Protein AF-A0A2B4REV1-F1 (afdb_monomer)

Sequence (1107 aa):
MVVLSGRMMSRRLMGKASFAEIKDASGRMQIYINRDEICPEEDKNFYNEVFKKLLDIGDIIGVEGTVFKTKVGEISVSVKKLSLLSKSLRPLPVVKTDADGNIHDAFSDAELRYRQRYVDLIVNDDVKDTFIKRTKITNSIRQFFNERGYLEVETPILQPIPGGAAARPFVTHHNALNIPLYLRIANELYLKRLIVGGFDAVYEFAKDFRNEGMDKTHNPEFTVMELYVAYKDYRWMMGMTEQLLERVAVDSKGGTEVTVGDEKINFKAPYPRVPILEAIKIHTGFDVSEMDEIGLRGVCDKLNIPTDETMGIGKLIDEIFGEKCEHHYIQPTFITDYPKEMSPLTKTHRDNPRLTERFELMVNGKELANAYSELNDPIDQKERFQSQLALAEKGDDEAMFIDADFIRALEYGMPPTSGIGIGIDRLEKAVHSLKGKGRITETNIADTLKQVRRALIAADVNFKIAKQFTETVKEKAIGQKVLTSLQPGQLLIKIVRDELANLMGGSAADVNLDGSPAVILMSGLQGSGKTTFSGKLAKYLQDKKNRSVLLVGCDVYRPAALDQLEVLAQQIGASVYLERNNQDPVSIAKNAVAYAKKNQKNTVIIDTAGRLAVDEVLMKEIANIHKAVTPSETFFVVDAMTGQDAVNTAKAFHDLLNFDGVVLTKLDGDTRGGAAISIKSVVNKPIKFVGTGEKMDALDVFHPDRMADRILGMGDVVSLVEKAQEQYDEQQAKKVQKRIAKNQFGFDDFLQQIQQIKKMGNLKDLMGMIPGAGKMMKGVEIDDDAFKGVEAMIQSMTPKERRNPKIINASRKKRITQGSDGKKTAATIKQEITKEVLSLKKNGQKTPHLAAIIVGDNGASRTYVNAKVKACEAVGFDSTLVELPLEISQKQLLEKITELNTDKKIDGFIVQLPLPKHIDEQEVLMAVAPEKDVDGFHPVNVGKMALELPAFLPATPYGILELLERYDISTAGKEVVVIGRSHIVGRPMSILMSQKHSVGNATVTLLHSRSEHIQHFTKRADIVIVALGKPHFLTADMVKEGVVVVDVGITRVDDPSKKSGFKLLGDVDYETVSKKASHITPVPGGVGPMTIAMLLKNTLRARKTFL

Organism: Stylophora pistillata (NCBI:txid50429)

Nearest PDB structures (foldseek):
  5vl1-assembly6_D  TM=9.013E-01  e=1.834E-41  Mycobacterium ulcerans Agy99
  8wfc-assembly1_A-2  TM=9.550E-01  e=3.647E-32  Porphyromonas gingivalis
  2xxa-assembly2_C  TM=6.828E-01  e=9.532E-34  Escherichia coli K-12
  2xxa-assembly1_A  TM=6.817E-01  e=1.581E-33  Escherichia coli K-12
  7nfx-assembly1_x  TM=7.470E-01  e=8.227E-24  Homo sapiens

Radius of gyration: 41.42 Å; Cα contacts (8 Å, |Δi|>4): 2006; chains: 1; bounding box: 109×94×104 Å

Secondary structure (DSSP, 8-state):
-EEEEEEEEEEEEETTEEEEEEE-SS-EEEEEEEHHHH--SS--HIIIIIIIII--TT-EEEEEEEEEE-TTS-EEEEEEEEEEEE---S-----EE-TTS-EES----HHHHHHTHHHHHHH-HHHHHHHHHHHHHHHHHHHHHHTTTPEE----SEESS--SSSSPPPEEEETTTTEEEEE-S-SHHHHHHHHHTT-SEEEEEEEEE------SS--SEEEEEEEEEET--HHHHHHHHHHHHHHHHHHHHSSSEEEETTEEEE-PSPPPEEEHHHHHHHHH----TT--HHHHHHHHHHHT----TT--HHHHHHHHHHHHTGGG--S-EEEE--BGGG-TTBPBPSS-TTBBSEEEEEETTEEEEEEEEBP--HHHHHHHHHHHHHHHTTT-TTPPP--HHHHHHHHTTPPSEEEEEEEHHHHHHHHSPPP---S--HHHHHHHHHHHHHHHHHTT--HHHHHHHHHHHHHHHHH----TTS-HHHHHHHHHHHHHHHHTTSS--PPP--STTEEEEEE--TTSSHHHHHHHHHHHHHHHH---EEEEEE--SSTTHHHHHHHHHHHHT-EEE--TT---HHHHHHHHHHHHHHTT-SEEEEEEPP-SS--HHHHHHHHHHHHHH--SEEEEEEEGGGTTHHHHHHHHHHHHH--SEEEEE-TTSS--SHHHHHHHHHH-PPEEEEE-SSSTT-EEE--HHHHHHHHTT--SSHHHHHHHHHHS-HHHHHHHHHHHTTT---HHHHHHHHHHHHHS--HHHHHHTSTTHHHHTTT----TTTTHHHHHHHHTS-HHHHH-GGG--HHHHHHHHT---HHHHHHHHHHHHHHHHHHHHHTTPPPPEEEEEEES--HHHHHHHHHHHHHHHHHT-EEEEEEE-TT--HHHHHHHHHHHHH-TT-SEEEE-SSPPTTS-HHHHHHHS-TTTBSS--SHHHHHHHHTT-S-PPPHHHHHHHHHHHHTT---TT-EEEEE---TTTHHHHHHHHHSSSTT---EEEEE-TT-TTHHHHHHH-SEEEE-S--TT-B-GGGS-TT-EEEE---EEEE-TTSTTSEEEE-SB-HHHHTTT-SEE--TTTSHHHHHHHHHHHHHHHHHHHT-

Foldseek 3Di:
DDKDKFFWQDKADDPQKIWTWGADPVGIAIEIEGQCLQPVDPDSCCCPPVVPPVADGGWMKMFDADWDADPVGGIYGHGNHMDGPGGDPDHAQAWDQDPVRDTPSDPPDPVCCVVPVVSCVVHPVVVVVLVVLLVLLVVLLVVLCVVVVAAEDDDDQWALFEDPFLAFWDWDADVVVGGITTGHQDCVLVLLLVLLVPHQKYKYFDWHAGPDDDDPPDDRIFTKIKMKGFPDWLVVVLVVQLVSLQSSLCSSPVGQWADFANDIEGSHDDAAEAELQRLLCVQQVDRLPPDAPVRLVVSCVVVVQDDDPLDHSQNSSVSSCLVGGLQVCAYWHKHFWGACLNCLFFDQDPVDNRTGQKIFIHHNSDTFKIKGFTDLDLVSSQVSQVVLVLSVLLPSSRGGHDDPVSSVSSVSPRGGMMMMMGGSVVSSSRSDYDDDDQDDDLVNLVVVLVVQLVLLVVLLADNVLSVVLSVVLSVVLVPDDPDPPDGSVRVSLVSSLQSQLVLLPVFFDADQCDDQQAEEEEAEADPLCLLLVLLLVCLCCCPPVVFQEEEEELALPDPCSLVSSVVSCVVRVHHYQYDNPDNQSLVSLLVSSVVCNVVRGNYYYYRHDHHPDDDPVRLVSSLSSCVSNVHSFYEYRGELPPRCVLQVRLLVNCVRNVGAEYEYEQPQPPRLCSSSSNNCNRNVHHHFWYANDNDSNRIDGDGSSLSSCVSVVNHDPVVVVVVVVVPDPVVVVVVCSVCSSVVQQFLVNVLVVVVVVVVVDAPVVVQVSDPPSVVVCVPDDDDSCPCVLVNQLSLLAAPVCRRPVPVCDPLNVLLSNPQQQLQVLLVVLLVVLLVVQVVCVVVVHQFFEEEEEEEADDVVLVVLVVVLVVSCVSSVHHYYYHYHYLPDALVVLLVVLVVLQPDPSHLAYDYRDDHRPNHDPLVNLCSHDQLRHLQQLHVVQLVCLLVVHDGRQRLLLVLVLSSCVVSVPALAAFEEEEEDDDSRHQVSNQSQQCDPDRNHNHRYDYHYPPDPPQLVSQQRGLEYEYAHQAAAQAAQSSYAAAHAYEFPHWHWDADCVDPVRTDIGTNHPSSGNSNRYSYYADVPRHSSSSSSSSSSVSSVVSSVVVD

pLDDT: mean 82.6, std 16.1, range [32.31, 98.62]

InterPro domains:
  IPR000672 Tetrahydrofolate dehydrogenase/cyclohydrolase [MF_01576] (817-1107)
  IPR000672 Tetrahydrofolate dehydrogenase/cyclohydrolase [PR00085] (848-870)
  IPR000672 Tetrahydrofolate dehydrogenase/cyclohydrolase [PR00085] (889-916)
  IPR000672 Tetrahydrofolate dehydrogenase/cyclohydrolase [PR00085] (924-945)
  IPR000672 Tetrahydrofolate dehydrogenase/cyclohydrolase [PR00085] (969-989)
  IPR000672 Tetrahydrofolate dehydrogenase/cyclohydrolase [PR00085] (1022-1051)
  IPR000672 Tetrahydrofolate dehydrogenase/cyclohydrolase [PR00085] (1063-1079)
  IPR000672 Tetrahydrofolate dehydrogenase/cyclohydrolase [PR00085] (1080-1098)
  IPR000897 Signal recognition particle, SRP54 subunit, GTPase domain [PF00448] (517-713)
  IPR000897 Signal recognition particle, SRP54 subunit, GTPase domain [PS00300] (686-699)
  IPR000897 Signal recognition particle, SRP54 subunit, GTPase domain [SM00962] (517-713)
  IPR002313 Lysine-tRNA ligase, class II [MF_00252] (1-453)
  IPR002313 Lysine-tRNA ligase, class II [TIGR00499] (2-427)
  IPR003593 AAA+ ATPase domain [SM00382] (516-718)
  IPR004125 Signal recognition particle, SRP54 subunit, M-domain [PF02978] (726-820)
  IPR004364 Aminoacyl-tRNA synthetase, class II (D/K/N) [PF00152] (110-430)
  IPR004365 OB-fold nucleic acid binding domain, AA-tRNA synthetase-type [PF01336] (2-85)
  IPR004780 Signal recognition particle protein [TIGR00959] (425-821)
  IPR006195 Aminoacyl-tRNA synthetase, class II [PS50862] (134-427)
  IPR012340 Nucleic acid-binding, OB-fold [G3DSA:2.40.50.140] (1-93)

Mean predicted aligned error: 21.33 Å

Structure (mmCIF, N/CA/C/O backbone):
data_AF-A0A2B4REV1-F1
#
_entry.id   AF-A0A2B4REV1-F1
#
loop_
_atom_site.group_PDB
_atom_site.id
_atom_site.type_symbol
_atom_site.label_atom_id
_atom_site.label_alt_id
_atom_site.label_comp_id
_atom_site.label_asym_id
_atom_site.label_entity_id
_atom_site.label_seq_id
_atom_site.pdbx_PDB_ins_code
_atom_site.Cartn_x
_atom_site.Cartn_y
_atom_site.Cartn_z
_atom_site.occupancy
_atom_site.B_iso_or_equiv
_atom_site.auth_seq_id
_atom_site.auth_comp_id
_atom_site.auth_asym_id
_atom_site.auth_atom_id
_atom_site.pdbx_PDB_model_num
ATOM 1 N N . MET A 1 1 ? -27.273 1.342 55.144 1.00 83.00 1 MET A N 1
ATOM 2 C CA . MET A 1 1 ? -26.886 2.430 54.221 1.00 83.00 1 MET A CA 1
ATOM 3 C C . MET A 1 1 ? -26.319 1.807 52.964 1.00 83.00 1 MET A C 1
ATOM 5 O O . MET A 1 1 ? -25.798 0.704 53.042 1.00 83.00 1 MET A O 1
ATOM 9 N N . VAL A 1 2 ? -26.472 2.471 51.826 1.00 94.56 2 VAL A N 1
ATOM 10 C CA . VAL A 1 2 ? -25.911 2.060 50.537 1.00 94.56 2 VAL A CA 1
ATOM 11 C C . VAL A 1 2 ? -24.852 3.071 50.115 1.00 94.56 2 VAL A C 1
ATOM 13 O O . VAL A 1 2 ? -24.997 4.261 50.399 1.00 94.56 2 VAL A O 1
ATOM 16 N N . VAL A 1 3 ? -23.810 2.591 49.441 1.00 96.19 3 VAL A N 1
ATOM 17 C CA . VAL A 1 3 ? -22.780 3.416 48.804 1.00 96.19 3 VAL A CA 1
ATOM 18 C C . VAL A 1 3 ? -22.881 3.173 47.307 1.00 96.19 3 VAL A C 1
ATOM 20 O O . VAL A 1 3 ? -22.805 2.029 46.868 1.00 96.19 3 VAL A O 1
ATOM 23 N N . LEU A 1 4 ? -23.082 4.237 46.537 1.00 95.81 4 LEU A N 1
ATOM 24 C CA . LEU A 1 4 ? -23.212 4.193 45.085 1.00 95.81 4 LEU A CA 1
ATOM 25 C C . LEU A 1 4 ? -22.233 5.177 44.454 1.00 95.81 4 LEU A C 1
ATOM 27 O O . LEU A 1 4 ? -21.882 6.196 45.048 1.00 95.81 4 LEU A O 1
ATOM 31 N N . SER A 1 5 ? -21.830 4.907 43.222 1.00 96.88 5 SER A N 1
ATOM 32 C CA . SER A 1 5 ? -21.098 5.862 42.401 1.00 96.88 5 SER A CA 1
ATOM 33 C C . SER A 1 5 ? -21.677 5.874 40.998 1.00 96.88 5 SER A C 1
ATOM 35 O O . SER A 1 5 ? -22.169 4.866 40.500 1.00 96.88 5 SER A O 1
ATOM 37 N N . GLY A 1 6 ? -21.660 7.036 40.361 1.00 96.00 6 GLY A N 1
ATOM 38 C CA . GLY A 1 6 ? -22.215 7.166 39.027 1.00 96.00 6 GLY A CA 1
ATOM 39 C C . GLY A 1 6 ? -22.025 8.554 38.452 1.00 96.00 6 GLY A C 1
ATOM 40 O O . GLY A 1 6 ? -21.640 9.504 39.136 1.00 96.00 6 GLY A O 1
ATOM 41 N N . ARG A 1 7 ? -22.291 8.658 37.157 1.00 95.69 7 ARG A N 1
ATOM 42 C CA . ARG A 1 7 ? -22.258 9.914 36.422 1.00 95.69 7 ARG A CA 1
ATOM 43 C C . ARG A 1 7 ? -23.548 10.686 36.663 1.00 95.69 7 ARG A C 1
ATOM 45 O O . ARG A 1 7 ? -24.620 10.146 36.417 1.00 95.69 7 ARG A O 1
ATOM 52 N N . MET A 1 8 ? -23.461 11.937 37.100 1.00 94.38 8 MET A N 1
ATOM 53 C CA . MET A 1 8 ? -24.623 12.802 37.284 1.00 94.38 8 MET A CA 1
ATOM 54 C C . MET A 1 8 ? -25.227 13.159 35.919 1.00 94.38 8 MET A C 1
ATOM 56 O O . MET A 1 8 ? -24.612 13.878 35.136 1.00 94.38 8 MET A O 1
ATOM 60 N N . MET A 1 9 ? -26.420 12.647 35.624 1.00 91.81 9 MET A N 1
ATOM 61 C CA . MET A 1 9 ? -27.112 12.830 34.340 1.00 91.81 9 MET A CA 1
ATOM 62 C C . MET A 1 9 ? -28.093 14.000 34.362 1.00 91.81 9 MET A C 1
ATOM 64 O O . MET A 1 9 ? -28.335 14.628 33.333 1.00 91.81 9 MET A O 1
ATOM 68 N N . SER A 1 10 ? -28.649 14.310 35.532 1.00 90.94 10 SER A N 1
ATOM 69 C CA . SER A 1 10 ? -29.575 15.422 35.724 1.00 90.94 10 SER A CA 1
ATOM 70 C C . SER A 1 10 ? -29.431 16.008 37.129 1.00 90.94 10 SER A C 1
ATOM 72 O O . SER A 1 10 ? -28.943 15.349 38.051 1.00 90.94 10 SER A O 1
ATOM 74 N N . ARG A 1 11 ? -29.844 17.269 37.289 1.00 91.88 11 ARG A N 1
ATOM 75 C CA . ARG A 1 11 ? -29.863 17.972 38.577 1.00 91.88 11 ARG A CA 1
ATOM 76 C C . ARG A 1 11 ? -31.015 18.972 38.617 1.00 91.88 11 ARG A C 1
ATOM 78 O O . ARG A 1 11 ? -31.089 19.864 37.775 1.00 91.88 11 ARG A O 1
ATOM 85 N N . ARG A 1 12 ? -31.868 18.872 39.636 1.00 92.62 12 ARG A N 1
ATOM 86 C CA . ARG A 1 12 ? -32.981 19.782 39.927 1.00 92.62 12 ARG A CA 1
ATOM 87 C C . ARG A 1 12 ? -32.806 20.401 41.311 1.00 92.62 12 ARG A C 1
ATOM 89 O O . ARG A 1 12 ? -32.889 19.716 42.328 1.00 92.62 12 ARG A O 1
ATOM 96 N N . LEU A 1 13 ? -32.596 21.714 41.339 1.00 91.94 13 LEU A N 1
ATOM 97 C CA . LEU A 1 13 ? -32.374 22.476 42.568 1.00 91.94 13 LEU A CA 1
ATOM 98 C C . LEU A 1 13 ? -33.706 22.959 43.162 1.00 91.94 13 LEU A C 1
ATOM 100 O O . LEU A 1 13 ? -34.504 23.574 42.460 1.00 91.94 13 LEU A O 1
ATOM 104 N N . MET A 1 14 ? -33.941 22.719 44.456 1.00 91.25 14 MET A N 1
ATOM 105 C CA . MET A 1 14 ? -35.182 23.074 45.170 1.00 91.25 14 MET A CA 1
ATOM 106 C C . MET A 1 14 ? -34.879 23.762 46.513 1.00 91.25 14 MET A C 1
ATOM 108 O O . MET A 1 14 ? -35.275 23.320 47.593 1.00 91.25 14 MET A O 1
ATOM 112 N N . GLY A 1 15 ? -34.128 24.865 46.464 1.00 90.31 15 GLY A N 1
ATOM 113 C CA . GLY A 1 15 ? -33.737 25.602 47.668 1.00 90.31 15 GLY A CA 1
ATOM 114 C C . GLY A 1 15 ? -32.787 24.782 48.548 1.00 90.31 15 GLY A C 1
ATOM 115 O O . GLY A 1 15 ? -31.638 24.563 48.158 1.00 90.31 15 GLY A O 1
ATOM 116 N N . LYS A 1 16 ? -33.259 24.352 49.730 1.00 91.19 16 LYS A N 1
ATOM 117 C CA . LYS A 1 16 ? -32.496 23.536 50.702 1.00 91.19 16 LYS A CA 1
ATOM 118 C C . LYS A 1 16 ? -32.460 22.040 50.368 1.00 91.19 16 LYS A C 1
ATOM 120 O O . LYS A 1 16 ? -31.697 21.309 50.988 1.00 91.19 16 LYS A O 1
ATOM 125 N N . ALA A 1 17 ? -33.264 21.597 49.408 1.00 93.62 17 ALA A N 1
ATOM 126 C CA . ALA A 1 17 ? -33.254 20.232 48.908 1.00 93.62 17 ALA A CA 1
ATOM 127 C C . ALA A 1 17 ? -32.972 20.223 47.406 1.00 93.62 17 ALA A C 1
ATOM 129 O O . ALA A 1 17 ? -33.206 21.215 46.715 1.00 93.62 17 ALA A O 1
ATOM 130 N N . SER A 1 18 ? -32.460 19.11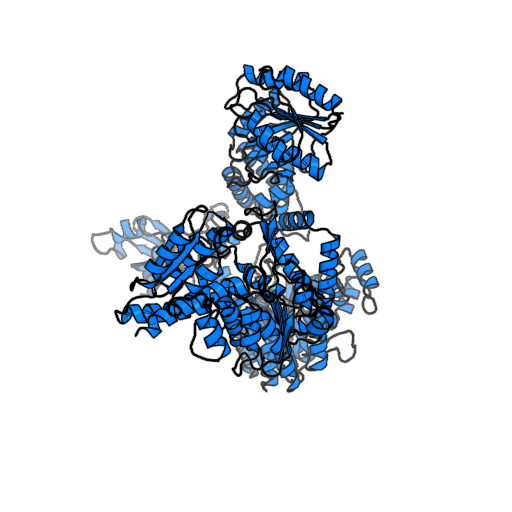5 46.893 1.00 95.12 18 SER A N 1
ATOM 131 C CA . SER A 1 18 ? -32.254 18.898 45.467 1.00 95.12 18 SER A CA 1
ATOM 132 C C . SER A 1 18 ? -32.461 17.433 45.123 1.00 95.12 18 SER A C 1
ATOM 134 O O . SER A 1 18 ? -32.210 16.551 45.942 1.00 95.12 18 SER A O 1
ATOM 136 N N . PHE A 1 19 ? -32.880 17.191 43.888 1.00 95.00 19 PHE A N 1
ATOM 137 C CA . PHE A 1 19 ? -32.855 15.867 43.283 1.00 95.00 19 PHE A CA 1
ATOM 138 C C . PHE A 1 19 ? -31.786 15.850 42.200 1.00 95.00 19 PHE A C 1
ATOM 140 O O . PHE A 1 19 ? -31.610 16.828 41.471 1.00 95.00 19 PHE A O 1
ATOM 147 N N . ALA A 1 20 ? -31.060 14.751 42.096 1.00 94.62 20 ALA A N 1
ATOM 148 C CA . ALA A 1 20 ? -30.176 14.483 40.976 1.00 94.62 20 ALA A CA 1
ATOM 149 C C . ALA A 1 20 ? -30.315 13.017 40.577 1.00 94.62 20 ALA A C 1
ATOM 151 O O . ALA A 1 20 ? -30.819 12.201 41.345 1.00 94.62 20 ALA A O 1
ATOM 152 N N . GLU A 1 21 ? -29.870 12.686 39.377 1.00 94.62 21 GLU A N 1
ATOM 153 C CA . GLU A 1 21 ? -29.865 11.314 38.882 1.00 94.62 21 GLU A CA 1
ATOM 154 C C . GLU A 1 21 ? -28.430 10.910 38.584 1.00 94.62 21 GLU A C 1
ATOM 156 O O . GLU A 1 21 ? -27.721 11.627 37.874 1.00 94.62 21 GLU A O 1
ATOM 161 N N . ILE A 1 22 ? -28.000 9.772 39.125 1.00 95.06 22 ILE A N 1
ATOM 162 C CA . ILE A 1 22 ? -26.706 9.172 38.802 1.00 95.06 22 ILE A CA 1
ATOM 163 C C . ILE A 1 22 ? -26.910 7.943 37.925 1.00 95.06 22 ILE A C 1
ATOM 165 O O . ILE A 1 22 ? -27.847 7.175 38.130 1.00 95.06 22 ILE A O 1
ATOM 169 N N . LYS A 1 23 ? -26.028 7.760 36.944 1.00 93.00 23 LYS A N 1
ATOM 170 C CA . LYS A 1 23 ? -26.024 6.615 36.035 1.00 93.00 23 LYS A CA 1
ATOM 171 C C . LYS A 1 23 ? -24.723 5.835 36.150 1.00 93.00 23 LYS A C 1
ATOM 173 O O . LYS A 1 23 ? -23.641 6.423 36.089 1.00 93.00 23 LYS A O 1
ATOM 178 N N . ASP A 1 24 ? -24.837 4.521 36.271 1.00 91.38 24 ASP A N 1
ATOM 179 C CA . ASP A 1 24 ? -23.716 3.586 36.324 1.00 91.38 24 ASP A CA 1
ATOM 180 C C . ASP A 1 24 ? -23.866 2.463 35.277 1.00 91.38 24 ASP A C 1
ATOM 182 O O . ASP A 1 24 ? -24.571 2.604 34.272 1.00 91.38 24 ASP A O 1
ATOM 186 N N . ALA A 1 25 ? -23.152 1.349 35.461 1.00 85.50 25 ALA A N 1
ATOM 187 C CA . ALA A 1 25 ? -23.228 0.210 34.555 1.00 85.50 25 ALA A CA 1
ATOM 188 C C . ALA A 1 25 ? -24.571 -0.547 34.614 1.00 85.50 25 ALA A C 1
ATOM 190 O O . ALA A 1 25 ? -24.894 -1.242 33.651 1.00 85.50 25 ALA A O 1
ATOM 191 N N . SER A 1 26 ? -25.330 -0.426 35.700 1.00 85.75 26 SER A N 1
ATOM 192 C CA . SER A 1 26 ? -26.589 -1.137 35.935 1.00 85.75 26 SER A CA 1
ATOM 193 C C . SER A 1 26 ? -27.819 -0.332 35.518 1.00 85.75 26 SER A C 1
ATOM 195 O O . SER A 1 26 ? -28.823 -0.913 35.115 1.00 85.75 26 SER A O 1
ATOM 197 N N . GLY A 1 27 ? -27.738 0.998 35.555 1.00 87.00 27 GLY A N 1
ATOM 198 C CA . GLY A 1 27 ? -28.848 1.850 35.158 1.00 87.00 27 GLY A CA 1
ATOM 199 C C . GLY A 1 27 ? -28.776 3.226 35.791 1.00 87.00 27 GLY A C 1
ATOM 200 O O . GLY A 1 27 ? -27.695 3.786 35.974 1.00 87.00 27 GLY A O 1
ATOM 201 N N . ARG A 1 28 ? -29.950 3.790 36.083 1.00 91.75 28 ARG A N 1
ATOM 202 C CA . ARG A 1 28 ? -30.100 5.127 36.659 1.00 91.75 28 ARG A CA 1
ATOM 203 C C . ARG A 1 28 ? -30.705 5.043 38.051 1.00 91.75 28 ARG A C 1
ATOM 205 O O . ARG A 1 28 ? -31.587 4.223 38.290 1.00 91.75 28 ARG A O 1
ATOM 212 N N . MET A 1 29 ? -30.247 5.908 38.947 1.00 95.00 29 MET A N 1
ATOM 213 C CA . MET A 1 29 ? -30.735 5.989 40.316 1.00 95.00 29 MET A CA 1
ATOM 214 C C . MET A 1 29 ? -30.937 7.444 40.729 1.00 95.00 29 MET A C 1
ATOM 216 O O . MET A 1 29 ? -30.022 8.266 40.618 1.00 95.00 29 MET A O 1
ATOM 220 N N . GLN A 1 30 ? -32.125 7.753 41.249 1.00 96.38 30 GLN A N 1
ATOM 221 C CA . GLN A 1 30 ? -32.409 9.064 41.815 1.00 96.38 30 GLN A CA 1
ATOM 222 C C . GLN A 1 30 ? -31.747 9.210 43.190 1.00 96.38 30 GLN A C 1
ATOM 224 O O . GLN A 1 30 ? -31.817 8.330 44.054 1.00 96.38 30 GLN A O 1
ATOM 229 N N . ILE A 1 31 ? -31.133 10.364 43.416 1.00 96.56 31 ILE A N 1
ATOM 230 C CA . ILE A 1 31 ? -30.543 10.758 44.688 1.00 96.56 31 ILE A CA 1
ATOM 231 C C . ILE A 1 31 ? -31.232 12.024 45.195 1.00 96.56 31 ILE A C 1
ATOM 233 O O . ILE A 1 31 ? -31.458 12.983 44.455 1.00 96.56 31 ILE A O 1
ATOM 237 N N . TYR A 1 32 ? -31.586 12.009 46.474 1.00 96.44 32 TYR A N 1
ATOM 238 C CA . TYR A 1 32 ? -32.167 13.135 47.188 1.00 96.44 32 TYR A CA 1
ATOM 239 C C . TYR A 1 32 ? -31.114 13.733 48.109 1.00 96.44 32 TYR A C 1
ATOM 241 O O . TYR A 1 32 ? -30.516 13.035 48.927 1.00 96.44 32 TYR A O 1
ATOM 249 N N . ILE A 1 33 ? -30.886 15.031 47.967 1.00 95.81 33 ILE A N 1
ATOM 250 C CA . ILE A 1 33 ? -29.806 15.735 48.643 1.00 95.81 33 ILE A CA 1
ATOM 251 C C . ILE A 1 33 ? -30.427 16.865 49.446 1.00 95.81 33 ILE A C 1
ATOM 253 O O . ILE A 1 33 ? -30.923 17.842 48.885 1.00 95.81 33 ILE A O 1
ATOM 257 N N . ASN A 1 34 ? -30.392 16.732 50.768 1.00 94.75 34 ASN A N 1
ATOM 258 C CA . ASN A 1 34 ? -30.809 17.777 51.690 1.00 94.75 34 ASN A CA 1
ATOM 259 C C . ASN A 1 34 ? -29.568 18.477 52.249 1.00 94.75 34 ASN A C 1
ATOM 261 O O . ASN A 1 34 ? -28.684 17.830 52.809 1.00 94.75 34 ASN A O 1
ATOM 265 N N . ARG A 1 35 ? -29.525 19.806 52.119 1.00 94.38 35 ARG A N 1
ATOM 266 C CA . ARG A 1 35 ? -28.444 20.662 52.617 1.00 94.38 35 ARG A CA 1
ATOM 267 C C . ARG A 1 35 ? -28.092 20.370 54.069 1.00 94.38 35 ARG A C 1
ATOM 269 O O . ARG A 1 35 ? -26.919 20.266 54.394 1.00 94.38 35 ARG A O 1
ATOM 276 N N . ASP A 1 36 ? -29.101 20.280 54.928 1.00 91.50 36 ASP A N 1
ATOM 277 C CA . ASP A 1 36 ? -28.891 20.163 56.370 1.00 91.50 36 ASP A CA 1
ATOM 278 C C . ASP A 1 36 ? -28.480 18.728 56.764 1.00 91.50 36 ASP A C 1
ATOM 280 O O . ASP A 1 36 ? -27.943 18.526 57.846 1.00 91.50 36 ASP A O 1
ATOM 284 N N . GLU A 1 37 ? -28.657 17.743 55.871 1.00 91.19 37 GLU A N 1
ATOM 285 C CA . GLU A 1 37 ? -28.169 16.371 56.070 1.00 91.19 37 GLU A CA 1
ATOM 286 C C . GLU A 1 37 ? -26.715 16.186 55.628 1.00 91.19 37 GLU A C 1
ATOM 288 O O . GLU A 1 37 ? -25.958 15.523 56.331 1.00 91.19 37 GLU A O 1
ATOM 293 N N . ILE A 1 38 ? -26.319 16.757 54.482 1.00 91.38 38 ILE A N 1
ATOM 294 C CA . ILE A 1 38 ? -24.942 16.630 53.969 1.00 91.38 38 ILE A CA 1
ATOM 295 C C . ILE A 1 38 ? -23.979 17.675 54.551 1.00 91.38 38 ILE A C 1
ATOM 297 O O . ILE A 1 38 ? -22.766 17.552 54.400 1.00 91.38 38 ILE A O 1
ATOM 301 N N . CYS A 1 39 ? -24.516 18.714 55.193 1.00 89.88 39 CYS A N 1
ATOM 302 C CA . CYS A 1 39 ? -23.775 19.738 55.923 1.00 89.88 39 CYS A CA 1
ATOM 303 C C . CYS A 1 39 ? -24.379 19.854 57.335 1.00 89.88 39 CYS A C 1
ATOM 305 O O . CYS A 1 39 ? -25.213 20.737 57.549 1.00 89.88 39 CYS A O 1
ATOM 307 N N . PRO A 1 40 ? -24.041 18.961 58.284 1.00 83.88 40 PRO A N 1
ATOM 308 C CA . PRO A 1 40 ? -24.613 18.992 59.634 1.00 83.88 40 PRO A CA 1
ATOM 309 C C . PRO A 1 40 ? -24.125 20.192 60.465 1.00 83.88 40 PRO A C 1
ATOM 311 O O . PRO A 1 40 ? -24.860 20.684 61.317 1.00 83.88 40 PRO A O 1
ATOM 314 N N . GLU A 1 41 ? -22.928 20.705 60.181 1.00 86.19 41 GLU A N 1
ATOM 315 C CA . GLU A 1 41 ? -22.321 21.870 60.843 1.00 86.19 41 GLU A CA 1
ATOM 316 C C . GLU A 1 41 ? -22.918 23.205 60.350 1.00 86.19 41 GLU A C 1
ATOM 318 O O . GLU A 1 41 ? -23.713 23.227 59.406 1.00 86.19 41 GLU A O 1
ATOM 323 N N . GLU A 1 42 ? -22.572 24.338 60.977 1.00 84.31 42 GLU A N 1
ATOM 324 C CA . GLU A 1 42 ? -23.072 25.661 60.555 1.00 84.31 42 GLU A CA 1
ATOM 325 C C . GLU A 1 42 ? -22.675 26.009 59.110 1.00 84.31 42 GLU A C 1
ATOM 327 O O . GLU A 1 42 ? -23.464 26.635 58.394 1.00 84.31 42 GLU A O 1
ATOM 332 N N . ASP A 1 43 ? -21.505 25.549 58.649 1.00 88.81 43 ASP A N 1
ATOM 333 C CA . ASP A 1 43 ? -21.044 25.769 57.280 1.00 88.81 43 ASP A CA 1
ATOM 334 C C . ASP A 1 43 ? -21.884 24.976 56.263 1.00 88.81 43 ASP A C 1
ATOM 336 O O . ASP A 1 43 ? -21.892 23.744 56.228 1.00 88.81 43 ASP A O 1
ATOM 340 N N . LYS A 1 44 ? -22.590 25.701 55.387 1.00 90.50 44 LYS A N 1
ATOM 341 C CA . LYS A 1 44 ? -23.409 25.136 54.303 1.00 90.50 44 LYS A CA 1
ATOM 342 C C . LYS A 1 44 ? -22.755 25.262 52.918 1.00 90.50 44 LYS A C 1
ATOM 344 O O . LYS A 1 44 ? -23.434 25.031 51.910 1.00 90.50 44 LYS A O 1
ATOM 349 N N . ASN A 1 45 ? -21.473 25.626 52.833 1.00 90.44 45 ASN A N 1
ATOM 350 C CA . ASN A 1 45 ? -20.748 25.858 51.576 1.00 90.44 45 ASN A CA 1
ATOM 351 C C . ASN A 1 45 ? -20.676 24.616 50.689 1.00 90.44 45 ASN A C 1
ATOM 353 O O . ASN A 1 45 ? -20.806 24.725 49.469 1.00 90.44 45 ASN A O 1
ATOM 357 N N . PHE A 1 46 ? -20.542 23.421 51.269 1.00 90.75 46 PHE A N 1
ATOM 358 C CA . PHE A 1 46 ? -20.478 22.193 50.476 1.00 90.75 46 PHE A CA 1
ATOM 359 C C . PHE A 1 46 ? -21.762 21.963 49.654 1.00 90.75 46 PHE A C 1
ATOM 361 O O . PHE A 1 46 ? -21.708 21.579 48.489 1.00 90.75 46 PHE A O 1
ATOM 368 N N . TYR A 1 47 ? -22.938 22.298 50.187 1.00 92.31 47 TYR A N 1
ATOM 369 C CA . TYR A 1 47 ? -24.165 22.273 49.389 1.00 92.31 47 TYR A CA 1
ATOM 370 C C . TYR A 1 47 ? -24.319 23.526 48.505 1.00 92.31 47 TYR A C 1
ATOM 372 O O . TYR A 1 47 ? -24.622 23.418 47.316 1.00 92.31 47 TYR A O 1
ATOM 380 N N . ASN A 1 48 ? -24.133 24.724 49.074 1.00 91.62 48 ASN A N 1
ATOM 381 C CA . ASN A 1 48 ? -24.454 25.990 48.404 1.00 91.62 48 ASN A CA 1
ATOM 382 C C . ASN A 1 48 ? -23.483 26.376 47.280 1.00 91.62 48 ASN A C 1
ATOM 384 O O . ASN A 1 48 ? -23.927 26.927 46.273 1.00 91.62 48 ASN A O 1
ATOM 388 N N . GLU A 1 49 ? -22.196 26.087 47.445 1.00 91.88 49 GLU A N 1
ATOM 389 C CA . GLU A 1 49 ? -21.153 26.374 46.462 1.00 91.88 49 GLU A CA 1
ATOM 390 C C . GLU A 1 49 ? -20.797 25.105 45.688 1.00 91.88 49 GLU A C 1
ATOM 392 O O . GLU A 1 49 ? -20.986 25.061 44.472 1.00 91.88 49 GLU A O 1
ATOM 397 N N . VAL A 1 50 ? -20.371 24.034 46.372 1.00 91.19 50 VAL A N 1
ATOM 398 C CA . VAL A 1 50 ? -19.876 22.833 45.678 1.00 91.19 50 VAL A CA 1
ATOM 399 C C . VAL A 1 50 ? -21.005 22.136 44.920 1.00 91.19 50 VAL A C 1
ATOM 401 O O . VAL A 1 50 ? -20.961 22.067 43.694 1.00 91.19 50 VAL A O 1
ATOM 404 N N . PHE A 1 51 ? -22.060 21.680 45.600 1.00 93.00 51 PHE A N 1
ATOM 405 C CA . PHE A 1 51 ? -23.128 20.935 44.929 1.00 93.00 51 PHE A CA 1
ATOM 406 C C . PHE A 1 51 ? -23.967 21.790 43.970 1.00 93.00 51 PHE A C 1
ATOM 408 O O . PHE A 1 51 ? -24.270 21.334 42.869 1.00 93.00 51 PHE A O 1
ATOM 415 N N . LYS A 1 52 ? -24.372 23.007 44.361 1.00 92.25 52 LYS A N 1
ATOM 416 C CA . LYS A 1 52 ? -25.280 23.841 43.549 1.00 92.25 52 LYS A CA 1
ATOM 417 C C . LYS A 1 52 ? -24.600 24.580 42.399 1.00 92.25 52 LYS A C 1
ATOM 419 O O . LYS A 1 52 ? -25.263 24.794 41.386 1.00 92.25 52 LYS A O 1
ATOM 424 N N . LYS A 1 53 ? -23.344 25.012 42.558 1.00 90.31 53 LYS A N 1
ATOM 425 C CA . LYS A 1 53 ? -22.672 25.880 41.575 1.00 90.31 53 LYS A CA 1
ATOM 426 C C . LYS A 1 53 ? -21.498 25.210 40.875 1.00 90.31 53 LYS A C 1
ATOM 428 O O . LYS A 1 53 ? -21.325 25.456 39.691 1.00 90.31 53 LYS A O 1
ATOM 433 N N . LEU A 1 54 ? -20.712 24.394 41.582 1.00 92.19 54 LEU A N 1
ATOM 434 C CA . LEU A 1 54 ? -19.471 23.835 41.035 1.00 92.19 54 LEU A CA 1
ATOM 435 C C . LEU A 1 54 ? -19.611 22.423 40.469 1.00 92.19 54 LEU A C 1
ATOM 437 O O . LEU A 1 54 ? -18.780 22.047 39.653 1.00 92.19 54 LEU A O 1
ATOM 441 N N . LEU A 1 55 ? -20.597 21.625 40.887 1.00 93.75 55 LEU A N 1
ATOM 442 C CA . LEU A 1 55 ? -20.892 20.340 40.245 1.00 93.75 55 LEU A CA 1
ATOM 443 C C . LEU A 1 55 ? -21.725 20.544 38.976 1.00 93.75 55 LEU A C 1
ATOM 445 O O . LEU A 1 55 ? -22.636 21.370 38.950 1.00 93.75 55 LEU A O 1
ATOM 449 N N . ASP A 1 56 ? -21.443 19.751 37.949 1.00 91.81 56 ASP A N 1
ATOM 450 C CA . ASP A 1 56 ? -22.039 19.846 36.619 1.00 91.81 56 ASP A CA 1
ATOM 451 C C . ASP A 1 56 ? -22.564 18.497 36.139 1.00 91.81 56 ASP A C 1
ATOM 453 O O . ASP A 1 56 ? -22.086 17.430 36.530 1.00 91.81 56 ASP A O 1
ATOM 457 N N . ILE A 1 57 ? -23.550 18.547 35.243 1.00 91.56 57 ILE A N 1
ATOM 458 C CA . ILE A 1 57 ? -24.015 17.354 34.535 1.00 91.56 57 ILE A CA 1
ATOM 459 C C . ILE A 1 57 ? -22.826 16.738 33.788 1.00 91.56 57 ILE A C 1
ATOM 461 O O . ILE A 1 57 ? -22.137 17.405 33.018 1.00 91.56 57 ILE A O 1
ATOM 465 N N . GLY A 1 58 ? -22.603 15.449 34.020 1.00 91.25 58 GLY A N 1
ATOM 466 C CA . GLY A 1 58 ? -21.468 14.688 33.521 1.00 91.25 58 GLY A CA 1
ATOM 467 C C . GLY A 1 58 ? -20.415 14.366 34.577 1.00 91.25 58 GLY A C 1
ATOM 468 O O . GLY A 1 58 ? -19.638 13.441 34.340 1.00 91.25 58 GLY A O 1
ATOM 469 N N . ASP A 1 59 ? -20.397 15.044 35.726 1.00 95.69 59 ASP A N 1
ATOM 470 C CA . ASP A 1 59 ? -19.478 14.717 36.822 1.00 95.69 59 ASP A CA 1
ATOM 471 C C . ASP A 1 59 ? -19.718 13.298 37.348 1.00 95.69 59 ASP A C 1
ATOM 473 O O . ASP A 1 59 ? -20.857 12.840 37.441 1.00 95.69 59 ASP A O 1
ATOM 477 N N . ILE A 1 60 ? -18.649 12.595 37.716 1.00 97.06 60 ILE A N 1
ATOM 478 C CA . ILE A 1 60 ? -18.741 11.312 38.415 1.00 97.06 60 ILE A CA 1
ATOM 479 C C . ILE A 1 60 ? -18.690 11.595 39.910 1.00 97.06 60 ILE A C 1
ATOM 481 O O . ILE A 1 60 ? -17.711 12.155 40.410 1.00 97.06 60 ILE A O 1
ATOM 485 N N . ILE A 1 61 ? -19.738 11.190 40.619 1.00 97.38 61 ILE A N 1
ATOM 486 C CA . ILE A 1 61 ? -19.886 11.397 42.058 1.00 97.38 61 ILE A CA 1
ATOM 487 C C . ILE A 1 61 ? -20.081 10.064 42.779 1.00 97.38 61 ILE A C 1
ATOM 489 O O . ILE A 1 61 ? -20.650 9.120 42.234 1.00 97.38 61 ILE A O 1
ATOM 493 N N . GLY A 1 62 ? -19.591 9.998 44.011 1.00 97.31 62 GLY A N 1
ATOM 494 C CA . GLY A 1 62 ? -19.880 8.951 44.979 1.00 97.31 62 GLY A CA 1
ATOM 495 C C . GLY A 1 62 ? -20.875 9.477 46.005 1.00 97.31 62 GLY A C 1
ATOM 496 O O . GLY A 1 62 ? -20.748 10.615 46.463 1.00 97.31 62 GLY A O 1
ATOM 497 N N . VAL A 1 63 ? -21.864 8.667 46.357 1.00 96.44 63 VAL A N 1
ATOM 498 C CA . VAL A 1 63 ? -22.881 8.994 47.354 1.00 96.44 63 VAL A CA 1
ATOM 499 C C . VAL A 1 63 ? -23.029 7.858 48.351 1.00 96.44 63 VAL A C 1
ATOM 501 O O . VAL A 1 63 ? -22.984 6.683 48.000 1.00 96.44 63 VAL A O 1
ATOM 504 N N . GLU A 1 64 ? -23.253 8.218 49.603 1.00 97.38 64 GLU A N 1
ATOM 505 C CA . GLU A 1 64 ? -23.551 7.289 50.684 1.00 97.38 64 GLU A CA 1
ATOM 506 C C . GLU A 1 64 ? -24.834 7.752 51.375 1.00 97.38 64 GLU A C 1
ATOM 508 O O . GLU A 1 64 ? -24.983 8.938 51.681 1.00 97.38 64 GLU A O 1
ATOM 513 N N . GLY A 1 65 ? -25.787 6.844 51.593 1.00 96.06 65 GLY A N 1
ATOM 514 C CA . GLY A 1 65 ? -27.103 7.227 52.098 1.00 96.06 65 GLY A CA 1
ATOM 515 C C . GLY A 1 65 ? -28.054 6.079 52.417 1.00 96.06 65 GLY A C 1
ATOM 516 O O . GLY A 1 65 ? -27.672 4.909 52.475 1.00 96.06 65 GLY A O 1
ATOM 517 N N . THR A 1 66 ? -29.321 6.410 52.653 1.00 96.44 66 THR A N 1
ATOM 518 C CA . THR A 1 66 ? -30.392 5.440 52.935 1.00 96.44 66 THR A CA 1
ATOM 519 C C . THR A 1 66 ? -31.399 5.392 51.793 1.00 96.44 66 THR A C 1
ATOM 521 O O . THR A 1 66 ? -31.797 6.425 51.262 1.00 96.44 66 THR A O 1
ATOM 524 N N . VAL A 1 67 ? -31.822 4.189 51.403 1.00 96.19 67 VAL A N 1
ATOM 525 C CA . VAL A 1 67 ? -32.846 4.010 50.365 1.00 96.19 67 VAL A CA 1
ATOM 526 C C . VAL A 1 67 ? -34.217 4.362 50.942 1.00 96.19 67 VAL A C 1
ATOM 528 O O . VAL A 1 67 ? -34.548 3.945 52.050 1.00 96.19 67 VAL A O 1
ATOM 531 N N . PHE A 1 68 ? -35.017 5.117 50.196 1.00 95.12 68 PHE A N 1
ATOM 532 C CA . PHE A 1 68 ? -36.400 5.444 50.531 1.00 95.12 68 PHE A CA 1
ATOM 533 C C . PHE A 1 68 ? -37.243 5.580 49.258 1.00 95.12 68 PHE A C 1
ATOM 535 O O . PHE A 1 68 ? -36.725 5.523 48.143 1.00 95.12 68 PHE A O 1
ATOM 542 N N . LYS A 1 69 ? -38.555 5.752 49.422 1.00 94.62 69 LYS A N 1
ATOM 543 C CA . LYS A 1 69 ? -39.494 5.976 48.320 1.00 94.62 69 LYS A CA 1
ATOM 544 C C . LYS A 1 69 ? -40.064 7.387 48.425 1.00 94.62 69 LYS A C 1
ATOM 546 O O . LYS A 1 69 ? -40.511 7.791 49.499 1.00 94.62 69 LYS A O 1
ATOM 551 N N . THR A 1 70 ? -40.026 8.152 47.339 1.00 90.62 70 THR A N 1
ATOM 552 C CA . THR A 1 70 ? -40.595 9.506 47.305 1.00 90.62 70 THR A CA 1
ATOM 553 C C . THR A 1 70 ? -42.127 9.457 47.326 1.00 90.62 70 THR A C 1
ATOM 555 O O . THR A 1 70 ? -42.737 8.408 47.115 1.00 90.62 70 THR A O 1
ATOM 558 N N . LYS A 1 71 ? -42.782 10.609 47.534 1.00 86.31 71 LYS A N 1
ATOM 559 C CA . LYS A 1 71 ? -44.256 10.707 47.511 1.00 86.31 71 LYS A CA 1
ATOM 560 C C . LYS A 1 71 ? -44.880 10.291 46.171 1.00 86.31 71 LYS A C 1
ATOM 562 O O . LYS A 1 71 ? -46.029 9.872 46.158 1.00 86.31 71 LYS A O 1
ATOM 567 N N . VAL A 1 72 ? -44.129 10.389 45.071 1.00 87.88 72 VAL A N 1
ATOM 568 C CA . VAL A 1 72 ? -44.554 9.950 43.727 1.00 87.88 72 VAL A CA 1
ATOM 569 C C . VAL A 1 72 ? -44.218 8.480 43.445 1.00 87.88 72 VAL A C 1
ATOM 571 O O . VAL A 1 72 ? -44.443 7.994 42.345 1.00 87.88 72 VAL A O 1
ATOM 574 N N . GLY A 1 73 ? -43.698 7.752 44.438 1.00 88.12 73 GLY A N 1
ATOM 575 C CA . GLY A 1 73 ? -43.433 6.319 44.337 1.00 88.12 73 GLY A CA 1
ATOM 576 C C . GLY A 1 73 ? -42.067 5.952 43.750 1.00 88.12 73 GLY A C 1
ATOM 577 O O . GLY A 1 73 ? -41.812 4.772 43.525 1.00 88.12 73 GLY A O 1
ATOM 578 N N . GLU A 1 74 ? -41.175 6.913 43.534 1.00 90.94 74 GLU A N 1
ATOM 579 C CA . GLU A 1 74 ? -39.854 6.662 42.956 1.00 90.94 74 GLU A CA 1
ATOM 580 C C . GLU A 1 74 ? -38.847 6.233 44.031 1.00 90.94 74 GLU A C 1
ATOM 582 O O . GLU A 1 74 ? -38.804 6.819 45.116 1.00 90.94 74 GLU A O 1
ATOM 587 N N . ILE A 1 75 ? -38.044 5.201 43.756 1.00 94.62 75 ILE A N 1
ATOM 588 C CA . ILE A 1 75 ? -36.995 4.739 44.676 1.00 94.62 75 ILE A CA 1
ATOM 589 C C . ILE A 1 75 ? -35.834 5.736 44.614 1.00 94.62 75 ILE A C 1
ATOM 591 O O . ILE A 1 75 ? -35.395 6.131 43.538 1.00 94.62 75 ILE A O 1
ATOM 595 N N . SER A 1 76 ? -35.346 6.196 45.762 1.00 95.88 76 SER A N 1
ATOM 596 C CA . SER A 1 76 ? -34.296 7.213 45.842 1.00 95.88 76 SER A CA 1
ATOM 597 C C . SER A 1 76 ? -33.341 6.954 47.001 1.00 95.88 76 SER A C 1
ATOM 599 O O . SER A 1 76 ? -33.702 6.304 47.981 1.00 95.88 76 SER A O 1
ATOM 601 N N . VAL A 1 77 ? -32.117 7.473 46.911 1.00 96.69 77 VAL A N 1
ATOM 602 C CA . VAL A 1 77 ? -31.158 7.459 48.028 1.00 96.69 77 VAL A CA 1
ATOM 603 C C . VAL A 1 77 ? -31.143 8.825 48.703 1.00 96.69 77 VAL A C 1
ATOM 605 O O . VAL A 1 77 ? -30.804 9.816 48.064 1.00 96.69 77 VAL A O 1
ATOM 608 N N . SER A 1 78 ? -31.492 8.887 49.989 1.00 96.31 78 SER A N 1
ATOM 609 C CA . SER A 1 78 ? -31.297 10.078 50.823 1.00 96.31 78 SER A CA 1
ATOM 610 C C . SER A 1 78 ? -29.822 10.180 51.181 1.00 96.31 78 SER A C 1
ATOM 612 O O . SER A 1 78 ? -29.315 9.391 51.983 1.00 96.31 78 SER A O 1
ATOM 614 N N . VAL A 1 79 ? -29.124 11.106 50.533 1.00 96.56 79 VAL A N 1
ATOM 615 C CA . VAL A 1 79 ? -27.668 11.237 50.603 1.00 96.56 79 VAL A CA 1
ATOM 616 C C . VAL A 1 79 ? -27.256 11.824 51.950 1.00 96.56 79 VAL A C 1
ATOM 618 O O . VAL A 1 79 ? -27.696 12.907 52.325 1.00 96.56 79 VAL A O 1
ATOM 621 N N . LYS A 1 80 ? -26.377 11.111 52.657 1.00 94.19 80 LYS A N 1
ATOM 622 C CA . LYS A 1 80 ? -25.709 11.549 53.891 1.00 94.19 80 LYS A CA 1
ATOM 623 C C . LYS A 1 80 ? -24.305 12.077 53.626 1.00 94.19 80 LYS A C 1
ATOM 625 O O . LYS A 1 80 ? -23.868 13.010 54.285 1.00 94.19 80 LYS A O 1
ATOM 630 N N . LYS A 1 81 ? -23.613 11.512 52.636 1.00 93.75 81 LYS A N 1
ATOM 631 C CA . LYS A 1 81 ? -22.282 11.953 52.212 1.00 93.75 81 LYS A CA 1
ATOM 632 C C . LYS A 1 81 ? -22.193 11.944 50.693 1.00 93.75 81 LYS A C 1
ATOM 634 O O . LYS A 1 81 ? -22.659 11.006 50.052 1.00 93.75 81 LYS A O 1
ATOM 639 N N . LEU A 1 82 ? -21.585 12.984 50.130 1.00 95.31 82 LEU A N 1
ATOM 640 C CA . LEU A 1 82 ? -21.317 13.113 48.699 1.00 95.31 82 LEU A CA 1
ATOM 641 C C . LEU A 1 82 ? -19.824 13.370 48.492 1.00 95.31 82 LEU A C 1
ATOM 643 O O . LEU A 1 82 ? -19.188 14.066 49.280 1.00 95.31 82 LEU A O 1
ATOM 647 N N . SER A 1 83 ? -19.244 12.803 47.442 1.00 95.25 83 SER A N 1
ATOM 648 C CA . SER A 1 83 ? -17.846 13.022 47.066 1.00 95.25 83 SER A CA 1
ATOM 649 C C . SER A 1 83 ? -17.727 13.157 45.552 1.00 95.25 83 SER A C 1
ATOM 651 O O . SER A 1 83 ? -18.278 12.347 44.811 1.00 95.25 83 SER A O 1
ATOM 653 N N . LEU A 1 84 ? -17.007 14.176 45.082 1.00 95.69 84 LEU A N 1
ATOM 654 C CA . LEU A 1 84 ? -16.625 14.274 43.674 1.00 95.69 84 LEU A CA 1
ATOM 655 C C . LEU A 1 84 ? -15.517 13.253 43.401 1.00 95.69 84 LEU A C 1
ATOM 657 O O . LEU A 1 84 ? -14.479 13.290 44.053 1.00 95.69 84 LEU A O 1
ATOM 661 N N . LEU A 1 85 ? -15.741 12.354 42.444 1.00 96.94 85 LEU A N 1
ATOM 662 C CA . LEU A 1 85 ? -14.762 11.340 42.041 1.00 96.94 85 LEU A CA 1
ATOM 663 C C . LEU A 1 85 ? -14.015 11.759 40.771 1.00 96.94 85 LEU A C 1
ATOM 665 O O . LEU A 1 85 ? -12.820 11.517 40.646 1.00 96.94 85 LEU A O 1
ATOM 669 N N . SER A 1 86 ? -14.707 12.397 39.822 1.00 96.94 86 SER A N 1
ATOM 670 C CA . SER A 1 86 ? -14.095 12.925 38.600 1.00 96.94 86 SER A CA 1
ATOM 671 C C . SER A 1 86 ? -14.925 14.063 38.013 1.00 96.94 86 SER A C 1
ATOM 673 O O . SER A 1 86 ? -16.139 13.931 37.848 1.00 96.94 86 SER A O 1
ATOM 675 N N . LYS A 1 87 ? -14.268 15.179 37.683 1.00 95.56 87 LYS A N 1
ATOM 676 C CA . LYS A 1 87 ? -14.900 16.361 37.088 1.00 95.56 87 LYS A CA 1
ATOM 677 C C . LYS A 1 87 ? -15.031 16.207 35.570 1.00 95.56 87 LYS A C 1
ATOM 679 O O . LYS A 1 87 ? -14.043 15.946 34.885 1.00 95.56 87 LYS A O 1
ATOM 684 N N . SER A 1 88 ? -16.224 16.438 35.029 1.00 93.75 88 SER A N 1
ATOM 685 C CA . SER A 1 88 ? -16.442 16.564 33.589 1.00 93.75 88 SER A CA 1
ATOM 686 C C . SER A 1 88 ? -16.162 17.993 33.140 1.00 93.75 88 SER A C 1
ATOM 688 O O . SER A 1 88 ? -16.924 18.910 33.425 1.00 93.75 88 SER A O 1
ATOM 690 N N . LEU A 1 89 ? -15.066 18.189 32.405 1.00 93.00 89 LEU A N 1
ATOM 691 C CA . LEU A 1 89 ? -14.688 19.509 31.877 1.00 93.00 89 LEU A CA 1
ATOM 692 C C . LEU A 1 89 ? -15.418 19.878 30.577 1.00 93.00 89 LEU A C 1
ATOM 694 O O . LEU A 1 89 ? -15.250 20.981 30.060 1.00 93.00 89 LEU A O 1
ATOM 698 N N . ARG A 1 90 ? -16.190 18.944 30.012 1.00 87.25 90 ARG A N 1
ATOM 699 C CA . ARG A 1 90 ? -16.994 19.153 28.805 1.00 87.25 90 ARG A CA 1
ATOM 700 C C . ARG A 1 90 ? -18.468 18.890 29.117 1.00 87.25 90 ARG A C 1
ATOM 702 O O . ARG A 1 90 ? -18.759 17.918 29.819 1.00 87.25 90 ARG A O 1
ATOM 709 N N . PRO A 1 91 ? -19.389 19.716 28.593 1.00 84.50 91 PRO A N 1
ATOM 710 C CA . PRO A 1 91 ? -20.815 19.474 28.748 1.00 84.50 91 PRO A CA 1
ATOM 711 C C . PRO A 1 91 ? -21.225 18.224 27.964 1.00 84.50 91 PRO A C 1
ATOM 713 O O . PRO A 1 91 ? -20.744 17.991 26.852 1.00 84.50 91 PRO A O 1
ATOM 716 N N . LEU A 1 92 ? -22.124 17.426 28.539 1.00 83.50 92 LEU A N 1
ATOM 717 C CA . LEU A 1 92 ? -22.728 16.297 27.836 1.00 83.50 92 LEU A CA 1
ATOM 718 C C . LEU A 1 92 ? -23.870 16.770 26.922 1.00 83.50 92 LEU A C 1
ATOM 720 O O . LEU A 1 92 ? -24.663 17.615 27.346 1.00 83.50 92 LEU A O 1
ATOM 724 N N . PRO A 1 93 ? -24.012 16.192 25.715 1.00 78.06 93 PRO A N 1
ATOM 725 C CA . PRO A 1 93 ? -25.181 16.393 24.865 1.00 78.06 93 PRO A CA 1
ATOM 726 C C . PRO A 1 93 ? -26.351 15.574 25.425 1.00 78.06 93 PRO A C 1
ATOM 728 O O . PRO A 1 93 ? -26.620 14.452 24.998 1.00 78.06 93 PRO A O 1
ATOM 731 N N . VAL A 1 94 ? -26.979 16.090 26.482 1.00 66.81 94 VAL A N 1
ATOM 732 C CA . VAL A 1 94 ? -28.121 15.434 27.122 1.00 66.81 94 VAL A CA 1
ATOM 733 C C . VAL A 1 94 ? -29.387 15.797 26.362 1.00 66.81 94 VAL A C 1
ATOM 735 O O . VAL A 1 94 ? -29.711 16.974 26.222 1.00 66.81 94 VAL A O 1
ATOM 738 N N . VAL A 1 95 ? -30.105 14.766 25.923 1.00 65.81 95 VAL A N 1
ATOM 739 C CA . VAL A 1 95 ? -31.394 14.875 25.243 1.00 65.81 95 VAL A CA 1
ATOM 740 C C . VAL A 1 95 ? -32.384 15.646 26.119 1.00 65.81 95 VAL A C 1
ATOM 742 O O . VAL A 1 95 ? -32.682 15.222 27.237 1.00 65.81 95 VAL A O 1
ATOM 745 N N . LYS A 1 96 ? -32.914 16.763 25.620 1.00 63.34 96 LYS A N 1
ATOM 746 C CA . LYS A 1 96 ? -33.985 17.518 26.283 1.00 63.34 96 LYS A CA 1
ATOM 747 C C . LYS A 1 96 ? -35.268 17.332 25.497 1.00 63.34 96 LYS A C 1
ATOM 749 O O . LYS A 1 96 ? -35.294 17.614 24.309 1.00 63.34 96 LYS A O 1
ATOM 754 N N . THR A 1 97 ? -36.322 16.857 26.150 1.00 50.03 97 THR A N 1
ATOM 755 C CA . THR A 1 97 ? -37.661 16.824 25.546 1.00 50.03 97 THR A CA 1
ATOM 756 C C . THR A 1 97 ? -38.430 18.033 26.060 1.00 50.03 97 THR A C 1
ATOM 758 O O . THR A 1 97 ? -38.496 18.228 27.276 1.00 50.03 97 THR A O 1
ATOM 761 N N . ASP A 1 98 ? -38.919 18.885 25.162 1.00 54.50 98 ASP A N 1
ATOM 762 C CA . ASP A 1 98 ? -39.763 20.018 25.546 1.00 54.50 98 ASP A CA 1
ATOM 763 C C . ASP A 1 98 ? -41.196 19.571 25.896 1.00 54.50 98 ASP A C 1
ATOM 765 O O . ASP A 1 98 ? -41.552 18.396 25.780 1.00 54.50 98 ASP A O 1
ATOM 769 N N . ALA A 1 99 ? -42.012 20.507 26.388 1.00 43.00 99 ALA A N 1
ATOM 770 C CA . ALA A 1 99 ? -43.386 20.236 26.818 1.00 43.00 99 ALA A CA 1
ATOM 771 C C . ALA A 1 99 ? -44.314 19.793 25.668 1.00 43.00 99 ALA A C 1
ATOM 773 O O . ALA A 1 99 ? -45.361 19.207 25.937 1.00 43.00 99 ALA A O 1
ATOM 774 N N . ASP A 1 100 ? -43.905 20.021 24.417 1.00 46.25 100 ASP A N 1
ATOM 775 C CA . ASP A 1 100 ? -44.637 19.665 23.200 1.00 46.25 100 ASP A CA 1
ATOM 776 C C . ASP A 1 100 ? -44.174 18.312 22.616 1.00 46.25 100 ASP A C 1
ATOM 778 O O . ASP A 1 100 ? -44.681 17.863 21.588 1.00 46.25 100 ASP A O 1
ATOM 782 N N . GLY A 1 101 ? -43.227 17.633 23.279 1.00 45.84 101 GLY A N 1
ATOM 783 C CA . GLY A 1 101 ? -42.707 16.323 22.881 1.00 45.84 101 GLY A CA 1
ATOM 784 C C . GLY A 1 101 ? -41.552 16.368 21.875 1.00 45.84 101 GLY A C 1
ATOM 785 O O . GLY A 1 101 ? -41.134 15.310 21.399 1.00 45.84 101 GLY A O 1
ATOM 786 N N . ASN A 1 102 ? -41.002 17.545 21.557 1.00 45.81 102 ASN A N 1
ATOM 787 C CA . ASN A 1 102 ? -39.873 17.660 20.636 1.00 45.81 102 ASN A CA 1
ATOM 788 C C . ASN A 1 102 ? -38.546 17.401 21.349 1.00 45.81 102 ASN A C 1
ATOM 790 O O . ASN A 1 102 ? -38.280 17.889 22.451 1.00 45.81 102 ASN A O 1
ATOM 794 N N . ILE A 1 103 ? -37.688 16.643 20.675 1.00 53.78 103 ILE A N 1
ATOM 795 C CA . ILE A 1 103 ? -36.390 16.213 21.180 1.00 53.78 103 ILE A CA 1
ATOM 796 C C . ILE A 1 103 ? -35.306 17.184 20.693 1.00 53.78 103 ILE A C 1
ATOM 798 O O . ILE A 1 103 ? -35.012 17.249 19.501 1.00 53.78 103 ILE A O 1
ATOM 802 N N . HIS A 1 104 ? -34.669 17.890 21.624 1.00 50.97 104 HIS A N 1
ATOM 803 C CA . HIS A 1 104 ? -33.541 18.797 21.398 1.00 50.97 104 HIS A CA 1
ATOM 804 C C . HIS A 1 104 ? -32.229 18.187 21.914 1.00 50.97 104 HIS A C 1
ATOM 806 O O . HIS A 1 104 ? -32.230 17.370 22.837 1.00 50.97 104 HIS A O 1
ATOM 812 N N . ASP A 1 105 ? -31.099 18.598 21.329 1.00 58.84 105 ASP A N 1
ATOM 813 C CA . ASP A 1 105 ? -29.735 18.201 21.732 1.00 58.84 105 ASP A CA 1
ATOM 814 C C . ASP A 1 105 ? -29.434 16.685 21.662 1.00 58.84 105 ASP A C 1
ATOM 816 O O . ASP A 1 105 ? -28.489 16.196 22.285 1.00 58.84 105 ASP A O 1
ATOM 820 N N . ALA A 1 106 ? -30.203 15.915 20.881 1.00 64.88 106 ALA A N 1
ATOM 821 C CA . ALA A 1 106 ? -29.940 14.491 20.702 1.00 64.88 106 ALA A CA 1
ATOM 822 C C . ALA A 1 106 ? -28.610 14.253 19.979 1.00 64.88 106 ALA A C 1
ATOM 824 O O . ALA A 1 106 ? -28.428 14.667 18.830 1.00 64.88 106 ALA A O 1
ATOM 825 N N . PHE A 1 107 ? -27.705 13.513 20.626 1.00 73.94 107 PHE A N 1
ATOM 826 C CA . PHE A 1 107 ? -26.455 13.046 20.029 1.00 73.94 107 PHE A CA 1
ATOM 827 C C . PHE A 1 107 ? -26.735 11.943 18.997 1.00 73.94 107 PHE A C 1
ATOM 829 O O . PHE A 1 107 ? -26.582 10.747 19.249 1.00 73.94 107 PHE A O 1
ATOM 836 N N . SER A 1 108 ? -27.248 12.370 17.848 1.00 71.69 108 SER A N 1
ATOM 837 C CA . SER A 1 108 ? -27.866 11.533 16.818 1.00 71.69 108 SER A CA 1
ATOM 838 C C . SER A 1 108 ? -27.019 11.431 15.548 1.00 71.69 108 SER A C 1
ATOM 840 O O . SER A 1 108 ? -27.098 10.407 14.855 1.00 71.69 108 SER A O 1
ATOM 842 N N . ASP A 1 109 ? -26.168 12.435 15.302 1.00 78.12 109 ASP A N 1
ATOM 843 C CA . ASP A 1 109 ? -25.235 12.488 14.178 1.00 78.12 109 ASP A CA 1
ATOM 844 C C . ASP A 1 109 ? -24.358 11.231 14.129 1.00 78.12 109 ASP A C 1
ATOM 846 O O . ASP A 1 109 ? -23.685 10.868 15.096 1.00 78.12 109 ASP A O 1
ATOM 850 N N . ALA A 1 110 ? -24.404 10.522 13.002 1.00 70.94 110 ALA A N 1
ATOM 851 C CA . ALA A 1 110 ? -23.761 9.220 12.889 1.00 70.94 110 ALA A CA 1
ATOM 852 C C . ALA A 1 110 ? -22.231 9.324 12.977 1.00 70.94 110 ALA A C 1
ATOM 854 O O . ALA A 1 110 ? -21.606 8.477 13.612 1.00 70.94 110 ALA A O 1
ATOM 855 N N . GLU A 1 111 ? -21.638 10.362 12.386 1.00 72.00 111 GLU A N 1
ATOM 856 C CA . GLU A 1 111 ? -20.188 10.528 12.349 1.00 72.00 111 GLU A CA 1
ATOM 857 C C . GLU A 1 111 ? -19.628 10.857 13.737 1.00 72.00 111 GLU A C 1
ATOM 859 O O . GLU A 1 111 ? -18.686 10.209 14.201 1.00 72.00 111 GLU A O 1
ATOM 864 N N . LEU A 1 112 ? -20.237 11.808 14.449 1.00 76.56 112 LEU A N 1
ATOM 865 C CA . LEU A 1 112 ? -19.860 12.161 15.815 1.00 76.56 112 LEU A CA 1
ATOM 866 C C . LEU A 1 112 ? -20.035 10.980 16.768 1.00 76.56 112 LEU A C 1
ATOM 868 O O . LEU A 1 112 ? -19.165 10.756 17.608 1.00 76.56 112 LEU A O 1
ATOM 872 N N . ARG A 1 113 ? -21.096 10.181 16.610 1.00 82.69 113 ARG A N 1
ATOM 873 C CA . ARG A 1 113 ? -21.291 8.950 17.392 1.00 82.69 113 ARG A CA 1
ATOM 874 C C . ARG A 1 113 ? -20.173 7.936 17.178 1.00 82.69 113 ARG A C 1
ATOM 876 O O . ARG A 1 113 ? -19.734 7.306 18.138 1.00 82.69 113 ARG A O 1
ATOM 883 N N . TYR A 1 114 ? -19.681 7.797 15.948 1.00 75.25 114 TYR A N 1
ATOM 884 C CA . TYR A 1 114 ? -18.557 6.912 15.646 1.00 75.25 114 TYR A CA 1
ATOM 885 C C . TYR A 1 114 ? -17.228 7.462 16.172 1.00 75.25 114 TYR A C 1
ATOM 887 O O . TYR A 1 114 ? -16.473 6.723 16.801 1.00 75.25 114 TYR A O 1
ATOM 895 N N . ARG A 1 115 ? -16.965 8.764 16.001 1.00 79.62 115 ARG A N 1
ATOM 896 C CA . ARG A 1 115 ? -15.733 9.420 16.476 1.00 79.62 115 ARG A CA 1
ATOM 897 C C . ARG A 1 115 ? -15.660 9.542 17.997 1.00 79.62 115 ARG A C 1
ATOM 899 O O . ARG A 1 115 ? -14.578 9.498 18.571 1.00 79.62 115 ARG A O 1
ATOM 906 N N . GLN A 1 116 ? -16.803 9.716 18.651 1.00 88.44 116 GLN A N 1
ATOM 907 C CA . GLN A 1 116 ? -16.923 9.912 20.093 1.00 88.44 116 GLN A CA 1
ATOM 908 C C . GLN A 1 116 ? -17.790 8.815 20.703 1.00 88.44 116 GLN A C 1
ATOM 910 O O . GLN A 1 116 ? -18.771 9.083 21.402 1.00 88.44 116 GLN A O 1
ATOM 915 N N . ARG A 1 117 ? -17.404 7.556 20.467 1.00 88.25 117 ARG A N 1
ATOM 916 C CA . ARG A 1 117 ? -18.141 6.386 20.966 1.00 88.25 117 ARG A CA 1
ATOM 917 C C . ARG A 1 117 ? -18.400 6.437 22.473 1.00 88.25 117 ARG A C 1
ATOM 919 O O . ARG A 1 117 ? -19.441 5.986 22.935 1.00 88.25 117 ARG A O 1
ATOM 926 N N . TYR A 1 118 ? -17.480 7.020 23.238 1.00 88.69 118 TYR A N 1
ATOM 927 C CA . TYR A 1 118 ? -17.632 7.215 24.679 1.00 88.69 118 TYR A CA 1
ATOM 928 C C . TYR A 1 118 ? -18.798 8.151 25.039 1.00 88.69 118 TYR A C 1
ATOM 930 O O . TYR A 1 118 ? -19.472 7.901 26.031 1.00 88.69 118 TYR A O 1
ATOM 938 N N . VAL A 1 119 ? -19.078 9.193 24.245 1.00 89.19 119 VAL A N 1
ATOM 939 C CA . VAL A 1 119 ? -20.256 10.060 24.442 1.00 89.19 119 VAL A CA 1
ATOM 940 C C . VAL A 1 119 ? -21.521 9.313 24.046 1.00 89.19 119 VAL A C 1
ATOM 942 O O . VAL A 1 119 ? -22.487 9.319 24.802 1.00 89.19 119 VAL A O 1
ATOM 945 N N . ASP A 1 120 ? -21.484 8.615 22.909 1.00 86.12 120 ASP A N 1
ATOM 946 C CA . ASP A 1 120 ? -22.600 7.813 22.402 1.00 86.12 120 ASP A CA 1
ATOM 947 C C . ASP A 1 120 ? -23.074 6.782 23.438 1.00 86.12 120 ASP A C 1
ATOM 949 O O . ASP A 1 120 ? -24.251 6.744 23.771 1.00 86.12 120 ASP A O 1
ATOM 953 N N . LEU A 1 121 ? -22.147 6.032 24.044 1.00 86.88 121 LEU A N 1
ATOM 954 C CA . LEU A 1 121 ? -22.443 5.057 25.103 1.00 86.88 121 LEU A CA 1
ATOM 955 C C . LEU A 1 121 ? -23.009 5.685 26.388 1.00 86.88 121 LEU A C 1
ATOM 957 O O . LEU A 1 121 ? -23.716 5.015 27.139 1.00 86.88 121 LEU A O 1
ATOM 961 N N . ILE A 1 122 ? -22.687 6.950 26.681 1.00 87.00 122 ILE A N 1
ATOM 962 C CA . ILE A 1 122 ? -23.219 7.647 27.861 1.00 87.00 122 ILE A CA 1
ATOM 963 C C . ILE A 1 122 ? -24.684 8.027 27.640 1.00 87.00 122 ILE A C 1
ATOM 965 O O . ILE A 1 122 ? -25.487 7.907 28.571 1.00 87.00 122 ILE A O 1
ATOM 969 N N . VAL A 1 123 ? -25.032 8.495 26.440 1.00 83.81 123 VAL A N 1
ATOM 970 C CA . VAL A 1 123 ? -26.330 9.134 26.165 1.00 83.81 123 VAL A CA 1
ATOM 971 C C . VAL A 1 123 ? -27.338 8.220 25.460 1.00 83.81 123 VAL A C 1
ATOM 973 O O . VAL A 1 123 ? -28.533 8.401 25.669 1.00 83.81 123 VAL A O 1
ATOM 976 N N . ASN A 1 124 ? -26.878 7.218 24.704 1.00 82.00 124 ASN A N 1
ATOM 977 C CA . ASN A 1 124 ? -27.703 6.271 23.950 1.00 82.00 124 ASN A CA 1
ATOM 978 C C . ASN A 1 124 ? -27.553 4.850 24.530 1.00 82.00 124 ASN A C 1
ATOM 980 O O . ASN A 1 124 ? -26.590 4.133 24.248 1.00 82.00 124 ASN A O 1
ATOM 984 N N . ASP A 1 125 ? -28.502 4.452 25.383 1.00 76.69 125 ASP A N 1
ATOM 985 C CA . ASP A 1 125 ? -28.464 3.179 26.122 1.00 76.69 125 ASP A CA 1
ATOM 986 C C . ASP A 1 125 ? -28.523 1.934 25.212 1.00 76.69 125 ASP A C 1
ATOM 988 O O . ASP A 1 125 ? -27.878 0.921 25.489 1.00 76.69 125 ASP A O 1
ATOM 992 N N . ASP A 1 126 ? -29.198 2.035 24.067 1.00 78.62 126 ASP A N 1
ATOM 993 C CA . ASP A 1 126 ? -29.324 0.980 23.052 1.00 78.62 126 ASP A CA 1
ATOM 994 C C . ASP A 1 126 ? -27.977 0.563 22.433 1.00 78.62 126 ASP A C 1
ATOM 996 O O . ASP A 1 126 ? -27.778 -0.595 22.045 1.00 78.62 126 ASP A O 1
ATOM 1000 N N . VAL A 1 127 ? -27.015 1.487 22.374 1.00 82.38 127 VAL A N 1
ATOM 1001 C CA . VAL A 1 127 ? -25.675 1.220 21.836 1.00 82.38 127 VAL A CA 1
ATOM 1002 C C . VAL A 1 127 ? -24.922 0.256 22.743 1.00 82.38 127 VAL A C 1
ATOM 1004 O O . VAL A 1 127 ? -24.284 -0.677 22.260 1.00 82.38 127 VAL A O 1
ATOM 1007 N N . LYS A 1 128 ? -25.021 0.434 24.063 1.00 82.19 128 LYS A N 1
ATOM 1008 C CA . LYS A 1 128 ? -24.378 -0.458 25.034 1.00 82.19 128 LYS A CA 1
ATOM 1009 C C . LYS A 1 128 ? -24.944 -1.875 24.946 1.00 82.19 128 LYS A C 1
ATOM 1011 O O . LYS A 1 128 ? -24.178 -2.839 24.943 1.00 82.19 128 LYS A O 1
ATOM 1016 N N . ASP A 1 129 ? -26.262 -1.998 24.808 1.00 80.31 129 ASP A N 1
ATOM 1017 C CA . ASP A 1 129 ? -26.929 -3.290 24.629 1.00 80.31 129 ASP A CA 1
ATOM 1018 C C . ASP A 1 129 ? -26.455 -4.021 23.371 1.00 80.31 129 ASP A C 1
ATOM 1020 O O . ASP A 1 129 ? -26.368 -5.249 23.370 1.00 80.31 129 ASP A O 1
ATOM 1024 N N . THR A 1 130 ? -26.140 -3.278 22.309 1.00 80.38 130 THR A N 1
ATOM 1025 C CA . THR A 1 130 ? -25.607 -3.821 21.052 1.00 80.38 130 THR A CA 1
ATOM 1026 C C . THR A 1 130 ? -24.256 -4.514 21.286 1.00 80.38 130 THR A C 1
ATOM 1028 O O . THR A 1 130 ? -24.098 -5.685 20.945 1.00 80.38 130 THR A O 1
ATOM 1031 N N . PHE A 1 131 ? -23.327 -3.879 22.012 1.00 82.62 131 PHE A N 1
ATOM 1032 C CA . PHE A 1 131 ? -22.042 -4.502 22.370 1.00 82.62 131 PHE A CA 1
ATOM 1033 C C . PHE A 1 131 ? -22.195 -5.742 23.264 1.00 82.62 131 PHE A C 1
ATOM 1035 O O . PHE A 1 131 ? -21.530 -6.751 23.034 1.00 82.62 131 PHE A O 1
ATOM 1042 N N . ILE A 1 132 ? -23.084 -5.700 24.264 1.00 84.75 132 ILE A N 1
ATOM 1043 C CA . ILE A 1 132 ? -23.343 -6.854 25.147 1.00 84.75 132 ILE A CA 1
ATOM 1044 C C . ILE A 1 132 ? -23.863 -8.044 24.333 1.00 84.75 132 ILE A C 1
ATOM 1046 O O . ILE A 1 132 ? -23.438 -9.184 24.526 1.00 84.75 132 ILE A O 1
ATOM 1050 N N . LYS A 1 133 ? -24.789 -7.775 23.413 1.00 82.75 133 LYS A N 1
ATOM 1051 C CA . LYS A 1 133 ? -25.362 -8.769 22.507 1.00 82.75 133 LYS A CA 1
ATOM 1052 C C . LYS A 1 133 ? -24.312 -9.390 21.587 1.00 82.75 133 LYS A C 1
ATOM 1054 O O . LYS A 1 133 ? -24.268 -10.613 21.484 1.00 82.75 133 LYS A O 1
ATOM 1059 N N . ARG A 1 134 ? -23.416 -8.581 21.011 1.00 85.56 134 ARG A N 1
ATOM 1060 C CA . ARG A 1 134 ? -22.274 -9.075 20.227 1.00 85.56 134 ARG A CA 1
ATOM 1061 C C . ARG A 1 134 ? -21.447 -10.094 21.014 1.00 85.56 134 ARG A C 1
ATOM 1063 O O . ARG A 1 134 ? -21.201 -11.191 20.524 1.00 85.56 134 ARG A O 1
ATOM 1070 N N . THR A 1 135 ? -21.084 -9.778 22.260 1.00 88.19 135 THR A N 1
ATOM 1071 C CA . THR A 1 135 ? -20.339 -10.707 23.129 1.00 88.19 135 THR A CA 1
ATOM 1072 C C . THR A 1 135 ? -21.111 -12.000 23.400 1.00 88.19 135 THR A C 1
ATOM 1074 O O . THR A 1 135 ? -20.512 -13.075 23.389 1.00 88.19 135 THR A O 1
ATOM 1077 N N . LYS A 1 136 ? -22.433 -11.931 23.613 1.00 88.81 136 LYS A N 1
ATOM 1078 C CA . LYS A 1 136 ? -23.269 -13.131 23.795 1.00 88.81 136 LYS A CA 1
ATOM 1079 C C . LYS A 1 136 ? -23.247 -14.042 22.567 1.00 88.81 136 LYS A C 1
ATOM 1081 O O . LYS A 1 136 ? -23.087 -15.246 22.734 1.00 88.81 136 LYS A O 1
ATOM 1086 N N . ILE A 1 137 ? -23.354 -13.477 21.361 1.00 89.94 137 ILE A N 1
ATOM 1087 C CA . ILE A 1 137 ? -23.268 -14.233 20.101 1.00 89.94 137 ILE A CA 1
ATOM 1088 C C . ILE A 1 137 ? -21.915 -14.946 19.998 1.00 89.94 137 ILE A C 1
ATOM 1090 O O . ILE A 1 137 ? -21.878 -16.161 19.825 1.00 89.94 137 ILE A O 1
ATOM 1094 N N . THR A 1 138 ? -20.802 -14.224 20.166 1.00 92.88 138 THR A N 1
ATOM 1095 C CA . THR A 1 138 ? -19.454 -14.816 20.095 1.00 92.88 138 THR A CA 1
ATOM 1096 C C . THR A 1 138 ? -19.269 -15.934 21.126 1.00 92.88 138 THR A C 1
ATOM 1098 O O . THR A 1 138 ? -18.724 -16.986 20.800 1.00 92.88 138 THR A O 1
ATOM 1101 N N . ASN A 1 139 ? -19.755 -15.748 22.357 1.00 94.19 139 ASN A N 1
ATOM 1102 C CA . ASN A 1 139 ? -19.664 -16.774 23.397 1.00 94.19 139 ASN A CA 1
ATOM 1103 C C . ASN A 1 139 ? -20.522 -18.008 23.091 1.00 94.19 139 ASN A C 1
ATOM 1105 O O . ASN A 1 139 ? -20.062 -19.117 23.341 1.00 94.19 139 ASN A O 1
ATOM 1109 N N . SER A 1 140 ? -21.722 -17.831 22.529 1.00 95.12 140 SER A N 1
ATOM 1110 C CA . SER A 1 140 ? -22.585 -18.942 22.102 1.00 95.12 140 SER A CA 1
ATOM 1111 C C . SER A 1 140 ? -21.912 -19.780 21.008 1.00 95.12 140 SER A C 1
ATOM 1113 O O . SER A 1 140 ? -21.835 -21.000 21.131 1.00 95.12 140 SER A O 1
ATOM 1115 N N . ILE A 1 141 ? -21.312 -19.132 20.000 1.00 96.56 141 ILE A N 1
ATOM 1116 C CA . ILE A 1 141 ? -20.548 -19.812 18.939 1.00 96.56 141 ILE A CA 1
ATOM 1117 C C . ILE A 1 141 ? -19.347 -20.568 19.527 1.00 96.56 141 ILE A C 1
ATOM 1119 O O . ILE A 1 141 ? -19.165 -21.753 19.253 1.00 96.56 141 ILE A O 1
ATOM 1123 N N . ARG A 1 142 ? -18.549 -19.907 20.376 1.00 96.62 142 ARG A N 1
ATOM 1124 C CA . ARG A 1 142 ? -17.393 -20.527 21.042 1.00 96.62 142 ARG A CA 1
ATOM 1125 C C . ARG A 1 142 ? -17.809 -21.760 21.842 1.00 96.62 142 ARG A C 1
ATOM 1127 O O . ARG A 1 142 ? -17.197 -22.815 21.725 1.00 96.62 142 ARG A O 1
ATOM 1134 N N . GLN A 1 143 ? -18.868 -21.642 22.638 1.00 97.06 143 GLN A N 1
ATOM 1135 C CA . GLN A 1 143 ? -19.386 -22.755 23.425 1.00 97.06 143 GLN A CA 1
ATOM 1136 C C . GLN A 1 143 ? -19.862 -23.906 22.528 1.00 97.06 143 GLN A C 1
ATOM 1138 O O . GLN A 1 143 ? -19.540 -25.058 22.807 1.00 97.06 143 GLN A O 1
ATOM 1143 N N . PHE A 1 144 ? -20.556 -23.605 21.429 1.00 97.62 144 PHE A N 1
ATOM 1144 C CA . PHE A 1 144 ? -21.032 -24.607 20.475 1.00 97.62 144 PHE A CA 1
ATOM 1145 C C . PHE A 1 144 ? -19.893 -25.452 19.875 1.00 97.62 144 PHE A C 1
ATOM 1147 O O . PHE A 1 144 ? -20.061 -26.663 19.687 1.00 97.62 144 PHE A O 1
ATOM 1154 N N . PHE A 1 145 ? -18.739 -24.838 19.592 1.00 97.25 145 PHE A N 1
ATOM 1155 C CA . PHE A 1 145 ? -17.545 -25.536 19.103 1.00 97.25 145 PHE A CA 1
ATOM 1156 C C . PHE A 1 145 ? -16.778 -26.257 20.214 1.00 97.25 145 PHE A C 1
ATOM 1158 O O . PHE A 1 145 ? -16.393 -27.413 20.033 1.00 97.25 145 PHE A O 1
ATOM 1165 N N . ASN A 1 146 ? -16.631 -25.638 21.387 1.00 94.75 146 ASN A N 1
ATOM 1166 C CA . ASN A 1 146 ? -15.970 -26.254 22.541 1.00 94.75 146 ASN A CA 1
ATOM 1167 C C . ASN A 1 146 ? -16.680 -27.533 23.004 1.00 94.75 146 ASN A C 1
ATOM 1169 O O . ASN A 1 146 ? -16.026 -28.525 23.314 1.00 94.75 146 ASN A O 1
ATOM 1173 N N . GLU A 1 147 ? -18.016 -27.550 22.997 1.00 97.19 147 GLU A N 1
ATOM 1174 C CA . GLU A 1 147 ? -18.823 -28.741 23.312 1.00 97.19 147 GLU A CA 1
ATOM 1175 C C . GLU A 1 147 ? -18.589 -29.900 22.323 1.00 97.19 147 GLU A C 1
ATOM 1177 O O . GLU A 1 147 ? -18.870 -31.053 22.644 1.00 97.19 147 GLU A O 1
ATOM 1182 N N . ARG A 1 148 ? -18.043 -29.613 21.133 1.00 96.38 148 ARG A N 1
ATOM 1183 C CA . ARG A 1 148 ? -17.666 -30.599 20.105 1.00 96.38 148 ARG A CA 1
ATOM 1184 C C . ARG A 1 148 ? -16.176 -30.955 20.125 1.00 96.38 148 ARG A C 1
ATOM 1186 O O . ARG A 1 148 ? -15.740 -31.744 19.293 1.00 96.38 148 ARG A O 1
ATOM 1193 N N . GLY A 1 149 ? -15.408 -30.399 21.064 1.00 96.06 149 GLY A N 1
ATOM 1194 C CA . GLY A 1 149 ? -13.967 -30.630 21.184 1.00 96.06 149 GLY A CA 1
ATOM 1195 C C . GLY A 1 149 ? -13.131 -29.964 20.088 1.00 96.06 149 GLY A C 1
ATOM 1196 O O . GLY A 1 149 ? -12.004 -30.390 19.854 1.00 96.06 149 GLY A O 1
ATOM 1197 N N . TYR A 1 150 ? -13.671 -28.955 19.397 1.00 97.62 150 TYR A N 1
ATOM 1198 C CA . TYR A 1 150 ? -12.936 -28.220 18.364 1.00 97.62 150 TYR A CA 1
ATOM 1199 C C . TYR A 1 150 ? -11.995 -27.205 19.007 1.00 97.62 150 TYR A C 1
ATOM 1201 O O . TYR A 1 150 ? -12.313 -26.629 20.048 1.00 97.62 150 TYR A O 1
ATOM 1209 N N . LEU A 1 151 ? -10.833 -26.990 18.393 1.00 97.19 151 LEU A N 1
ATOM 1210 C CA . LEU A 1 151 ? -9.769 -26.188 18.986 1.00 97.19 151 LEU A CA 1
ATOM 1211 C C . LEU A 1 151 ? -9.799 -24.741 18.476 1.00 97.19 151 LEU A C 1
ATOM 1213 O O . LEU A 1 151 ? -9.665 -24.513 17.275 1.00 97.19 151 LEU A O 1
ATOM 1217 N N . GLU A 1 152 ? -9.911 -23.771 19.389 1.00 98.00 152 GLU A N 1
ATOM 1218 C CA . GLU A 1 152 ? -9.632 -22.362 19.076 1.00 98.00 152 GLU A CA 1
ATOM 1219 C C . GLU A 1 152 ? -8.124 -22.175 18.899 1.00 98.00 152 GLU A C 1
ATOM 1221 O O . GLU A 1 152 ? -7.341 -22.562 19.771 1.00 98.00 152 GLU A O 1
ATOM 1226 N N . VAL A 1 153 ? -7.713 -21.579 17.786 1.00 97.56 153 VAL A N 1
ATOM 1227 C CA . VAL A 1 153 ? -6.308 -21.302 17.464 1.00 97.56 153 VAL A CA 1
ATOM 1228 C C . VAL A 1 153 ? -6.126 -19.835 17.086 1.00 97.56 153 VAL A C 1
ATOM 1230 O O . VAL A 1 153 ? -7.090 -19.138 16.784 1.00 97.56 153 VAL A O 1
ATOM 1233 N N . GLU A 1 154 ? -4.879 -19.370 17.078 1.00 97.69 154 GLU A N 1
ATOM 1234 C CA . GLU A 1 154 ? -4.507 -18.053 16.557 1.00 97.69 154 GLU A CA 1
ATOM 1235 C C . GLU A 1 154 ? -3.469 -18.225 15.450 1.00 97.69 154 GLU A C 1
ATOM 1237 O O . GLU A 1 154 ? -2.434 -18.872 15.641 1.00 97.69 154 GLU A O 1
ATOM 1242 N N . THR A 1 155 ? -3.741 -17.645 14.284 1.00 97.12 155 THR A N 1
ATOM 1243 C CA . THR A 1 155 ? -2.838 -17.691 13.127 1.00 97.12 155 THR A CA 1
ATOM 1244 C C . THR A 1 155 ? -2.194 -16.324 12.863 1.00 97.12 155 THR A C 1
ATOM 1246 O O . THR A 1 155 ? -2.674 -15.295 13.348 1.00 97.12 155 THR A O 1
ATOM 1249 N N . PRO A 1 156 ? -1.076 -16.261 12.111 1.00 96.94 156 PRO A N 1
ATOM 1250 C CA . PRO A 1 156 ? -0.369 -15.004 11.885 1.00 96.94 156 PRO A CA 1
ATOM 1251 C C . PRO A 1 156 ? -1.234 -13.918 11.225 1.00 96.94 156 PRO A C 1
ATOM 1253 O O . PRO A 1 156 ? -1.762 -14.104 10.128 1.00 96.94 156 PRO A O 1
ATOM 1256 N N . ILE A 1 157 ? -1.299 -12.744 11.865 1.00 97.31 157 ILE A N 1
ATOM 1257 C CA . ILE A 1 157 ? -1.887 -11.522 11.286 1.00 97.31 157 ILE A CA 1
ATOM 1258 C C . ILE A 1 157 ? -0.977 -10.947 10.196 1.00 97.31 157 ILE A C 1
ATOM 1260 O O . ILE A 1 157 ? -1.462 -10.471 9.174 1.00 97.31 157 ILE A O 1
ATOM 1264 N N . LEU A 1 158 ? 0.339 -10.978 10.426 1.00 95.81 158 LEU A N 1
ATOM 1265 C CA . LEU A 1 158 ? 1.346 -10.565 9.455 1.00 95.81 158 LEU A CA 1
ATOM 1266 C C . LEU A 1 158 ? 1.786 -11.780 8.643 1.00 95.81 158 LEU A C 1
ATOM 1268 O O . LEU A 1 158 ? 2.442 -12.678 9.170 1.00 95.81 158 LEU A O 1
ATOM 1272 N N . GLN A 1 159 ? 1.437 -11.786 7.363 1.00 93.62 159 GLN A N 1
ATOM 1273 C CA . GLN A 1 159 ? 1.724 -12.874 6.438 1.00 93.62 159 GLN A CA 1
ATOM 1274 C C . GLN A 1 159 ? 2.756 -12.415 5.396 1.00 93.62 159 GLN A C 1
ATOM 1276 O O . GLN A 1 159 ? 2.690 -11.278 4.924 1.00 93.62 159 GLN A O 1
ATOM 1281 N N . PRO A 1 160 ? 3.732 -13.259 5.019 1.00 90.94 160 PRO A N 1
ATOM 1282 C CA . PRO A 1 160 ? 4.686 -12.927 3.960 1.00 90.94 160 PRO A CA 1
ATOM 1283 C C . PRO A 1 160 ? 4.028 -12.892 2.574 1.00 90.94 160 PRO A C 1
ATOM 1285 O O . PRO A 1 160 ? 4.500 -12.181 1.691 1.00 90.94 160 PRO A O 1
ATOM 1288 N N . ILE A 1 161 ? 2.948 -13.654 2.395 1.00 90.38 161 ILE A N 1
ATOM 1289 C CA . ILE A 1 161 ? 2.115 -13.699 1.195 1.00 90.38 161 ILE A CA 1
ATOM 1290 C C . ILE A 1 161 ? 0.661 -13.684 1.687 1.00 90.38 161 ILE A C 1
ATOM 1292 O O . ILE A 1 161 ? 0.305 -14.572 2.463 1.00 90.38 161 ILE A O 1
ATOM 1296 N N . PRO A 1 162 ? -0.164 -12.696 1.302 1.00 90.25 162 PRO A N 1
ATOM 1297 C CA . PRO A 1 162 ? -1.574 -12.689 1.657 1.00 90.25 162 PRO A CA 1
ATOM 1298 C C . PRO A 1 162 ? -2.326 -13.696 0.778 1.00 90.25 162 PRO A C 1
ATOM 1300 O O . PRO A 1 162 ? -2.042 -13.828 -0.414 1.00 90.25 162 PRO A O 1
ATOM 1303 N N . GLY A 1 163 ? -3.288 -14.407 1.359 1.00 88.69 163 GLY A N 1
ATOM 1304 C CA . GLY A 1 163 ? -4.098 -15.390 0.644 1.00 88.69 163 GLY A CA 1
ATOM 1305 C C . GLY A 1 163 ? -5.323 -15.823 1.442 1.00 88.69 163 GLY A C 1
ATOM 1306 O O . GLY A 1 163 ? -5.555 -15.329 2.543 1.00 88.69 163 GLY A O 1
ATOM 1307 N N . GLY A 1 164 ? -6.110 -16.739 0.875 1.00 86.44 164 GLY A N 1
ATOM 1308 C CA . GLY A 1 164 ? -7.357 -17.235 1.477 1.00 86.44 164 GLY A CA 1
ATOM 1309 C C . GLY A 1 164 ? -8.616 -16.460 1.067 1.00 86.44 164 GLY A C 1
ATOM 1310 O O . GLY A 1 164 ? -9.716 -16.947 1.253 1.00 86.44 164 GLY A O 1
ATOM 1311 N N . ALA A 1 165 ? -8.476 -15.291 0.442 1.00 87.56 165 ALA A N 1
ATOM 1312 C CA . ALA A 1 165 ? -9.580 -14.555 -0.176 1.00 87.56 165 ALA A CA 1
ATOM 1313 C C . ALA A 1 165 ? -9.097 -13.813 -1.432 1.00 87.56 165 ALA A C 1
ATOM 1315 O O . ALA A 1 165 ? -7.890 -13.646 -1.618 1.00 87.56 165 ALA A O 1
ATOM 1316 N N . ALA A 1 166 ? -10.029 -13.389 -2.286 1.00 84.75 166 ALA A N 1
ATOM 1317 C CA . ALA A 1 166 ? -9.761 -12.419 -3.345 1.00 84.75 166 ALA A CA 1
ATOM 1318 C C . ALA A 1 166 ? -10.045 -11.021 -2.778 1.00 84.75 166 ALA A C 1
ATOM 1320 O O . ALA A 1 166 ? -11.200 -10.687 -2.529 1.00 84.75 166 ALA A O 1
ATOM 1321 N N . ALA A 1 167 ? -8.991 -10.287 -2.424 1.00 86.56 167 ALA A N 1
ATOM 1322 C CA . ALA A 1 167 ? -9.084 -8.972 -1.795 1.00 86.56 167 ALA A CA 1
ATOM 1323 C C . ALA A 1 167 ? -7.730 -8.262 -1.827 1.00 86.56 167 ALA A C 1
ATOM 1325 O O . ALA A 1 167 ? -6.678 -8.885 -1.649 1.00 86.56 167 ALA A O 1
ATOM 1326 N N . ARG A 1 168 ? -7.745 -6.932 -1.950 1.00 87.25 168 ARG A N 1
ATOM 1327 C CA . ARG A 1 168 ? -6.511 -6.140 -1.915 1.00 87.25 168 ARG A CA 1
ATOM 1328 C C . ARG A 1 168 ? -5.947 -6.077 -0.483 1.00 87.25 168 ARG A C 1
ATOM 1330 O O . ARG A 1 168 ? -6.629 -5.577 0.414 1.00 87.25 168 ARG A O 1
ATOM 1337 N N . PRO A 1 169 ? -4.696 -6.503 -0.225 1.00 92.25 169 PRO A N 1
ATOM 1338 C CA . PRO A 1 169 ? -4.127 -6.514 1.122 1.00 92.25 169 PRO A CA 1
ATOM 1339 C C . PRO A 1 169 ? -3.598 -5.136 1.556 1.00 92.25 169 PRO A C 1
ATOM 1341 O O . PRO A 1 169 ? -3.219 -4.292 0.738 1.00 92.25 169 PRO A O 1
ATOM 1344 N N . PHE A 1 170 ? -3.476 -4.926 2.869 1.00 93.81 170 PHE A N 1
ATOM 1345 C CA . PHE A 1 170 ? -2.623 -3.863 3.411 1.00 93.81 170 PHE A CA 1
ATOM 1346 C C . PHE A 1 170 ? -1.166 -4.327 3.462 1.00 93.81 170 PHE A C 1
ATOM 1348 O O . PHE A 1 170 ? -0.875 -5.417 3.954 1.00 93.81 170 PHE A O 1
ATOM 1355 N N . VAL A 1 171 ? -0.244 -3.476 3.008 1.00 93.56 171 VAL A N 1
ATOM 1356 C CA . VAL A 1 171 ? 1.201 -3.750 3.006 1.00 93.56 171 VAL A CA 1
ATOM 1357 C C . VAL A 1 171 ? 1.877 -3.004 4.155 1.00 93.56 171 VAL A C 1
ATOM 1359 O O . VAL A 1 171 ? 1.610 -1.826 4.387 1.00 93.56 171 VAL A O 1
ATOM 1362 N N . THR A 1 172 ? 2.779 -3.678 4.861 1.00 92.88 172 THR A N 1
ATOM 1363 C CA . THR A 1 172 ? 3.636 -3.117 5.910 1.00 92.88 172 THR A CA 1
ATOM 1364 C C . THR A 1 172 ? 5.077 -3.620 5.756 1.00 92.88 172 THR A C 1
ATOM 1366 O O . THR A 1 172 ? 5.379 -4.415 4.866 1.00 92.88 172 THR A O 1
ATOM 1369 N N . HIS A 1 173 ? 5.997 -3.146 6.598 1.00 90.88 173 HIS A N 1
ATOM 1370 C CA . HIS A 1 173 ? 7.423 -3.475 6.511 1.00 90.88 173 HIS A CA 1
ATOM 1371 C C . HIS A 1 173 ? 7.995 -3.896 7.860 1.00 90.88 173 HIS A C 1
ATOM 1373 O O . HIS A 1 173 ? 7.824 -3.208 8.868 1.00 90.88 173 HIS A O 1
ATOM 1379 N N . HIS A 1 174 ? 8.730 -5.007 7.879 1.00 92.19 174 HIS A N 1
ATOM 1380 C CA . HIS A 1 174 ? 9.449 -5.447 9.067 1.00 92.19 174 HIS A CA 1
ATOM 1381 C C . HIS A 1 174 ? 10.875 -4.881 9.069 1.00 92.19 174 HIS A C 1
ATOM 1383 O O . HIS A 1 174 ? 11.767 -5.443 8.439 1.00 92.19 174 HIS A O 1
ATOM 1389 N N . ASN A 1 175 ? 11.142 -3.837 9.861 1.00 80.12 175 ASN A N 1
ATOM 1390 C CA . ASN A 1 175 ? 12.429 -3.118 9.853 1.00 80.12 175 ASN A CA 1
ATOM 1391 C C . ASN A 1 175 ? 13.668 -4.004 10.091 1.00 80.12 175 ASN A C 1
ATOM 1393 O O . ASN A 1 175 ? 14.647 -3.878 9.364 1.00 80.12 175 ASN A O 1
ATOM 1397 N N . ALA A 1 176 ? 13.642 -4.911 11.079 1.00 82.31 176 ALA A N 1
ATOM 1398 C CA . ALA A 1 176 ? 14.828 -5.718 11.409 1.00 82.31 176 ALA A CA 1
ATOM 1399 C C . ALA A 1 176 ? 15.159 -6.794 10.356 1.00 82.31 176 ALA A C 1
ATOM 1401 O O . ALA A 1 176 ? 16.327 -7.028 10.063 1.00 82.31 176 ALA A O 1
ATOM 1402 N N . LEU A 1 177 ? 14.137 -7.438 9.782 1.00 80.00 177 LEU A N 1
ATOM 1403 C CA . LEU A 1 177 ? 14.281 -8.429 8.710 1.00 80.00 177 LEU A CA 1
ATOM 1404 C C . LEU A 1 177 ? 14.411 -7.777 7.328 1.00 80.00 177 LEU A C 1
ATOM 1406 O O . LEU A 1 177 ? 14.852 -8.422 6.382 1.00 80.00 177 LEU A O 1
ATOM 1410 N N . ASN A 1 178 ? 14.039 -6.501 7.226 1.00 85.44 178 ASN A N 1
ATOM 1411 C CA . ASN A 1 178 ? 13.997 -5.711 6.008 1.00 85.44 178 ASN A CA 1
ATOM 1412 C C . ASN A 1 178 ? 13.211 -6.392 4.869 1.00 85.44 178 ASN A C 1
ATOM 1414 O O . ASN A 1 178 ? 13.683 -6.465 3.734 1.00 85.44 178 ASN A O 1
ATOM 1418 N N . ILE A 1 179 ? 12.012 -6.891 5.186 1.00 86.69 179 ILE A N 1
ATOM 1419 C CA . ILE A 1 179 ? 11.088 -7.537 4.240 1.00 86.69 179 ILE A CA 1
ATOM 1420 C C . ILE A 1 179 ? 9.688 -6.909 4.323 1.00 86.69 179 ILE A C 1
ATOM 1422 O O . ILE A 1 179 ? 9.275 -6.509 5.420 1.00 86.69 179 ILE A O 1
ATOM 1426 N N . PRO A 1 180 ? 8.938 -6.857 3.205 1.00 89.38 180 PRO A N 1
ATOM 1427 C CA . PRO A 1 180 ? 7.523 -6.524 3.246 1.00 89.38 180 PRO A CA 1
ATOM 1428 C C . PRO A 1 180 ? 6.735 -7.655 3.916 1.00 89.38 180 PRO A C 1
ATOM 1430 O O . PRO A 1 180 ? 7.062 -8.833 3.764 1.00 89.38 180 PRO A O 1
ATOM 1433 N N . LEU A 1 181 ? 5.690 -7.285 4.646 1.00 93.31 181 LEU A N 1
ATOM 1434 C CA . LEU A 1 181 ? 4.680 -8.190 5.187 1.00 93.31 181 LEU A CA 1
ATOM 1435 C C . LEU A 1 181 ? 3.300 -7.623 4.865 1.00 93.31 181 LEU A C 1
ATOM 1437 O O . LEU A 1 181 ? 3.147 -6.427 4.625 1.00 93.31 181 LEU A O 1
ATOM 1441 N N . TYR A 1 182 ? 2.291 -8.476 4.891 1.00 95.62 182 TYR A N 1
ATOM 1442 C CA . TYR A 1 182 ? 0.919 -8.119 4.568 1.00 95.62 182 TYR A CA 1
ATOM 1443 C C . TYR A 1 182 ? 0.036 -8.399 5.773 1.00 95.62 182 TYR A C 1
ATOM 1445 O O . TYR A 1 182 ? 0.228 -9.404 6.459 1.00 95.62 182 TYR A O 1
ATOM 1453 N N . LEU A 1 183 ? -0.923 -7.518 6.051 1.00 97.00 183 LEU A N 1
ATOM 1454 C CA . LEU A 1 183 ? -2.004 -7.887 6.960 1.00 97.00 183 LEU A CA 1
ATOM 1455 C C . LEU A 1 183 ? -2.878 -8.929 6.258 1.00 97.00 183 LEU A C 1
ATOM 1457 O O . LEU A 1 183 ? -3.180 -8.782 5.072 1.00 97.00 183 LEU A O 1
ATOM 1461 N N . ARG A 1 184 ? -3.248 -9.985 6.982 1.00 95.62 184 ARG A N 1
ATOM 1462 C CA . ARG A 1 184 ? -4.059 -11.077 6.445 1.00 95.62 184 ARG A CA 1
ATOM 1463 C C . ARG A 1 184 ? -5.397 -10.574 5.895 1.00 95.62 184 ARG A C 1
ATOM 1465 O O . ARG A 1 184 ? -6.076 -9.774 6.538 1.00 95.62 184 ARG A O 1
ATOM 1472 N N . ILE A 1 185 ? -5.766 -11.075 4.721 1.00 94.75 185 ILE A N 1
ATOM 1473 C CA . ILE A 1 185 ? -7.083 -10.860 4.094 1.00 94.75 185 ILE A CA 1
ATOM 1474 C C . ILE A 1 185 ? -8.091 -11.966 4.457 1.00 94.75 185 ILE A C 1
ATOM 1476 O O . ILE A 1 185 ? -9.297 -11.758 4.297 1.00 94.75 185 ILE A O 1
ATOM 1480 N N . ALA A 1 186 ? -7.559 -13.107 4.909 1.00 94.94 186 ALA A N 1
ATOM 1481 C CA . ALA A 1 186 ? -8.221 -14.274 5.484 1.00 94.94 186 ALA A CA 1
ATOM 1482 C C . ALA A 1 186 ? -7.179 -15.114 6.259 1.00 94.94 186 ALA A C 1
ATOM 1484 O O . ALA A 1 186 ? -5.962 -14.972 6.061 1.00 94.94 186 ALA A O 1
ATOM 1485 N N . ASN A 1 187 ? -7.633 -16.018 7.125 1.00 95.38 187 ASN A N 1
ATOM 1486 C CA . ASN A 1 187 ? -6.789 -16.971 7.859 1.00 95.38 187 ASN A CA 1
ATOM 1487 C C . ASN A 1 187 ? -6.863 -18.418 7.328 1.00 95.38 187 ASN A C 1
ATOM 1489 O O . ASN A 1 187 ? -6.099 -19.276 7.785 1.00 95.38 187 ASN A O 1
ATOM 1493 N N . GLU A 1 188 ? -7.684 -18.662 6.305 1.00 96.69 188 GLU A N 1
ATOM 1494 C CA . GLU A 1 188 ? -7.911 -19.953 5.645 1.00 96.69 188 GLU A CA 1
ATOM 1495 C C . GLU A 1 188 ? -6.647 -20.797 5.416 1.00 96.69 188 GLU A C 1
ATOM 1497 O O . GLU A 1 188 ? -6.552 -21.941 5.874 1.00 96.69 188 GLU A O 1
ATOM 1502 N N . LEU A 1 189 ? -5.637 -20.252 4.723 1.00 96.50 189 LEU A N 1
ATOM 1503 C CA . LEU A 1 189 ? -4.471 -21.045 4.315 1.00 96.50 189 LEU A CA 1
ATOM 1504 C C . LEU A 1 189 ? -3.654 -21.547 5.514 1.00 96.50 189 LEU A C 1
ATOM 1506 O O . LEU A 1 189 ? -2.963 -22.561 5.408 1.00 96.50 189 LEU A O 1
ATOM 1510 N N . TYR A 1 190 ? -3.683 -20.842 6.647 1.00 97.56 190 TYR A N 1
ATOM 1511 C CA . TYR A 1 190 ? -2.999 -21.274 7.867 1.00 97.56 190 TYR A CA 1
ATOM 1512 C C . TYR A 1 190 ? -3.821 -22.307 8.632 1.00 97.56 190 TYR A C 1
ATOM 1514 O O . TYR A 1 190 ? -3.256 -23.299 9.087 1.00 97.56 190 TYR A O 1
ATOM 1522 N N . LEU A 1 191 ? -5.142 -22.138 8.714 1.00 98.12 191 LEU A N 1
ATOM 1523 C CA . LEU A 1 191 ? -6.019 -23.124 9.346 1.00 98.12 191 LEU A CA 1
ATOM 1524 C C . LEU A 1 191 ? -5.963 -24.474 8.615 1.00 98.12 191 LEU A C 1
ATOM 1526 O O . LEU A 1 191 ? -5.814 -25.514 9.251 1.00 98.12 191 LEU A O 1
ATOM 1530 N N . LYS A 1 192 ? -5.919 -24.471 7.279 1.00 98.00 192 LYS A N 1
ATOM 1531 C CA . LYS A 1 192 ? -5.693 -25.687 6.479 1.00 98.00 192 LYS A CA 1
ATOM 1532 C C . LYS A 1 192 ? -4.351 -26.365 6.760 1.00 98.00 192 LYS A C 1
ATOM 1534 O O . LYS A 1 192 ? -4.285 -27.590 6.821 1.00 98.00 192 LYS A O 1
ATOM 1539 N N . ARG A 1 193 ? -3.275 -25.597 6.979 1.00 98.06 193 ARG A N 1
ATOM 1540 C CA . ARG A 1 193 ? -1.970 -26.161 7.381 1.00 98.06 193 ARG A CA 1
ATOM 1541 C C . ARG A 1 193 ? -2.050 -26.873 8.733 1.00 98.06 193 ARG A C 1
ATOM 1543 O O . ARG A 1 193 ? -1.357 -27.866 8.927 1.00 98.06 193 ARG A O 1
ATOM 1550 N N . LEU A 1 194 ? -2.896 -26.407 9.652 1.00 98.19 194 LEU A N 1
ATOM 1551 C CA . LEU A 1 194 ? -3.137 -27.096 10.923 1.00 98.19 194 LEU A CA 1
ATOM 1552 C C . LEU A 1 194 ? -3.888 -28.417 10.718 1.00 98.19 194 LEU A C 1
ATOM 1554 O O . LEU A 1 194 ? -3.545 -29.408 11.361 1.00 98.19 194 LEU A O 1
ATOM 1558 N N . ILE A 1 195 ? -4.835 -28.461 9.776 1.00 98.44 195 ILE A N 1
ATOM 1559 C CA . ILE A 1 195 ? -5.493 -29.713 9.376 1.00 98.44 195 ILE A CA 1
ATOM 1560 C C . ILE A 1 195 ? -4.479 -30.704 8.781 1.00 98.44 195 ILE A C 1
ATOM 1562 O O . ILE A 1 195 ? -4.446 -31.863 9.188 1.00 98.44 195 ILE A O 1
ATOM 1566 N N . VAL A 1 196 ? -3.587 -30.250 7.888 1.00 98.12 196 VAL A N 1
ATOM 1567 C CA . VAL A 1 196 ? -2.446 -31.058 7.397 1.00 98.12 196 VAL A CA 1
ATOM 1568 C C . VAL A 1 196 ? -1.571 -31.546 8.558 1.00 98.12 196 VAL A C 1
ATOM 1570 O O . VAL A 1 196 ? -1.109 -32.683 8.558 1.00 98.12 196 VAL A O 1
ATOM 1573 N N . GLY A 1 197 ? -1.367 -30.702 9.572 1.00 97.25 197 GLY A N 1
ATOM 1574 C CA . GLY A 1 197 ? -0.618 -31.027 10.786 1.00 97.25 197 GLY A CA 1
ATOM 1575 C C . GLY A 1 197 ? -1.275 -32.072 11.697 1.00 97.25 197 GLY A C 1
ATOM 1576 O O . GLY A 1 197 ? -0.638 -32.499 12.659 1.00 97.25 197 GLY A O 1
ATOM 1577 N N . GLY A 1 198 ? -2.507 -32.500 11.403 1.00 95.62 198 GLY A N 1
ATOM 1578 C CA . GLY A 1 198 ? -3.206 -33.570 12.116 1.00 95.62 198 GLY A CA 1
ATOM 1579 C C . GLY A 1 198 ? -4.278 -33.106 13.104 1.00 95.62 198 GLY A C 1
ATOM 1580 O O . GLY A 1 198 ? -4.770 -33.928 13.875 1.00 95.62 198 GLY A O 1
ATOM 1581 N N . PHE A 1 199 ? -4.656 -31.824 13.112 1.00 97.19 199 PHE A N 1
ATOM 1582 C CA . PHE A 1 199 ? -5.843 -31.392 13.852 1.00 97.19 199 PHE A CA 1
ATOM 1583 C C . PHE A 1 199 ? -7.115 -31.738 13.068 1.00 97.19 199 PHE A C 1
ATOM 1585 O O . PHE A 1 199 ? -7.269 -31.323 11.925 1.00 97.19 199 PHE A O 1
ATOM 1592 N N . ASP A 1 200 ? -8.059 -32.448 13.691 1.00 96.38 200 ASP A N 1
ATOM 1593 C CA . ASP A 1 200 ? -9.316 -32.827 13.027 1.00 96.38 200 ASP A CA 1
ATOM 1594 C C . ASP A 1 200 ? -10.313 -31.664 12.911 1.00 96.38 200 ASP A C 1
ATOM 1596 O O . ASP A 1 200 ? -11.157 -31.664 12.015 1.00 96.38 200 ASP A O 1
ATOM 1600 N N . ALA A 1 201 ? -10.251 -30.680 13.812 1.00 98.06 201 ALA A N 1
ATOM 1601 C CA . ALA A 1 201 ? -11.103 -29.498 13.758 1.00 98.06 201 ALA A CA 1
ATOM 1602 C C . ALA A 1 201 ? -10.468 -28.295 14.463 1.00 98.06 201 ALA A C 1
ATOM 1604 O O . ALA A 1 201 ? -10.140 -28.364 15.652 1.00 98.06 201 ALA A O 1
ATOM 1605 N N . VAL A 1 202 ? -10.346 -27.180 13.744 1.00 98.38 202 VAL A N 1
ATOM 1606 C CA . VAL A 1 202 ? -9.812 -25.911 14.262 1.00 98.38 202 VAL A CA 1
ATOM 1607 C C . VAL A 1 202 ? -10.724 -24.755 13.879 1.00 98.38 202 VAL A C 1
ATOM 1609 O O . VAL A 1 202 ? -11.300 -24.757 12.791 1.00 98.38 202 VAL A O 1
ATOM 1612 N N . TYR A 1 203 ? -10.842 -23.760 14.752 1.00 98.44 203 TYR A N 1
ATOM 1613 C CA . TYR A 1 203 ? -11.529 -22.510 14.446 1.00 98.44 203 TYR A CA 1
ATOM 1614 C C . TYR A 1 203 ? -10.773 -21.304 15.000 1.00 98.44 203 TYR A C 1
ATOM 1616 O O . TYR A 1 203 ? -9.983 -21.421 15.935 1.00 98.44 203 TYR A O 1
ATOM 1624 N N . GLU A 1 204 ? -11.026 -20.127 14.442 1.00 98.12 204 GLU A N 1
ATOM 1625 C CA . GLU A 1 204 ? -10.436 -18.877 14.916 1.00 98.12 204 GLU A CA 1
ATOM 1626 C C . GLU A 1 204 ? -11.419 -17.720 14.727 1.00 98.12 204 GLU A C 1
ATOM 1628 O O . GLU A 1 204 ? -12.005 -17.546 13.657 1.00 98.12 204 GLU A O 1
ATOM 1633 N N . PHE A 1 205 ? -11.568 -16.894 15.768 1.00 95.88 205 PHE A N 1
ATOM 1634 C CA . PHE A 1 205 ? -12.154 -15.561 15.637 1.00 95.88 205 PHE A CA 1
ATOM 1635 C C . PHE A 1 205 ? -11.061 -14.585 15.203 1.00 95.88 205 PHE A C 1
ATOM 1637 O O . PHE A 1 205 ? -10.281 -14.097 16.021 1.00 95.88 205 PHE A O 1
ATOM 1644 N N . ALA A 1 206 ? -11.014 -14.291 13.910 1.00 94.00 206 ALA A N 1
ATOM 1645 C CA . ALA A 1 206 ? -9.977 -13.485 13.297 1.00 94.00 206 ALA A CA 1
ATOM 1646 C C . ALA A 1 206 ? -10.440 -12.053 13.010 1.00 94.00 206 ALA A C 1
ATOM 1648 O O . ALA A 1 206 ? -11.604 -11.771 12.720 1.00 94.00 206 ALA A O 1
ATOM 1649 N N . LYS A 1 207 ? -9.479 -11.130 13.080 1.00 94.31 207 LYS A N 1
ATOM 1650 C CA . LYS A 1 207 ? -9.535 -9.856 12.363 1.00 94.31 207 LYS A CA 1
ATOM 1651 C C . LYS A 1 207 ? -8.883 -10.025 11.001 1.00 94.31 207 LYS A C 1
ATOM 1653 O O . LYS A 1 207 ? -7.693 -10.349 10.962 1.00 94.31 207 LYS A O 1
ATOM 1658 N N . ASP A 1 208 ? -9.644 -9.744 9.954 1.00 94.50 208 ASP A N 1
ATOM 1659 C CA . ASP A 1 208 ? -9.147 -9.642 8.586 1.00 94.50 208 ASP A CA 1
ATOM 1660 C C . ASP A 1 208 ? -9.088 -8.185 8.152 1.00 94.50 208 ASP A C 1
ATOM 1662 O O . ASP A 1 208 ? -9.848 -7.342 8.642 1.00 94.50 208 ASP A O 1
ATOM 1666 N N . PHE A 1 209 ? -8.158 -7.898 7.245 1.00 95.69 209 PHE A N 1
ATOM 1667 C CA . PHE A 1 209 ? -7.825 -6.551 6.813 1.00 95.69 209 PHE A CA 1
ATOM 1668 C C . PHE A 1 209 ? -7.855 -6.476 5.292 1.00 95.69 209 PHE A C 1
ATOM 1670 O O . PHE A 1 209 ? -6.989 -7.037 4.622 1.00 95.69 209 PHE A O 1
ATOM 1677 N N . ARG A 1 210 ? -8.825 -5.748 4.743 1.00 92.94 210 ARG A N 1
ATOM 1678 C CA . ARG A 1 210 ? -8.995 -5.582 3.297 1.00 92.94 210 ARG A CA 1
ATOM 1679 C C . ARG A 1 210 ? -8.917 -4.111 2.932 1.00 92.94 210 ARG A C 1
ATOM 1681 O O . ARG A 1 210 ? -9.644 -3.275 3.469 1.00 92.94 210 ARG A O 1
ATOM 1688 N N . ASN A 1 211 ? -7.975 -3.780 2.059 1.00 90.00 211 ASN A N 1
ATOM 1689 C CA . ASN A 1 211 ? -7.698 -2.420 1.623 1.00 90.00 211 ASN A CA 1
ATOM 1690 C C . ASN A 1 211 ? -8.660 -2.027 0.498 1.00 90.00 211 ASN A C 1
ATOM 1692 O O . ASN A 1 211 ? -8.248 -1.797 -0.637 1.00 90.00 211 ASN A O 1
ATOM 1696 N N . GLU A 1 212 ? -9.944 -1.973 0.819 1.00 81.50 212 GLU A N 1
ATOM 1697 C CA . GLU A 1 212 ? -11.051 -1.711 -0.102 1.00 81.50 212 GLU A CA 1
ATOM 1698 C C . GLU A 1 212 ? -11.767 -0.399 0.265 1.00 81.50 212 GLU A C 1
ATOM 1700 O O . GLU A 1 212 ? -11.411 0.289 1.230 1.00 81.50 212 GLU A O 1
ATOM 1705 N N . GLY A 1 213 ? -12.767 -0.013 -0.530 1.00 67.75 213 GLY A N 1
ATOM 1706 C CA . GLY A 1 213 ? -13.633 1.119 -0.206 1.00 67.75 213 GLY A CA 1
ATOM 1707 C C . GLY A 1 213 ? -14.406 0.891 1.099 1.00 67.75 213 GLY A C 1
ATOM 1708 O O . GLY A 1 213 ? -14.768 -0.231 1.438 1.00 67.75 213 GLY A O 1
ATOM 1709 N N . MET A 1 214 ? -14.678 1.968 1.840 1.00 71.75 214 MET A N 1
ATOM 1710 C CA . MET A 1 214 ? -15.512 1.906 3.043 1.00 71.75 214 MET A CA 1
ATOM 1711 C C . MET A 1 214 ? -16.962 2.255 2.704 1.00 71.75 214 MET A C 1
ATOM 1713 O O . MET A 1 214 ? -17.235 3.319 2.144 1.00 71.75 214 MET A O 1
ATOM 1717 N N . ASP A 1 215 ? -17.899 1.406 3.116 1.00 69.38 215 ASP A N 1
ATOM 1718 C CA . ASP A 1 215 ? -19.335 1.674 3.045 1.00 69.38 215 ASP A CA 1
ATOM 1719 C C . ASP A 1 215 ? -20.059 1.189 4.325 1.00 69.38 215 ASP A C 1
ATOM 1721 O O . ASP A 1 215 ? -19.445 0.983 5.371 1.00 69.38 215 ASP A O 1
ATOM 1725 N N . LYS A 1 216 ? -21.394 1.061 4.312 1.00 62.19 216 LYS A N 1
ATOM 1726 C CA . LYS A 1 216 ? -22.160 0.619 5.502 1.00 62.19 216 LYS A CA 1
ATOM 1727 C C . LYS A 1 216 ? -21.971 -0.866 5.860 1.00 62.19 216 LYS A C 1
ATOM 1729 O O . LYS A 1 216 ? -22.344 -1.287 6.965 1.00 62.19 216 LYS A O 1
ATOM 1734 N N . THR A 1 217 ? -21.480 -1.659 4.921 1.00 63.41 217 THR A N 1
ATOM 1735 C CA . THR A 1 217 ? -21.292 -3.112 4.986 1.00 63.41 217 THR A CA 1
ATOM 1736 C C . THR A 1 217 ? -19.821 -3.528 4.931 1.00 63.41 217 THR A C 1
ATOM 1738 O O . THR A 1 217 ? -19.521 -4.621 5.405 1.00 63.41 217 THR A O 1
ATOM 1741 N N . HIS A 1 218 ? -18.929 -2.649 4.470 1.00 72.88 218 HIS A N 1
ATOM 1742 C CA . HIS A 1 218 ? -17.493 -2.869 4.324 1.00 72.88 218 HIS A CA 1
ATOM 1743 C C . HIS A 1 218 ? -16.709 -1.916 5.230 1.00 72.88 218 HIS A C 1
ATOM 1745 O O . HIS A 1 218 ? -16.725 -0.696 5.053 1.00 72.88 218 HIS A O 1
ATOM 1751 N N . ASN A 1 219 ? -16.029 -2.494 6.222 1.00 80.50 219 ASN A N 1
ATOM 1752 C CA . ASN A 1 219 ? -15.048 -1.804 7.050 1.00 80.50 219 ASN A CA 1
ATOM 1753 C C . ASN A 1 219 ? -13.665 -2.415 6.762 1.00 80.50 219 ASN A C 1
ATOM 1755 O O . ASN A 1 219 ? -13.583 -3.642 6.716 1.00 80.50 219 ASN A O 1
ATOM 1759 N N . PRO A 1 220 ? -12.586 -1.618 6.618 1.00 86.56 220 PRO A N 1
ATOM 1760 C CA . PRO A 1 220 ? -11.265 -2.136 6.245 1.00 86.56 220 PRO A CA 1
ATOM 1761 C C . PRO A 1 220 ? -10.675 -3.170 7.210 1.00 86.56 220 PRO A C 1
ATOM 1763 O O . PRO A 1 220 ? -9.784 -3.921 6.832 1.00 86.56 220 PRO A O 1
ATOM 1766 N N . GLU A 1 221 ? -11.169 -3.207 8.449 1.00 91.50 221 GLU A N 1
ATOM 1767 C CA . GLU A 1 221 ? -10.965 -4.313 9.382 1.00 91.50 221 GLU A CA 1
ATOM 1768 C C . GLU A 1 221 ? -12.316 -4.887 9.833 1.00 91.50 221 GLU A C 1
ATOM 1770 O O . GLU A 1 221 ? -13.224 -4.151 10.222 1.00 91.50 221 GLU A O 1
ATOM 1775 N N . PHE A 1 222 ? -12.484 -6.201 9.843 1.00 89.69 222 PHE A N 1
ATOM 1776 C CA . PHE A 1 222 ? -13.745 -6.818 10.273 1.00 89.69 222 PHE A CA 1
ATOM 1777 C C . PHE A 1 222 ? -13.491 -8.155 10.956 1.00 89.69 222 PHE A C 1
ATOM 1779 O O . PHE A 1 222 ? -12.374 -8.668 10.936 1.00 89.69 222 PHE A O 1
ATOM 1786 N N . THR A 1 223 ? -14.497 -8.659 11.673 1.00 91.00 223 THR A N 1
ATOM 1787 C CA . THR A 1 223 ? -14.367 -9.906 12.428 1.00 91.00 223 THR A CA 1
ATOM 1788 C C . THR A 1 223 ? -15.029 -11.054 11.681 1.00 91.00 223 THR A C 1
ATOM 1790 O O . THR A 1 223 ? -16.242 -11.037 11.451 1.00 91.00 223 THR A O 1
ATOM 1793 N N . VAL A 1 224 ? -14.238 -12.080 11.391 1.00 94.12 224 VAL A N 1
ATOM 1794 C CA . VAL A 1 224 ? -14.686 -13.352 10.823 1.00 94.12 224 VAL A CA 1
ATOM 1795 C C . VAL A 1 224 ? -14.482 -14.448 11.861 1.00 94.12 224 VAL A C 1
ATOM 1797 O O . VAL A 1 224 ? -13.574 -14.378 12.689 1.00 94.12 224 VAL A O 1
ATOM 1800 N N . MET A 1 225 ? -15.357 -15.444 11.854 1.00 96.31 225 MET A N 1
ATOM 1801 C CA . MET A 1 225 ? -15.069 -16.741 12.449 1.00 96.31 225 MET A CA 1
ATOM 1802 C C . MET A 1 225 ? -14.875 -17.733 11.313 1.00 96.31 225 MET A C 1
ATOM 1804 O O . MET A 1 225 ? -15.805 -17.930 10.532 1.00 96.31 225 MET A O 1
ATOM 1808 N N . GLU A 1 226 ? -13.689 -18.325 11.226 1.00 97.62 226 GLU A N 1
ATOM 1809 C CA . GLU A 1 226 ? -13.425 -19.435 10.315 1.00 97.62 226 GLU A CA 1
ATOM 1810 C C . GLU A 1 226 ? -13.328 -20.754 11.091 1.00 97.62 226 GLU A C 1
ATOM 1812 O O . GLU A 1 226 ? -12.729 -20.792 12.165 1.00 97.62 226 GLU A O 1
ATOM 1817 N N . LEU A 1 227 ? -13.904 -21.830 10.549 1.00 98.31 227 LEU A N 1
ATOM 1818 C CA . LEU A 1 227 ? -13.863 -23.196 11.085 1.00 98.31 227 LEU A CA 1
ATOM 1819 C C . LEU A 1 227 ? -13.497 -24.164 9.961 1.00 98.31 227 LEU A C 1
ATOM 1821 O O . LEU A 1 227 ? -14.122 -24.118 8.908 1.00 98.31 227 LEU A O 1
ATOM 1825 N N . TYR A 1 228 ? -12.584 -25.100 10.229 1.00 98.44 228 TYR A N 1
ATOM 1826 C CA . TYR A 1 228 ? -12.231 -26.205 9.332 1.00 98.44 228 TYR A CA 1
ATOM 1827 C C . TYR A 1 228 ? -12.386 -27.534 10.055 1.00 98.44 228 TYR A C 1
ATOM 1829 O O . TYR A 1 228 ? -11.904 -27.682 11.177 1.00 98.44 228 TYR A O 1
ATOM 1837 N N . VAL A 1 229 ? -13.045 -28.500 9.411 1.00 98.62 229 VAL A N 1
ATOM 1838 C CA . VAL A 1 229 ? -13.309 -29.833 9.972 1.00 98.62 229 VAL A CA 1
ATOM 1839 C C . VAL A 1 229 ? -12.927 -30.918 8.968 1.00 98.62 229 VAL A C 1
ATOM 1841 O O . VAL A 1 229 ? -13.478 -30.991 7.864 1.00 98.62 229 VAL A O 1
ATOM 1844 N N . ALA A 1 230 ? -11.993 -31.779 9.361 1.00 98.31 230 ALA A N 1
ATOM 1845 C CA . ALA A 1 230 ? -11.535 -32.916 8.582 1.00 98.31 230 ALA A CA 1
ATOM 1846 C C . ALA A 1 230 ? -12.624 -33.997 8.444 1.00 98.31 230 ALA A C 1
ATOM 1848 O O . ALA A 1 230 ? -13.503 -34.183 9.288 1.00 98.31 230 ALA A O 1
ATOM 1849 N N . TYR A 1 231 ? -12.544 -34.740 7.348 1.00 97.88 231 TYR A N 1
ATOM 1850 C CA . TYR A 1 231 ? -13.437 -35.815 6.911 1.00 97.88 231 TYR A CA 1
ATOM 1851 C C . TYR A 1 231 ? -14.902 -35.403 6.704 1.00 97.88 231 TYR A C 1
ATOM 1853 O O . TYR A 1 231 ? -15.797 -36.252 6.775 1.00 97.88 231 TYR A O 1
ATOM 1861 N N . LYS A 1 232 ? -15.158 -34.114 6.449 1.00 98.12 232 LYS A N 1
ATOM 1862 C CA . LYS A 1 232 ? -16.487 -33.539 6.181 1.00 98.12 232 LYS A CA 1
ATOM 1863 C C . LYS A 1 232 ? -16.533 -32.848 4.821 1.00 98.12 232 LYS A C 1
ATOM 1865 O O . LYS A 1 232 ? -15.498 -32.504 4.259 1.00 98.12 232 LYS A O 1
ATOM 1870 N N . ASP A 1 233 ? -17.747 -32.665 4.310 1.00 97.75 233 ASP A N 1
ATOM 1871 C CA . ASP A 1 233 ? -18.038 -31.958 3.062 1.00 97.75 233 ASP A CA 1
ATOM 1872 C C . ASP A 1 233 ? -19.006 -30.786 3.301 1.00 97.75 233 ASP A C 1
ATOM 1874 O O . ASP A 1 233 ? -19.574 -30.628 4.388 1.00 97.75 233 ASP A O 1
ATOM 1878 N N . TYR A 1 234 ? -19.217 -29.970 2.267 1.00 97.94 234 TYR A N 1
ATOM 1879 C CA . TYR A 1 234 ? -20.111 -28.810 2.328 1.00 97.94 234 TYR A CA 1
ATOM 1880 C C . TYR A 1 234 ? -21.567 -29.154 2.710 1.00 97.94 234 TYR A C 1
ATOM 1882 O O . TYR A 1 234 ? -22.267 -28.319 3.283 1.00 97.94 234 TYR A O 1
ATOM 1890 N N . ARG A 1 235 ? -22.040 -30.391 2.476 1.00 97.69 235 ARG A N 1
ATOM 1891 C CA . ARG A 1 235 ? -23.393 -30.826 2.878 1.00 97.69 235 ARG A CA 1
ATOM 1892 C C . ARG A 1 235 ? -23.489 -31.018 4.379 1.00 97.69 235 ARG A C 1
ATOM 1894 O O . ARG A 1 235 ? -24.463 -30.580 4.992 1.00 97.69 235 ARG A O 1
ATOM 1901 N N . TRP A 1 236 ? -22.474 -31.642 4.973 1.00 98.31 236 TRP A N 1
ATOM 1902 C CA . TRP A 1 236 ? -22.359 -31.712 6.425 1.00 98.31 236 TRP A CA 1
ATOM 1903 C C . TRP A 1 236 ? -22.253 -30.310 7.033 1.00 98.31 236 TRP A C 1
ATOM 1905 O O . TRP A 1 236 ? -22.913 -30.026 8.034 1.00 98.31 236 TRP A O 1
ATOM 1915 N N . MET A 1 237 ? -21.488 -29.424 6.389 1.00 98.38 237 MET A N 1
ATOM 1916 C CA . MET A 1 237 ? -21.308 -28.050 6.849 1.00 98.38 237 MET A CA 1
ATOM 1917 C C . MET A 1 237 ? -22.624 -27.261 6.853 1.00 98.38 237 MET A C 1
ATOM 1919 O O . MET A 1 237 ? -22.914 -26.616 7.854 1.00 98.38 237 MET A O 1
ATOM 1923 N N . MET A 1 238 ? -23.492 -27.408 5.840 1.00 98.44 238 MET A N 1
ATOM 1924 C CA . MET A 1 238 ? -24.846 -26.822 5.862 1.00 98.44 238 MET A CA 1
ATOM 1925 C C . MET A 1 238 ? -25.647 -27.243 7.108 1.00 98.44 238 MET A C 1
ATOM 1927 O O . MET A 1 238 ? -26.246 -26.401 7.777 1.00 98.44 238 MET A O 1
ATOM 1931 N N . GLY A 1 239 ? -25.631 -28.537 7.454 1.00 98.06 239 GLY A N 1
ATOM 1932 C CA . GLY A 1 239 ? -26.323 -29.048 8.644 1.00 98.06 239 GLY A CA 1
ATOM 1933 C C . GLY A 1 239 ? -25.713 -28.561 9.966 1.00 98.06 239 GLY A C 1
ATOM 1934 O O . GLY A 1 239 ? -26.428 -28.373 10.952 1.00 98.06 239 GLY A O 1
ATOM 1935 N N . MET A 1 240 ? -24.398 -28.327 9.998 1.00 97.56 240 MET A N 1
ATOM 1936 C CA . MET A 1 240 ? -23.713 -27.721 11.143 1.00 97.56 240 MET A CA 1
ATOM 1937 C C . MET A 1 240 ? -24.095 -26.242 11.291 1.00 97.56 240 MET A C 1
ATOM 1939 O O . MET A 1 240 ? -24.453 -25.816 12.389 1.00 97.56 240 MET A O 1
ATOM 1943 N N . THR A 1 241 ? -24.103 -25.482 10.192 1.00 97.81 241 THR A N 1
ATOM 1944 C CA . THR A 1 241 ? -24.504 -24.068 10.163 1.00 97.81 241 THR A CA 1
ATOM 1945 C C . THR A 1 241 ? -25.951 -23.873 10.616 1.00 97.81 241 THR A C 1
ATOM 1947 O O . THR A 1 241 ? -26.223 -22.970 11.404 1.00 97.81 241 THR A O 1
ATOM 1950 N N . GLU A 1 242 ? -26.871 -24.736 10.178 1.00 98.00 242 GLU A N 1
ATOM 1951 C CA . GLU A 1 242 ? -28.262 -24.771 10.653 1.00 98.00 242 GLU A CA 1
ATOM 1952 C C . GLU A 1 242 ? -28.331 -24.894 12.189 1.00 98.00 242 GLU A C 1
ATOM 1954 O O . GLU A 1 242 ? -28.948 -24.060 12.852 1.00 98.00 242 GLU A O 1
ATOM 1959 N N . GLN A 1 243 ? -27.631 -25.876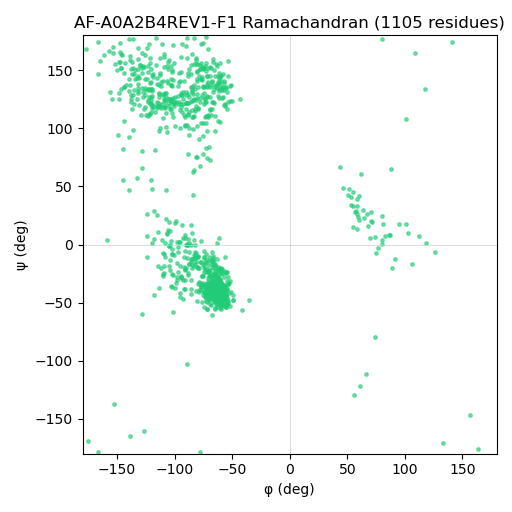 12.774 1.00 97.75 243 GLN A N 1
ATOM 1960 C CA . GLN A 1 243 ? -27.593 -26.083 14.231 1.00 97.75 243 GLN A CA 1
ATOM 1961 C C . GLN A 1 243 ? -26.951 -24.910 14.983 1.00 97.75 243 GLN A C 1
ATOM 1963 O O . GLN A 1 243 ? -27.423 -24.528 16.056 1.00 97.75 243 GLN A O 1
ATOM 1968 N N . LEU A 1 244 ? -25.866 -24.356 14.437 1.00 97.12 244 LEU A N 1
ATOM 1969 C CA . LEU A 1 244 ? -25.140 -23.238 15.030 1.00 97.12 244 LEU A CA 1
ATOM 1970 C C . LEU A 1 244 ? -26.023 -21.990 15.104 1.00 97.12 244 LEU A C 1
ATOM 1972 O O . LEU A 1 244 ? -26.145 -21.382 16.165 1.00 97.12 244 LEU A O 1
ATOM 1976 N N . LEU A 1 245 ? -26.652 -21.611 13.990 1.00 95.38 245 LEU A N 1
ATOM 1977 C CA . LEU A 1 245 ? -27.464 -20.397 13.927 1.00 95.38 245 LEU A CA 1
ATOM 1978 C C . LEU A 1 245 ? -28.764 -20.524 14.723 1.00 95.38 245 LEU A C 1
ATOM 1980 O O . LEU A 1 245 ? -29.164 -19.553 15.367 1.00 95.38 245 LEU A O 1
ATOM 1984 N N . GLU A 1 246 ? -29.372 -21.714 14.764 1.00 95.06 246 GLU A N 1
ATOM 1985 C CA . GLU A 1 246 ? -30.507 -21.978 15.650 1.00 95.06 246 GLU A CA 1
ATOM 1986 C C . GLU A 1 246 ? -30.108 -21.756 17.120 1.00 95.06 246 GLU A C 1
ATOM 1988 O O . GLU A 1 246 ? -30.793 -21.036 17.853 1.00 95.06 246 GLU A O 1
ATOM 1993 N N . ARG A 1 247 ? -28.958 -22.303 17.545 1.00 94.19 247 ARG A N 1
ATOM 1994 C CA . ARG A 1 247 ? -28.443 -22.126 18.911 1.00 94.19 247 ARG A CA 1
ATOM 1995 C C . ARG A 1 247 ? -28.153 -20.660 19.231 1.00 94.19 247 ARG A C 1
ATOM 1997 O O . ARG A 1 247 ? -28.567 -20.181 20.283 1.00 94.19 247 ARG A O 1
ATOM 2004 N N . VAL A 1 248 ? -27.498 -19.937 18.323 1.00 93.75 248 VAL A N 1
ATOM 2005 C CA . VAL A 1 248 ? -27.187 -18.508 18.493 1.00 93.75 248 VAL A CA 1
ATOM 2006 C C . VAL A 1 248 ? -28.461 -17.668 18.618 1.00 93.75 248 VAL A C 1
ATOM 2008 O O . VAL A 1 248 ? -28.523 -16.768 19.462 1.00 93.75 248 VAL A O 1
ATOM 2011 N N . ALA A 1 249 ? -29.495 -17.950 17.821 1.00 91.00 249 ALA A N 1
ATOM 2012 C CA . ALA A 1 249 ? -30.778 -17.259 17.922 1.00 91.00 249 ALA A CA 1
ATOM 2013 C C . ALA A 1 249 ? -31.435 -17.506 19.293 1.00 91.00 249 ALA A C 1
ATOM 2015 O O . ALA A 1 249 ? -31.796 -16.552 19.989 1.00 91.00 249 ALA A O 1
ATOM 2016 N N . VAL A 1 250 ? -31.485 -18.766 19.741 1.00 90.94 250 VAL A N 1
ATOM 2017 C CA . VAL A 1 250 ? -32.050 -19.142 21.046 1.00 90.94 250 VAL A CA 1
ATOM 2018 C C . VAL A 1 250 ? -31.279 -18.508 22.207 1.00 90.94 250 VAL A C 1
ATOM 2020 O O . VAL A 1 250 ? -31.892 -17.870 23.061 1.00 90.94 250 VAL A O 1
ATOM 2023 N N . ASP A 1 251 ? -29.949 -18.596 22.226 1.00 89.19 251 ASP A N 1
ATOM 2024 C CA . ASP A 1 251 ? -29.126 -18.061 23.322 1.00 89.19 251 ASP A CA 1
ATOM 2025 C C . ASP A 1 251 ? -29.182 -16.525 23.409 1.00 89.19 251 ASP A C 1
ATOM 2027 O O . ASP A 1 251 ? -29.066 -15.938 24.490 1.00 89.19 251 ASP A O 1
ATOM 2031 N N . SER A 1 252 ? -29.356 -15.845 22.271 1.00 84.56 252 SER A N 1
ATOM 2032 C CA . SER A 1 252 ? -29.336 -14.379 22.204 1.00 84.56 252 SER A CA 1
ATOM 2033 C C . SER A 1 252 ? -30.717 -13.724 22.346 1.00 84.56 252 SER A C 1
ATOM 2035 O O . SER A 1 252 ? -30.801 -12.602 22.862 1.00 84.56 252 SER A O 1
ATOM 2037 N N . LYS A 1 253 ? -31.796 -14.389 21.904 1.00 81.75 253 LYS A N 1
ATOM 2038 C CA . LYS A 1 253 ? -33.173 -13.854 21.869 1.00 81.75 253 LYS A CA 1
ATOM 2039 C C . LYS A 1 253 ? -34.217 -14.688 22.612 1.00 81.75 253 LYS A C 1
ATOM 2041 O O . LYS A 1 253 ? -35.320 -14.189 22.816 1.00 81.75 253 LYS A O 1
ATOM 2046 N N . GLY A 1 254 ? -33.890 -15.907 23.031 1.00 84.06 254 GLY A N 1
ATOM 2047 C CA . GLY A 1 254 ? -34.821 -16.830 23.686 1.00 84.06 254 GLY A CA 1
ATOM 2048 C C . GLY A 1 254 ? -35.715 -17.627 22.727 1.00 84.06 254 GLY A C 1
ATOM 2049 O O . GLY A 1 254 ? -36.612 -18.323 23.192 1.00 84.06 254 GLY A O 1
ATOM 2050 N N . GLY A 1 255 ? -35.495 -17.540 21.410 1.00 89.75 255 GLY A N 1
ATOM 2051 C CA . GLY A 1 255 ? -36.257 -18.259 20.386 1.00 89.75 255 GLY A CA 1
ATOM 2052 C C . GLY A 1 255 ? -35.574 -18.213 19.016 1.00 89.75 255 GLY A C 1
ATOM 2053 O O . GLY A 1 255 ? -34.559 -17.540 18.855 1.00 89.75 255 GLY A O 1
ATOM 2054 N N . THR A 1 256 ? -36.120 -18.930 18.031 1.00 91.19 256 THR A N 1
ATOM 2055 C CA . THR A 1 256 ? -35.545 -19.017 16.672 1.00 91.19 256 THR A CA 1
ATOM 2056 C C . THR A 1 256 ? -36.015 -17.902 15.737 1.00 91.19 256 THR A C 1
ATOM 2058 O O . THR A 1 256 ? -35.392 -17.666 14.704 1.00 91.19 256 THR A O 1
ATOM 2061 N N . GLU A 1 257 ? -37.095 -17.203 16.089 1.00 90.94 257 GLU A N 1
ATOM 2062 C CA . GLU A 1 257 ? -37.623 -16.075 15.323 1.00 90.94 257 GLU A CA 1
ATOM 2063 C C . GLU A 1 257 ? -37.000 -14.751 15.771 1.00 90.94 257 GLU A C 1
ATOM 2065 O O . GLU A 1 257 ? -36.970 -14.410 16.957 1.00 90.94 257 GLU A O 1
ATOM 2070 N N . VAL A 1 258 ? -36.542 -13.967 14.799 1.00 86.62 258 VAL A N 1
ATOM 2071 C CA . VAL A 1 258 ? -35.923 -12.659 14.995 1.00 86.62 258 VAL A CA 1
ATOM 2072 C C . VAL A 1 258 ? -36.548 -11.654 14.032 1.00 86.62 258 VAL A C 1
ATOM 2074 O O . VAL A 1 258 ? -36.772 -11.940 12.861 1.00 86.62 258 VAL A O 1
ATOM 2077 N N . THR A 1 259 ? -36.816 -10.443 14.512 1.00 82.12 259 THR A N 1
ATOM 2078 C CA . THR A 1 259 ? -37.251 -9.329 13.658 1.00 82.12 259 THR A CA 1
ATOM 2079 C C . THR A 1 259 ? -36.043 -8.509 13.210 1.00 82.12 259 THR A C 1
ATOM 2081 O O . THR A 1 259 ? -35.290 -8.033 14.067 1.00 82.12 259 THR A O 1
ATOM 2084 N N . VAL A 1 260 ? -35.881 -8.328 11.895 1.00 77.25 260 VAL A N 1
ATOM 2085 C CA . VAL A 1 260 ? -34.831 -7.517 11.254 1.00 77.25 260 VAL A CA 1
ATOM 2086 C C . VAL A 1 260 ? -35.472 -6.488 10.332 1.00 77.25 260 VAL A C 1
ATOM 2088 O O . VAL A 1 260 ? -36.046 -6.833 9.306 1.00 77.25 260 VAL A O 1
ATOM 2091 N N . GLY A 1 261 ? -35.381 -5.207 10.692 1.00 73.94 261 GLY A N 1
ATOM 2092 C CA . GLY A 1 261 ? -36.156 -4.164 10.021 1.00 73.94 261 GLY A CA 1
ATOM 2093 C C . GLY A 1 261 ? -37.655 -4.423 10.184 1.00 73.94 261 GLY A C 1
ATOM 2094 O O . GLY A 1 261 ? -38.136 -4.513 11.315 1.00 73.94 261 GLY A O 1
ATOM 2095 N N . ASP A 1 262 ? -38.352 -4.557 9.057 1.00 77.56 262 ASP A N 1
ATOM 2096 C CA . ASP A 1 262 ? -39.782 -4.881 8.997 1.00 77.56 262 ASP A CA 1
ATOM 2097 C C . ASP A 1 262 ? -40.044 -6.388 8.775 1.00 77.56 262 ASP A C 1
ATOM 2099 O O . ASP A 1 262 ? -41.185 -6.839 8.877 1.00 77.56 262 ASP A O 1
ATOM 2103 N N . GLU A 1 263 ? -38.996 -7.184 8.533 1.00 84.12 263 GLU A N 1
ATOM 2104 C CA . GLU A 1 263 ? -39.094 -8.608 8.202 1.00 84.12 263 GLU A CA 1
ATOM 2105 C C . GLU A 1 263 ? -38.957 -9.512 9.437 1.00 84.12 263 GLU A C 1
ATOM 2107 O O . GLU A 1 263 ? -38.228 -9.218 10.394 1.00 84.12 263 GLU A O 1
ATOM 2112 N N . LYS A 1 264 ? -39.644 -10.661 9.408 1.00 89.69 264 LYS A N 1
ATOM 2113 C CA . LYS A 1 264 ? -39.502 -11.734 10.406 1.00 89.69 264 LYS A CA 1
ATOM 2114 C C . LYS A 1 264 ? -38.680 -12.880 9.827 1.00 89.69 264 LYS A C 1
ATOM 2116 O O . LYS A 1 264 ? -39.114 -13.546 8.893 1.00 89.69 264 LYS A O 1
ATOM 2121 N N . ILE A 1 265 ? -37.521 -13.136 10.417 1.00 92.44 265 ILE A N 1
ATOM 2122 C CA . ILE A 1 265 ? -36.570 -14.166 9.995 1.00 92.44 265 ILE A CA 1
ATOM 2123 C C . ILE A 1 265 ? -36.617 -15.312 10.998 1.00 92.44 265 ILE A C 1
ATOM 2125 O O . ILE A 1 265 ? -36.534 -15.076 12.204 1.00 92.44 265 ILE A O 1
ATOM 2129 N N . ASN A 1 266 ? -36.743 -16.548 10.519 1.00 94.44 266 ASN A N 1
ATOM 2130 C CA . ASN A 1 266 ? -36.723 -17.732 11.368 1.00 94.44 266 ASN A CA 1
ATOM 2131 C C . ASN A 1 266 ? -35.455 -18.553 11.103 1.00 94.44 266 ASN A C 1
ATOM 2133 O O . ASN A 1 266 ? -35.261 -19.074 10.011 1.00 94.44 266 ASN A O 1
ATOM 2137 N N . PHE A 1 267 ? -34.612 -18.701 12.124 1.00 94.25 267 PHE A N 1
ATOM 2138 C CA . PHE A 1 267 ? -33.391 -19.514 12.082 1.00 94.25 267 PHE A CA 1
ATOM 2139 C C . PHE A 1 267 ? -33.648 -20.995 12.404 1.00 94.25 267 PHE A C 1
ATOM 2141 O O . PHE A 1 267 ? -32.730 -21.736 12.748 1.00 94.25 267 PHE A O 1
ATOM 2148 N N . LYS A 1 268 ? -34.904 -21.447 12.335 1.00 95.31 268 LYS A N 1
ATOM 2149 C CA . LYS A 1 268 ? -35.246 -22.858 12.505 1.00 95.31 268 LYS A CA 1
ATOM 2150 C C . LYS A 1 268 ? -34.925 -23.631 11.225 1.00 95.31 268 LYS A C 1
ATOM 2152 O O . LYS A 1 268 ? -35.462 -23.326 10.164 1.00 95.31 268 LYS A O 1
ATOM 2157 N N . ALA A 1 269 ? -34.082 -24.651 11.347 1.00 93.38 269 ALA A N 1
ATOM 2158 C CA . ALA A 1 269 ? -33.784 -25.582 10.262 1.00 93.38 269 ALA A CA 1
ATOM 2159 C C . ALA A 1 269 ? -35.032 -26.400 9.843 1.00 93.38 269 ALA A C 1
ATOM 2161 O O . ALA A 1 269 ? -35.909 -26.635 10.684 1.00 93.38 269 ALA A O 1
ATOM 2162 N N . PRO A 1 270 ? -35.104 -26.921 8.602 1.00 96.19 270 PRO A N 1
ATOM 2163 C CA . PRO A 1 270 ? -34.087 -26.855 7.546 1.00 96.19 270 PRO A CA 1
ATOM 2164 C C . PRO A 1 270 ? -34.200 -25.605 6.663 1.00 96.19 270 PRO A C 1
ATOM 2166 O O . PRO A 1 270 ? -35.296 -25.130 6.373 1.00 96.19 270 PRO A O 1
ATOM 2169 N N . TYR A 1 271 ? -33.060 -25.118 6.174 1.00 97.44 271 TYR A N 1
ATOM 2170 C CA . TYR A 1 271 ? -32.999 -24.005 5.226 1.00 97.44 271 TYR A CA 1
ATOM 2171 C C . TYR A 1 271 ? -33.157 -24.500 3.779 1.00 97.44 271 TYR A C 1
ATOM 2173 O O . TYR A 1 271 ? -32.696 -25.605 3.455 1.00 97.44 271 TYR A O 1
ATOM 2181 N N . PRO A 1 272 ? -33.781 -23.715 2.878 1.00 97.12 272 PRO A N 1
ATOM 2182 C CA . PRO A 1 272 ? -33.792 -24.031 1.456 1.00 97.12 272 PRO A CA 1
ATOM 2183 C C . PRO A 1 272 ? -32.365 -24.096 0.895 1.00 97.12 272 PRO A C 1
ATOM 2185 O O . PRO A 1 272 ? -31.476 -23.368 1.337 1.00 97.12 272 PRO A O 1
ATOM 2188 N N . ARG A 1 273 ? -32.150 -24.989 -0.074 1.00 97.19 273 ARG A N 1
ATOM 2189 C CA . ARG A 1 273 ? -30.876 -25.188 -0.779 1.00 97.19 273 ARG A CA 1
ATOM 2190 C C . ARG A 1 273 ? -31.148 -24.974 -2.260 1.00 97.19 273 ARG A C 1
ATOM 2192 O O . ARG A 1 273 ? -31.910 -25.744 -2.837 1.00 97.19 273 ARG A O 1
ATOM 2199 N N . VAL A 1 274 ? -30.594 -23.914 -2.834 1.00 97.25 274 VAL A N 1
ATOM 2200 C CA . VAL A 1 274 ? -30.895 -23.468 -4.198 1.00 97.25 274 VAL A CA 1
ATOM 2201 C C . VAL A 1 274 ? -29.581 -23.337 -4.971 1.00 97.25 274 VAL A C 1
ATOM 2203 O O . VAL A 1 274 ? -28.730 -22.541 -4.579 1.00 97.25 274 VAL A O 1
ATOM 2206 N N . PRO A 1 275 ? -29.349 -24.108 -6.041 1.00 96.25 275 PRO A N 1
ATOM 2207 C CA . PRO A 1 275 ? -28.192 -23.909 -6.910 1.00 96.25 275 PRO A CA 1
ATOM 2208 C C . PRO A 1 275 ? -28.187 -22.508 -7.534 1.00 96.25 275 PRO A C 1
ATOM 2210 O O . PRO A 1 275 ? -29.234 -22.015 -7.955 1.00 96.25 275 PRO A O 1
ATOM 2213 N N . ILE A 1 276 ? -27.024 -21.863 -7.653 1.00 95.44 276 ILE A N 1
ATOM 2214 C CA . ILE A 1 276 ? -26.926 -20.479 -8.159 1.00 95.44 276 ILE A CA 1
ATOM 2215 C C . ILE A 1 276 ? -27.499 -20.320 -9.578 1.00 95.44 276 ILE A C 1
ATOM 2217 O O . ILE A 1 276 ? -28.197 -19.352 -9.873 1.00 95.44 276 ILE A O 1
ATOM 2221 N N . LEU A 1 277 ? -27.271 -21.303 -10.452 1.00 94.38 277 LEU A N 1
ATOM 2222 C CA . LEU A 1 277 ? -27.795 -21.288 -11.821 1.00 94.38 277 LEU A CA 1
ATOM 2223 C C . LEU A 1 277 ? -29.326 -21.419 -11.841 1.00 94.38 277 LEU A C 1
ATOM 2225 O O . LEU A 1 277 ? -29.997 -20.813 -12.676 1.00 94.38 277 LEU A O 1
ATOM 2229 N N . GLU A 1 278 ? -29.885 -22.178 -10.896 1.00 95.44 278 GLU A N 1
ATOM 2230 C CA . GLU A 1 278 ? -31.331 -22.319 -10.728 1.00 95.44 278 GLU A CA 1
ATOM 2231 C C . GLU A 1 278 ? -31.945 -21.036 -10.155 1.00 95.44 278 GLU A C 1
ATOM 2233 O O . GLU A 1 278 ? -32.966 -20.575 -10.661 1.00 95.44 278 GLU A O 1
ATOM 2238 N N . ALA A 1 279 ? -31.284 -20.400 -9.183 1.00 95.50 279 ALA A N 1
ATOM 2239 C CA . ALA A 1 279 ? -31.679 -19.097 -8.652 1.00 95.50 279 ALA A CA 1
ATOM 2240 C C . ALA A 1 279 ? -31.805 -18.044 -9.766 1.00 95.50 279 ALA A C 1
ATOM 2242 O O . ALA A 1 279 ? -32.832 -17.369 -9.871 1.00 95.50 279 ALA A O 1
ATOM 2243 N N . ILE A 1 280 ? -30.798 -17.948 -10.641 1.00 95.88 280 ILE A N 1
ATOM 2244 C CA . ILE A 1 280 ? -30.823 -17.034 -11.790 1.00 95.88 280 ILE A CA 1
ATOM 2245 C C . ILE A 1 280 ? -31.994 -17.361 -12.713 1.00 95.88 280 ILE A C 1
ATOM 2247 O O . ILE A 1 280 ? -32.742 -16.461 -13.103 1.00 95.88 280 ILE A O 1
ATOM 2251 N N . LYS A 1 281 ? -32.209 -18.640 -13.025 1.00 96.12 281 LYS A N 1
ATOM 2252 C CA . LYS A 1 281 ? -33.316 -19.070 -13.882 1.00 96.12 281 LYS A CA 1
ATOM 2253 C C . LYS A 1 281 ? -34.681 -18.711 -13.292 1.00 96.12 281 LYS A C 1
ATOM 2255 O O . LYS A 1 281 ? -35.537 -18.220 -14.024 1.00 96.12 281 LYS A O 1
ATOM 2260 N N . ILE A 1 282 ? -34.874 -18.901 -11.986 1.00 94.69 282 ILE A N 1
ATOM 2261 C CA . ILE A 1 282 ? -36.123 -18.585 -11.277 1.00 94.69 282 ILE A CA 1
ATOM 2262 C C . ILE A 1 282 ? -36.418 -17.080 -11.313 1.00 94.69 282 ILE A C 1
ATOM 2264 O O . ILE A 1 282 ? -37.547 -16.691 -11.610 1.00 94.69 282 ILE A O 1
ATOM 2268 N N . HIS A 1 283 ? -35.425 -16.233 -11.030 1.00 94.75 283 HIS A N 1
ATOM 2269 C CA . HIS A 1 283 ? -35.646 -14.792 -10.848 1.00 94.75 283 HIS A CA 1
ATOM 2270 C C . HIS A 1 283 ? -35.500 -13.960 -12.127 1.00 94.75 283 HIS A C 1
ATOM 2272 O O . HIS A 1 283 ? -36.061 -12.869 -12.214 1.00 94.75 283 HIS A O 1
ATOM 2278 N N . THR A 1 284 ? -34.787 -14.463 -13.137 1.00 93.75 284 THR A N 1
ATOM 2279 C CA . THR A 1 284 ? -34.557 -13.739 -14.401 1.00 93.75 284 THR A CA 1
ATOM 2280 C C . THR A 1 284 ? -35.254 -14.371 -15.606 1.00 93.75 284 THR A C 1
ATOM 2282 O O . THR A 1 284 ? -35.442 -13.701 -16.620 1.00 93.75 284 THR A O 1
ATOM 2285 N N . GLY A 1 285 ? -35.628 -15.654 -15.525 1.00 93.19 285 GLY A N 1
ATOM 2286 C CA . GLY A 1 285 ? -36.163 -16.430 -16.647 1.00 93.19 285 GLY A CA 1
ATOM 2287 C C . GLY A 1 285 ? -35.112 -16.897 -17.664 1.00 93.19 285 GLY A C 1
ATOM 2288 O O . GLY A 1 285 ? -35.463 -17.618 -18.598 1.00 93.19 285 GLY A O 1
ATOM 2289 N N . PHE A 1 286 ? -33.837 -16.522 -17.503 1.00 93.19 286 PHE A N 1
ATOM 2290 C CA . PHE A 1 286 ? -32.747 -16.942 -18.385 1.00 93.19 286 PHE A CA 1
ATOM 2291 C C . PHE A 1 286 ? -32.050 -18.195 -17.849 1.00 93.19 286 PHE A C 1
ATOM 2293 O O . PHE A 1 286 ? -31.628 -18.240 -16.697 1.00 93.19 286 PHE A O 1
ATOM 2300 N N . ASP A 1 287 ? -31.900 -19.211 -18.700 1.00 93.25 287 ASP A N 1
ATOM 2301 C CA . ASP A 1 287 ? -31.100 -20.395 -18.383 1.00 93.25 287 ASP A CA 1
ATOM 2302 C C . ASP A 1 287 ? -29.646 -20.173 -18.806 1.00 93.25 287 ASP A C 1
ATOM 2304 O O . ASP A 1 287 ? -29.318 -20.227 -19.989 1.00 93.25 287 ASP A O 1
ATOM 2308 N N . VAL A 1 288 ? -28.790 -19.889 -17.828 1.00 92.00 288 VAL A N 1
ATOM 2309 C CA . VAL A 1 288 ? -27.378 -19.542 -18.040 1.00 92.00 288 VAL A CA 1
ATOM 2310 C C . VAL A 1 288 ? -26.427 -20.736 -17.903 1.00 92.00 288 VAL A C 1
ATOM 2312 O O . VAL A 1 288 ? -25.217 -20.573 -18.017 1.00 92.00 288 VAL A O 1
ATOM 2315 N N . SER A 1 289 ? -26.951 -21.942 -17.662 1.00 87.56 289 SER A N 1
ATOM 2316 C CA . SER A 1 289 ? -26.150 -23.119 -17.288 1.00 87.56 289 SER A CA 1
ATOM 2317 C C . SER A 1 289 ? -25.165 -23.600 -18.363 1.00 87.56 289 SER A C 1
ATOM 2319 O O . SER A 1 289 ? -24.067 -24.052 -18.038 1.00 87.56 289 SER A O 1
ATOM 2321 N N . GLU A 1 290 ? -25.538 -23.463 -19.636 1.00 87.25 290 GLU A N 1
ATOM 2322 C CA . GLU A 1 290 ? -24.747 -23.894 -20.799 1.00 87.25 290 GLU A CA 1
ATOM 2323 C C . GLU A 1 290 ? -24.279 -22.722 -21.680 1.00 87.25 290 GLU A C 1
ATOM 2325 O O . GLU A 1 290 ? -23.801 -22.931 -22.795 1.00 87.25 290 GLU A O 1
ATOM 2330 N N . MET A 1 291 ? -24.431 -21.480 -21.207 1.00 91.38 291 MET A N 1
ATOM 2331 C CA . MET A 1 291 ? -24.029 -20.295 -21.966 1.00 91.38 291 MET A CA 1
ATOM 2332 C C . MET A 1 291 ? -22.513 -20.084 -21.920 1.00 91.38 291 MET A C 1
ATOM 2334 O O . MET A 1 291 ? -21.863 -20.296 -20.896 1.00 91.38 291 MET A O 1
ATOM 2338 N N . ASP A 1 292 ? -21.955 -19.636 -23.042 1.00 89.25 292 ASP A N 1
ATOM 2339 C CA . ASP A 1 292 ? -20.592 -19.121 -23.105 1.00 89.25 292 ASP A CA 1
ATOM 2340 C C . ASP A 1 292 ? -20.540 -17.643 -22.679 1.00 89.25 292 ASP A C 1
ATOM 2342 O O . ASP A 1 292 ? -21.558 -17.016 -22.374 1.00 89.25 292 ASP A O 1
ATOM 2346 N N . GLU A 1 293 ? -19.337 -17.067 -22.648 1.00 87.81 293 GLU A N 1
ATOM 2347 C CA . GLU A 1 293 ? -19.133 -15.674 -22.234 1.00 87.81 293 GLU A CA 1
ATOM 2348 C C . GLU A 1 293 ? -19.957 -14.682 -23.078 1.00 87.81 293 GLU A C 1
ATOM 2350 O O . GLU A 1 293 ? -20.525 -13.730 -22.546 1.00 87.81 293 GLU A O 1
ATOM 2355 N N . ILE A 1 294 ? -20.078 -14.926 -24.389 1.00 90.88 294 ILE A N 1
ATOM 2356 C CA . ILE A 1 294 ? -20.843 -14.069 -25.306 1.00 90.88 294 ILE A CA 1
ATOM 2357 C C . ILE A 1 294 ? -22.334 -14.123 -24.957 1.00 90.88 294 ILE A C 1
ATOM 2359 O O . ILE A 1 294 ? -22.991 -13.082 -24.877 1.00 90.88 294 ILE A O 1
ATOM 2363 N N . GLY A 1 295 ? -22.867 -15.324 -24.720 1.00 92.44 295 GLY A N 1
ATOM 2364 C CA . GLY A 1 295 ? -24.246 -15.521 -24.289 1.00 92.44 295 GLY A CA 1
ATOM 2365 C C . GLY A 1 295 ? -24.548 -14.821 -22.964 1.00 92.44 295 GLY A C 1
ATOM 2366 O O . GLY A 1 295 ? -25.550 -14.110 -22.867 1.00 92.44 295 GLY A O 1
ATOM 2367 N N . LEU A 1 296 ? -23.658 -14.958 -21.976 1.00 92.94 296 LEU A N 1
ATOM 2368 C CA . LEU A 1 296 ? -23.798 -14.331 -20.658 1.00 92.94 296 LEU A CA 1
ATOM 2369 C C . LEU A 1 296 ? -23.776 -12.803 -20.733 1.00 92.94 296 LEU A C 1
ATOM 2371 O O . LEU A 1 296 ? -24.646 -12.158 -20.152 1.00 92.94 296 LEU A O 1
ATOM 2375 N N . ARG A 1 297 ? -22.860 -12.216 -21.513 1.00 93.19 297 ARG A N 1
ATOM 2376 C CA . ARG A 1 297 ? -22.845 -10.764 -21.766 1.00 93.19 297 ARG A CA 1
ATOM 2377 C C . ARG A 1 297 ? -24.151 -10.291 -22.401 1.00 93.19 297 ARG A C 1
ATOM 2379 O O . ARG A 1 297 ? -24.731 -9.310 -21.949 1.00 93.19 297 ARG A O 1
ATOM 2386 N N . GLY A 1 298 ? -24.682 -11.049 -23.362 1.00 93.94 298 GLY A N 1
ATOM 2387 C CA . GLY A 1 298 ? -25.988 -10.762 -23.959 1.00 93.94 298 GLY A CA 1
ATOM 2388 C C . GLY A 1 298 ? -27.161 -10.848 -22.970 1.00 93.94 298 GLY A C 1
ATOM 2389 O O . GLY A 1 298 ? -28.168 -10.160 -23.154 1.00 93.94 298 GLY A O 1
ATOM 2390 N N . VAL A 1 299 ? -27.064 -11.671 -21.919 1.00 93.19 299 VAL A N 1
ATOM 2391 C CA . VAL A 1 299 ? -28.035 -11.691 -20.810 1.00 93.19 299 VAL A CA 1
ATOM 2392 C C . VAL A 1 299 ? -27.858 -10.463 -19.914 1.00 93.19 299 VAL A C 1
ATOM 2394 O O . VAL A 1 299 ? -28.856 -9.809 -19.610 1.00 93.19 299 VAL A O 1
ATOM 2397 N N . CYS A 1 300 ? -26.625 -10.096 -19.555 1.00 94.31 300 CYS A N 1
ATOM 2398 C CA . CYS A 1 300 ? -26.341 -8.877 -18.792 1.00 94.31 300 CYS A CA 1
ATOM 2399 C C . CYS A 1 300 ? -26.889 -7.624 -19.490 1.00 94.31 300 CYS A C 1
ATOM 2401 O O . CYS A 1 300 ? -27.577 -6.828 -18.850 1.00 94.31 300 CYS A O 1
ATOM 2403 N N . ASP A 1 301 ? -26.695 -7.501 -20.806 1.00 92.69 301 ASP A N 1
ATOM 2404 C CA . ASP A 1 301 ? -27.225 -6.392 -21.607 1.00 92.69 301 ASP A CA 1
ATOM 2405 C C . ASP A 1 301 ? -28.756 -6.314 -21.525 1.00 92.69 301 ASP A C 1
ATOM 2407 O O . ASP A 1 301 ? -29.326 -5.250 -21.280 1.00 92.69 301 ASP A O 1
ATOM 2411 N N . LYS A 1 302 ? -29.450 -7.454 -21.659 1.00 94.25 302 LYS A N 1
ATOM 2412 C CA . LYS A 1 302 ? -30.920 -7.519 -21.537 1.00 94.25 302 LYS A CA 1
ATOM 2413 C C . LYS A 1 302 ? -31.411 -7.157 -20.136 1.00 94.25 302 LYS A C 1
ATOM 2415 O O . LYS A 1 302 ? -32.511 -6.625 -19.990 1.00 94.25 302 LYS A O 1
ATOM 2420 N N . LEU A 1 303 ? -30.617 -7.463 -19.114 1.00 93.25 303 LEU A N 1
ATOM 2421 C CA . LEU A 1 303 ? -30.925 -7.208 -17.708 1.00 93.25 303 LEU A CA 1
ATOM 2422 C C . LEU A 1 303 ? -30.440 -5.828 -17.221 1.00 93.25 303 LEU A C 1
ATOM 2424 O O . LEU A 1 303 ? -30.710 -5.472 -16.066 1.00 93.25 303 LEU A O 1
ATOM 2428 N N . ASN A 1 304 ? -29.802 -5.038 -18.096 1.00 93.31 304 ASN A N 1
ATOM 2429 C CA . ASN A 1 304 ? -29.152 -3.757 -17.802 1.00 93.31 304 ASN A CA 1
ATOM 2430 C C . ASN A 1 304 ? -28.112 -3.856 -16.672 1.00 93.31 304 ASN A C 1
ATOM 2432 O O . ASN A 1 304 ? -28.107 -3.034 -15.756 1.00 93.31 304 ASN A O 1
ATOM 2436 N N . ILE A 1 305 ? -27.265 -4.884 -16.720 1.00 92.06 305 ILE A N 1
ATOM 2437 C CA . ILE A 1 305 ? -26.162 -5.097 -15.777 1.00 92.06 305 ILE A CA 1
ATOM 2438 C C . ILE A 1 305 ? -24.866 -4.620 -16.447 1.00 92.06 305 ILE A C 1
ATOM 2440 O O . ILE A 1 305 ? -24.559 -5.098 -17.542 1.00 92.06 305 ILE A O 1
ATOM 2444 N N . PRO A 1 306 ? -24.116 -3.676 -15.848 1.00 87.31 306 PRO A N 1
ATOM 2445 C CA . PRO A 1 306 ? -22.841 -3.228 -16.398 1.00 87.31 306 PRO A CA 1
ATOM 2446 C C . PRO A 1 306 ? -21.855 -4.394 -16.517 1.00 87.31 306 PRO A C 1
ATOM 2448 O O . PRO A 1 306 ? -21.688 -5.157 -15.572 1.00 87.31 306 PRO A O 1
ATOM 2451 N N . THR A 1 307 ? -21.183 -4.514 -17.662 1.00 88.00 307 THR A N 1
ATOM 2452 C CA . THR A 1 307 ? -20.096 -5.483 -17.848 1.00 88.00 307 THR A CA 1
ATOM 2453 C C . THR A 1 307 ? -18.850 -4.793 -18.385 1.00 88.00 307 THR A C 1
ATOM 2455 O O . THR A 1 307 ? -18.945 -3.785 -19.088 1.00 88.00 307 THR A O 1
ATOM 2458 N N . ASP A 1 308 ? -17.679 -5.339 -18.069 1.00 82.75 308 ASP A N 1
ATOM 2459 C CA . ASP A 1 308 ? -16.399 -4.910 -18.635 1.00 82.75 308 ASP A CA 1
ATOM 2460 C C . ASP A 1 308 ? -15.662 -6.087 -19.303 1.00 82.75 308 ASP A C 1
ATOM 2462 O O . ASP A 1 308 ? -16.072 -7.246 -19.194 1.00 82.75 308 ASP A O 1
ATOM 2466 N N . GLU A 1 309 ? -14.590 -5.799 -20.046 1.00 77.75 309 GLU A N 1
ATOM 2467 C CA . GLU A 1 309 ? -13.822 -6.810 -20.793 1.00 77.75 309 GLU A CA 1
ATOM 2468 C C . GLU A 1 309 ? -13.010 -7.769 -19.899 1.00 77.75 309 GLU A C 1
ATOM 2470 O O . GLU A 1 309 ? -12.486 -8.762 -20.405 1.00 77.75 309 GLU A O 1
ATOM 2475 N N . THR A 1 310 ? -12.875 -7.500 -18.596 1.00 74.44 310 THR A N 1
ATOM 2476 C CA . THR A 1 310 ? -12.118 -8.355 -17.667 1.00 74.44 310 THR A CA 1
ATOM 2477 C C . THR A 1 310 ? -13.001 -9.422 -17.016 1.00 74.44 310 THR A C 1
ATOM 2479 O O . THR A 1 310 ? -12.484 -10.463 -16.607 1.00 74.44 310 THR A O 1
ATOM 2482 N N . MET A 1 311 ? -14.324 -9.220 -16.992 1.00 79.88 311 MET A N 1
ATOM 2483 C CA . MET A 1 311 ? -15.294 -10.180 -16.454 1.00 79.88 311 MET A CA 1
ATOM 2484 C C . MET A 1 311 ? -15.345 -11.495 -17.256 1.00 79.88 311 MET A C 1
ATOM 2486 O O . MET A 1 311 ? -15.857 -11.534 -18.375 1.00 79.88 311 MET A O 1
ATOM 2490 N N . GLY A 1 312 ? -14.863 -12.586 -16.653 1.00 81.88 312 GLY A N 1
ATOM 2491 C CA . GLY A 1 312 ? -15.038 -13.958 -17.151 1.00 81.88 312 GLY A CA 1
ATOM 2492 C C . GLY A 1 312 ? -16.427 -14.547 -16.863 1.00 81.88 312 GLY A C 1
ATOM 2493 O O . GLY A 1 312 ? -17.281 -13.900 -16.254 1.00 81.88 312 GLY A O 1
ATOM 2494 N N . ILE A 1 313 ? -16.652 -15.807 -17.260 1.00 86.06 313 ILE A N 1
ATOM 2495 C CA . ILE A 1 313 ? -17.938 -16.522 -17.109 1.00 86.06 313 ILE A CA 1
ATOM 2496 C C . ILE A 1 313 ? -18.405 -16.515 -15.653 1.00 86.06 313 ILE A C 1
ATOM 2498 O O . ILE A 1 313 ? -19.559 -16.194 -15.371 1.00 86.06 313 ILE A O 1
ATOM 2502 N N . GLY A 1 314 ? -17.500 -16.849 -14.730 1.00 84.44 314 G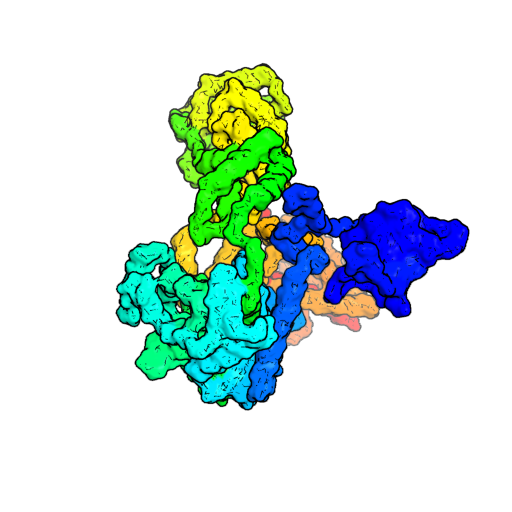LY A N 1
ATOM 2503 C CA . GLY A 1 314 ? -17.788 -16.846 -13.303 1.00 84.44 314 GLY A CA 1
ATOM 2504 C C . GLY A 1 314 ? -18.302 -15.488 -12.830 1.00 84.44 314 GLY A C 1
ATOM 2505 O O . GLY A 1 314 ? -19.400 -15.404 -12.285 1.00 84.44 314 GLY A O 1
ATOM 2506 N N . LYS A 1 315 ? -17.547 -14.421 -13.110 1.00 85.06 315 LYS A N 1
ATOM 2507 C CA . LYS A 1 315 ? -17.886 -13.070 -12.653 1.00 85.06 315 LYS A CA 1
ATOM 2508 C C . LYS A 1 315 ? -19.196 -12.559 -13.259 1.00 85.06 315 LYS A C 1
ATOM 2510 O O . LYS A 1 315 ? -19.979 -11.934 -12.562 1.00 85.06 315 LYS A O 1
ATOM 2515 N N . LEU A 1 316 ? -19.491 -12.885 -14.518 1.00 90.88 316 LEU A N 1
ATOM 2516 C CA . LEU A 1 316 ? -20.779 -12.542 -15.132 1.00 90.88 316 LEU A CA 1
ATOM 2517 C C . LEU A 1 316 ? -21.960 -13.216 -14.413 1.00 90.88 316 LEU A C 1
ATOM 2519 O O . LEU A 1 316 ? -22.984 -12.578 -14.187 1.00 90.88 316 LEU A O 1
ATOM 2523 N N . ILE A 1 317 ? -21.823 -14.490 -14.029 1.00 92.12 317 ILE A N 1
ATOM 2524 C CA . ILE A 1 317 ? -22.854 -15.217 -13.269 1.00 92.12 317 ILE A CA 1
ATOM 2525 C C . ILE A 1 317 ? -23.063 -14.583 -11.885 1.00 92.12 317 ILE A C 1
ATOM 2527 O O . ILE A 1 317 ? -24.208 -14.427 -11.462 1.00 92.12 317 ILE A O 1
ATOM 2531 N N . ASP A 1 318 ? -21.978 -14.196 -11.212 1.00 88.44 318 ASP A N 1
ATOM 2532 C CA . ASP A 1 318 ? -22.000 -13.491 -9.922 1.00 88.44 318 ASP A CA 1
ATOM 2533 C C . ASP A 1 318 ? -22.759 -12.165 -9.999 1.00 88.44 318 ASP A C 1
ATOM 2535 O O . ASP A 1 318 ? -23.685 -11.943 -9.226 1.00 88.44 318 ASP A O 1
ATOM 2539 N N . GLU A 1 319 ? -22.449 -11.325 -10.991 1.00 90.69 319 GLU A N 1
ATOM 2540 C CA . GLU A 1 319 ? -23.124 -10.036 -11.189 1.00 90.69 319 GLU A CA 1
ATOM 2541 C C . GLU A 1 319 ? -24.621 -10.215 -11.502 1.00 90.69 319 GLU A C 1
ATOM 2543 O O . GLU A 1 319 ? -25.467 -9.491 -10.971 1.00 90.69 319 GLU A O 1
ATOM 2548 N N . ILE A 1 320 ? -24.991 -11.222 -12.309 1.00 94.62 320 ILE A N 1
ATOM 2549 C CA . ILE A 1 320 ? -26.404 -11.553 -12.567 1.00 94.62 320 ILE A CA 1
ATOM 2550 C C . ILE A 1 320 ? -27.109 -11.972 -11.272 1.00 94.62 320 ILE A C 1
ATOM 2552 O O . ILE A 1 320 ? -28.236 -11.534 -11.006 1.00 94.62 320 ILE A O 1
ATOM 2556 N N . PHE A 1 321 ? -26.466 -12.817 -10.465 1.00 94.25 321 PHE A N 1
ATOM 2557 C CA . PHE A 1 321 ? -27.020 -13.264 -9.195 1.00 94.25 321 PHE A CA 1
ATOM 2558 C C . PHE A 1 321 ? -27.155 -12.107 -8.189 1.00 94.25 321 PHE A C 1
ATOM 2560 O O . PHE A 1 321 ? -28.242 -11.911 -7.638 1.00 94.25 321 PHE A O 1
ATOM 2567 N N . GLY A 1 322 ? -26.104 -11.313 -7.984 1.00 90.50 322 GLY A N 1
ATOM 2568 C CA . GLY A 1 322 ? -26.085 -10.192 -7.042 1.00 90.50 322 GLY A CA 1
ATOM 2569 C C . GLY A 1 322 ? -27.156 -9.147 -7.357 1.00 90.50 322 GLY A C 1
ATOM 2570 O O . GLY A 1 322 ? -27.985 -8.811 -6.509 1.00 90.50 322 GLY A O 1
ATOM 2571 N N . GLU A 1 323 ? -27.227 -8.699 -8.612 1.00 91.88 323 GLU A N 1
ATOM 2572 C CA . GLU A 1 323 ? -28.161 -7.643 -9.018 1.00 91.88 323 GLU A CA 1
ATOM 2573 C C . GLU A 1 323 ? -29.622 -8.111 -9.069 1.00 91.88 323 GLU A C 1
ATOM 2575 O O . GLU A 1 323 ? -30.537 -7.346 -8.743 1.00 91.88 323 GLU A O 1
ATOM 2580 N N . LYS A 1 324 ? -29.886 -9.351 -9.505 1.00 93.69 324 LYS A N 1
ATOM 2581 C CA . LYS A 1 324 ? -31.264 -9.803 -9.787 1.00 93.69 324 LYS A CA 1
ATOM 2582 C C . LYS A 1 324 ? -31.828 -10.822 -8.809 1.00 93.69 324 LYS A C 1
ATOM 2584 O O . LYS A 1 324 ? -33.044 -10.969 -8.771 1.00 93.69 324 LYS A O 1
ATOM 2589 N N . CYS A 1 325 ? -30.998 -11.510 -8.031 1.00 93.69 325 CYS A N 1
ATOM 2590 C CA . CYS A 1 325 ? -31.437 -12.644 -7.216 1.00 93.69 325 CYS A CA 1
ATOM 2591 C C . CYS A 1 325 ? -31.251 -12.403 -5.712 1.00 93.69 325 CYS A C 1
ATOM 2593 O O . CYS A 1 325 ? -32.166 -12.706 -4.950 1.00 93.69 325 CYS A O 1
ATOM 2595 N N . GLU A 1 326 ? -30.112 -11.844 -5.278 1.00 90.88 326 GLU A N 1
ATOM 2596 C CA . GLU A 1 326 ? -29.703 -11.768 -3.859 1.00 90.88 326 GLU A CA 1
ATOM 2597 C C . GLU A 1 326 ? -30.818 -11.231 -2.942 1.00 90.88 326 GLU A C 1
ATOM 2599 O O . GLU A 1 326 ? -31.160 -11.848 -1.933 1.00 90.88 326 GLU A O 1
ATOM 2604 N N . HIS A 1 327 ? -31.461 -10.128 -3.332 1.00 91.12 327 HIS A N 1
ATOM 2605 C CA . HIS A 1 327 ? -32.477 -9.434 -2.535 1.00 91.12 327 HIS A CA 1
ATOM 2606 C C . HIS A 1 327 ? -33.783 -10.221 -2.301 1.00 91.12 327 HIS A C 1
ATOM 2608 O O . HIS A 1 327 ? -34.567 -9.840 -1.432 1.00 91.12 327 HIS A O 1
ATOM 2614 N N . HIS A 1 328 ? -34.034 -11.309 -3.037 1.00 93.06 328 HIS A N 1
ATOM 2615 C CA . HIS A 1 328 ? -35.221 -12.150 -2.849 1.00 93.06 328 HIS A CA 1
ATOM 2616 C C . HIS A 1 328 ? -35.089 -13.139 -1.678 1.00 93.06 328 HIS A C 1
ATOM 2618 O O . HIS A 1 328 ? -36.099 -13.621 -1.159 1.00 93.06 328 HIS A O 1
ATOM 2624 N N . TYR A 1 329 ? -33.866 -13.428 -1.225 1.00 93.75 329 TYR A N 1
ATOM 2625 C CA . TYR A 1 329 ? -33.596 -14.429 -0.192 1.00 93.75 329 TYR A CA 1
ATOM 2626 C C . TYR A 1 329 ? -33.668 -13.827 1.218 1.00 93.75 329 TYR A C 1
ATOM 2628 O O . TYR A 1 329 ? -32.657 -13.527 1.857 1.00 93.75 329 TYR A O 1
ATOM 2636 N N . ILE A 1 330 ? -34.899 -13.623 1.704 1.00 93.25 330 ILE A N 1
ATOM 2637 C CA . ILE A 1 330 ? -35.163 -13.043 3.032 1.00 93.25 330 ILE A CA 1
ATOM 2638 C C . ILE A 1 330 ? -34.923 -14.054 4.162 1.00 93.25 330 ILE A C 1
ATOM 2640 O O . ILE A 1 330 ? -34.222 -13.744 5.128 1.00 93.25 330 ILE A O 1
ATOM 2644 N N . GLN A 1 331 ? -35.485 -15.262 4.049 1.00 95.38 331 GLN A N 1
ATOM 2645 C CA . GLN A 1 331 ? -35.222 -16.350 5.000 1.00 95.38 331 GLN A CA 1
ATOM 2646 C C . GLN A 1 331 ? -33.820 -16.934 4.784 1.00 95.38 331 GLN A C 1
ATOM 2648 O O . GLN A 1 331 ? -33.333 -16.894 3.649 1.00 95.38 331 GLN A O 1
ATOM 2653 N N . PRO A 1 332 ? -33.195 -17.527 5.822 1.00 96.38 332 PRO A N 1
ATOM 2654 C CA . PRO A 1 332 ? -31.908 -18.191 5.672 1.00 96.38 332 PRO A CA 1
ATOM 2655 C C . PRO A 1 332 ? -31.973 -19.235 4.559 1.00 96.38 332 PRO A C 1
ATOM 2657 O O . PRO A 1 332 ? -32.762 -20.173 4.638 1.00 96.38 332 PRO A O 1
ATOM 2660 N N . THR A 1 333 ? -31.186 -19.031 3.506 1.00 97.88 333 THR A N 1
ATOM 2661 C CA . THR A 1 333 ? -31.197 -19.859 2.295 1.00 97.88 333 THR A CA 1
ATOM 2662 C C . THR A 1 333 ? -29.770 -20.127 1.842 1.00 97.88 333 THR A C 1
ATOM 2664 O O . THR A 1 333 ? -28.984 -19.194 1.688 1.00 97.88 333 THR A O 1
ATOM 2667 N N . PHE A 1 334 ? -29.431 -21.394 1.619 1.00 98.38 334 PHE A N 1
ATOM 2668 C CA . PHE A 1 334 ? -28.147 -21.776 1.044 1.00 98.38 334 PHE A CA 1
ATOM 2669 C C . PHE A 1 334 ? -28.205 -21.646 -0.474 1.00 98.38 334 PHE A C 1
ATOM 2671 O O . PHE A 1 334 ? -28.946 -22.377 -1.132 1.00 98.38 334 PHE A O 1
ATOM 2678 N N . ILE A 1 335 ? -27.398 -20.749 -1.025 1.00 98.00 335 ILE A N 1
ATOM 2679 C CA . ILE A 1 335 ? -27.104 -20.695 -2.454 1.00 98.00 335 ILE A CA 1
ATOM 2680 C C . ILE A 1 335 ? -25.918 -21.614 -2.700 1.00 98.00 335 ILE A C 1
ATOM 2682 O O . ILE A 1 335 ? -24.924 -21.516 -1.992 1.00 98.00 335 ILE A O 1
ATOM 2686 N N . THR A 1 336 ? -26.034 -22.556 -3.632 1.00 97.19 336 THR A N 1
ATOM 2687 C CA . THR A 1 336 ? -25.100 -23.691 -3.765 1.00 97.19 336 THR A CA 1
ATOM 2688 C C . THR A 1 336 ? -24.507 -23.812 -5.169 1.00 97.19 336 THR A C 1
ATOM 2690 O O . THR A 1 336 ? -25.031 -23.253 -6.132 1.00 97.19 336 THR A O 1
ATOM 2693 N N . ASP A 1 337 ? -23.417 -24.571 -5.272 1.00 95.44 337 ASP A N 1
ATOM 2694 C CA . ASP A 1 337 ? -22.804 -25.059 -6.511 1.00 95.44 337 ASP A CA 1
ATOM 2695 C C . ASP A 1 337 ? -22.295 -23.948 -7.451 1.00 95.44 337 ASP A C 1
ATOM 2697 O O . ASP A 1 337 ? -22.713 -23.812 -8.601 1.00 95.44 337 ASP A O 1
ATOM 2701 N N . TYR A 1 338 ? -21.349 -23.144 -6.953 1.00 94.50 338 TYR A N 1
ATOM 2702 C CA . TYR A 1 338 ? -20.781 -22.003 -7.679 1.00 94.50 338 TYR A CA 1
ATOM 2703 C C . TYR A 1 338 ? -19.836 -22.436 -8.819 1.00 94.50 338 TYR A C 1
ATOM 2705 O O . TYR A 1 338 ? -19.137 -23.449 -8.692 1.00 94.50 338 TYR A O 1
ATOM 2713 N N . PRO A 1 339 ? -19.737 -21.651 -9.911 1.00 90.88 339 PRO A N 1
ATOM 2714 C CA . PRO A 1 339 ? -18.749 -21.847 -10.970 1.00 90.88 339 PRO A CA 1
ATOM 2715 C C . PRO A 1 339 ? -17.304 -21.972 -10.467 1.00 90.88 339 PRO A C 1
ATOM 2717 O O . PRO A 1 339 ? -16.846 -21.191 -9.628 1.00 90.88 339 PRO A O 1
ATOM 2720 N N . LYS A 1 340 ? -16.557 -22.926 -11.042 1.00 87.81 340 LYS A N 1
ATOM 2721 C CA . LYS A 1 340 ? -15.159 -23.224 -10.671 1.00 87.81 340 LYS A CA 1
ATOM 2722 C C . LYS A 1 340 ? -14.221 -22.024 -10.786 1.00 87.81 340 LYS A C 1
ATOM 2724 O O . LYS A 1 340 ? -13.337 -21.868 -9.947 1.00 87.81 340 LYS A O 1
ATOM 2729 N N . GLU A 1 341 ? -14.436 -21.167 -11.779 1.00 81.94 341 GLU A N 1
ATOM 2730 C CA . GLU A 1 341 ? -13.620 -19.971 -12.024 1.00 81.94 341 GLU A CA 1
ATOM 2731 C C . GLU A 1 341 ? -13.596 -19.004 -10.825 1.00 81.94 341 GLU A C 1
ATOM 2733 O O . GLU A 1 341 ? -12.558 -18.415 -10.539 1.00 81.94 341 GLU A O 1
ATOM 2738 N N . MET A 1 342 ? -14.698 -18.904 -10.072 1.00 82.75 342 MET A N 1
ATOM 2739 C CA . MET A 1 342 ? -14.828 -17.994 -8.922 1.00 82.75 342 MET A CA 1
ATOM 2740 C C . MET A 1 342 ? -14.352 -18.575 -7.594 1.00 82.75 342 MET A C 1
ATOM 2742 O O . MET A 1 342 ? -14.379 -17.899 -6.569 1.00 82.75 342 MET A O 1
ATOM 2746 N N . SER A 1 343 ? -14.004 -19.858 -7.579 1.00 89.75 343 SER A N 1
ATOM 2747 C CA . SER A 1 343 ? -13.818 -20.616 -6.343 1.00 89.75 343 SER A CA 1
ATOM 2748 C C . SER A 1 343 ? -12.451 -21.312 -6.367 1.00 89.75 343 SER A C 1
ATOM 2750 O O . SER A 1 343 ? -12.366 -22.542 -6.453 1.00 89.75 343 SER A O 1
ATOM 2752 N N . PRO A 1 344 ? -11.344 -20.537 -6.343 1.00 90.44 344 PRO A N 1
ATOM 2753 C CA . PRO A 1 344 ? -9.989 -21.044 -6.579 1.00 90.44 344 PRO A CA 1
ATOM 2754 C C . PRO A 1 344 ? -9.471 -21.988 -5.483 1.00 90.44 344 PRO A C 1
ATOM 2756 O O . PRO A 1 344 ? -8.510 -22.717 -5.722 1.00 90.44 344 PRO A O 1
ATOM 2759 N N . LEU A 1 345 ? -10.101 -21.999 -4.307 1.00 94.25 345 LEU A N 1
ATOM 2760 C CA . LEU A 1 345 ? -9.724 -22.825 -3.152 1.00 94.25 345 LEU A CA 1
ATOM 2761 C C . LEU A 1 345 ? -10.716 -23.972 -2.885 1.00 94.25 345 LEU A C 1
ATOM 2763 O O . LEU A 1 345 ? -10.535 -24.758 -1.955 1.00 94.25 345 LEU A O 1
ATOM 2767 N N . THR A 1 346 ? -11.755 -24.095 -3.715 1.00 96.12 346 THR A N 1
ATOM 2768 C CA . THR A 1 346 ? -12.859 -25.030 -3.492 1.00 96.12 346 THR A CA 1
ATOM 2769 C C . THR A 1 346 ? -12.739 -26.289 -4.337 1.00 96.12 346 THR A C 1
ATOM 2771 O O . THR A 1 346 ? -12.408 -26.246 -5.524 1.00 96.12 346 THR A O 1
ATOM 2774 N N . LYS A 1 347 ? -13.089 -27.439 -3.765 1.00 97.00 347 LYS A N 1
ATOM 2775 C CA . LYS A 1 347 ? -13.133 -28.708 -4.483 1.00 97.00 347 LYS A CA 1
ATOM 2776 C C . LYS A 1 347 ? -14.129 -28.671 -5.646 1.00 97.00 347 LYS A C 1
ATOM 2778 O O . LYS A 1 347 ? -15.240 -28.155 -5.531 1.00 97.00 347 LYS A O 1
ATOM 2783 N N . THR A 1 348 ? -13.719 -29.227 -6.785 1.00 96.25 348 THR A N 1
ATOM 2784 C CA . THR A 1 348 ? -14.599 -29.411 -7.950 1.00 96.25 348 THR A CA 1
ATOM 2785 C C . THR A 1 348 ? -15.827 -30.234 -7.549 1.00 96.25 348 THR A C 1
ATOM 2787 O O . THR A 1 348 ? -15.697 -31.185 -6.776 1.00 96.25 348 THR A O 1
ATOM 2790 N N . HIS A 1 349 ? -17.005 -29.877 -8.062 1.00 96.62 349 HIS A N 1
ATOM 2791 C CA . HIS A 1 349 ? -18.244 -30.587 -7.758 1.00 96.62 349 HIS A CA 1
ATOM 2792 C C . HIS A 1 349 ? -18.177 -32.034 -8.263 1.00 96.62 349 HIS A C 1
ATOM 2794 O O . HIS A 1 349 ? -17.756 -32.286 -9.395 1.00 96.62 349 HIS A O 1
ATOM 2800 N N . ARG A 1 350 ? -18.610 -32.988 -7.429 1.00 94.50 350 ARG A N 1
ATOM 2801 C CA . ARG A 1 350 ? -18.472 -34.432 -7.701 1.00 94.50 350 ARG A CA 1
ATOM 2802 C C . ARG A 1 350 ? -19.178 -34.907 -8.977 1.00 94.50 350 ARG A C 1
ATOM 2804 O O . ARG A 1 350 ? -18.684 -35.822 -9.625 1.00 94.50 350 ARG A O 1
ATOM 2811 N N . ASP A 1 351 ? -20.279 -34.251 -9.349 1.00 94.00 351 ASP A N 1
ATOM 2812 C CA . ASP A 1 351 ? -21.103 -34.620 -10.511 1.00 94.00 351 ASP A CA 1
ATOM 2813 C C . ASP A 1 351 ? -20.980 -33.642 -11.696 1.00 94.00 351 ASP A C 1
ATOM 2815 O O . ASP A 1 351 ? -21.474 -33.931 -12.783 1.00 94.00 351 ASP A O 1
ATOM 2819 N N . ASN A 1 352 ? -20.349 -32.471 -11.512 1.00 91.56 352 ASN A N 1
ATOM 2820 C CA . ASN A 1 352 ? -20.267 -31.445 -12.559 1.00 91.56 352 ASN A CA 1
ATOM 2821 C C . ASN A 1 352 ? -18.915 -30.707 -12.521 1.00 91.56 352 ASN A C 1
ATOM 2823 O O . ASN A 1 352 ? -18.717 -29.841 -11.671 1.00 91.56 352 ASN A O 1
ATOM 2827 N N . PRO A 1 353 ? -17.997 -30.966 -13.468 1.00 89.75 353 PRO A N 1
ATOM 2828 C CA . PRO A 1 353 ? -16.655 -30.387 -13.441 1.00 89.75 353 PRO A CA 1
ATOM 2829 C C . PRO A 1 353 ? -16.611 -28.862 -13.652 1.00 89.75 353 PRO A C 1
ATOM 2831 O O . PRO A 1 353 ? -15.571 -28.251 -13.403 1.00 89.75 353 PRO A O 1
ATOM 2834 N N . ARG A 1 354 ? -17.708 -28.234 -14.107 1.00 87.38 354 ARG A N 1
ATOM 2835 C CA . ARG A 1 354 ? -17.816 -26.769 -14.245 1.00 87.38 354 ARG A CA 1
ATOM 2836 C C . ARG A 1 354 ? -18.131 -26.060 -12.925 1.00 87.38 354 ARG A C 1
ATOM 2838 O O . ARG A 1 354 ? -17.899 -24.856 -12.817 1.00 87.38 354 ARG A O 1
ATOM 2845 N N . LEU A 1 355 ? -18.651 -26.789 -11.939 1.00 92.94 355 LEU A N 1
ATOM 2846 C CA . LEU A 1 355 ? -19.104 -26.259 -10.655 1.00 92.94 355 LEU A CA 1
ATOM 2847 C C . LEU A 1 355 ? -18.195 -26.717 -9.511 1.00 92.94 355 LEU A C 1
ATOM 2849 O O . LEU A 1 355 ? -17.291 -27.540 -9.681 1.00 92.94 355 LEU A O 1
ATOM 2853 N N . THR A 1 356 ? -18.430 -26.169 -8.326 1.00 96.00 356 THR A N 1
ATOM 2854 C CA . THR A 1 356 ? -17.674 -26.457 -7.105 1.00 96.00 356 THR A CA 1
ATOM 2855 C C . THR A 1 356 ? -18.595 -26.789 -5.944 1.00 96.00 356 THR A C 1
ATOM 2857 O O . THR A 1 356 ? -19.743 -26.361 -5.921 1.00 96.00 356 THR A O 1
ATOM 2860 N N . GLU A 1 357 ? -18.105 -27.552 -4.969 1.00 97.69 357 GLU A N 1
ATOM 2861 C CA . GLU A 1 357 ? -18.853 -27.853 -3.741 1.00 97.69 357 GLU A CA 1
ATOM 2862 C C . GLU A 1 357 ? -18.805 -26.663 -2.769 1.00 97.69 357 GLU A C 1
ATOM 2864 O O . GLU A 1 357 ? -18.160 -26.731 -1.722 1.00 97.69 357 GLU A O 1
ATOM 2869 N N . ARG A 1 358 ? -19.448 -25.555 -3.152 1.00 97.62 358 ARG A N 1
ATOM 2870 C CA . ARG A 1 358 ? -19.519 -24.288 -2.407 1.00 97.62 358 ARG A CA 1
ATOM 2871 C C . ARG A 1 358 ? -20.957 -23.944 -2.057 1.00 97.62 358 ARG A C 1
ATOM 2873 O O . ARG A 1 358 ? -21.861 -24.199 -2.853 1.00 97.62 358 ARG A O 1
ATOM 2880 N N . PHE A 1 359 ? -21.155 -23.313 -0.906 1.00 97.69 359 PHE A N 1
ATOM 2881 C CA . PHE A 1 359 ? -22.377 -22.584 -0.616 1.00 97.69 359 PHE A CA 1
ATOM 2882 C C . PHE A 1 359 ? -22.105 -21.219 0.011 1.00 97.69 359 PHE A C 1
ATOM 2884 O O . PHE A 1 359 ? -21.154 -21.047 0.770 1.00 97.69 359 PHE A O 1
ATOM 2891 N N . GLU A 1 360 ? -23.012 -20.285 -0.244 1.00 97.25 360 GLU A N 1
ATOM 2892 C CA . GLU A 1 360 ? -23.161 -19.064 0.539 1.00 97.25 360 GLU A CA 1
ATOM 2893 C C . GLU A 1 360 ? -24.519 -19.080 1.234 1.00 97.25 360 GLU A C 1
ATOM 2895 O O . GLU A 1 360 ? -25.531 -19.493 0.665 1.00 97.25 360 GLU A O 1
ATOM 2900 N N . LEU A 1 361 ? -24.556 -18.655 2.492 1.00 97.31 361 LEU A N 1
ATOM 2901 C CA . LEU A 1 361 ? -25.794 -18.508 3.242 1.00 97.31 361 LEU A CA 1
ATOM 2902 C C . LEU A 1 361 ? -26.303 -17.076 3.106 1.00 97.31 361 LEU A C 1
ATOM 2904 O O . LEU A 1 361 ? -25.699 -16.152 3.647 1.00 97.31 361 LEU A O 1
ATOM 2908 N N . MET A 1 362 ? -27.449 -16.908 2.458 1.00 94.50 362 MET A N 1
ATOM 2909 C CA . MET A 1 362 ? -28.137 -15.626 2.331 1.00 94.50 362 MET A CA 1
ATOM 2910 C C . MET A 1 362 ? -29.160 -15.456 3.453 1.00 94.50 362 MET A C 1
ATOM 2912 O O . MET A 1 362 ? -29.961 -16.356 3.707 1.00 94.50 362 MET A O 1
ATOM 2916 N N . VAL A 1 363 ? -29.143 -14.304 4.126 1.00 92.62 363 VAL A N 1
ATOM 2917 C CA . VAL A 1 363 ? -30.129 -13.909 5.142 1.00 92.62 363 VAL A CA 1
ATOM 2918 C C . VAL A 1 363 ? -30.493 -12.445 4.934 1.00 92.62 363 VAL A C 1
ATOM 2920 O O . VAL A 1 363 ? -29.620 -11.579 4.940 1.00 92.62 363 VAL A O 1
ATOM 2923 N N . ASN A 1 364 ? -31.786 -12.150 4.793 1.00 90.44 364 ASN A N 1
ATOM 2924 C CA . ASN A 1 364 ? -32.288 -10.800 4.526 1.00 90.44 364 ASN A CA 1
ATOM 2925 C C . ASN A 1 364 ? -31.635 -10.131 3.300 1.00 90.44 364 ASN A C 1
ATOM 2927 O O . ASN A 1 364 ? -31.268 -8.954 3.342 1.00 90.44 364 ASN A O 1
ATOM 2931 N N . GLY A 1 365 ? -31.431 -10.909 2.234 1.00 87.94 365 GLY A N 1
ATOM 2932 C CA . GLY A 1 365 ? -30.804 -10.450 0.997 1.00 87.94 365 GLY A CA 1
ATOM 2933 C C . GLY A 1 365 ? -29.347 -10.013 1.146 1.00 87.94 365 GLY A C 1
ATOM 2934 O O . GLY A 1 365 ? -28.919 -9.089 0.456 1.00 87.94 365 GLY A O 1
ATOM 2935 N N . LYS A 1 366 ? -28.619 -10.605 2.102 1.00 86.62 366 LYS A N 1
ATOM 2936 C CA . LYS A 1 366 ? -27.186 -10.397 2.323 1.00 86.62 366 LYS A CA 1
ATOM 2937 C C . LYS A 1 366 ? -26.492 -11.712 2.655 1.00 86.62 366 LYS A C 1
ATOM 2939 O O . LYS A 1 366 ? -27.015 -12.522 3.419 1.00 86.62 366 LYS A O 1
ATOM 2944 N N . GLU A 1 367 ? -25.280 -11.873 2.148 1.00 90.31 367 GLU A N 1
ATOM 2945 C CA . GLU A 1 367 ? -24.406 -13.004 2.459 1.00 90.31 367 GLU A CA 1
ATOM 2946 C C . GLU A 1 367 ? -23.945 -12.958 3.930 1.00 90.31 367 GLU A C 1
ATOM 2948 O O . GLU A 1 367 ? -23.355 -11.976 4.398 1.00 90.31 367 GLU A O 1
ATOM 2953 N N . LEU A 1 368 ? -24.225 -14.029 4.671 1.00 91.44 368 LEU A N 1
ATOM 2954 C CA . LEU A 1 368 ? -23.892 -14.203 6.085 1.00 91.44 368 LEU A CA 1
ATOM 2955 C C . LEU A 1 368 ? -22.675 -15.115 6.300 1.00 91.44 368 LEU A C 1
ATOM 2957 O O . LEU A 1 368 ? -21.896 -14.890 7.232 1.00 91.44 368 LEU A O 1
ATOM 2961 N N . ALA A 1 369 ? -22.536 -16.149 5.472 1.00 94.81 369 ALA A N 1
ATOM 2962 C CA . ALA A 1 369 ? -21.454 -17.120 5.553 1.00 94.81 369 ALA A CA 1
ATOM 2963 C C . ALA A 1 369 ? -21.111 -17.678 4.171 1.00 94.81 369 ALA A C 1
ATOM 2965 O O . ALA A 1 369 ? -22.008 -17.840 3.346 1.00 94.81 369 ALA A O 1
ATOM 2966 N N . ASN A 1 370 ? -19.851 -18.052 3.979 1.00 95.44 370 ASN A N 1
ATOM 2967 C CA . ASN A 1 370 ? -19.342 -18.732 2.791 1.00 95.44 370 ASN A CA 1
ATOM 2968 C C . ASN A 1 370 ? -18.621 -20.010 3.230 1.00 95.44 370 ASN A C 1
ATOM 2970 O O . ASN A 1 370 ? -17.870 -19.988 4.206 1.00 95.44 370 ASN A O 1
ATOM 2974 N N . ALA A 1 371 ? -18.876 -21.127 2.560 1.00 97.50 371 ALA A N 1
ATOM 2975 C CA . ALA A 1 371 ? -18.362 -22.428 2.960 1.00 97.50 371 ALA A CA 1
ATOM 2976 C C . ALA A 1 371 ? -18.183 -23.364 1.773 1.00 97.50 371 ALA A C 1
ATOM 2978 O O . ALA A 1 371 ? -18.879 -23.261 0.760 1.00 97.50 371 ALA A O 1
ATOM 2979 N N . TYR A 1 372 ? -17.286 -24.333 1.915 1.00 97.44 372 TYR A N 1
ATOM 2980 C CA . TYR A 1 372 ? -17.034 -25.295 0.858 1.00 97.44 372 TYR A CA 1
ATOM 2981 C C . TYR A 1 372 ? -16.425 -26.606 1.354 1.00 97.44 372 TYR A C 1
ATOM 2983 O O . TYR A 1 372 ? -15.948 -26.726 2.484 1.00 97.44 372 TYR A O 1
ATOM 2991 N N . SER A 1 373 ? -16.430 -27.614 0.479 1.00 98.50 373 SER A N 1
ATOM 2992 C CA . SER A 1 373 ? -15.460 -28.704 0.548 1.00 98.50 373 SER A CA 1
ATOM 2993 C C . SER A 1 373 ? -14.112 -28.193 0.047 1.00 98.50 373 SER A C 1
ATOM 2995 O O . SER A 1 373 ? -13.992 -27.675 -1.065 1.00 98.50 373 SER A O 1
ATOM 2997 N N . GLU A 1 374 ? -13.080 -28.368 0.856 1.00 98.00 374 GLU A N 1
ATOM 2998 C CA . GLU A 1 374 ? -11.763 -27.814 0.594 1.00 98.00 374 GLU A CA 1
ATOM 2999 C C . GLU A 1 374 ? -11.054 -28.524 -0.549 1.00 98.00 374 GLU A C 1
ATOM 3001 O O . GLU A 1 374 ? -11.022 -29.761 -0.622 1.00 98.00 374 GLU A O 1
ATOM 3006 N N . LEU A 1 375 ? -10.441 -27.737 -1.436 1.00 97.50 375 LEU A N 1
ATOM 3007 C CA . LEU A 1 375 ? -9.532 -28.289 -2.424 1.00 97.50 375 LEU A CA 1
ATOM 3008 C C . LEU A 1 375 ? -8.288 -28.823 -1.713 1.00 97.50 375 LEU A C 1
ATOM 3010 O O . LEU A 1 375 ? -7.538 -28.081 -1.083 1.00 97.50 375 LEU A O 1
ATOM 3014 N N . ASN A 1 376 ? -8.086 -30.132 -1.821 1.00 97.00 376 ASN A N 1
ATOM 3015 C CA . ASN A 1 376 ? -6.979 -30.837 -1.187 1.00 97.00 376 ASN A CA 1
ATOM 3016 C C . ASN A 1 376 ? -6.025 -31.509 -2.188 1.00 97.00 376 ASN A C 1
ATOM 3018 O O . ASN A 1 376 ? -5.107 -32.207 -1.769 1.00 97.00 376 ASN A O 1
ATOM 3022 N N . ASP A 1 377 ? -6.235 -31.304 -3.492 1.00 97.50 377 ASP A N 1
ATOM 3023 C CA . ASP A 1 377 ? -5.315 -31.738 -4.545 1.00 97.50 377 ASP A CA 1
ATOM 3024 C C . ASP A 1 377 ? -4.273 -30.629 -4.802 1.00 97.50 377 ASP A C 1
ATOM 3026 O O . ASP A 1 377 ? -4.643 -29.557 -5.295 1.00 97.50 377 ASP A O 1
ATOM 3030 N N . PRO A 1 378 ? -2.982 -30.847 -4.480 1.00 96.88 378 PRO A N 1
ATOM 3031 C CA . PRO A 1 378 ? -1.945 -29.831 -4.657 1.00 96.88 378 PRO A CA 1
ATOM 3032 C C . PRO A 1 378 ? -1.703 -29.462 -6.128 1.00 96.88 378 PRO A C 1
ATOM 3034 O O . PRO A 1 378 ? -1.252 -28.348 -6.405 1.00 96.88 378 PRO A O 1
ATOM 3037 N N . ILE A 1 379 ? -1.999 -30.360 -7.075 1.00 96.81 379 ILE A N 1
ATOM 3038 C CA . ILE A 1 379 ? -1.807 -30.122 -8.510 1.00 96.81 379 ILE A CA 1
ATOM 3039 C C . ILE A 1 379 ? -2.896 -29.171 -9.019 1.00 96.81 379 ILE A C 1
ATOM 3041 O O . ILE A 1 379 ? -2.558 -28.105 -9.536 1.00 96.81 379 ILE A O 1
ATOM 3045 N N . ASP A 1 380 ? -4.177 -29.486 -8.783 1.00 94.94 380 ASP A N 1
ATOM 3046 C CA . ASP A 1 380 ? -5.304 -28.594 -9.136 1.00 94.94 380 ASP A CA 1
ATOM 3047 C C . ASP A 1 380 ? -5.168 -27.252 -8.396 1.00 94.94 380 ASP A C 1
ATOM 3049 O O . ASP A 1 380 ? -5.330 -26.189 -8.994 1.00 94.94 380 ASP A O 1
ATOM 3053 N N . GLN A 1 381 ? -4.765 -27.256 -7.118 1.00 95.44 381 GLN A N 1
ATOM 3054 C CA . GLN A 1 381 ? -4.579 -26.009 -6.370 1.00 95.44 381 GLN A CA 1
ATOM 3055 C C . GLN A 1 381 ? -3.506 -25.105 -6.996 1.00 95.44 381 GLN A C 1
ATOM 3057 O O . GLN A 1 381 ? -3.689 -23.886 -7.088 1.00 95.44 381 GLN A O 1
ATOM 3062 N N . LYS A 1 382 ? -2.394 -25.689 -7.454 1.00 94.25 382 LYS A N 1
ATOM 3063 C CA . LYS A 1 382 ? -1.322 -24.954 -8.131 1.00 94.25 382 LYS A CA 1
ATOM 3064 C C . LYS A 1 382 ? -1.777 -24.396 -9.479 1.00 94.25 382 LYS A C 1
ATOM 3066 O O . LYS A 1 382 ? -1.452 -23.250 -9.786 1.00 94.25 382 LYS A O 1
ATOM 3071 N N . GLU A 1 383 ? -2.533 -25.162 -10.261 1.00 93.38 383 GLU A N 1
ATOM 3072 C CA . GLU A 1 383 ? -3.105 -24.706 -11.537 1.00 93.38 383 GLU A CA 1
ATOM 3073 C C . GLU A 1 383 ? -4.088 -23.542 -11.338 1.00 93.38 383 GLU A C 1
ATOM 3075 O O . GLU A 1 383 ? -4.073 -22.563 -12.093 1.00 93.38 383 GLU A O 1
ATOM 3080 N N . ARG A 1 384 ? -4.893 -23.581 -10.270 1.00 90.56 384 ARG A N 1
ATOM 3081 C CA . ARG A 1 384 ? -5.804 -22.483 -9.917 1.00 90.56 384 ARG A CA 1
ATOM 3082 C C . ARG A 1 384 ? -5.063 -21.227 -9.485 1.00 90.56 384 ARG A C 1
ATOM 3084 O O . ARG A 1 384 ? -5.415 -20.146 -9.945 1.00 90.56 384 ARG A O 1
ATOM 3091 N N . PHE A 1 385 ? -3.994 -21.346 -8.697 1.00 89.88 385 PHE A N 1
ATOM 3092 C CA . PHE A 1 385 ? -3.140 -20.196 -8.380 1.00 89.88 385 PHE A CA 1
ATOM 3093 C C . PHE A 1 385 ? -2.459 -19.604 -9.618 1.00 89.88 385 PHE A C 1
ATOM 3095 O O . PHE A 1 385 ? -2.348 -18.387 -9.734 1.00 89.88 385 PHE A O 1
ATOM 3102 N N . GLN A 1 386 ? -2.035 -20.433 -10.574 1.00 89.62 386 GLN A N 1
ATOM 3103 C CA . GLN A 1 386 ? -1.498 -19.942 -11.847 1.00 89.62 386 GLN A CA 1
ATOM 3104 C C . GLN A 1 386 ? -2.560 -19.207 -12.674 1.00 89.62 386 GLN A C 1
ATOM 3106 O O . GLN A 1 386 ? -2.254 -18.187 -13.289 1.00 89.62 386 GLN A O 1
ATOM 3111 N N . SER A 1 387 ? -3.802 -19.694 -12.656 1.00 84.81 387 SER A N 1
ATOM 3112 C CA . SER A 1 387 ? -4.932 -19.050 -13.333 1.00 84.81 387 SER A CA 1
ATOM 3113 C C . SER A 1 387 ? -5.285 -17.704 -12.691 1.00 84.81 387 SER A C 1
ATOM 3115 O O . SER A 1 387 ? -5.473 -16.724 -13.402 1.00 84.81 387 SER A O 1
ATOM 3117 N N . GLN A 1 388 ? -5.285 -17.628 -11.357 1.00 81.62 388 GLN A N 1
ATOM 3118 C CA . GLN A 1 388 ? -5.469 -16.383 -10.603 1.00 81.62 388 GLN A CA 1
ATOM 3119 C C . GLN A 1 388 ? -4.349 -15.374 -10.891 1.00 81.62 388 GLN A C 1
ATOM 3121 O O . GLN A 1 388 ? -4.626 -14.217 -11.185 1.00 81.62 388 GLN A O 1
ATOM 3126 N N . LEU A 1 389 ? -3.086 -15.813 -10.938 1.00 80.69 389 LEU A N 1
ATOM 3127 C CA . LEU A 1 389 ? -1.974 -14.942 -11.330 1.00 80.69 389 LEU A CA 1
ATOM 3128 C C . LEU A 1 389 ? -2.143 -14.394 -12.759 1.00 80.69 389 LEU A C 1
ATOM 3130 O O . LEU A 1 389 ? -1.817 -13.239 -13.018 1.00 80.69 389 LEU A O 1
ATOM 3134 N N . ALA A 1 390 ? -2.680 -15.192 -13.686 1.00 79.88 390 ALA A N 1
ATOM 3135 C CA . ALA A 1 390 ? -2.972 -14.732 -15.042 1.00 79.88 390 ALA A CA 1
ATOM 3136 C C . ALA A 1 390 ? -4.111 -13.693 -15.091 1.00 79.88 390 ALA A C 1
ATOM 3138 O O . ALA A 1 390 ? -4.108 -12.845 -15.984 1.00 79.88 390 ALA A O 1
ATOM 3139 N N . LEU A 1 391 ? -5.064 -13.733 -14.152 1.00 71.12 391 LEU A N 1
ATOM 3140 C CA . LEU A 1 391 ? -6.071 -12.678 -13.968 1.00 71.12 391 LEU A CA 1
ATOM 3141 C C . LEU A 1 391 ? -5.437 -11.410 -13.376 1.00 71.12 391 LEU A C 1
ATOM 3143 O O . LEU A 1 391 ? -5.666 -10.322 -13.901 1.00 71.12 391 LEU A O 1
ATOM 3147 N N . ALA A 1 392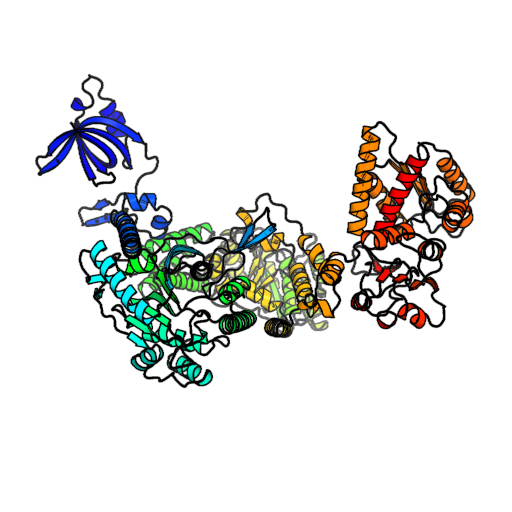 ? -4.536 -11.550 -12.397 1.00 70.62 392 ALA A N 1
ATOM 3148 C CA . ALA A 1 392 ? -3.758 -10.430 -11.861 1.00 70.62 392 ALA A CA 1
ATOM 3149 C C . ALA A 1 392 ? -2.955 -9.708 -12.962 1.00 70.62 392 ALA A C 1
ATOM 3151 O O . ALA A 1 392 ? -2.946 -8.482 -13.050 1.00 70.62 392 ALA A O 1
ATOM 3152 N N . GLU A 1 393 ? -2.333 -10.462 -13.878 1.00 71.75 393 GLU A N 1
ATOM 3153 C CA . GLU A 1 393 ? -1.617 -9.915 -15.044 1.00 71.75 393 GLU A CA 1
ATOM 3154 C C . GLU A 1 393 ? -2.530 -9.134 -16.012 1.00 71.75 393 GLU A C 1
ATOM 3156 O O . GLU A 1 393 ? -2.040 -8.291 -16.771 1.00 71.75 393 GLU A O 1
ATOM 3161 N N . LYS A 1 394 ? -3.847 -9.380 -15.982 1.00 67.38 394 LYS A N 1
ATOM 3162 C CA . LYS A 1 394 ? -4.864 -8.636 -16.743 1.00 67.38 394 LYS A CA 1
ATOM 3163 C C . LYS A 1 394 ? -5.401 -7.400 -16.006 1.00 67.38 394 LYS A C 1
ATOM 3165 O O . LYS A 1 394 ? -6.197 -6.676 -16.598 1.00 67.38 394 LYS A O 1
ATOM 3170 N N . GLY A 1 395 ? -4.927 -7.118 -14.790 1.00 63.00 395 GLY A N 1
ATOM 3171 C CA . GLY A 1 395 ? -5.305 -5.937 -14.008 1.00 63.00 395 GLY A CA 1
ATOM 3172 C C . GLY A 1 395 ? -6.340 -6.192 -12.911 1.00 63.00 395 GLY A C 1
ATOM 3173 O O . GLY A 1 395 ? -6.957 -5.236 -12.455 1.00 63.00 395 GLY A O 1
ATOM 3174 N N . ASP A 1 396 ? -6.543 -7.449 -12.509 1.00 67.81 396 ASP A N 1
ATOM 3175 C CA . ASP A 1 396 ? -7.323 -7.782 -11.315 1.00 67.81 396 ASP A CA 1
ATOM 3176 C C . ASP A 1 396 ? -6.457 -7.609 -10.051 1.00 67.81 396 ASP A C 1
ATOM 3178 O O . ASP A 1 396 ? -5.607 -8.446 -9.736 1.00 67.81 396 ASP A O 1
ATOM 3182 N N . ASP A 1 397 ? -6.656 -6.496 -9.344 1.00 64.94 397 ASP A N 1
ATOM 3183 C CA . ASP A 1 397 ? -5.917 -6.145 -8.123 1.00 64.94 397 ASP A CA 1
ATOM 3184 C C . ASP A 1 397 ? -6.311 -7.003 -6.896 1.00 64.94 397 ASP A C 1
ATOM 3186 O O . ASP A 1 397 ? -5.667 -6.896 -5.845 1.00 64.94 397 ASP A O 1
ATOM 3190 N N . GLU A 1 398 ? -7.352 -7.837 -7.000 1.00 70.94 398 GLU A N 1
ATOM 3191 C CA . GLU A 1 398 ? -7.865 -8.700 -5.924 1.00 70.94 398 GLU A CA 1
ATOM 3192 C C . GLU A 1 398 ? -7.439 -10.169 -6.079 1.00 70.94 398 GLU A C 1
ATOM 3194 O O . GLU A 1 398 ? -7.624 -10.973 -5.161 1.00 70.94 398 GLU A O 1
ATOM 3199 N N . ALA A 1 399 ? -6.826 -10.523 -7.209 1.00 75.50 399 ALA A N 1
ATOM 3200 C CA . ALA A 1 399 ? -6.402 -11.881 -7.510 1.00 75.50 399 ALA A CA 1
ATOM 3201 C C . ALA A 1 399 ? -5.340 -12.428 -6.531 1.00 75.50 399 ALA A C 1
ATOM 3203 O O . ALA A 1 399 ? -4.438 -11.731 -6.057 1.00 75.50 399 ALA A O 1
ATOM 3204 N N . MET A 1 400 ? -5.427 -13.732 -6.251 1.00 80.94 400 MET A N 1
ATOM 3205 C CA . MET A 1 400 ? -4.572 -14.398 -5.261 1.00 80.94 400 MET A CA 1
ATOM 3206 C C . MET A 1 400 ? -3.115 -14.568 -5.722 1.00 80.94 400 MET A C 1
ATOM 3208 O O . MET A 1 400 ? -2.826 -14.894 -6.875 1.00 80.94 400 MET A O 1
ATOM 3212 N N . PHE A 1 401 ? -2.184 -14.462 -4.769 1.00 83.19 401 PHE A N 1
ATOM 3213 C CA . PHE A 1 401 ? -0.770 -14.781 -4.970 1.00 83.19 401 PHE A CA 1
ATOM 3214 C C . PHE A 1 401 ? -0.513 -16.294 -4.938 1.00 83.19 401 PHE A C 1
ATOM 3216 O O . PHE A 1 401 ? -1.214 -17.054 -4.271 1.00 83.19 401 PHE A O 1
ATOM 3223 N N . ILE A 1 402 ? 0.559 -16.738 -5.602 1.00 87.12 402 ILE A N 1
ATOM 3224 C CA . ILE A 1 402 ? 1.004 -18.133 -5.508 1.00 87.12 402 ILE A CA 1
ATOM 3225 C C . ILE A 1 402 ? 1.739 -18.351 -4.178 1.00 87.12 402 ILE A C 1
ATOM 3227 O O . ILE A 1 402 ? 2.912 -17.996 -4.044 1.00 87.12 402 ILE A O 1
ATOM 3231 N N . ASP A 1 403 ? 1.077 -19.000 -3.220 1.00 91.94 403 ASP A N 1
ATOM 3232 C CA . ASP A 1 403 ? 1.697 -19.451 -1.971 1.00 91.94 403 ASP A CA 1
ATOM 3233 C C . ASP A 1 403 ? 2.326 -20.847 -2.148 1.00 91.94 403 ASP A C 1
ATOM 3235 O O . ASP A 1 403 ? 1.680 -21.888 -2.016 1.00 91.94 403 ASP A O 1
ATOM 3239 N N . ALA A 1 404 ? 3.623 -20.867 -2.467 1.00 92.44 404 ALA A N 1
ATOM 3240 C CA . ALA A 1 404 ? 4.374 -22.106 -2.674 1.00 92.44 404 ALA A CA 1
ATOM 3241 C C . ALA A 1 404 ? 4.513 -22.960 -1.401 1.00 92.44 404 ALA A C 1
ATOM 3243 O O . ALA A 1 404 ? 4.688 -24.175 -1.501 1.00 92.44 404 ALA A O 1
ATOM 3244 N N . ASP A 1 405 ? 4.457 -22.347 -0.218 1.00 94.44 405 ASP A N 1
ATOM 3245 C CA . ASP A 1 405 ? 4.527 -23.078 1.044 1.00 94.44 405 ASP A CA 1
ATOM 3246 C C . ASP A 1 405 ? 3.191 -23.762 1.359 1.00 94.44 405 ASP A C 1
ATOM 3248 O O . ASP A 1 405 ? 3.174 -24.906 1.807 1.00 94.44 405 ASP A O 1
ATOM 3252 N N . PHE A 1 406 ? 2.067 -23.120 1.030 1.00 96.56 406 PHE A N 1
ATOM 3253 C CA . PHE A 1 406 ? 0.751 -23.748 1.132 1.00 96.56 406 PHE A CA 1
ATOM 3254 C C . PHE A 1 406 ? 0.620 -24.956 0.197 1.00 96.56 406 PHE A C 1
ATOM 3256 O O . PHE A 1 406 ? 0.168 -26.014 0.629 1.00 96.56 406 PHE A O 1
ATOM 3263 N N . ILE A 1 407 ? 1.086 -24.842 -1.055 1.00 96.94 407 ILE A N 1
ATOM 3264 C CA . ILE A 1 407 ? 1.128 -25.989 -1.979 1.00 96.94 407 ILE A CA 1
ATOM 3265 C C . ILE A 1 407 ? 1.959 -27.128 -1.386 1.00 96.94 407 ILE A C 1
ATOM 3267 O O . ILE A 1 407 ? 1.500 -28.267 -1.363 1.00 96.94 407 ILE A O 1
ATOM 3271 N N . ARG A 1 408 ? 3.138 -26.820 -0.832 1.00 97.06 408 ARG A N 1
ATOM 3272 C CA . ARG A 1 408 ? 3.971 -27.819 -0.155 1.00 97.06 408 ARG A CA 1
ATOM 3273 C C . ARG A 1 408 ? 3.240 -28.480 1.016 1.00 97.06 408 ARG A C 1
ATOM 3275 O O . ARG A 1 408 ? 3.378 -29.681 1.209 1.00 97.06 408 ARG A O 1
ATOM 3282 N N . ALA A 1 409 ? 2.468 -27.730 1.800 1.00 97.25 409 ALA A N 1
ATOM 3283 C CA . ALA A 1 409 ? 1.662 -28.309 2.872 1.00 97.25 409 ALA A CA 1
ATOM 3284 C C . ALA A 1 409 ? 0.632 -29.311 2.322 1.00 97.25 409 ALA A C 1
ATOM 3286 O O . ALA A 1 409 ? 0.529 -30.421 2.835 1.00 97.25 409 ALA A O 1
ATOM 3287 N N . LEU A 1 410 ? -0.067 -28.974 1.234 1.00 97.75 410 LEU A N 1
ATOM 3288 C CA . LEU A 1 410 ? -0.994 -29.902 0.576 1.00 97.75 410 LEU A CA 1
ATOM 3289 C C . LEU A 1 410 ? -0.289 -31.146 0.007 1.00 97.75 410 LEU A C 1
ATOM 3291 O O . LEU A 1 410 ? -0.865 -32.231 0.040 1.00 97.75 410 LEU A O 1
ATOM 3295 N N . GLU A 1 411 ? 0.958 -31.020 -0.461 1.00 97.75 411 GLU A N 1
ATOM 3296 C CA . GLU A 1 411 ? 1.785 -32.149 -0.922 1.00 97.75 411 GLU A CA 1
ATOM 3297 C C . GLU A 1 411 ? 2.117 -33.152 0.200 1.00 97.75 411 GLU A C 1
ATOM 3299 O O . GLU A 1 411 ? 2.310 -34.333 -0.090 1.00 97.75 411 GLU A O 1
ATOM 3304 N N . TYR A 1 412 ? 2.131 -32.730 1.473 1.00 97.88 412 TYR A N 1
ATOM 3305 C CA . TYR A 1 412 ? 2.223 -33.651 2.619 1.00 97.88 412 TYR A CA 1
ATOM 3306 C C . TYR A 1 412 ? 0.915 -34.407 2.900 1.00 97.88 412 TYR A C 1
ATOM 3308 O O . TYR A 1 412 ? 0.926 -35.385 3.646 1.00 97.88 412 TYR A O 1
ATOM 3316 N N . GLY A 1 413 ? -0.186 -33.996 2.267 1.00 96.25 413 GLY A N 1
ATOM 3317 C CA . GLY A 1 413 ? -1.493 -34.634 2.342 1.00 96.25 413 GLY A CA 1
ATOM 3318 C C . GLY A 1 413 ? -2.440 -33.915 3.296 1.00 96.25 413 GLY A C 1
ATOM 3319 O O . GLY A 1 413 ? -2.317 -34.020 4.513 1.00 96.25 413 GLY A O 1
ATOM 3320 N N . MET A 1 414 ? -3.445 -33.237 2.737 1.00 97.62 414 MET A N 1
ATOM 3321 C CA . MET A 1 414 ? -4.584 -32.724 3.504 1.00 97.62 414 MET A CA 1
ATOM 3322 C C . MET A 1 414 ? -5.771 -33.699 3.398 1.00 97.62 414 MET A C 1
ATOM 3324 O O . MET A 1 414 ? -6.167 -34.044 2.274 1.00 97.62 414 MET A O 1
ATOM 3328 N N . PRO A 1 415 ? -6.376 -34.147 4.518 1.00 98.06 415 PRO A N 1
ATOM 3329 C CA . PRO A 1 415 ? -7.589 -34.959 4.468 1.00 98.06 415 PRO A CA 1
ATOM 3330 C C . PRO A 1 415 ? -8.737 -34.195 3.780 1.00 98.06 415 PRO A C 1
ATOM 3332 O O . PRO A 1 415 ? -8.733 -32.958 3.761 1.00 98.06 415 PRO A O 1
ATOM 3335 N N . PRO A 1 416 ? -9.746 -34.893 3.218 1.00 98.12 416 PRO A N 1
ATOM 3336 C CA . PRO A 1 416 ? -10.975 -34.243 2.765 1.00 98.12 416 PRO A CA 1
ATOM 3337 C C . PRO A 1 416 ? -11.531 -33.396 3.906 1.00 98.12 416 PRO A C 1
ATOM 3339 O O . PRO A 1 416 ? -11.714 -33.921 4.992 1.00 98.12 416 PRO A O 1
ATOM 3342 N N . THR A 1 417 ? -11.738 -32.106 3.694 1.00 98.56 417 THR A N 1
ATOM 3343 C CA . THR A 1 417 ? -12.054 -31.148 4.762 1.00 98.56 417 THR A CA 1
ATOM 3344 C C . THR A 1 417 ? -13.182 -30.253 4.282 1.00 98.56 417 THR A C 1
ATOM 3346 O O . THR A 1 417 ? -13.297 -30.022 3.079 1.00 98.56 417 THR A O 1
ATOM 3349 N N . SER A 1 418 ? -13.995 -29.737 5.198 1.00 98.31 418 SER A N 1
ATOM 3350 C CA . SER A 1 418 ? -14.907 -28.635 4.896 1.00 98.31 418 SER A CA 1
ATOM 3351 C C . SER A 1 418 ? -14.610 -27.443 5.790 1.00 98.31 418 SER A C 1
ATOM 3353 O O . SER A 1 418 ? -14.427 -27.615 6.999 1.00 98.31 418 SER A O 1
ATOM 3355 N N . GLY A 1 419 ? -14.555 -26.261 5.184 1.00 97.81 419 GLY A N 1
ATOM 3356 C CA . GLY A 1 419 ? -14.360 -24.985 5.851 1.00 97.81 419 GLY A CA 1
ATOM 3357 C C . GLY A 1 419 ? -15.563 -24.061 5.698 1.00 97.81 419 GLY A C 1
ATOM 3358 O O . GLY A 1 419 ? -16.366 -24.194 4.770 1.00 97.81 419 GLY A O 1
ATOM 3359 N N . ILE A 1 420 ? -15.709 -23.144 6.650 1.00 97.88 420 ILE A N 1
ATOM 3360 C CA . ILE A 1 420 ? -16.716 -22.082 6.646 1.00 97.88 420 ILE A CA 1
ATOM 3361 C C . ILE A 1 420 ? -16.133 -20.808 7.245 1.00 97.88 420 ILE A C 1
ATOM 3363 O O . ILE A 1 420 ? -15.520 -20.859 8.308 1.00 97.88 420 ILE A O 1
ATOM 3367 N N . GLY A 1 421 ? -16.395 -19.672 6.603 1.00 96.50 421 GLY A N 1
ATOM 3368 C CA . GLY A 1 421 ? -16.212 -18.331 7.148 1.00 96.50 421 GLY A CA 1
ATOM 3369 C C . GLY A 1 421 ? -17.561 -17.675 7.446 1.00 96.50 421 GLY A C 1
ATOM 3370 O O . GLY A 1 421 ? -18.456 -17.662 6.601 1.00 96.50 421 GLY A O 1
ATOM 3371 N N . ILE A 1 422 ? -17.724 -17.120 8.649 1.00 95.25 422 ILE A N 1
ATOM 3372 C CA . ILE A 1 422 ? -18.928 -16.394 9.079 1.00 95.25 422 ILE A CA 1
ATOM 3373 C C . ILE A 1 422 ? -18.554 -14.966 9.469 1.00 95.25 422 ILE A C 1
ATOM 3375 O O . ILE A 1 422 ? -17.774 -14.745 10.399 1.00 95.25 422 ILE A O 1
ATOM 3379 N N . GLY A 1 423 ? -19.166 -13.979 8.812 1.00 91.00 423 GLY A N 1
ATOM 3380 C CA . GLY A 1 423 ? -18.998 -12.572 9.170 1.00 91.00 423 GLY A CA 1
ATOM 3381 C C . GLY A 1 423 ? -19.736 -12.240 10.467 1.00 91.00 423 GLY A C 1
ATOM 3382 O O . GLY A 1 423 ? -20.957 -12.075 10.464 1.00 91.00 423 GLY A O 1
ATOM 3383 N N . ILE A 1 424 ? -19.016 -12.081 11.582 1.00 89.44 424 ILE A N 1
ATOM 3384 C CA . ILE A 1 424 ? -19.619 -11.846 12.908 1.00 89.44 424 ILE A CA 1
ATOM 3385 C C . ILE A 1 424 ? -20.383 -10.519 12.951 1.00 89.44 424 ILE A C 1
ATOM 3387 O O . ILE A 1 424 ? -21.457 -10.439 13.547 1.00 89.44 424 ILE A O 1
ATOM 3391 N N . ASP A 1 425 ? -19.879 -9.494 12.263 1.00 81.94 425 ASP A N 1
ATOM 3392 C CA . ASP A 1 425 ? -20.548 -8.195 12.135 1.00 81.94 425 ASP A CA 1
ATOM 3393 C C . ASP A 1 425 ? -21.889 -8.290 11.386 1.00 81.94 425 ASP A C 1
ATOM 3395 O O . ASP A 1 425 ? -22.849 -7.588 11.717 1.00 81.94 425 ASP A O 1
ATOM 3399 N N . ARG A 1 426 ? -21.975 -9.164 10.373 1.00 83.62 426 ARG A N 1
ATOM 3400 C CA . ARG A 1 426 ? -23.208 -9.403 9.608 1.00 83.62 426 ARG A CA 1
ATOM 3401 C C . ARG A 1 426 ? -24.179 -10.277 10.402 1.00 83.62 426 ARG A C 1
ATOM 3403 O O . ARG A 1 426 ? -25.367 -9.961 10.445 1.00 83.62 426 ARG A O 1
ATOM 3410 N N . LEU A 1 427 ? -23.674 -11.289 11.110 1.00 87.62 427 LEU A N 1
ATOM 3411 C CA . LEU A 1 427 ? -24.468 -12.128 12.009 1.00 87.62 427 LEU A CA 1
ATOM 3412 C C . LEU A 1 427 ? -25.123 -11.312 13.120 1.00 87.62 427 LEU A C 1
ATOM 3414 O O . LEU A 1 427 ? -26.312 -11.469 13.382 1.00 87.62 427 LEU A O 1
ATOM 3418 N N . GLU A 1 428 ? -24.377 -10.396 13.736 1.00 83.50 428 GLU A N 1
ATOM 3419 C CA . GLU A 1 428 ? -24.918 -9.494 14.749 1.00 83.50 428 GLU A CA 1
ATOM 3420 C C . GLU A 1 428 ? -26.103 -8.689 14.198 1.00 83.50 428 GLU A C 1
ATOM 3422 O O . GLU A 1 428 ? -27.158 -8.649 14.829 1.00 83.50 428 GLU A O 1
ATOM 3427 N N . LYS A 1 429 ? -25.972 -8.110 12.997 1.00 79.44 429 LYS A N 1
ATOM 3428 C CA . LYS A 1 429 ? -27.053 -7.356 12.337 1.00 79.44 429 LYS A CA 1
ATOM 3429 C C . LYS A 1 429 ? -28.256 -8.242 11.985 1.00 79.44 429 LYS A C 1
ATOM 3431 O O . LYS A 1 429 ? -29.392 -7.801 12.145 1.00 79.44 429 LYS A O 1
ATOM 3436 N N . ALA A 1 430 ? -28.015 -9.475 11.534 1.00 80.50 430 ALA A N 1
ATOM 3437 C CA . ALA A 1 430 ? -29.061 -10.435 11.178 1.00 80.50 430 ALA A CA 1
ATOM 3438 C C . ALA A 1 430 ? -29.816 -10.983 12.404 1.00 80.50 430 ALA A C 1
ATOM 3440 O O . ALA A 1 430 ? -30.995 -11.307 12.316 1.00 80.50 430 ALA A O 1
ATOM 3441 N N . VAL A 1 431 ? -29.170 -11.060 13.570 1.00 74.88 431 VAL A N 1
ATOM 3442 C CA . VAL A 1 431 ? -29.790 -11.549 14.816 1.00 74.88 431 VAL A CA 1
ATOM 3443 C C . VAL A 1 431 ? -30.321 -10.389 15.679 1.00 74.88 431 VAL A C 1
ATOM 3445 O O . VAL A 1 431 ? -31.177 -10.566 16.557 1.00 74.88 431 VAL A O 1
ATOM 3448 N N . HIS A 1 432 ? -29.858 -9.158 15.450 1.00 68.75 432 HIS A N 1
ATOM 3449 C CA . HIS A 1 432 ? -30.240 -7.973 16.212 1.00 68.75 432 HIS A CA 1
ATOM 3450 C C . HIS A 1 432 ? -30.505 -6.766 15.299 1.00 68.75 432 HIS A C 1
ATOM 3452 O O . HIS A 1 432 ? -29.597 -6.021 14.944 1.00 68.75 432 HIS A O 1
ATOM 3458 N N . SER A 1 433 ? -31.778 -6.495 14.988 1.00 53.28 433 SER A N 1
ATOM 3459 C CA . SER A 1 433 ? -32.144 -5.244 14.312 1.00 53.28 433 SER A CA 1
ATOM 3460 C C . SER A 1 433 ? -31.811 -4.013 15.154 1.00 53.28 433 SER A C 1
ATOM 3462 O O . SER A 1 433 ? -32.297 -3.866 16.279 1.00 53.28 433 SER A O 1
ATOM 3464 N N . LEU A 1 434 ? -31.089 -3.070 14.550 1.00 42.06 434 LEU A N 1
ATOM 3465 C CA . LEU A 1 434 ? -31.026 -1.670 14.969 1.00 42.06 434 LEU A CA 1
ATOM 3466 C C . LEU A 1 434 ? -32.218 -0.925 14.347 1.00 42.06 434 LEU A C 1
ATOM 3468 O O . LEU A 1 434 ? -32.397 -0.947 13.129 1.00 42.06 434 LEU A O 1
ATOM 3472 N N . LYS A 1 435 ? -33.057 -0.269 15.156 1.00 32.88 435 LYS A N 1
ATOM 3473 C CA . LYS A 1 435 ? -34.138 0.586 14.637 1.00 32.88 435 LYS A CA 1
ATOM 3474 C C . LYS A 1 435 ? -33.554 1.850 13.976 1.00 32.88 435 LYS A C 1
ATOM 3476 O O . LYS A 1 435 ? -32.835 2.607 14.619 1.00 32.88 435 LYS A O 1
ATOM 3481 N N . GLY A 1 436 ? -33.944 2.115 12.723 1.00 38.62 436 GLY A N 1
ATOM 3482 C CA . GLY A 1 436 ? -34.235 3.474 12.233 1.00 38.62 436 GLY A CA 1
ATOM 3483 C C . GLY A 1 436 ? -33.117 4.356 11.649 1.00 38.62 436 GLY A C 1
ATOM 3484 O O . GLY A 1 436 ? -32.902 5.448 12.164 1.00 38.62 436 GLY A O 1
ATOM 3485 N N . LYS A 1 437 ? -32.485 4.003 10.514 1.00 36.66 437 LYS A N 1
ATOM 3486 C CA . LYS A 1 437 ? -31.643 4.961 9.738 1.00 36.66 437 LYS A CA 1
ATOM 3487 C C . LYS A 1 437 ? -31.783 4.865 8.205 1.00 36.66 437 LYS A C 1
ATOM 3489 O O . LYS A 1 437 ? -30.787 4.845 7.483 1.00 36.66 437 LYS A O 1
ATOM 3494 N N . GLY A 1 438 ? -33.020 4.813 7.702 1.00 34.28 438 GLY A N 1
ATOM 3495 C CA . GLY A 1 438 ? -33.319 4.628 6.271 1.00 34.28 438 GLY A CA 1
ATOM 3496 C C . GLY A 1 438 ? -33.922 5.817 5.501 1.00 34.28 438 GLY A C 1
ATOM 3497 O O . GLY A 1 438 ? -34.269 5.631 4.342 1.00 34.28 438 GLY A O 1
ATOM 3498 N N . ARG A 1 439 ? -34.096 7.020 6.080 1.00 42.19 439 ARG A N 1
ATOM 3499 C CA . ARG A 1 439 ? -34.744 8.160 5.382 1.00 42.19 439 ARG A CA 1
ATOM 3500 C C . ARG A 1 439 ? -33.973 9.479 5.509 1.00 42.19 439 ARG A C 1
ATOM 3502 O O . ARG A 1 439 ? -33.415 9.770 6.565 1.00 42.19 439 ARG A O 1
ATOM 3509 N N . ILE A 1 440 ? -33.977 10.279 4.435 1.00 46.25 440 ILE A N 1
ATOM 3510 C CA . ILE A 1 440 ? -33.600 11.702 4.471 1.00 46.25 440 ILE A CA 1
ATOM 3511 C C . ILE A 1 440 ? -34.702 12.439 5.245 1.00 46.25 440 ILE A C 1
ATOM 3513 O O . ILE A 1 440 ? -35.852 12.438 4.815 1.00 46.25 440 ILE A O 1
ATOM 3517 N N . THR A 1 441 ? -34.372 13.038 6.387 1.00 52.00 441 THR A N 1
ATOM 3518 C CA . THR A 1 441 ? -35.264 13.939 7.135 1.00 52.00 441 THR A CA 1
ATOM 3519 C C . THR A 1 441 ? -34.846 15.391 6.895 1.00 52.00 441 THR A C 1
ATOM 3521 O O . THR A 1 441 ? -33.672 15.659 6.626 1.00 52.00 441 THR A O 1
ATOM 3524 N N . GLU A 1 442 ? -35.776 16.348 7.013 1.00 52.66 442 GLU A N 1
ATOM 3525 C CA . GLU A 1 442 ? -35.466 17.786 6.882 1.00 52.66 442 GLU A CA 1
ATOM 3526 C C . GLU A 1 442 ? -34.351 18.236 7.841 1.00 52.66 442 GLU A C 1
ATOM 3528 O O . GLU A 1 442 ? -33.540 19.098 7.498 1.00 52.66 442 GLU A O 1
ATOM 3533 N N . THR A 1 443 ? -34.265 17.599 9.011 1.00 50.44 443 THR A N 1
ATOM 3534 C CA . THR A 1 443 ? -33.238 17.830 10.032 1.00 50.44 443 THR A CA 1
ATOM 3535 C C . THR A 1 443 ? -31.842 17.436 9.541 1.00 50.44 443 THR A C 1
ATOM 3537 O O . THR A 1 443 ? -30.909 18.226 9.668 1.00 50.44 443 THR A O 1
ATOM 3540 N N . ASN A 1 444 ? -31.704 16.270 8.892 1.00 54.00 444 ASN A N 1
ATOM 3541 C CA . ASN A 1 444 ? -30.421 15.802 8.353 1.00 54.00 444 ASN A CA 1
ATOM 3542 C C . ASN A 1 444 ? -29.908 16.717 7.227 1.00 54.00 444 ASN A C 1
ATOM 3544 O O . ASN A 1 444 ? -28.717 17.007 7.161 1.00 54.00 444 ASN A O 1
ATOM 3548 N N . ILE A 1 445 ? -30.802 17.212 6.360 1.00 61.12 445 ILE A N 1
ATOM 3549 C CA . ILE A 1 445 ? -30.435 18.155 5.290 1.00 61.12 445 ILE A CA 1
ATOM 3550 C C . ILE A 1 445 ? -29.977 19.494 5.889 1.00 61.12 445 ILE A C 1
ATOM 3552 O O . ILE A 1 445 ? -28.973 20.060 5.453 1.00 61.12 445 ILE A O 1
ATOM 3556 N N . ALA A 1 446 ? -30.700 20.017 6.883 1.00 59.16 446 ALA A N 1
ATOM 3557 C CA . ALA A 1 446 ? -30.435 21.337 7.453 1.00 59.16 446 ALA A CA 1
ATOM 3558 C C . ALA A 1 446 ? -29.036 21.444 8.085 1.00 59.16 446 ALA A C 1
ATOM 3560 O O . ALA A 1 446 ? -28.338 22.441 7.863 1.00 59.16 446 ALA A O 1
ATOM 3561 N N . ASP A 1 447 ? -28.603 20.416 8.818 1.00 56.44 447 ASP A N 1
ATOM 3562 C CA . ASP A 1 447 ? -27.298 20.410 9.483 1.00 56.44 447 ASP A CA 1
ATOM 3563 C C . ASP A 1 447 ? -26.138 20.253 8.494 1.00 56.44 447 ASP A C 1
ATOM 3565 O O . ASP A 1 447 ? -25.156 21.000 8.576 1.00 56.44 447 ASP A O 1
ATOM 3569 N N . THR A 1 448 ? -26.270 19.378 7.491 1.00 59.25 448 THR A N 1
ATOM 3570 C CA . THR A 1 448 ? -25.267 19.245 6.423 1.00 59.25 448 THR A CA 1
ATOM 3571 C C . THR A 1 448 ? -25.143 20.536 5.613 1.00 59.25 448 THR A C 1
ATOM 3573 O O . THR A 1 448 ? -24.036 21.026 5.389 1.00 59.25 448 THR A O 1
ATOM 3576 N N . LEU A 1 449 ? -26.259 21.174 5.245 1.00 70.62 449 LEU A N 1
ATOM 3577 C CA . LEU A 1 449 ? -26.232 22.449 4.521 1.00 70.62 449 LEU A CA 1
ATOM 3578 C C . LEU A 1 449 ? -25.609 23.583 5.336 1.00 70.62 449 LEU A C 1
ATOM 3580 O O . LEU A 1 449 ? -24.953 24.459 4.773 1.00 70.62 449 LEU A O 1
ATOM 3584 N N . LYS A 1 450 ? -25.764 23.575 6.663 1.00 65.94 450 LYS A N 1
ATOM 3585 C CA . LYS A 1 450 ? -25.116 24.549 7.549 1.00 65.94 450 LYS A CA 1
ATOM 3586 C C . LYS A 1 450 ? -23.594 24.394 7.540 1.00 65.94 450 LYS A C 1
ATOM 3588 O O . LYS A 1 450 ? -22.885 25.402 7.573 1.00 65.94 450 LYS A O 1
ATOM 3593 N N . GLN A 1 451 ? -23.091 23.160 7.468 1.00 61.06 451 GLN A N 1
ATOM 3594 C CA . GLN A 1 451 ? -21.659 22.878 7.331 1.00 61.06 451 GLN A CA 1
ATOM 3595 C C . GLN A 1 451 ? -21.131 23.299 5.956 1.00 61.06 451 GLN A C 1
ATOM 3597 O O . GLN A 1 451 ? -20.137 24.021 5.891 1.00 61.06 451 GLN A O 1
ATOM 3602 N N . VAL A 1 452 ? -21.846 22.956 4.880 1.00 67.12 452 VAL A N 1
ATOM 3603 C CA . VAL A 1 452 ? -21.503 23.378 3.511 1.00 67.12 452 VAL A CA 1
ATOM 3604 C C . VAL A 1 452 ? -21.469 24.907 3.404 1.00 67.12 452 VAL A C 1
ATOM 3606 O O . VAL A 1 452 ? -20.506 25.470 2.888 1.00 67.12 452 VAL A O 1
ATOM 3609 N N . ARG A 1 453 ? -22.447 25.614 3.990 1.00 74.50 453 ARG A N 1
ATOM 3610 C CA . ARG A 1 453 ? -22.461 27.086 4.034 1.00 74.50 453 ARG A CA 1
ATOM 3611 C C . ARG A 1 453 ? -21.233 27.661 4.739 1.00 74.50 453 ARG A C 1
ATOM 3613 O O . ARG A 1 453 ? -20.645 28.620 4.251 1.00 74.50 453 ARG A O 1
ATOM 3620 N N . ARG A 1 454 ? -20.844 27.091 5.888 1.00 67.06 454 ARG A N 1
ATOM 3621 C CA . ARG A 1 454 ? -19.645 27.519 6.630 1.00 67.06 454 ARG A CA 1
ATOM 3622 C C . ARG A 1 454 ? -18.370 27.278 5.829 1.00 67.06 454 ARG A C 1
ATOM 3624 O O . ARG A 1 454 ? -17.503 28.143 5.839 1.00 67.06 454 ARG A O 1
ATOM 3631 N N . ALA A 1 455 ? -18.276 26.149 5.129 1.00 63.22 455 ALA A N 1
ATOM 3632 C CA . ALA A 1 455 ? -17.133 25.826 4.282 1.00 63.22 455 ALA A CA 1
ATOM 3633 C C . ALA A 1 455 ? -16.995 26.801 3.101 1.00 63.22 455 ALA A C 1
ATOM 3635 O O . ALA A 1 455 ? -15.893 27.267 2.835 1.00 63.22 455 ALA A O 1
ATOM 3636 N N . LEU A 1 456 ? -18.106 27.172 2.453 1.00 69.62 456 LEU A N 1
ATOM 3637 C CA . LEU A 1 456 ? -18.107 28.166 1.372 1.00 69.62 456 LEU A CA 1
ATOM 3638 C C . LEU A 1 456 ? -17.684 29.554 1.869 1.00 69.62 456 LEU A C 1
ATOM 3640 O O . LEU A 1 456 ? -16.855 30.204 1.241 1.00 69.62 456 LEU A O 1
ATOM 3644 N N . ILE A 1 457 ? -18.194 29.989 3.025 1.00 70.69 457 ILE A N 1
ATOM 3645 C CA . ILE A 1 457 ? -17.804 31.275 3.627 1.00 70.69 457 ILE A CA 1
ATOM 3646 C C . ILE A 1 457 ? -16.319 31.272 4.018 1.00 70.69 457 ILE A C 1
ATOM 3648 O O . ILE A 1 457 ? -15.627 32.251 3.772 1.00 70.69 457 ILE A O 1
ATOM 3652 N N . ALA A 1 458 ? -15.816 30.172 4.588 1.00 61.50 458 ALA A N 1
ATOM 3653 C CA . ALA A 1 458 ? -14.400 30.022 4.927 1.00 61.50 458 ALA A CA 1
ATOM 3654 C C . ALA A 1 458 ? -13.477 29.976 3.694 1.00 61.50 458 ALA A C 1
ATOM 3656 O O . ALA A 1 458 ? -12.273 30.156 3.834 1.00 61.50 458 ALA A O 1
ATOM 3657 N N . ALA A 1 459 ? -14.033 29.730 2.505 1.00 63.56 459 ALA A N 1
ATOM 3658 C CA . ALA A 1 459 ? -13.336 29.779 1.224 1.00 63.56 459 ALA A CA 1
ATOM 3659 C C . ALA A 1 459 ? -13.463 31.147 0.520 1.00 63.56 459 ALA A C 1
ATOM 3661 O O . ALA A 1 459 ? -13.233 31.222 -0.684 1.00 63.56 459 ALA A O 1
ATOM 3662 N N . ASP A 1 460 ? -13.856 32.205 1.240 1.00 66.81 460 ASP A N 1
ATOM 3663 C CA . ASP A 1 460 ? -14.067 33.575 0.741 1.00 66.81 460 ASP A CA 1
ATOM 3664 C C . ASP A 1 460 ? -15.203 33.740 -0.290 1.00 66.81 460 ASP A C 1
ATOM 3666 O O . ASP A 1 460 ? -15.254 34.725 -1.038 1.00 66.81 460 ASP A O 1
ATOM 3670 N N . VAL A 1 461 ? -16.175 32.817 -0.317 1.00 72.69 461 VAL A N 1
ATOM 3671 C CA . VAL A 1 461 ? -17.405 32.974 -1.113 1.00 72.69 461 VAL A CA 1
ATOM 3672 C C . VAL A 1 461 ? -18.313 34.030 -0.482 1.00 72.69 461 VAL A C 1
ATOM 3674 O O . VAL A 1 461 ? -18.559 34.028 0.726 1.00 72.69 461 VAL A O 1
ATOM 3677 N N . ASN A 1 462 ? -18.883 34.906 -1.314 1.00 76.00 462 ASN A N 1
ATOM 3678 C CA . ASN A 1 462 ? -19.800 35.944 -0.849 1.00 76.00 462 ASN A CA 1
ATOM 3679 C C . ASN A 1 462 ? -20.999 35.337 -0.093 1.00 76.00 462 ASN A C 1
ATOM 3681 O O . ASN A 1 462 ? -21.665 34.425 -0.589 1.00 76.00 462 ASN A O 1
ATOM 3685 N N . PHE A 1 463 ? -21.330 35.892 1.077 1.00 77.00 463 PHE A N 1
ATOM 3686 C CA . PHE A 1 463 ? -22.396 35.374 1.942 1.00 77.00 463 PHE A CA 1
ATOM 3687 C C . PHE A 1 463 ? -23.755 35.231 1.237 1.00 77.00 463 PHE A C 1
ATOM 3689 O O . PHE A 1 463 ? -24.460 34.249 1.473 1.00 77.00 463 PHE A O 1
ATOM 3696 N N . LYS A 1 464 ? -24.131 36.177 0.360 1.00 77.38 464 LYS A N 1
ATOM 3697 C CA . LYS A 1 464 ? -25.409 36.114 -0.372 1.00 77.38 464 LYS A CA 1
ATOM 3698 C C . LYS A 1 464 ? -25.444 34.916 -1.323 1.00 77.38 464 LYS A C 1
ATOM 3700 O O . LYS A 1 464 ? -26.447 34.212 -1.367 1.00 77.38 464 LYS A O 1
ATOM 3705 N N . ILE A 1 465 ? -24.328 34.649 -2.000 1.00 78.12 465 ILE A N 1
ATOM 3706 C CA . ILE A 1 465 ? -24.170 33.534 -2.942 1.00 78.12 465 ILE A CA 1
ATOM 3707 C C . ILE A 1 465 ? -24.135 32.199 -2.190 1.00 78.12 465 ILE A C 1
ATOM 3709 O O . ILE A 1 465 ? -24.865 31.280 -2.546 1.00 78.12 465 ILE A O 1
ATOM 3713 N N . ALA A 1 466 ? -23.385 32.108 -1.086 1.00 79.25 466 ALA A N 1
ATOM 3714 C CA . ALA A 1 466 ? -23.367 30.912 -0.239 1.00 79.25 466 ALA A CA 1
ATOM 3715 C C . ALA A 1 466 ? -24.756 30.595 0.349 1.00 79.25 466 ALA A C 1
ATOM 3717 O O . ALA A 1 466 ? -25.147 29.430 0.447 1.00 79.25 466 ALA A O 1
ATOM 3718 N N . LYS A 1 467 ? -25.529 31.625 0.723 1.00 81.12 467 LYS A N 1
ATOM 3719 C CA . LYS A 1 467 ? -26.909 31.470 1.198 1.00 81.12 467 LYS A CA 1
ATOM 3720 C C . LYS A 1 467 ? -27.821 30.937 0.088 1.00 81.12 467 LYS A C 1
ATOM 3722 O O . LYS A 1 467 ? -28.417 29.880 0.288 1.00 81.12 467 LYS A O 1
ATOM 3727 N N . GLN A 1 468 ? -27.855 31.604 -1.066 1.00 81.75 468 GLN A N 1
ATOM 3728 C CA . GLN A 1 468 ? -28.680 31.221 -2.218 1.00 81.75 468 GLN A CA 1
ATOM 3729 C C . GLN A 1 468 ? -28.353 29.807 -2.725 1.00 81.75 468 GLN A C 1
ATOM 3731 O O . GLN A 1 468 ? -29.256 29.018 -2.998 1.00 81.75 468 GLN A O 1
ATOM 3736 N N . PHE A 1 469 ? -27.066 29.450 -2.772 1.00 84.50 469 PHE A N 1
ATOM 3737 C CA . PHE A 1 469 ? -26.606 28.104 -3.112 1.00 84.50 469 PHE A CA 1
ATOM 3738 C C . PHE A 1 469 ? -27.220 27.052 -2.181 1.00 84.50 469 PHE A C 1
ATOM 3740 O O . PHE A 1 469 ? -27.854 26.102 -2.630 1.00 84.50 469 PHE A O 1
ATOM 3747 N N . THR A 1 470 ? -27.102 27.242 -0.863 1.00 83.38 470 THR A N 1
ATOM 3748 C CA . THR A 1 470 ? -27.658 26.272 0.091 1.00 83.38 470 THR A CA 1
ATOM 3749 C C . THR A 1 470 ? -29.184 26.204 0.087 1.00 83.38 470 THR A C 1
ATOM 3751 O O . THR A 1 470 ? -29.724 25.146 0.386 1.00 83.38 470 THR A O 1
ATOM 3754 N N . GLU A 1 471 ? -29.881 27.292 -0.250 1.00 82.88 471 GLU A N 1
ATOM 3755 C CA . GLU A 1 471 ? -31.341 27.286 -0.437 1.00 82.88 471 GLU A CA 1
ATOM 3756 C C . GLU A 1 471 ? -31.728 26.465 -1.675 1.00 82.88 471 GLU A C 1
ATOM 3758 O O . GLU A 1 471 ? -32.575 25.581 -1.579 1.00 82.88 471 GLU A O 1
ATOM 3763 N N . THR A 1 472 ? -31.007 26.641 -2.783 1.00 82.81 472 THR A N 1
ATOM 3764 C CA . THR A 1 472 ? -31.217 25.878 -4.025 1.00 82.81 472 THR A CA 1
ATOM 3765 C C . THR A 1 472 ? -30.942 24.380 -3.833 1.00 82.81 472 THR A C 1
ATOM 3767 O O . THR A 1 472 ? -31.740 23.537 -4.245 1.00 82.81 472 THR A O 1
ATOM 3770 N N . VAL A 1 473 ? -29.850 24.019 -3.143 1.00 82.19 473 VAL A N 1
ATOM 3771 C CA . VAL A 1 473 ? -29.548 22.615 -2.798 1.00 82.19 473 VAL A CA 1
ATOM 3772 C C . VAL A 1 473 ? -30.631 22.034 -1.887 1.00 82.19 473 VAL A C 1
ATOM 3774 O O . VAL A 1 473 ? -31.027 20.886 -2.076 1.00 82.19 473 VAL A O 1
ATOM 3777 N N . LYS A 1 474 ? -31.143 22.813 -0.922 1.00 78.94 474 LYS A N 1
ATOM 3778 C CA . LYS A 1 474 ? -32.235 22.384 -0.037 1.00 78.94 474 LYS A CA 1
ATOM 3779 C C . LYS A 1 474 ? -33.494 22.046 -0.834 1.00 78.94 474 LYS A C 1
ATOM 3781 O O . LYS A 1 474 ? -34.057 20.975 -0.637 1.00 78.94 474 LYS A O 1
ATOM 3786 N N . GLU A 1 475 ? -33.916 22.931 -1.733 1.00 78.56 475 GLU A N 1
ATOM 3787 C CA . GLU A 1 475 ? -35.106 22.732 -2.569 1.00 78.56 475 GLU A CA 1
ATOM 3788 C C . GLU A 1 475 ? -34.965 21.500 -3.475 1.00 78.56 475 GLU A C 1
ATOM 3790 O O . GLU A 1 475 ? -35.862 20.655 -3.516 1.00 78.56 475 GLU A O 1
ATOM 3795 N N . LYS A 1 476 ? -33.805 21.328 -4.125 1.00 74.56 476 LYS A N 1
ATOM 3796 C CA . LYS A 1 476 ? -33.522 20.153 -4.967 1.00 74.56 476 LYS A CA 1
ATOM 3797 C C . LYS A 1 476 ? -33.454 18.848 -4.168 1.00 74.56 476 LYS A C 1
ATOM 3799 O O . LYS A 1 476 ? -33.942 17.824 -4.642 1.00 74.56 476 LYS A O 1
ATOM 3804 N N . ALA A 1 477 ? -32.897 18.880 -2.956 1.00 70.69 477 ALA A N 1
ATOM 3805 C CA . ALA A 1 477 ? -32.804 17.714 -2.077 1.00 70.69 477 ALA A CA 1
ATOM 3806 C C . ALA A 1 477 ? -34.161 17.283 -1.498 1.00 70.69 477 ALA A C 1
ATOM 3808 O O . ALA A 1 477 ? -34.369 16.093 -1.280 1.00 70.69 477 ALA A O 1
ATOM 3809 N N . ILE A 1 478 ? -35.090 18.222 -1.277 1.00 68.62 478 ILE A N 1
ATOM 3810 C CA . ILE A 1 478 ? -36.459 17.928 -0.817 1.00 68.62 478 ILE A CA 1
ATOM 3811 C C . ILE A 1 478 ? -37.334 17.402 -1.972 1.00 68.62 478 ILE A C 1
ATOM 3813 O O . ILE A 1 478 ? -38.186 16.543 -1.755 1.00 68.62 478 ILE A O 1
ATOM 3817 N N . GLY A 1 479 ? -37.120 17.887 -3.202 1.00 56.56 479 GLY A N 1
ATOM 3818 C CA . GLY A 1 479 ? -37.923 17.528 -4.379 1.00 56.56 479 GLY A CA 1
ATOM 3819 C C . GLY A 1 479 ? -37.558 16.207 -5.075 1.00 56.56 479 GLY A C 1
ATOM 3820 O O . GLY A 1 479 ? -38.349 15.713 -5.880 1.00 56.56 479 GLY A O 1
ATOM 3821 N N . GLN A 1 480 ? -36.392 15.612 -4.796 1.00 56.22 480 GLN A N 1
ATOM 3822 C CA . GLN A 1 480 ? -35.982 14.340 -5.404 1.00 56.22 480 GLN A CA 1
ATOM 3823 C C . GLN A 1 480 ? -36.457 13.129 -4.587 1.00 56.22 480 GLN A C 1
ATOM 3825 O O . GLN A 1 480 ? -36.086 12.948 -3.428 1.00 56.22 480 GLN A O 1
ATOM 3830 N N . LYS A 1 481 ? -37.233 12.235 -5.217 1.00 47.69 481 LYS A N 1
ATOM 3831 C CA . LYS A 1 481 ? -37.459 10.884 -4.682 1.00 47.69 481 LYS A CA 1
ATOM 3832 C C . LYS A 1 481 ? -36.138 10.113 -4.725 1.00 47.69 481 LYS A C 1
ATOM 3834 O O . LYS A 1 481 ? -35.482 10.080 -5.764 1.00 47.69 481 LYS A O 1
ATOM 3839 N N . VAL A 1 482 ? -35.772 9.474 -3.615 1.00 45.12 482 VAL A N 1
ATOM 3840 C CA . VAL A 1 482 ? -34.623 8.562 -3.552 1.00 45.12 482 VAL A CA 1
ATOM 3841 C C . VAL A 1 482 ? -34.905 7.400 -4.506 1.00 45.12 482 VAL A C 1
ATOM 3843 O O . VAL A 1 482 ? -35.776 6.575 -4.234 1.00 45.12 482 VAL A O 1
ATOM 3846 N N . LEU A 1 483 ? -34.220 7.370 -5.652 1.00 39.38 483 LEU A N 1
ATOM 3847 C CA . LEU A 1 483 ? -34.165 6.176 -6.493 1.00 39.38 483 LEU A CA 1
ATOM 3848 C C . LEU A 1 483 ? -33.576 5.049 -5.638 1.00 39.38 483 LEU A C 1
ATOM 3850 O O . LEU A 1 483 ? -32.600 5.265 -4.922 1.00 39.38 483 LEU A O 1
ATOM 3854 N N . THR A 1 484 ? -34.188 3.869 -5.695 1.00 43.50 484 THR A N 1
ATOM 3855 C CA . THR A 1 484 ? -33.946 2.716 -4.809 1.00 43.50 484 THR A CA 1
ATOM 3856 C C . THR A 1 484 ? -32.493 2.225 -4.755 1.00 43.50 484 THR A C 1
ATOM 3858 O O . THR A 1 484 ? -32.166 1.451 -3.863 1.00 43.50 484 THR A O 1
ATOM 3861 N N . SER A 1 485 ? -31.614 2.703 -5.643 1.00 37.12 485 SER A N 1
ATOM 3862 C CA . SER A 1 485 ? -30.200 2.323 -5.730 1.00 37.12 485 SER A CA 1
ATOM 3863 C C . SER A 1 485 ? -29.203 3.274 -5.048 1.00 37.12 485 SER A C 1
ATOM 3865 O O . SER A 1 485 ? -28.068 2.872 -4.814 1.00 37.12 485 SER A O 1
ATOM 3867 N N . LEU A 1 486 ? -29.570 4.518 -4.703 1.00 38.19 486 LEU A N 1
ATOM 3868 C CA . LEU A 1 486 ? -28.622 5.504 -4.151 1.00 38.19 486 LEU A CA 1
ATOM 3869 C C . LEU A 1 486 ? -28.945 5.864 -2.702 1.00 38.19 486 LEU A C 1
ATOM 3871 O O . LEU A 1 486 ? -30.069 6.234 -2.364 1.00 38.19 486 LEU A O 1
ATOM 3875 N N . GLN A 1 487 ? -27.939 5.811 -1.824 1.00 46.25 487 GLN A N 1
ATOM 3876 C CA . GLN A 1 487 ? -28.149 6.157 -0.423 1.00 46.25 487 GLN A CA 1
ATOM 3877 C C . GLN A 1 487 ? -28.357 7.673 -0.224 1.00 46.25 487 GLN A C 1
ATOM 3879 O O . GLN A 1 487 ? -27.668 8.478 -0.852 1.00 46.25 487 GLN A O 1
ATOM 3884 N N . PRO A 1 488 ? -29.215 8.082 0.732 1.00 51.78 488 PRO A N 1
ATOM 3885 C CA . PRO A 1 488 ? -29.459 9.467 1.150 1.00 51.78 488 PRO A CA 1
ATOM 3886 C C . PRO A 1 488 ? -28.265 10.436 1.143 1.00 51.78 488 PRO A C 1
ATOM 3888 O O . PRO A 1 488 ? -28.367 11.548 0.629 1.00 51.78 488 PRO A O 1
ATOM 3891 N N . GLY A 1 489 ? -27.129 10.018 1.712 1.00 53.06 489 GLY A N 1
ATOM 3892 C CA . GLY A 1 489 ? -25.923 10.847 1.799 1.00 53.06 489 GLY A CA 1
ATOM 3893 C C . GLY A 1 489 ? -25.216 11.030 0.455 1.00 53.06 489 GLY A C 1
ATOM 3894 O O . GLY A 1 489 ? -24.770 12.131 0.151 1.00 53.06 489 GLY A O 1
ATOM 3895 N N . GLN A 1 490 ? -25.174 9.988 -0.380 1.00 54.41 490 GLN A N 1
ATOM 3896 C CA . GLN A 1 490 ? -24.594 10.058 -1.725 1.00 54.41 490 GLN A CA 1
ATOM 3897 C C . GLN A 1 490 ? -25.438 10.936 -2.651 1.00 54.41 490 GLN A C 1
ATOM 3899 O O . GLN A 1 490 ? -24.885 11.706 -3.431 1.00 54.41 490 GLN A O 1
ATOM 3904 N N . LEU A 1 491 ? -26.769 10.875 -2.526 1.00 59.34 491 LEU A N 1
ATOM 3905 C CA . LEU A 1 491 ? -27.666 11.752 -3.275 1.00 59.34 491 LEU A CA 1
ATOM 3906 C C . LEU A 1 491 ? -27.435 13.224 -2.908 1.00 59.34 491 LEU A C 1
ATOM 3908 O O . LEU A 1 491 ? -27.298 14.059 -3.794 1.00 59.34 491 LEU A O 1
ATOM 3912 N N . LEU A 1 492 ? -27.318 13.541 -1.614 1.00 66.25 492 LEU A N 1
ATOM 3913 C CA . LEU A 1 492 ? -27.052 14.908 -1.162 1.00 66.25 492 LEU A CA 1
ATOM 3914 C C . LEU A 1 492 ? -25.680 15.414 -1.631 1.00 66.25 492 LEU A C 1
ATOM 3916 O O . LEU A 1 492 ? -25.585 16.540 -2.111 1.00 66.25 492 LEU A O 1
ATOM 3920 N N . ILE A 1 493 ? -24.636 14.583 -1.551 1.00 65.44 493 ILE A N 1
ATOM 3921 C CA . ILE A 1 493 ? -23.297 14.916 -2.061 1.00 65.44 493 ILE A CA 1
ATOM 3922 C C . ILE A 1 493 ? -23.337 15.173 -3.570 1.00 65.44 493 ILE A C 1
ATOM 3924 O O . ILE A 1 493 ? -22.777 16.165 -4.033 1.00 65.44 493 ILE A O 1
ATOM 3928 N N . LYS A 1 494 ? -24.048 14.334 -4.331 1.00 68.31 494 LYS A N 1
ATOM 3929 C CA . LYS A 1 494 ? -24.240 14.516 -5.772 1.00 68.31 494 LYS A CA 1
ATOM 3930 C C . LYS A 1 494 ? -24.953 15.833 -6.088 1.00 68.31 494 LYS A C 1
ATOM 3932 O O . LYS A 1 494 ? -24.467 16.590 -6.918 1.00 68.31 494 LYS A O 1
ATOM 3937 N N . ILE A 1 495 ? -26.049 16.150 -5.392 1.00 75.69 495 ILE A N 1
ATOM 3938 C CA . ILE A 1 495 ? -26.782 17.414 -5.585 1.00 75.69 495 ILE A CA 1
ATOM 3939 C C . ILE A 1 495 ? -25.879 18.614 -5.272 1.00 75.69 495 ILE A C 1
ATOM 3941 O O . ILE A 1 495 ? -25.872 19.584 -6.026 1.00 75.69 495 ILE A O 1
ATOM 3945 N N . VAL A 1 496 ? -25.098 18.555 -4.188 1.00 76.50 496 VAL A N 1
ATOM 3946 C CA . VAL A 1 496 ? -24.143 19.617 -3.831 1.00 76.50 496 VAL A CA 1
ATOM 3947 C C . VAL A 1 496 ? -23.069 19.770 -4.914 1.00 76.50 496 VAL A C 1
ATOM 3949 O O . VAL A 1 496 ? -22.775 20.898 -5.304 1.00 76.50 496 VAL A O 1
ATOM 3952 N N . ARG A 1 497 ? -22.502 18.666 -5.417 1.00 79.25 497 ARG A N 1
ATOM 3953 C CA . ARG A 1 497 ? -21.496 18.671 -6.491 1.00 79.25 497 ARG A CA 1
ATOM 3954 C C . ARG A 1 497 ? -22.040 19.298 -7.767 1.00 79.25 497 ARG A C 1
ATOM 3956 O O . ARG A 1 497 ? -21.446 20.241 -8.282 1.00 79.25 497 ARG A O 1
ATOM 3963 N N . ASP A 1 498 ? -23.169 18.788 -8.247 1.00 79.31 498 ASP A N 1
ATOM 3964 C CA . ASP A 1 498 ? -23.772 19.218 -9.506 1.00 79.31 498 ASP A CA 1
ATOM 3965 C C . ASP A 1 498 ? -24.169 20.704 -9.427 1.00 79.31 498 ASP A C 1
ATOM 3967 O O . ASP A 1 498 ? -23.982 21.463 -10.378 1.00 79.31 498 ASP A O 1
ATOM 3971 N N . GLU A 1 499 ? -24.647 21.168 -8.268 1.00 84.44 499 GLU A N 1
ATOM 3972 C CA . GLU A 1 499 ? -24.962 22.581 -8.067 1.00 84.44 499 GLU A CA 1
ATOM 3973 C C . GLU A 1 499 ? -23.709 23.470 -8.021 1.00 84.44 499 GLU A C 1
ATOM 3975 O O . GLU A 1 499 ? -23.726 24.571 -8.571 1.00 84.44 499 GLU A O 1
ATOM 3980 N N . LEU A 1 500 ? -22.607 23.010 -7.414 1.00 80.06 500 LEU A N 1
ATOM 3981 C CA . LEU A 1 500 ? -21.341 23.757 -7.408 1.00 80.06 500 LEU A CA 1
ATOM 3982 C C . LEU A 1 500 ? -20.775 23.903 -8.823 1.00 80.06 500 LEU A C 1
ATOM 3984 O O . LEU A 1 500 ? -20.333 24.993 -9.193 1.00 80.06 500 LEU A O 1
ATOM 3988 N N . ALA A 1 501 ? -20.820 22.835 -9.620 1.00 81.25 501 ALA A N 1
ATOM 3989 C CA . ALA A 1 501 ? -20.383 22.861 -11.011 1.00 81.25 501 ALA A CA 1
ATOM 3990 C C . ALA A 1 501 ? -21.225 23.828 -11.857 1.00 81.25 501 ALA A C 1
ATOM 3992 O O . ALA A 1 501 ? -20.677 24.675 -12.569 1.00 81.25 501 ALA A O 1
ATOM 3993 N N . ASN A 1 502 ? -22.554 23.785 -11.709 1.00 83.44 502 ASN A N 1
ATOM 3994 C CA . ASN A 1 502 ? -23.466 24.716 -12.379 1.00 83.44 502 ASN A CA 1
ATOM 3995 C C . ASN A 1 502 ? -23.165 26.175 -12.020 1.00 83.44 502 ASN A C 1
ATOM 3997 O O . ASN A 1 502 ? -23.091 27.032 -12.903 1.00 83.44 502 ASN A O 1
ATOM 4001 N N . LEU A 1 503 ? -22.921 26.457 -10.740 1.00 81.00 503 LEU A N 1
ATOM 4002 C CA . LEU A 1 503 ? -22.619 27.805 -10.262 1.00 81.00 503 LEU A CA 1
ATOM 4003 C C . LEU A 1 503 ? -21.306 28.351 -10.861 1.00 81.00 503 LEU A C 1
ATOM 4005 O O . LEU A 1 503 ? -21.171 29.556 -11.078 1.00 81.00 503 LEU A O 1
ATOM 4009 N N . MET A 1 504 ? -20.367 27.470 -11.214 1.00 81.12 504 MET A N 1
ATOM 4010 C CA . MET A 1 504 ? -19.102 27.811 -11.876 1.00 81.12 504 MET A CA 1
ATOM 4011 C C . MET A 1 504 ? -19.169 27.833 -13.416 1.00 81.12 504 MET A C 1
ATOM 4013 O O . MET A 1 504 ? -18.175 28.174 -14.058 1.00 81.12 504 MET A O 1
ATOM 4017 N N . GLY A 1 505 ? -20.329 27.556 -14.022 1.00 72.94 505 GLY A N 1
ATOM 4018 C CA . GLY A 1 505 ? -20.549 27.646 -15.473 1.00 72.94 505 GLY A CA 1
ATOM 4019 C C . GLY A 1 505 ? -20.926 26.335 -16.165 1.00 72.94 505 GLY A C 1
ATOM 4020 O O . GLY A 1 505 ? -21.133 26.355 -17.376 1.00 72.94 505 GLY A O 1
ATOM 4021 N N . GLY A 1 506 ? -21.052 25.230 -15.422 1.00 78.94 506 GLY A N 1
ATOM 4022 C CA . GLY A 1 506 ? -21.469 23.924 -15.936 1.00 78.94 506 GLY A CA 1
ATOM 4023 C C . GLY A 1 506 ? -20.368 23.237 -16.740 1.00 78.94 506 GLY A C 1
ATOM 4024 O O . GLY A 1 506 ? -19.663 22.383 -16.219 1.00 78.94 506 GLY A O 1
ATOM 4025 N N . SER A 1 507 ? -20.178 23.636 -17.997 1.00 74.00 507 SER A N 1
ATOM 4026 C CA . SER A 1 507 ? -19.179 23.051 -18.898 1.00 74.00 507 SER A CA 1
ATOM 4027 C C . SER A 1 507 ? -17.968 23.962 -19.108 1.00 74.00 507 SER A C 1
ATOM 4029 O O . SER A 1 507 ? -18.054 25.184 -18.976 1.00 74.00 507 SER A O 1
ATOM 4031 N N . ALA A 1 508 ? -16.836 23.372 -19.498 1.00 80.31 508 ALA A N 1
ATOM 4032 C CA . ALA A 1 508 ? -15.657 24.130 -19.909 1.00 80.31 508 ALA A CA 1
ATOM 4033 C C . ALA A 1 508 ? -15.958 24.994 -21.149 1.00 80.31 508 ALA A C 1
ATOM 4035 O O . ALA A 1 508 ? -16.647 24.554 -22.071 1.00 80.31 508 ALA A O 1
ATOM 4036 N N . ALA A 1 509 ? -15.433 26.220 -21.171 1.00 82.44 509 ALA A N 1
ATOM 4037 C CA . ALA A 1 509 ? -15.603 27.164 -22.272 1.00 82.44 509 ALA A CA 1
ATOM 4038 C C . ALA A 1 509 ? -14.261 27.416 -22.972 1.00 82.44 509 ALA A C 1
ATOM 4040 O O . ALA A 1 509 ? -13.284 27.787 -22.322 1.00 82.44 509 ALA A O 1
ATOM 4041 N N . ASP A 1 510 ? -14.226 27.244 -24.295 1.00 83.44 510 ASP A N 1
ATOM 4042 C CA . ASP A 1 510 ? -13.012 27.412 -25.102 1.00 83.44 510 ASP A CA 1
ATOM 4043 C C . ASP A 1 510 ? -12.776 28.885 -25.504 1.00 83.44 510 ASP A C 1
ATOM 4045 O O . ASP A 1 510 ? -13.666 29.743 -25.413 1.00 83.44 510 ASP A O 1
ATOM 4049 N N . VAL A 1 511 ? -11.553 29.192 -25.936 1.00 88.00 511 VAL A N 1
ATOM 4050 C CA . VAL A 1 511 ? -11.149 30.517 -26.430 1.00 88.00 511 VAL A CA 1
ATOM 4051 C C . VAL A 1 511 ? -11.685 30.774 -27.843 1.00 88.00 511 VAL A C 1
ATOM 4053 O O . VAL A 1 511 ? -11.589 29.915 -28.718 1.00 88.00 511 VAL A O 1
ATOM 4056 N N . ASN A 1 512 ? -12.225 31.971 -28.082 1.00 88.75 512 ASN A N 1
ATOM 4057 C CA . ASN A 1 512 ? -12.689 32.403 -29.392 1.00 88.75 512 ASN A CA 1
ATOM 4058 C C . ASN A 1 512 ? -11.507 32.858 -30.263 1.00 88.75 512 ASN A C 1
ATOM 4060 O O . ASN A 1 512 ? -10.813 33.832 -29.963 1.00 88.75 512 ASN A O 1
ATOM 4064 N N . LEU A 1 513 ? -11.291 32.143 -31.366 1.00 87.62 513 LEU A N 1
ATOM 4065 C CA . LEU A 1 513 ? -10.202 32.379 -32.317 1.00 87.62 513 LEU A CA 1
ATOM 4066 C C . LEU A 1 513 ? -10.724 32.752 -33.712 1.00 87.62 513 LEU A C 1
ATOM 4068 O O . LEU A 1 513 ? -10.070 32.447 -34.718 1.00 87.62 513 LEU A O 1
ATOM 4072 N N . ASP A 1 514 ? -11.898 33.379 -33.769 1.00 83.88 514 ASP A N 1
ATOM 4073 C CA . ASP A 1 514 ? -12.493 33.882 -35.001 1.00 83.88 514 ASP A CA 1
ATOM 4074 C C . ASP A 1 514 ? -11.727 35.104 -35.535 1.00 83.88 514 ASP A C 1
ATOM 4076 O O . ASP A 1 514 ? -11.306 35.987 -34.790 1.00 83.88 514 ASP A O 1
ATOM 4080 N N . GLY A 1 515 ? -11.544 35.166 -36.857 1.00 79.88 515 GLY A N 1
ATOM 4081 C CA . GLY A 1 515 ? -10.824 36.248 -37.539 1.00 79.88 515 GLY A CA 1
ATOM 4082 C C . GLY A 1 515 ? -9.459 35.842 -38.111 1.00 79.88 515 GLY A C 1
ATOM 4083 O O . GLY A 1 515 ? -8.902 34.789 -37.805 1.00 79.88 515 GLY A O 1
ATOM 4084 N N . SER A 1 516 ? -8.918 36.686 -38.996 1.00 80.19 516 SER A N 1
ATOM 4085 C CA . SER A 1 516 ? -7.625 36.461 -39.661 1.00 80.19 516 SER A CA 1
ATOM 4086 C C . SER A 1 516 ? -6.816 37.768 -39.766 1.00 80.19 516 SER A C 1
ATOM 4088 O O . SER A 1 516 ? -6.972 38.515 -40.741 1.00 80.19 516 SER A O 1
ATOM 4090 N N . PRO A 1 517 ? -5.937 38.071 -38.790 1.00 88.88 517 PRO A N 1
ATOM 4091 C CA . PRO A 1 517 ? -5.662 37.293 -37.576 1.00 88.88 517 PRO A CA 1
ATOM 4092 C C . PRO A 1 517 ? -6.768 37.417 -36.520 1.00 88.88 517 PRO A C 1
ATOM 4094 O O . PRO A 1 517 ? -7.417 38.458 -36.433 1.00 88.88 517 PRO A O 1
ATOM 4097 N N . ALA A 1 518 ? -6.933 36.385 -35.691 1.00 93.19 518 ALA A N 1
ATOM 4098 C CA . ALA A 1 518 ? -7.702 36.480 -34.450 1.00 93.19 518 ALA A CA 1
ATOM 4099 C C . ALA A 1 518 ? -6.958 37.387 -33.458 1.00 93.19 518 ALA A C 1
ATOM 4101 O O . ALA A 1 518 ? -5.733 37.287 -33.342 1.00 93.19 518 ALA A O 1
ATOM 4102 N N . VAL A 1 519 ? -7.662 38.277 -32.759 1.00 94.38 519 VAL A N 1
ATOM 4103 C CA . VAL A 1 519 ? -7.048 39.271 -31.862 1.00 94.38 519 VAL A CA 1
ATOM 4104 C C . VAL A 1 519 ? -7.554 39.045 -30.445 1.00 94.38 519 VAL A C 1
ATOM 4106 O O . VAL A 1 519 ? -8.744 39.179 -30.181 1.00 94.38 519 VAL A O 1
ATOM 4109 N N . ILE A 1 520 ? -6.638 38.729 -29.534 1.00 95.25 520 ILE A N 1
ATOM 4110 C CA . ILE A 1 520 ? -6.922 38.463 -28.128 1.00 95.25 520 ILE A CA 1
ATOM 4111 C C . ILE A 1 520 ? -6.378 39.618 -27.286 1.00 95.25 520 ILE A C 1
ATOM 4113 O O . ILE A 1 520 ? -5.180 39.909 -27.326 1.00 95.25 520 ILE A O 1
ATOM 4117 N N . LEU A 1 521 ? -7.241 40.263 -26.505 1.00 93.75 521 LEU A N 1
ATOM 4118 C CA . LEU A 1 521 ? -6.879 41.389 -25.644 1.00 93.75 521 LEU A CA 1
ATOM 4119 C C . LEU A 1 521 ? -6.800 40.953 -24.176 1.00 93.75 521 LEU A C 1
ATOM 4121 O O . LEU A 1 521 ? -7.769 40.424 -23.632 1.00 93.75 521 LEU A O 1
ATOM 4125 N N . MET A 1 522 ? -5.667 41.200 -23.515 1.00 92.44 522 MET A N 1
ATOM 4126 C CA . MET A 1 522 ? -5.553 41.023 -22.065 1.00 92.44 522 MET A CA 1
ATOM 4127 C C . MET A 1 522 ? -6.029 42.272 -21.332 1.00 92.44 522 MET A C 1
ATOM 4129 O O . MET A 1 522 ? -5.633 43.377 -21.674 1.00 92.44 522 MET A O 1
ATOM 4133 N N . SER A 1 523 ? -6.811 42.101 -20.272 1.00 88.81 523 SER A N 1
ATOM 4134 C CA . SER A 1 523 ? -7.207 43.167 -19.347 1.00 88.81 523 SER A CA 1
ATOM 4135 C C . SER A 1 523 ? -7.116 42.673 -17.899 1.00 88.81 523 SER A C 1
ATOM 4137 O O . SER A 1 523 ? -7.124 41.469 -17.648 1.00 88.81 523 SER A O 1
ATOM 4139 N N . GLY A 1 524 ? -6.970 43.577 -16.925 1.00 84.94 524 GLY A N 1
ATOM 4140 C CA . GLY A 1 524 ? -6.909 43.217 -15.501 1.00 84.94 524 GLY A CA 1
ATOM 4141 C C . GLY A 1 524 ? -5.894 44.017 -14.684 1.00 84.94 524 GLY A C 1
ATOM 4142 O O . GLY A 1 524 ? -5.102 44.800 -15.219 1.00 84.94 524 GLY A O 1
ATOM 4143 N N . LEU A 1 525 ? -5.891 43.812 -13.367 1.00 77.38 525 LEU A N 1
ATOM 4144 C CA . LEU A 1 525 ? -5.096 44.612 -12.425 1.00 77.38 525 LEU A CA 1
ATOM 4145 C C . LEU A 1 525 ? -3.579 44.423 -12.571 1.00 77.38 525 LEU A C 1
ATOM 4147 O O . LEU A 1 525 ? -3.073 43.470 -13.163 1.00 77.38 525 LEU A O 1
ATOM 4151 N N . GLN A 1 526 ? -2.817 45.385 -12.067 1.00 77.00 526 GLN A N 1
ATOM 4152 C CA . GLN A 1 526 ? -1.365 45.316 -12.000 1.00 77.00 526 GLN A CA 1
ATOM 4153 C C . GLN A 1 526 ? -0.981 44.192 -11.040 1.00 77.00 526 GLN A C 1
ATOM 4155 O O . GLN A 1 526 ? -1.562 44.059 -9.970 1.00 77.00 526 GLN A O 1
ATOM 4160 N N . GLY A 1 527 ? -0.035 43.347 -11.448 1.00 74.19 527 GLY A N 1
ATOM 4161 C CA . GLY A 1 527 ? 0.354 42.181 -10.653 1.00 74.19 527 GLY A CA 1
ATOM 4162 C C . GLY A 1 527 ? -0.581 40.969 -10.762 1.00 74.19 527 GLY A C 1
ATOM 4163 O O . GLY A 1 527 ? -0.253 39.935 -10.192 1.00 74.19 527 GLY A O 1
ATOM 4164 N N . SER A 1 528 ? -1.669 41.027 -11.549 1.00 79.88 528 SER A N 1
ATOM 4165 C CA . SER A 1 528 ? -2.580 39.880 -11.740 1.00 79.88 528 SER A CA 1
ATOM 4166 C C . SER A 1 528 ? -2.030 38.762 -12.640 1.00 79.88 528 SER A C 1
ATOM 4168 O O . SER A 1 528 ? -2.653 37.713 -12.781 1.00 79.88 528 SER A O 1
ATOM 4170 N N . GLY A 1 529 ? -0.861 38.968 -13.257 1.00 85.25 529 GLY A N 1
ATOM 4171 C CA . GLY A 1 529 ? -0.182 37.963 -14.081 1.00 85.25 529 GLY A CA 1
ATOM 4172 C C . GLY A 1 529 ? -0.444 38.034 -15.591 1.00 85.25 529 GLY A C 1
ATOM 4173 O O . GLY A 1 529 ? -0.141 37.062 -16.271 1.00 85.25 529 GLY A O 1
ATOM 4174 N N . LYS A 1 530 ? -0.954 39.152 -16.134 1.00 89.88 530 LYS A N 1
ATOM 4175 C CA . LYS A 1 530 ? -1.258 39.335 -17.577 1.00 89.88 530 LYS A CA 1
ATOM 4176 C C . LYS A 1 530 ? -0.109 38.991 -18.532 1.00 89.88 530 LYS A C 1
ATOM 4178 O O . LYS A 1 530 ? -0.290 38.159 -19.414 1.00 89.88 530 LYS A O 1
ATOM 4183 N N . THR A 1 531 ? 1.077 39.563 -18.327 1.00 89.81 531 THR A N 1
ATOM 4184 C CA . THR A 1 531 ? 2.245 39.332 -19.198 1.00 89.81 531 THR A CA 1
ATOM 4185 C C . THR A 1 531 ? 2.675 37.869 -19.178 1.00 89.81 531 THR A C 1
ATOM 4187 O O . THR A 1 531 ? 2.900 37.259 -20.220 1.00 89.81 531 THR A O 1
ATOM 4190 N N . THR A 1 532 ? 2.703 37.264 -17.988 1.00 88.81 532 THR A N 1
ATOM 4191 C CA . THR A 1 532 ? 3.014 35.841 -17.820 1.00 88.81 532 THR A CA 1
ATOM 4192 C C . THR A 1 532 ? 1.941 34.956 -18.455 1.00 88.81 532 THR A C 1
ATOM 4194 O O . THR A 1 532 ? 2.269 33.991 -19.140 1.00 88.81 532 THR A O 1
ATOM 4197 N N . PHE A 1 533 ? 0.660 35.287 -18.274 1.00 92.06 533 PHE A N 1
ATOM 4198 C CA . PHE A 1 533 ? -0.450 34.573 -18.900 1.00 92.06 533 PHE A CA 1
ATOM 4199 C C . PHE A 1 533 ? -0.424 34.702 -20.427 1.00 92.06 533 PHE A C 1
ATOM 4201 O O . PHE A 1 533 ? -0.659 33.710 -21.101 1.00 92.06 533 PHE A O 1
ATOM 4208 N N . SER A 1 534 ? -0.047 35.858 -20.979 1.00 93.31 534 SER A N 1
ATOM 4209 C CA . SER A 1 534 ? 0.118 36.053 -22.427 1.00 93.31 534 SER A CA 1
ATOM 4210 C C . SER A 1 534 ? 1.150 35.087 -23.012 1.00 93.31 534 SER A C 1
ATOM 4212 O O . SER A 1 534 ? 0.886 34.453 -24.031 1.00 93.31 534 SER A O 1
ATOM 4214 N N . GLY A 1 535 ? 2.292 34.908 -22.335 1.00 91.88 535 GLY A N 1
ATOM 4215 C CA . GLY A 1 535 ? 3.306 33.920 -22.725 1.00 91.88 535 GLY A CA 1
ATOM 4216 C C . GLY A 1 535 ? 2.799 32.476 -22.633 1.00 91.88 535 GLY A C 1
ATOM 4217 O O . GLY A 1 535 ? 2.966 31.696 -23.570 1.00 91.88 535 GLY A O 1
ATOM 4218 N N . LYS A 1 536 ? 2.105 32.128 -21.543 1.00 92.44 536 LYS A N 1
ATOM 4219 C CA . LYS A 1 536 ? 1.501 30.796 -21.366 1.00 92.44 536 LYS A CA 1
ATOM 4220 C C . LYS A 1 536 ? 0.427 30.494 -22.411 1.00 92.44 536 LYS A C 1
ATOM 4222 O O . LYS A 1 536 ? 0.398 29.400 -22.964 1.00 92.44 536 LYS A O 1
ATOM 4227 N N . LEU A 1 537 ? -0.438 31.465 -22.701 1.00 93.25 537 LEU A N 1
ATOM 4228 C CA . LEU A 1 537 ? -1.491 31.346 -23.702 1.00 93.25 537 LEU A CA 1
ATOM 4229 C C . LEU A 1 537 ? -0.893 31.221 -25.105 1.00 93.25 537 LEU A C 1
ATOM 4231 O O . LEU A 1 537 ? -1.354 30.387 -25.877 1.00 93.25 537 LEU A O 1
ATOM 4235 N N . ALA A 1 538 ? 0.157 31.984 -25.428 1.00 93.19 538 ALA A N 1
ATOM 4236 C CA . ALA A 1 538 ? 0.869 31.841 -26.697 1.00 93.19 538 ALA A CA 1
ATOM 4237 C C . ALA A 1 538 ? 1.412 30.418 -26.877 1.00 93.19 538 ALA A C 1
ATOM 4239 O O . ALA A 1 538 ? 1.143 29.797 -27.905 1.00 93.19 538 ALA A O 1
ATOM 4240 N N . LYS A 1 539 ? 2.075 29.874 -25.849 1.00 91.00 539 LYS A N 1
ATOM 4241 C CA . LYS A 1 539 ? 2.568 28.494 -25.857 1.00 91.00 539 LYS A CA 1
ATOM 4242 C C . LYS A 1 539 ? 1.430 27.476 -25.985 1.00 91.00 539 LYS A C 1
ATOM 4244 O O . LYS A 1 539 ? 1.498 26.597 -26.834 1.00 91.00 539 LYS A O 1
ATOM 4249 N N . TYR A 1 540 ? 0.347 27.628 -25.219 1.00 92.00 540 TYR A N 1
ATOM 4250 C CA . TYR A 1 540 ? -0.837 26.765 -25.322 1.00 92.00 540 TYR A CA 1
ATOM 4251 C C . TYR A 1 540 ? -1.438 26.776 -26.738 1.00 92.00 540 TYR A C 1
ATOM 4253 O O . TYR A 1 540 ? -1.755 25.725 -27.290 1.00 92.00 540 TYR A O 1
ATOM 4261 N N . LEU A 1 541 ? -1.566 27.950 -27.362 1.00 91.00 541 LEU A N 1
ATOM 4262 C CA . LEU A 1 541 ? -2.110 28.077 -28.715 1.00 91.00 541 LEU A CA 1
ATOM 4263 C C . LEU A 1 541 ? -1.169 27.509 -29.789 1.00 91.00 541 LEU A C 1
ATOM 4265 O O . LEU A 1 541 ? -1.656 26.961 -30.779 1.00 91.00 541 LEU A O 1
ATOM 4269 N N . GLN A 1 542 ? 0.150 27.601 -29.600 1.00 89.06 542 GLN A N 1
ATOM 4270 C CA . GLN A 1 542 ? 1.142 26.955 -30.465 1.00 89.06 542 GLN A CA 1
ATOM 4271 C C . GLN A 1 542 ? 1.086 25.427 -30.321 1.00 89.06 542 GLN A C 1
ATOM 4273 O O . GLN A 1 542 ? 0.901 24.732 -31.317 1.00 89.06 542 GLN A O 1
ATOM 4278 N N . ASP A 1 543 ? 1.153 24.917 -29.091 1.00 85.81 543 ASP A N 1
ATOM 4279 C CA . ASP A 1 543 ? 1.286 23.486 -28.803 1.00 85.81 543 ASP A CA 1
ATOM 4280 C C . ASP A 1 543 ? -0.027 22.712 -29.017 1.00 85.81 543 ASP A C 1
ATOM 4282 O O . ASP A 1 543 ? -0.027 21.623 -29.588 1.00 85.81 543 ASP A O 1
ATOM 4286 N N . LYS A 1 544 ? -1.164 23.257 -28.558 1.00 83.81 544 LYS A N 1
ATOM 4287 C CA . LYS A 1 544 ? -2.457 22.542 -28.510 1.00 83.81 544 LYS A CA 1
ATOM 4288 C C . LYS A 1 544 ? -3.435 22.956 -29.614 1.00 83.81 544 LYS A C 1
ATOM 4290 O O . LYS A 1 544 ? -4.349 22.196 -29.923 1.00 83.81 544 LYS A O 1
ATOM 4295 N N . LYS A 1 545 ? -3.278 24.145 -30.213 1.00 84.06 545 LYS A N 1
ATOM 4296 C CA . LYS A 1 545 ? -4.164 24.659 -31.285 1.00 84.06 545 LYS A CA 1
ATOM 4297 C C . LYS A 1 545 ? -3.433 24.940 -32.609 1.00 84.06 545 LYS A C 1
ATOM 4299 O O . LYS A 1 545 ? -4.075 25.388 -33.558 1.00 84.06 545 LYS A O 1
ATOM 4304 N N . ASN A 1 546 ? -2.124 24.672 -32.683 1.00 86.94 546 ASN A N 1
ATOM 4305 C CA . ASN A 1 546 ? -1.270 24.840 -33.866 1.00 86.94 546 ASN A CA 1
ATOM 4306 C C . ASN A 1 546 ? -1.377 26.236 -34.526 1.00 86.94 546 ASN A C 1
ATOM 4308 O O . ASN A 1 546 ? -1.487 26.375 -35.748 1.00 86.94 546 ASN A O 1
ATOM 4312 N N . ARG A 1 547 ? -1.409 27.296 -33.708 1.00 88.62 547 ARG A N 1
ATOM 4313 C CA . ARG A 1 547 ? -1.522 28.692 -34.163 1.00 88.62 547 ARG A CA 1
ATOM 4314 C C . ARG A 1 547 ? -0.155 29.377 -34.258 1.00 88.62 547 ARG A C 1
ATOM 4316 O O . ARG A 1 547 ? 0.743 29.142 -33.457 1.00 88.62 547 ARG A O 1
ATOM 4323 N N . SER A 1 548 ? -0.024 30.293 -35.218 1.00 90.19 548 SER A N 1
ATOM 4324 C CA . SER A 1 548 ? 1.142 31.168 -35.377 1.00 90.19 548 SER A CA 1
ATOM 4325 C C . SER A 1 548 ? 0.857 32.495 -34.678 1.00 90.19 548 SER A C 1
ATOM 4327 O O . SER A 1 548 ? 0.123 33.342 -35.200 1.00 90.19 548 SER A O 1
ATOM 4329 N N . VAL A 1 549 ? 1.407 32.631 -33.472 1.00 94.00 549 VAL A N 1
ATOM 4330 C CA . VAL A 1 549 ? 1.083 33.702 -32.523 1.00 94.00 549 VAL A CA 1
ATOM 4331 C C . VAL A 1 549 ? 2.072 34.869 -32.629 1.00 94.00 549 VAL A C 1
ATOM 4333 O O . VAL A 1 549 ? 3.279 34.667 -32.797 1.00 94.00 549 VAL A O 1
ATOM 4336 N N . LEU A 1 550 ? 1.550 36.093 -32.520 1.00 95.94 550 LEU A N 1
ATOM 4337 C CA . LEU A 1 550 ? 2.304 37.332 -32.324 1.00 95.94 550 LEU A CA 1
ATOM 4338 C C . LEU A 1 550 ? 1.956 37.941 -30.958 1.00 95.94 550 LEU A C 1
ATOM 4340 O O . LEU A 1 550 ? 0.803 38.302 -30.728 1.00 95.94 550 LEU A O 1
ATOM 4344 N N . LEU A 1 551 ? 2.945 38.078 -30.075 1.00 96.25 551 LEU A N 1
ATOM 4345 C CA . LEU A 1 551 ? 2.824 38.799 -28.806 1.00 96.25 551 LEU A CA 1
ATOM 4346 C C . LEU A 1 551 ? 3.067 40.296 -29.027 1.00 96.25 551 LEU A C 1
ATOM 4348 O O . LEU A 1 551 ? 4.035 40.673 -29.685 1.00 96.25 551 LEU A O 1
ATOM 4352 N N . VAL A 1 552 ? 2.211 41.152 -28.476 1.00 95.69 552 VAL A N 1
ATOM 4353 C CA . VAL A 1 552 ? 2.275 42.610 -28.653 1.00 95.69 552 VAL A CA 1
ATOM 4354 C C . VAL A 1 552 ? 2.378 43.287 -27.296 1.00 95.69 552 VAL A C 1
ATOM 4356 O O . VAL A 1 552 ? 1.509 43.108 -26.443 1.00 95.69 552 VAL A O 1
ATOM 4359 N N . GLY A 1 553 ? 3.435 44.077 -27.106 1.00 92.81 553 GLY A N 1
ATOM 4360 C CA . GLY A 1 553 ? 3.640 44.846 -25.881 1.00 92.81 553 GLY A CA 1
ATOM 4361 C C . GLY A 1 553 ? 2.952 46.206 -25.948 1.00 92.81 553 GLY A C 1
ATOM 4362 O O . GLY A 1 553 ? 3.500 47.136 -26.533 1.00 92.81 553 GLY A O 1
ATOM 4363 N N . CYS A 1 554 ? 1.775 46.327 -25.330 1.00 91.00 554 CYS A N 1
ATOM 4364 C CA . CYS A 1 554 ? 1.043 47.591 -25.179 1.00 91.00 554 CYS A CA 1
ATOM 4365 C C . CYS A 1 554 ? 1.138 48.171 -23.753 1.00 91.00 554 CYS A C 1
ATOM 4367 O O . CYS A 1 554 ? 0.592 49.240 -23.486 1.00 91.00 554 CYS A O 1
ATOM 4369 N N . ASP A 1 555 ? 1.838 47.504 -22.830 1.00 87.94 555 ASP A N 1
ATOM 4370 C CA . ASP A 1 555 ? 2.196 48.044 -21.513 1.00 87.94 555 ASP A CA 1
ATOM 4371 C C . ASP A 1 555 ? 3.429 48.962 -21.613 1.00 87.94 555 ASP A C 1
ATOM 4373 O O . ASP A 1 555 ? 4.547 48.580 -21.270 1.00 87.94 555 ASP A O 1
ATOM 4377 N N . VAL A 1 556 ? 3.222 50.176 -22.133 1.00 84.62 556 VAL A N 1
ATOM 4378 C CA . VAL A 1 556 ? 4.288 51.177 -22.351 1.00 84.62 556 VAL A CA 1
ATOM 4379 C C . VAL A 1 556 ? 4.685 51.938 -21.082 1.00 84.62 556 VAL A C 1
ATOM 4381 O O . VAL A 1 556 ? 5.684 52.653 -21.075 1.00 84.62 556 VAL A O 1
ATOM 4384 N N . TYR A 1 557 ? 3.909 51.795 -20.004 1.00 81.56 557 TYR A N 1
ATOM 4385 C CA . TYR A 1 557 ? 4.094 52.556 -18.7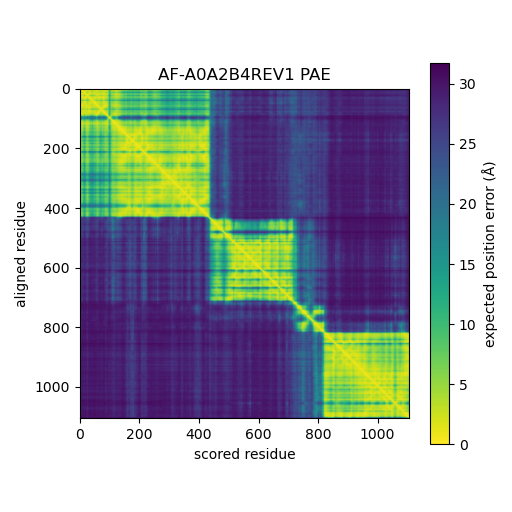66 1.00 81.56 557 TYR A CA 1
ATOM 4386 C C . TYR A 1 557 ? 4.870 51.784 -17.701 1.00 81.56 557 TYR A C 1
ATOM 4388 O O . TYR A 1 557 ? 5.525 52.395 -16.855 1.00 81.56 557 TYR A O 1
ATOM 4396 N N . ARG A 1 558 ? 4.799 50.447 -17.702 1.00 82.44 558 ARG A N 1
ATOM 4397 C CA . ARG A 1 558 ? 5.463 49.631 -16.685 1.00 82.44 558 ARG A CA 1
ATOM 4398 C C . ARG A 1 558 ? 6.943 49.409 -17.038 1.00 82.44 558 ARG A C 1
ATOM 4400 O O . ARG A 1 558 ? 7.245 48.864 -18.103 1.00 82.44 558 ARG A O 1
ATOM 4407 N N . PRO A 1 559 ? 7.881 49.753 -16.133 1.00 75.12 559 PRO A N 1
ATOM 4408 C CA . PRO A 1 559 ? 9.303 49.502 -16.343 1.00 75.12 559 PRO A CA 1
ATOM 4409 C C . PRO A 1 559 ? 9.581 48.025 -16.639 1.00 75.12 559 PRO A C 1
ATOM 4411 O O . PRO A 1 559 ? 9.046 47.147 -15.961 1.00 75.12 559 PRO A O 1
ATOM 4414 N N . ALA A 1 560 ? 10.416 47.766 -17.648 1.00 81.75 560 ALA A N 1
ATOM 4415 C CA . ALA A 1 560 ? 10.809 46.430 -18.100 1.00 81.75 560 ALA A CA 1
ATOM 4416 C C . ALA A 1 560 ? 9.655 45.502 -18.549 1.00 81.75 560 ALA A C 1
ATOM 4418 O O . ALA A 1 560 ? 9.881 44.310 -18.733 1.00 81.75 560 ALA A O 1
ATOM 4419 N N . ALA A 1 561 ? 8.430 46.001 -18.765 1.00 81.50 561 ALA A N 1
ATOM 4420 C CA . ALA A 1 561 ? 7.316 45.168 -19.235 1.00 81.50 561 ALA A CA 1
ATOM 4421 C C . ALA A 1 561 ? 7.516 44.665 -20.671 1.00 81.50 561 ALA A C 1
ATOM 4423 O O . ALA A 1 561 ? 7.273 43.493 -20.953 1.00 81.50 561 ALA A O 1
ATOM 4424 N N . LEU A 1 562 ? 8.017 45.533 -21.556 1.00 87.75 562 LEU A N 1
ATOM 4425 C CA . LEU A 1 562 ? 8.366 45.167 -22.931 1.00 87.75 562 LEU A CA 1
ATOM 4426 C C . LEU A 1 562 ? 9.533 44.166 -22.965 1.00 87.75 562 LEU A C 1
ATOM 4428 O O . LEU A 1 562 ? 9.465 43.183 -23.697 1.00 87.75 562 LEU A O 1
ATOM 4432 N N . ASP A 1 563 ? 10.555 44.369 -22.123 1.00 88.56 563 ASP A N 1
ATOM 4433 C CA . ASP A 1 563 ? 11.693 43.447 -21.987 1.00 88.56 563 ASP A CA 1
ATOM 4434 C C . ASP A 1 563 ? 11.255 42.091 -21.421 1.00 88.56 563 ASP A C 1
ATOM 4436 O O . ASP A 1 563 ? 11.677 41.040 -21.899 1.00 88.56 563 ASP A O 1
ATOM 4440 N N . GLN A 1 564 ? 10.356 42.102 -20.432 1.00 88.12 564 GLN A N 1
ATOM 4441 C CA . GLN A 1 564 ? 9.769 40.892 -19.871 1.00 88.12 564 GLN A CA 1
ATOM 4442 C C . GLN A 1 564 ? 9.031 40.106 -20.959 1.00 88.12 564 GLN A C 1
ATOM 4444 O O . GLN A 1 564 ? 9.272 38.910 -21.106 1.00 88.12 564 GLN A O 1
ATOM 4449 N N . LEU A 1 565 ? 8.169 40.760 -21.744 1.00 90.62 565 LEU A N 1
ATOM 4450 C CA . LEU A 1 565 ? 7.428 40.107 -22.824 1.00 90.62 565 LEU A CA 1
ATOM 4451 C C . LEU A 1 565 ? 8.362 39.553 -23.915 1.00 90.62 565 LEU A C 1
ATOM 4453 O O . LEU A 1 565 ? 8.114 38.460 -24.422 1.00 90.62 565 LEU A O 1
ATOM 4457 N N . GLU A 1 566 ? 9.452 40.257 -24.237 1.00 91.94 566 GLU A N 1
ATOM 4458 C CA . GLU A 1 566 ? 10.477 39.798 -25.184 1.00 91.94 566 GLU A CA 1
ATOM 4459 C C . GLU A 1 566 ? 11.181 38.524 -24.701 1.00 91.94 566 GLU A C 1
ATOM 4461 O O . GLU A 1 566 ? 11.292 37.556 -25.456 1.00 91.94 566 GLU A O 1
ATOM 4466 N N . VAL A 1 567 ? 11.591 38.480 -23.430 1.00 90.19 567 VAL A N 1
ATOM 4467 C CA . VAL A 1 567 ? 12.205 37.287 -22.826 1.00 90.19 567 VAL A CA 1
ATOM 4468 C C . VAL A 1 567 ? 11.232 36.109 -22.839 1.00 90.19 567 VAL A C 1
ATOM 4470 O O . VAL A 1 567 ? 11.624 34.995 -23.190 1.00 90.19 567 VAL A O 1
ATOM 4473 N N . LEU A 1 568 ? 9.956 36.340 -22.507 1.00 89.56 568 LEU A N 1
ATOM 4474 C CA . LEU A 1 568 ? 8.942 35.285 -22.547 1.00 89.56 568 LEU A CA 1
ATOM 4475 C C . LEU A 1 568 ? 8.727 34.752 -23.966 1.00 89.56 568 LEU A C 1
ATOM 4477 O O . LEU A 1 568 ? 8.657 33.540 -24.156 1.00 89.56 568 LEU A O 1
ATOM 4481 N N . ALA A 1 569 ? 8.675 35.639 -24.961 1.00 89.50 569 ALA A N 1
ATOM 4482 C CA . ALA A 1 569 ? 8.536 35.259 -26.361 1.00 89.50 569 ALA A CA 1
ATOM 4483 C C . ALA A 1 569 ? 9.734 34.428 -26.852 1.00 89.50 569 ALA A C 1
ATOM 4485 O O . ALA A 1 569 ? 9.537 33.401 -27.503 1.00 89.50 569 ALA A O 1
ATOM 4486 N N . GLN A 1 570 ? 10.964 34.811 -26.484 1.00 89.19 570 GLN A N 1
ATOM 4487 C CA . GLN A 1 570 ? 12.183 34.062 -26.815 1.00 89.19 570 GLN A CA 1
ATOM 4488 C C . GLN A 1 570 ? 12.200 32.667 -26.180 1.00 89.19 570 GLN A C 1
ATOM 4490 O O . GLN A 1 570 ? 12.566 31.700 -26.846 1.00 89.19 570 GLN A O 1
ATOM 4495 N N . GLN A 1 571 ? 11.764 32.540 -24.923 1.00 86.12 571 GLN A N 1
ATOM 4496 C CA . GLN A 1 571 ? 11.714 31.254 -24.216 1.00 86.12 571 GLN A CA 1
ATOM 4497 C C . GLN A 1 571 ? 10.791 30.228 -24.884 1.00 86.12 571 GLN A C 1
ATOM 4499 O O . GLN A 1 571 ? 11.066 29.030 -24.812 1.00 86.12 571 GLN A O 1
ATOM 4504 N N . ILE A 1 572 ? 9.705 30.681 -25.516 1.00 88.81 572 ILE A N 1
ATOM 4505 C CA . ILE A 1 572 ? 8.704 29.808 -26.153 1.00 88.81 572 ILE A CA 1
ATOM 4506 C C . ILE A 1 572 ? 8.798 29.797 -27.687 1.00 88.81 572 ILE A C 1
ATOM 4508 O O . ILE A 1 572 ? 8.022 29.111 -28.344 1.00 88.81 572 ILE A O 1
ATOM 4512 N N . GLY A 1 573 ? 9.725 30.559 -28.277 1.00 86.81 573 GLY A N 1
ATOM 4513 C CA . GLY A 1 573 ? 9.863 30.679 -29.731 1.00 86.81 573 GLY A CA 1
ATOM 4514 C C . GLY A 1 573 ? 8.689 31.392 -30.421 1.00 86.81 573 GLY A C 1
ATOM 4515 O O . GLY A 1 573 ? 8.416 31.131 -31.593 1.00 86.81 573 GLY A O 1
ATOM 4516 N N . ALA A 1 574 ? 7.969 32.275 -29.721 1.00 88.75 574 ALA A N 1
ATOM 4517 C CA . ALA A 1 574 ? 6.897 33.089 -30.297 1.00 88.75 574 ALA A CA 1
ATOM 4518 C C . ALA A 1 574 ? 7.446 34.394 -30.899 1.00 88.75 574 ALA A C 1
ATOM 4520 O O . ALA A 1 574 ? 8.453 34.937 -30.447 1.00 88.75 574 ALA A O 1
ATOM 4521 N N . SER A 1 575 ? 6.776 34.930 -31.923 1.00 91.94 575 SER A N 1
ATOM 4522 C CA . SER A 1 575 ? 7.134 36.245 -32.468 1.00 91.94 575 SER A CA 1
ATOM 4523 C C . SER A 1 575 ? 6.611 37.356 -31.561 1.00 91.94 575 SER A C 1
ATOM 4525 O O . SER A 1 575 ? 5.492 37.257 -31.059 1.00 91.94 575 SER A O 1
ATOM 4527 N N . VAL A 1 576 ? 7.384 38.429 -31.399 1.00 94.88 576 VAL A N 1
ATOM 4528 C CA . VAL A 1 576 ? 7.012 39.591 -30.582 1.00 94.88 576 VAL A CA 1
ATOM 4529 C C . VAL A 1 576 ? 7.073 40.879 -31.407 1.00 94.88 576 VAL A C 1
ATOM 4531 O O . VAL A 1 576 ? 7.941 41.025 -32.266 1.00 94.88 576 VAL A O 1
ATOM 4534 N N . TYR A 1 577 ? 6.139 41.799 -31.169 1.00 94.38 577 TYR A N 1
ATOM 4535 C CA . TYR A 1 577 ? 6.089 43.134 -31.766 1.00 94.38 577 TYR A CA 1
ATOM 4536 C C . TYR A 1 577 ? 6.141 44.198 -30.664 1.00 94.38 577 TYR A C 1
ATOM 4538 O O . TYR A 1 577 ? 5.266 44.232 -29.794 1.00 94.38 577 TYR A O 1
ATOM 4546 N N . LEU A 1 578 ? 7.166 45.055 -30.700 1.00 92.44 578 LEU A N 1
ATOM 4547 C CA . LEU A 1 578 ? 7.437 46.081 -29.688 1.00 92.44 578 LEU A CA 1
ATOM 4548 C C . LEU A 1 578 ? 7.795 47.410 -30.364 1.00 92.44 578 LEU A C 1
ATOM 4550 O O . LEU A 1 578 ? 8.662 47.447 -31.236 1.00 92.44 578 LEU A O 1
ATOM 4554 N N . GLU A 1 579 ? 7.197 48.510 -29.909 1.00 91.62 579 GLU A N 1
ATOM 4555 C CA . GLU A 1 579 ? 7.550 49.872 -30.332 1.00 91.62 579 GLU A CA 1
ATOM 4556 C C . GLU A 1 579 ? 8.082 50.672 -29.135 1.00 91.62 579 GLU A C 1
ATOM 4558 O O . GLU A 1 579 ? 7.368 51.449 -28.510 1.00 91.62 579 GLU A O 1
ATOM 4563 N N . ARG A 1 580 ? 9.367 50.483 -28.805 1.00 85.25 580 ARG A N 1
ATOM 4564 C CA . ARG A 1 580 ? 10.001 51.026 -27.582 1.00 85.25 580 ARG A CA 1
ATOM 4565 C C . ARG A 1 580 ? 9.974 52.559 -27.461 1.00 85.25 580 ARG A C 1
ATOM 4567 O O . ARG A 1 580 ? 10.091 53.076 -26.358 1.00 85.25 580 ARG A O 1
ATOM 4574 N N . ASN A 1 581 ? 9.816 53.269 -28.579 1.00 84.56 581 ASN A N 1
ATOM 4575 C CA . ASN A 1 581 ? 9.806 54.735 -28.633 1.00 84.56 581 ASN A CA 1
ATOM 4576 C C . ASN A 1 581 ? 8.393 55.329 -28.785 1.00 84.56 581 ASN A C 1
ATOM 4578 O O . ASN A 1 581 ? 8.263 56.543 -28.926 1.00 84.56 581 ASN A O 1
ATOM 4582 N N . ASN A 1 582 ? 7.345 54.499 -28.792 1.00 86.69 582 ASN A N 1
ATOM 4583 C CA . ASN A 1 582 ? 5.959 54.928 -28.958 1.00 86.69 582 ASN A CA 1
ATOM 4584 C C . ASN A 1 582 ? 5.214 54.813 -27.617 1.00 86.69 582 ASN A C 1
ATOM 4586 O O . ASN A 1 582 ? 5.234 53.761 -26.984 1.00 86.69 582 ASN A O 1
ATOM 4590 N N . GLN A 1 583 ? 4.572 55.898 -27.177 1.00 85.62 583 GLN A N 1
ATOM 4591 C CA . GLN A 1 583 ? 3.788 55.943 -25.935 1.00 85.62 583 GLN A CA 1
ATOM 4592 C C . GLN A 1 583 ? 2.271 55.961 -26.170 1.00 85.62 583 GLN A C 1
ATOM 4594 O O . GLN A 1 583 ? 1.525 56.240 -25.238 1.00 85.62 583 GLN A O 1
ATOM 4599 N N . ASP A 1 584 ? 1.806 55.674 -27.391 1.00 88.69 584 ASP A N 1
ATOM 4600 C CA . ASP A 1 584 ? 0.384 55.518 -27.715 1.00 88.69 584 ASP A CA 1
ATOM 4601 C C . ASP A 1 584 ? 0.033 54.031 -27.945 1.00 88.69 584 ASP A C 1
ATOM 4603 O O . ASP A 1 584 ? 0.183 53.526 -29.066 1.00 88.69 584 ASP A O 1
ATOM 4607 N N . PRO A 1 585 ? -0.493 53.322 -26.923 1.00 88.12 585 PRO A N 1
ATOM 4608 C CA . PRO A 1 585 ? -0.881 51.915 -27.020 1.00 88.12 585 PRO A CA 1
ATOM 4609 C C . PRO A 1 585 ? -1.899 51.601 -28.121 1.00 88.12 585 PRO A C 1
ATOM 4611 O O . PRO A 1 585 ? -1.900 50.485 -28.646 1.00 88.12 585 PRO A O 1
ATOM 4614 N N . VAL A 1 586 ? -2.757 52.558 -28.498 1.00 90.31 586 VAL A N 1
ATOM 4615 C CA . VAL A 1 586 ? -3.774 52.364 -29.545 1.00 90.31 586 VAL A CA 1
ATOM 4616 C C . VAL A 1 586 ? -3.109 52.286 -30.915 1.00 90.31 586 VAL A C 1
ATOM 4618 O O . VAL A 1 586 ? -3.451 51.416 -31.723 1.00 90.31 586 VAL A O 1
ATOM 4621 N N . SER A 1 587 ? -2.144 53.169 -31.178 1.00 91.25 587 SER A N 1
ATOM 4622 C CA . SER A 1 587 ? -1.360 53.129 -32.416 1.00 91.25 587 SER A CA 1
ATOM 4623 C C . SER A 1 587 ? -0.529 51.843 -32.518 1.00 91.25 587 SER A C 1
ATOM 4625 O O . SER A 1 587 ? -0.576 51.175 -33.553 1.00 91.25 587 SER A O 1
ATOM 4627 N N . ILE A 1 588 ? 0.117 51.425 -31.422 1.00 92.00 588 ILE A N 1
ATOM 4628 C CA . ILE A 1 588 ? 0.923 50.195 -31.351 1.00 92.00 588 ILE A CA 1
ATOM 4629 C C . ILE A 1 588 ? 0.063 48.968 -31.662 1.00 92.00 588 ILE A C 1
ATOM 4631 O O . ILE A 1 588 ? 0.445 48.134 -32.483 1.00 92.00 588 ILE A O 1
ATOM 4635 N N . ALA A 1 589 ? -1.129 48.873 -31.067 1.00 92.12 589 ALA A N 1
ATOM 4636 C CA . ALA A 1 589 ? -2.043 47.760 -31.297 1.00 92.12 589 ALA A CA 1
ATOM 4637 C C . ALA A 1 589 ? -2.494 47.672 -32.771 1.00 92.12 589 ALA A C 1
ATOM 4639 O O . ALA A 1 589 ? -2.497 46.586 -33.357 1.00 92.12 589 ALA A O 1
ATOM 4640 N N . LYS A 1 590 ? -2.812 48.807 -33.413 1.00 93.31 590 LYS A N 1
ATOM 4641 C CA . LYS A 1 590 ? -3.172 48.852 -34.846 1.00 93.31 590 LYS A CA 1
ATOM 4642 C C . LYS A 1 590 ? -2.005 48.453 -35.748 1.00 93.31 590 LYS A C 1
ATOM 4644 O O . LYS A 1 590 ? -2.187 47.646 -36.665 1.00 93.31 590 LYS A O 1
ATOM 4649 N N . ASN A 1 591 ? -0.816 48.988 -35.477 1.00 93.50 591 ASN A N 1
ATOM 4650 C CA . ASN A 1 591 ? 0.395 48.671 -36.230 1.00 93.50 591 ASN A CA 1
ATOM 4651 C C . ASN A 1 591 ? 0.740 47.184 -36.113 1.00 93.50 591 ASN A C 1
ATOM 4653 O O . ASN A 1 591 ? 1.047 46.542 -37.118 1.00 93.50 591 ASN A O 1
ATOM 4657 N N . ALA A 1 592 ? 0.599 46.607 -34.918 1.00 93.00 592 ALA A N 1
ATOM 4658 C CA . ALA A 1 592 ? 0.848 45.194 -34.673 1.00 93.00 592 ALA A CA 1
ATOM 4659 C C . ALA A 1 592 ? -0.123 44.277 -35.434 1.00 93.00 592 ALA A C 1
ATOM 4661 O O . ALA A 1 592 ? 0.303 43.274 -36.007 1.00 93.00 592 ALA A O 1
ATOM 4662 N N . VAL A 1 593 ? -1.413 44.626 -35.518 1.00 91.94 593 VAL A N 1
ATOM 4663 C CA . VAL A 1 593 ? -2.388 43.867 -36.325 1.00 91.94 593 VAL A CA 1
ATOM 4664 C C . VAL A 1 593 ? -2.058 43.953 -37.821 1.00 91.94 593 VAL A C 1
ATOM 4666 O O . VAL A 1 593 ? -2.139 42.948 -38.534 1.00 91.94 593 VAL A O 1
ATOM 4669 N N . ALA A 1 594 ? -1.631 45.119 -38.317 1.00 91.00 594 ALA A N 1
ATOM 4670 C CA . ALA A 1 594 ? -1.170 45.268 -39.699 1.00 91.00 594 ALA A CA 1
ATOM 4671 C C . ALA A 1 594 ? 0.115 44.459 -39.968 1.00 91.00 594 ALA A C 1
ATOM 4673 O O . ALA A 1 594 ? 0.225 43.778 -40.992 1.00 91.00 594 ALA A O 1
ATOM 4674 N N . TYR A 1 595 ? 1.058 44.470 -39.023 1.00 92.94 595 TYR A N 1
ATOM 4675 C CA . TYR A 1 595 ? 2.277 43.667 -39.065 1.00 92.94 595 TYR A CA 1
ATOM 4676 C C . TYR A 1 595 ? 1.965 42.165 -39.068 1.00 92.94 595 TYR A C 1
ATOM 4678 O O . TYR A 1 595 ? 2.543 41.426 -39.865 1.00 92.94 595 TYR A O 1
ATOM 4686 N N . ALA A 1 596 ? 1.019 41.712 -38.243 1.00 92.56 596 ALA A N 1
ATOM 4687 C CA . ALA A 1 596 ? 0.569 40.324 -38.201 1.00 92.56 596 ALA A CA 1
ATOM 4688 C C . ALA A 1 596 ? 0.010 39.863 -39.554 1.00 92.56 596 ALA A C 1
ATOM 4690 O O . ALA A 1 596 ? 0.413 38.811 -40.049 1.00 92.56 596 ALA A O 1
ATOM 4691 N N . LYS A 1 597 ? -0.836 40.685 -40.198 1.00 89.19 597 LYS A N 1
ATOM 4692 C CA . LYS A 1 597 ? -1.361 40.416 -41.550 1.00 89.19 597 LYS A CA 1
ATOM 4693 C C . LYS A 1 597 ? -0.243 40.314 -42.588 1.00 89.19 597 LYS A C 1
ATOM 4695 O O . LYS A 1 597 ? -0.226 39.377 -43.380 1.00 89.19 597 LYS A O 1
ATOM 4700 N N . LYS A 1 598 ? 0.716 41.246 -42.561 1.00 90.19 598 LYS A N 1
ATOM 4701 C CA . LYS A 1 598 ? 1.853 41.266 -43.497 1.00 90.19 598 LYS A CA 1
ATOM 4702 C C . LYS A 1 598 ? 2.782 40.058 -43.326 1.00 90.19 598 LYS A C 1
ATOM 4704 O O . LYS A 1 598 ? 3.292 39.546 -44.315 1.00 90.19 598 LYS A O 1
ATOM 4709 N N . ASN A 1 599 ? 2.979 39.596 -42.092 1.00 89.38 599 ASN A N 1
ATOM 4710 C CA . ASN A 1 599 ? 3.878 38.488 -41.749 1.00 89.38 599 ASN A CA 1
ATOM 4711 C C . ASN A 1 599 ? 3.143 37.150 -41.542 1.00 89.38 599 ASN A C 1
ATOM 4713 O O . ASN A 1 599 ? 3.687 36.245 -40.911 1.00 89.38 599 ASN A O 1
ATOM 4717 N N . GLN A 1 600 ? 1.910 37.031 -42.052 1.00 88.12 600 GLN A N 1
ATOM 4718 C CA . GLN A 1 600 ? 1.103 35.803 -42.043 1.00 88.12 600 GLN A CA 1
ATOM 4719 C C . GLN A 1 600 ? 0.943 35.158 -40.651 1.00 88.12 600 GLN A C 1
ATOM 4721 O O . GLN A 1 600 ? 0.877 33.936 -40.505 1.00 88.12 600 GLN A O 1
ATOM 4726 N N . LYS A 1 601 ? 0.872 35.979 -39.599 1.00 90.62 601 LYS A N 1
ATOM 4727 C CA . LYS A 1 601 ? 0.499 35.521 -38.256 1.00 90.62 601 LYS A CA 1
ATOM 4728 C C . LYS A 1 601 ? -1.015 35.380 -38.199 1.00 90.62 601 LYS A C 1
ATOM 4730 O O . LYS A 1 601 ? -1.726 36.249 -38.692 1.00 90.62 601 LYS A O 1
ATOM 4735 N N . ASN A 1 602 ? -1.507 34.288 -37.615 1.00 90.75 602 ASN A N 1
ATOM 4736 C CA . ASN A 1 602 ? -2.943 33.989 -37.585 1.00 90.75 602 ASN A CA 1
ATOM 4737 C C . ASN A 1 602 ? -3.599 34.301 -36.230 1.00 90.75 602 ASN A C 1
ATOM 4739 O O . ASN A 1 602 ? -4.823 34.255 -36.140 1.00 90.75 602 ASN A O 1
ATOM 4743 N N . THR A 1 603 ? -2.807 34.641 -35.205 1.00 94.50 603 THR A N 1
ATOM 4744 C CA . THR A 1 603 ? -3.291 35.070 -33.885 1.00 94.50 603 THR A CA 1
ATOM 4745 C C . THR A 1 603 ? -2.408 36.185 -33.324 1.00 94.50 603 THR A C 1
ATOM 4747 O O . THR A 1 603 ? -1.182 36.099 -33.399 1.00 94.50 603 THR A O 1
ATOM 4750 N N . VAL A 1 604 ? -3.014 37.216 -32.742 1.00 95.88 604 VAL A N 1
ATOM 4751 C CA . VAL A 1 604 ? -2.346 38.348 -32.088 1.00 95.88 604 VAL A CA 1
ATOM 4752 C C . VAL A 1 604 ? -2.800 38.402 -30.634 1.00 95.88 604 VAL A C 1
ATOM 4754 O O . VAL A 1 604 ? -3.998 38.428 -30.380 1.00 95.88 604 VAL A O 1
ATOM 4757 N N . ILE A 1 605 ? -1.863 38.427 -29.689 1.00 96.19 605 ILE A N 1
ATOM 4758 C CA . ILE A 1 605 ? -2.143 38.578 -28.256 1.00 96.19 605 ILE A CA 1
ATOM 4759 C C . ILE A 1 605 ? -1.589 39.926 -27.802 1.00 96.19 605 ILE A C 1
ATOM 4761 O O . ILE A 1 605 ? -0.387 40.170 -27.903 1.00 96.19 605 ILE A O 1
ATOM 4765 N N . ILE A 1 606 ? -2.468 40.791 -27.304 1.00 94.88 606 ILE A N 1
ATOM 4766 C CA . ILE A 1 606 ? -2.139 42.148 -26.863 1.00 94.88 606 ILE A CA 1
ATOM 4767 C C . ILE A 1 606 ? -2.055 42.173 -25.336 1.00 94.88 606 ILE A C 1
ATOM 4769 O O . ILE A 1 606 ? -3.071 42.017 -24.656 1.00 94.88 606 ILE A O 1
ATOM 4773 N N . ASP A 1 607 ? -0.850 42.393 -24.804 1.00 92.75 607 ASP A N 1
ATOM 4774 C CA . ASP A 1 607 ? -0.603 42.565 -23.369 1.00 92.75 607 ASP A CA 1
ATOM 4775 C C . ASP A 1 607 ? -0.699 44.052 -23.001 1.00 92.75 607 ASP A C 1
ATOM 4777 O O . ASP A 1 607 ? 0.146 44.859 -23.401 1.00 92.75 607 ASP A O 1
ATOM 4781 N N . THR A 1 608 ? -1.754 44.435 -22.276 1.00 89.19 608 THR A N 1
ATOM 4782 C CA . THR A 1 608 ? -1.977 45.824 -21.850 1.00 89.19 608 THR A CA 1
ATOM 4783 C C . THR A 1 608 ? -1.430 46.086 -20.450 1.00 89.19 608 THR A C 1
ATOM 4785 O O . THR A 1 608 ? -1.289 45.185 -19.619 1.00 89.19 608 THR A O 1
ATOM 4788 N N . ALA A 1 609 ? -1.235 47.364 -20.129 1.00 81.25 609 ALA A N 1
ATOM 4789 C CA . ALA A 1 609 ? -0.907 47.789 -18.776 1.00 81.25 609 ALA A CA 1
ATOM 4790 C C . ALA A 1 609 ? -1.978 47.369 -17.745 1.00 81.25 609 ALA A C 1
ATOM 4792 O O . ALA A 1 609 ? -3.175 47.305 -18.040 1.00 81.25 609 ALA A O 1
ATOM 4793 N N . GLY A 1 610 ? -1.539 47.067 -16.517 1.00 69.25 610 GLY A N 1
ATOM 4794 C CA . GLY A 1 610 ? -2.419 46.810 -15.367 1.00 69.25 610 GLY A CA 1
ATOM 4795 C C . GLY A 1 610 ? -2.685 48.043 -14.506 1.00 69.25 610 GLY A C 1
ATOM 4796 O O . GLY A 1 610 ? -2.045 49.072 -14.702 1.00 69.25 610 GLY A O 1
ATOM 4797 N N . ARG A 1 611 ? -3.598 47.930 -13.527 1.00 67.38 611 ARG A N 1
ATOM 4798 C CA . ARG A 1 611 ? -3.933 48.995 -12.552 1.00 67.38 611 ARG A CA 1
ATOM 4799 C C . ARG A 1 611 ? -3.960 48.508 -11.096 1.00 67.38 611 ARG A C 1
ATOM 4801 O O . ARG A 1 611 ? -4.296 47.354 -10.864 1.00 67.38 611 ARG A O 1
ATOM 4808 N N . LEU A 1 612 ? -3.663 49.381 -10.130 1.00 54.50 612 LEU A N 1
ATOM 4809 C CA . LEU A 1 612 ? -3.830 49.114 -8.687 1.00 54.50 612 LEU A CA 1
ATOM 4810 C C . LEU A 1 612 ? -5.240 49.483 -8.170 1.00 54.50 612 LEU A C 1
ATOM 4812 O O . LEU A 1 612 ? -5.693 48.903 -7.190 1.00 54.50 612 LEU A O 1
ATOM 4816 N N . ALA A 1 613 ? -5.943 50.402 -8.847 1.00 58.94 613 ALA A N 1
ATOM 4817 C CA . ALA A 1 613 ? -7.335 50.802 -8.595 1.00 58.94 613 ALA A CA 1
ATOM 4818 C C . ALA A 1 613 ? -7.994 51.336 -9.893 1.00 58.94 613 ALA A C 1
ATOM 4820 O O . ALA A 1 613 ? -7.306 51.527 -10.899 1.00 58.94 613 ALA A O 1
ATOM 4821 N N . VAL A 1 614 ? -9.319 51.548 -9.895 1.00 59.38 614 VAL A N 1
ATOM 4822 C CA . VAL A 1 614 ? -10.100 52.012 -11.064 1.00 59.38 614 VAL A CA 1
ATOM 4823 C C . VAL A 1 614 ? -9.808 53.497 -11.355 1.00 59.38 614 VAL A C 1
ATOM 4825 O O . VAL A 1 614 ? -10.385 54.374 -10.722 1.00 59.38 614 VAL A O 1
ATOM 4828 N N . ASP A 1 615 ? -8.910 53.777 -12.304 1.00 64.25 615 ASP A N 1
ATOM 4829 C CA . ASP A 1 615 ? -8.588 55.124 -12.815 1.00 64.25 615 ASP A CA 1
ATOM 4830 C C . ASP A 1 615 ? -9.256 55.349 -14.189 1.00 64.25 615 ASP A C 1
ATOM 4832 O O . ASP A 1 615 ? -9.049 54.568 -15.124 1.00 64.25 615 ASP A O 1
ATOM 4836 N N . GLU A 1 616 ? -10.061 56.409 -14.327 1.00 66.38 616 GLU A N 1
ATOM 4837 C CA . GLU A 1 616 ? -10.857 56.700 -15.529 1.00 66.38 616 GLU A CA 1
ATOM 4838 C C . GLU A 1 616 ? -10.029 56.951 -16.798 1.00 66.38 616 GLU A C 1
ATOM 4840 O O . GLU A 1 616 ? -10.470 56.593 -17.895 1.00 66.38 616 GLU A O 1
ATOM 4845 N N . VAL A 1 617 ? -8.850 57.574 -16.688 1.00 68.75 617 VAL A N 1
ATOM 4846 C CA . VAL A 1 617 ? -8.044 57.979 -17.860 1.00 68.75 617 VAL A CA 1
ATOM 4847 C C . VAL A 1 617 ? -7.485 56.745 -18.563 1.00 68.75 617 VAL A C 1
ATOM 4849 O O . VAL A 1 617 ? -7.579 56.581 -19.779 1.00 68.75 617 VAL A O 1
ATOM 4852 N N . LEU A 1 618 ? -6.971 55.828 -17.759 1.00 65.62 618 LEU A N 1
ATOM 4853 C CA . LEU A 1 618 ? -6.312 54.608 -18.190 1.00 65.62 618 LEU A CA 1
ATOM 4854 C C . LEU A 1 618 ? -7.292 53.455 -18.494 1.00 65.62 618 LEU A C 1
ATOM 4856 O O . LEU A 1 618 ? -6.933 52.498 -19.182 1.00 65.62 618 LEU A O 1
ATOM 4860 N N . MET A 1 619 ? -8.528 53.534 -17.992 1.00 73.00 619 MET A N 1
ATOM 4861 C CA . MET A 1 619 ? -9.650 52.673 -18.383 1.00 73.00 619 MET A CA 1
ATOM 4862 C C . MET A 1 619 ? -10.201 53.060 -19.766 1.00 73.00 619 MET A C 1
ATOM 4864 O O . MET A 1 619 ? -10.464 52.186 -20.598 1.00 73.00 619 MET A O 1
ATOM 4868 N N . LYS A 1 620 ? -10.289 54.367 -20.063 1.00 78.88 620 LYS A N 1
ATOM 4869 C CA . LYS A 1 620 ? -10.614 54.869 -21.412 1.00 78.88 620 LYS A CA 1
ATOM 4870 C C . LYS A 1 620 ? -9.598 54.405 -22.456 1.00 78.88 620 LYS A C 1
ATOM 4872 O O . LYS A 1 620 ? -9.990 54.081 -23.570 1.00 78.88 620 LYS A O 1
ATOM 4877 N N . GLU A 1 621 ? -8.322 54.311 -22.097 1.00 80.69 621 GLU A N 1
ATOM 4878 C CA . GLU A 1 621 ? -7.270 53.788 -22.974 1.00 80.69 621 GLU A CA 1
ATOM 4879 C C . GLU A 1 621 ? -7.515 52.331 -23.398 1.00 80.69 621 GLU A C 1
ATOM 4881 O O . GLU A 1 621 ? -7.537 52.045 -24.594 1.00 80.69 621 GLU A O 1
ATOM 4886 N N . ILE A 1 622 ? -7.780 51.416 -22.456 1.00 82.25 622 ILE A N 1
ATOM 4887 C CA . ILE A 1 622 ? -8.064 50.006 -22.786 1.00 82.25 622 ILE A CA 1
ATOM 4888 C C . ILE A 1 622 ? -9.347 49.899 -23.626 1.00 82.25 622 ILE A C 1
ATOM 4890 O O . ILE A 1 622 ? -9.389 49.140 -24.595 1.00 82.25 622 ILE A O 1
ATOM 4894 N N . ALA A 1 623 ? -10.366 50.713 -23.327 1.00 84.00 623 ALA A N 1
ATOM 4895 C CA . ALA A 1 623 ? -11.579 50.788 -24.141 1.00 84.00 623 ALA A CA 1
ATOM 4896 C C . ALA A 1 623 ? -11.301 51.308 -25.566 1.00 84.00 623 ALA A C 1
ATOM 4898 O O . ALA A 1 623 ? -11.908 50.836 -26.530 1.00 84.00 623 ALA A O 1
ATOM 4899 N N . ASN A 1 624 ? -10.364 52.244 -25.727 1.00 87.81 624 ASN A N 1
ATOM 4900 C CA . ASN A 1 624 ? -9.942 52.747 -27.033 1.00 87.81 624 ASN A CA 1
ATOM 4901 C C . ASN A 1 624 ? -9.148 51.697 -27.821 1.00 87.81 624 ASN A C 1
ATOM 4903 O O . ASN A 1 624 ? -9.385 51.558 -29.021 1.00 87.81 624 ASN A O 1
ATOM 4907 N N . ILE A 1 625 ? -8.277 50.917 -27.167 1.00 87.56 625 ILE A N 1
ATOM 4908 C CA . ILE A 1 625 ? -7.600 49.766 -27.790 1.00 87.56 625 ILE A CA 1
ATOM 4909 C C . ILE A 1 625 ? -8.647 48.751 -28.256 1.00 87.56 625 ILE A C 1
ATOM 4911 O O . ILE A 1 625 ? -8.653 48.380 -29.427 1.00 87.56 625 ILE A O 1
ATOM 4915 N N . HIS A 1 626 ? -9.583 48.370 -27.381 1.00 88.62 626 HIS A N 1
ATOM 4916 C CA . HIS A 1 626 ? -10.657 47.428 -27.699 1.00 88.62 626 HIS A CA 1
ATOM 4917 C C . HIS A 1 626 ? -11.485 47.884 -28.914 1.00 88.62 626 HIS A C 1
ATOM 4919 O O . HIS A 1 626 ? -11.739 47.100 -29.827 1.00 88.62 626 HIS A O 1
ATOM 4925 N N . LYS A 1 627 ? -11.862 49.169 -28.982 1.00 87.50 627 LYS A N 1
ATOM 4926 C CA . LYS A 1 627 ? -12.566 49.745 -30.145 1.00 87.50 627 LYS A CA 1
ATOM 4927 C C . LYS A 1 627 ? -11.710 49.775 -31.412 1.00 87.50 627 LYS A C 1
ATOM 4929 O O . LYS A 1 627 ? -12.242 49.636 -32.507 1.00 87.50 627 LYS A O 1
ATOM 4934 N N . ALA A 1 628 ? -10.404 49.990 -31.275 1.00 88.50 628 ALA A N 1
ATOM 4935 C CA . ALA A 1 628 ? -9.482 50.134 -32.395 1.00 88.50 628 ALA A CA 1
ATOM 4936 C C . ALA A 1 628 ? -9.141 48.815 -33.094 1.00 88.50 628 ALA A C 1
ATOM 4938 O O . ALA A 1 628 ? -8.936 48.829 -34.308 1.00 88.50 628 ALA A O 1
ATOM 4939 N N . VAL A 1 629 ? -9.034 47.716 -32.342 1.00 88.75 629 VAL A N 1
ATOM 4940 C CA . VAL A 1 629 ? -8.616 46.409 -32.879 1.00 88.75 629 VAL A CA 1
ATOM 4941 C C . VAL A 1 629 ? -9.734 45.376 -32.938 1.00 88.75 629 VAL A C 1
ATOM 4943 O O . VAL A 1 629 ? -9.512 44.320 -33.523 1.00 88.75 629 VAL A O 1
ATOM 4946 N N . THR A 1 630 ? -10.905 45.679 -32.359 1.00 88.00 630 THR A N 1
ATOM 4947 C CA . THR A 1 630 ? -12.098 44.812 -32.343 1.00 88.00 630 THR A CA 1
ATOM 4948 C C . THR A 1 630 ? -11.731 43.355 -32.031 1.00 88.00 630 THR A C 1
ATOM 4950 O O . THR A 1 630 ? -11.796 42.513 -32.929 1.00 88.00 630 THR A O 1
ATOM 4953 N N . PRO A 1 631 ? -11.247 43.070 -30.805 1.00 91.56 631 PRO A N 1
ATOM 4954 C CA . PRO A 1 631 ? -10.734 41.751 -30.459 1.00 91.56 631 PRO A CA 1
ATOM 4955 C C . PRO A 1 631 ? -11.814 40.672 -30.602 1.00 91.56 631 PRO A C 1
ATOM 4957 O O . PRO A 1 631 ? -12.983 40.912 -30.308 1.00 91.56 631 PRO A O 1
ATOM 4960 N N . SER A 1 632 ? -11.407 39.483 -31.046 1.00 91.31 632 SER A N 1
ATOM 4961 C CA . SER A 1 632 ? -12.255 38.287 -31.097 1.00 91.31 632 SER A CA 1
ATOM 4962 C C . SER A 1 632 ? -12.479 37.685 -29.709 1.00 91.31 632 SER A C 1
ATOM 4964 O O . SER A 1 632 ? -13.458 36.976 -29.491 1.00 91.31 632 SER A O 1
ATOM 4966 N N . GLU A 1 633 ? -11.568 37.968 -28.776 1.00 93.69 633 GLU A N 1
ATOM 4967 C CA . GLU A 1 633 ? -11.669 37.571 -27.377 1.00 93.69 633 GLU A CA 1
ATOM 4968 C C . GLU A 1 633 ? -10.999 38.616 -26.479 1.00 93.69 633 GLU A C 1
ATOM 4970 O O . GLU A 1 633 ? -9.832 38.971 -26.676 1.00 93.69 633 GLU A O 1
ATOM 4975 N N . THR A 1 634 ? -11.703 39.053 -25.439 1.00 93.19 634 THR A N 1
ATOM 4976 C CA . THR A 1 634 ? -11.117 39.850 -24.356 1.00 93.19 634 THR A CA 1
ATOM 4977 C C . THR A 1 634 ? -11.086 39.055 -23.054 1.00 93.19 634 THR A C 1
ATOM 4979 O O . THR A 1 634 ? -12.128 38.663 -22.527 1.00 93.19 634 THR A O 1
ATOM 4982 N N . PHE A 1 635 ? -9.889 38.867 -22.492 1.00 93.25 635 PHE A N 1
ATOM 4983 C CA . PHE A 1 635 ? -9.694 38.193 -21.210 1.00 93.25 635 PHE A CA 1
ATOM 4984 C C . PHE A 1 635 ? -9.566 39.179 -20.053 1.00 93.25 635 PHE A C 1
ATOM 4986 O O . PHE A 1 635 ? -8.818 40.155 -20.130 1.00 93.25 635 PHE A O 1
ATOM 4993 N N . PHE A 1 636 ? -10.234 38.879 -18.941 1.00 90.62 636 PHE A N 1
ATOM 4994 C CA . PHE A 1 636 ? -9.997 39.518 -17.650 1.00 90.62 636 PHE A CA 1
ATOM 4995 C C . PHE A 1 636 ? -9.146 38.602 -16.762 1.00 90.62 636 PHE A C 1
ATOM 4997 O O . PHE A 1 636 ? -9.603 37.546 -16.320 1.00 90.62 636 PHE A O 1
ATOM 5004 N N . VAL A 1 637 ? -7.894 38.997 -16.521 1.00 89.38 637 VAL A N 1
ATOM 5005 C CA . VAL A 1 637 ? -6.906 38.232 -15.749 1.00 89.38 637 VAL A CA 1
ATOM 5006 C C . VAL A 1 637 ? -6.865 38.735 -14.311 1.00 89.38 637 VAL A C 1
ATOM 5008 O O . VAL A 1 637 ? -6.539 39.903 -14.060 1.00 89.38 637 VAL A O 1
ATOM 5011 N N . VAL A 1 638 ? -7.141 37.842 -13.363 1.00 85.88 638 VAL A N 1
ATOM 5012 C CA . VAL A 1 638 ? -7.257 38.158 -11.937 1.00 85.88 638 VAL A CA 1
ATOM 5013 C C . VAL A 1 638 ? -6.562 37.110 -11.068 1.00 85.88 638 VAL A C 1
ATOM 5015 O O . VAL A 1 638 ? -6.512 35.931 -11.409 1.00 85.88 638 VAL A O 1
ATOM 5018 N N . ASP A 1 639 ? -6.003 37.563 -9.948 1.00 82.38 639 ASP A N 1
ATOM 5019 C CA . ASP A 1 639 ? -5.314 36.713 -8.975 1.00 82.38 639 ASP A CA 1
ATOM 5020 C C . ASP A 1 639 ? -6.339 36.032 -8.056 1.00 82.38 639 ASP A C 1
ATOM 5022 O O . ASP A 1 639 ? -7.147 36.708 -7.409 1.00 82.38 639 ASP A O 1
ATOM 5026 N N . ALA A 1 640 ? -6.310 34.699 -7.989 1.00 74.38 640 ALA A N 1
ATOM 5027 C CA . ALA A 1 640 ? -7.241 33.898 -7.198 1.00 74.38 640 ALA A CA 1
ATOM 5028 C C . ALA A 1 640 ? -7.181 34.203 -5.687 1.00 74.38 640 ALA A C 1
ATOM 5030 O O . ALA A 1 640 ? -8.163 33.964 -4.984 1.00 74.38 640 ALA A O 1
ATOM 5031 N N . MET A 1 641 ? -6.078 34.784 -5.195 1.00 69.19 641 MET A N 1
ATOM 5032 C CA . MET A 1 641 ? -5.885 35.133 -3.782 1.00 69.19 641 MET A CA 1
ATOM 5033 C C . MET A 1 641 ? -6.583 36.428 -3.347 1.00 69.19 641 MET A C 1
ATOM 5035 O O . MET A 1 641 ? -6.657 36.712 -2.156 1.00 69.19 641 MET A O 1
ATOM 5039 N N . THR A 1 642 ? -7.109 37.221 -4.285 1.00 65.50 642 THR A N 1
ATOM 5040 C CA . THR A 1 642 ? -7.657 38.563 -3.994 1.00 65.50 642 THR A CA 1
ATOM 5041 C C . THR A 1 642 ? -9.105 38.574 -3.475 1.00 65.50 642 THR A C 1
ATOM 5043 O O . THR A 1 642 ? -9.664 39.641 -3.221 1.00 65.50 642 THR A O 1
ATOM 5046 N N . GLY A 1 643 ? -9.719 37.403 -3.260 1.00 65.81 643 GLY A N 1
ATOM 5047 C CA . GLY A 1 643 ? -10.986 37.262 -2.531 1.00 65.81 643 GLY A CA 1
ATOM 5048 C C . GLY A 1 643 ? -12.141 38.111 -3.090 1.00 65.81 643 GLY A C 1
ATOM 5049 O O . GLY A 1 643 ? -12.438 38.073 -4.283 1.00 65.81 643 GLY A O 1
ATOM 5050 N N . GLN A 1 644 ? -12.823 38.873 -2.225 1.00 65.25 644 GLN A N 1
ATOM 5051 C CA . GLN A 1 644 ? -13.978 39.710 -2.602 1.00 65.25 644 GLN A CA 1
ATOM 5052 C C . GLN A 1 644 ? -13.600 40.970 -3.406 1.00 65.25 644 GLN A C 1
ATOM 5054 O O . GLN A 1 644 ? -14.425 41.463 -4.178 1.00 65.25 644 GLN A O 1
ATOM 5059 N N . ASP A 1 645 ? -12.365 41.468 -3.307 1.00 68.50 645 ASP A N 1
ATOM 5060 C CA . ASP A 1 645 ? -11.921 42.656 -4.059 1.00 68.50 645 ASP A CA 1
ATOM 5061 C C . ASP A 1 645 ? -11.813 42.376 -5.567 1.00 68.50 645 ASP A C 1
ATOM 5063 O O . ASP A 1 645 ? -12.053 43.254 -6.409 1.00 68.50 645 ASP A O 1
ATOM 5067 N N . ALA A 1 646 ? -11.568 41.111 -5.920 1.00 70.19 646 ALA A N 1
ATOM 5068 C CA . ALA A 1 646 ? -11.623 40.607 -7.287 1.00 70.19 646 ALA A CA 1
ATOM 5069 C C . ALA A 1 646 ? -13.003 40.820 -7.936 1.00 70.19 646 ALA A C 1
ATOM 5071 O O . ALA A 1 646 ? -13.094 41.105 -9.129 1.00 70.19 646 ALA A O 1
ATOM 5072 N N . VAL A 1 647 ? -14.080 40.716 -7.149 1.00 74.50 647 VAL A N 1
ATOM 5073 C CA . VAL A 1 647 ? -15.474 40.780 -7.618 1.00 74.50 647 VAL A CA 1
ATOM 5074 C C . VAL A 1 647 ? -15.860 42.202 -8.016 1.00 74.50 647 VAL A C 1
ATOM 5076 O O . VAL A 1 647 ? -16.388 42.422 -9.107 1.00 74.50 647 VAL A O 1
ATOM 5079 N N . ASN A 1 648 ? -15.560 43.181 -7.157 1.00 75.38 648 ASN A N 1
ATOM 5080 C CA . ASN A 1 648 ? -15.842 44.593 -7.433 1.00 75.38 648 ASN A CA 1
ATOM 5081 C C . ASN A 1 648 ? -15.053 45.084 -8.651 1.00 75.38 648 ASN A C 1
ATOM 5083 O O . ASN A 1 648 ? -15.585 45.789 -9.509 1.00 75.38 648 ASN A O 1
ATOM 5087 N N . THR A 1 649 ? -13.802 44.642 -8.760 1.00 76.69 649 THR A N 1
ATOM 5088 C CA . THR A 1 649 ? -12.950 44.948 -9.906 1.00 76.69 649 THR A CA 1
ATOM 5089 C C . THR A 1 649 ? -13.476 44.309 -11.190 1.00 76.69 649 THR A C 1
ATOM 5091 O O . THR A 1 649 ? -13.586 44.989 -12.209 1.00 76.69 649 THR A O 1
ATOM 5094 N N . ALA A 1 650 ? -13.835 43.021 -11.153 1.00 80.25 650 ALA A N 1
ATOM 5095 C CA . ALA A 1 650 ? -14.388 42.324 -12.309 1.00 80.25 650 ALA A CA 1
ATOM 5096 C C . ALA A 1 650 ? -15.644 43.029 -12.833 1.00 80.25 650 ALA A C 1
ATOM 5098 O O . ALA A 1 650 ? -15.781 43.207 -14.041 1.00 80.25 650 ALA A O 1
ATOM 5099 N N . LYS A 1 651 ? -16.522 43.501 -11.938 1.00 82.56 651 LYS A N 1
ATOM 5100 C CA . LYS A 1 651 ? -17.715 44.261 -12.320 1.00 82.56 651 LYS A CA 1
ATOM 5101 C C . LYS A 1 651 ? -17.369 45.570 -13.040 1.00 82.56 651 LYS A C 1
ATOM 5103 O O . LYS A 1 651 ? -17.884 45.812 -14.123 1.00 82.56 651 LYS A O 1
ATOM 5108 N N . ALA A 1 652 ? -16.441 46.365 -12.503 1.00 80.44 652 ALA A N 1
ATOM 5109 C CA . ALA A 1 652 ? -16.028 47.625 -13.128 1.00 80.44 652 ALA A CA 1
ATOM 5110 C C . ALA A 1 652 ? -15.401 47.432 -14.526 1.00 80.44 652 ALA A C 1
ATOM 5112 O O . ALA A 1 652 ? -15.646 48.222 -15.437 1.00 80.44 652 ALA A O 1
ATOM 5113 N N . PHE A 1 653 ? -14.611 46.370 -14.721 1.00 80.94 653 PHE A N 1
ATOM 5114 C CA . PHE A 1 653 ? -14.062 46.021 -16.038 1.00 80.94 653 PHE A CA 1
ATOM 5115 C C . PHE A 1 653 ? -15.123 45.456 -16.989 1.00 80.94 653 PHE A C 1
ATOM 5117 O O . PHE A 1 653 ? -15.057 45.706 -18.193 1.00 80.94 653 PHE A O 1
ATOM 5124 N N . HIS A 1 654 ? -16.105 44.720 -16.466 1.00 85.44 654 HIS A N 1
ATOM 5125 C CA . HIS A 1 654 ? -17.209 44.182 -17.252 1.00 85.44 654 HIS A CA 1
ATOM 5126 C C . HIS A 1 654 ? -18.110 45.299 -17.786 1.00 85.44 654 HIS A C 1
ATOM 5128 O O . HIS A 1 654 ? -18.383 45.324 -18.981 1.00 85.44 654 HIS A O 1
ATOM 5134 N N . ASP A 1 655 ? -18.484 46.261 -16.942 1.00 83.38 655 ASP A N 1
ATOM 5135 C CA . ASP A 1 655 ? -19.348 47.382 -17.332 1.00 83.38 655 ASP A CA 1
ATOM 5136 C C . ASP A 1 655 ? -18.700 48.265 -18.419 1.00 83.38 655 ASP A C 1
ATOM 5138 O O . ASP A 1 655 ? -19.400 48.873 -19.228 1.00 83.38 655 ASP A O 1
ATOM 5142 N N . LEU A 1 656 ? -17.361 48.316 -18.474 1.00 78.81 656 LEU A N 1
ATOM 5143 C CA . LEU A 1 656 ? -16.630 49.129 -19.448 1.00 78.81 656 LEU A CA 1
ATOM 5144 C C . LEU A 1 656 ? -16.253 48.388 -20.740 1.00 78.81 656 LEU A C 1
ATOM 5146 O O . LEU A 1 656 ? -16.383 48.952 -21.826 1.00 78.81 656 LEU A O 1
ATOM 5150 N N . LEU A 1 657 ? -15.711 47.173 -20.627 1.00 80.88 657 LEU A N 1
ATOM 5151 C CA . LEU A 1 657 ? -15.149 46.422 -21.760 1.00 80.88 657 LEU A CA 1
ATOM 5152 C C . LEU A 1 657 ? -16.051 45.281 -22.223 1.00 80.88 657 LEU A C 1
ATOM 5154 O O . LEU A 1 657 ? -15.863 44.784 -23.326 1.00 80.88 657 LEU A O 1
ATOM 5158 N N . ASN A 1 658 ? -17.001 44.849 -21.389 1.00 85.12 658 ASN A N 1
ATOM 5159 C CA . ASN A 1 658 ? -17.816 43.656 -21.603 1.00 85.12 658 ASN A CA 1
ATOM 5160 C C . ASN A 1 658 ? -16.977 42.436 -22.033 1.00 85.12 658 ASN A C 1
ATOM 5162 O O . ASN A 1 658 ? -17.318 41.748 -22.992 1.00 85.12 658 ASN A O 1
ATOM 5166 N N . PHE A 1 659 ? -15.881 42.172 -21.313 1.00 89.00 659 PHE A N 1
ATOM 5167 C CA . PHE A 1 659 ? -14.950 41.083 -21.626 1.00 89.00 659 PHE A CA 1
ATOM 5168 C C . PHE A 1 659 ? -15.643 39.716 -21.763 1.00 89.00 659 PHE A C 1
ATOM 5170 O O . PHE A 1 659 ? -16.727 39.486 -21.219 1.00 89.00 659 PHE A O 1
ATOM 5177 N N . ASP A 1 660 ? -15.004 38.787 -22.465 1.00 89.56 660 ASP A N 1
ATOM 5178 C CA . ASP A 1 660 ? -15.603 37.532 -22.926 1.00 89.56 660 ASP A CA 1
ATOM 5179 C C . ASP A 1 660 ? -15.286 36.342 -22.012 1.00 89.56 660 ASP A C 1
ATOM 5181 O O . ASP A 1 660 ? -16.123 35.451 -21.840 1.00 89.56 660 ASP A O 1
ATOM 5185 N N . GLY A 1 661 ? -14.120 36.352 -21.358 1.00 89.44 661 GLY A N 1
ATOM 5186 C CA . GLY A 1 661 ? -13.675 35.272 -20.479 1.00 89.44 661 GLY A CA 1
ATOM 5187 C C . GLY A 1 661 ? -12.842 35.740 -19.287 1.00 89.44 661 GLY A C 1
ATOM 5188 O O . GLY A 1 661 ? -12.140 36.749 -19.344 1.00 89.44 661 GLY A O 1
ATOM 5189 N N . VAL A 1 662 ? -12.899 34.979 -18.193 1.00 90.06 662 VAL A N 1
ATOM 5190 C CA . VAL A 1 662 ? -12.092 35.198 -16.982 1.00 90.06 662 VAL A CA 1
ATOM 5191 C C . VAL A 1 662 ? -10.942 34.197 -16.926 1.00 90.06 662 VAL A C 1
ATOM 5193 O O . VAL A 1 662 ? -11.102 33.022 -17.271 1.00 90.06 662 VAL A O 1
ATOM 5196 N N . VAL A 1 663 ? -9.789 34.663 -16.452 1.00 90.00 663 VAL A N 1
ATOM 5197 C CA . VAL A 1 663 ? -8.594 33.853 -16.201 1.00 90.00 663 VAL A CA 1
ATOM 5198 C C . VAL A 1 663 ? -8.190 34.015 -14.744 1.00 90.00 663 VAL A C 1
ATOM 5200 O O . VAL A 1 663 ? -7.956 35.137 -14.292 1.00 90.00 663 VAL A O 1
ATOM 5203 N N . LEU A 1 664 ? -8.080 32.898 -14.023 1.00 87.69 664 LEU A N 1
ATOM 5204 C CA . LEU A 1 664 ? -7.625 32.889 -12.632 1.00 87.69 664 LEU A CA 1
ATOM 5205 C C . LEU A 1 664 ? -6.156 32.479 -12.565 1.00 87.69 664 LEU A C 1
ATOM 5207 O O . LEU A 1 664 ? -5.788 31.382 -12.984 1.00 87.69 664 LEU A O 1
ATOM 5211 N N . THR A 1 665 ? -5.304 33.340 -12.026 1.00 84.62 665 THR A N 1
ATOM 5212 C CA . THR A 1 665 ? -3.887 33.038 -11.792 1.00 84.62 665 THR A CA 1
ATOM 5213 C C . THR A 1 665 ? -3.647 32.669 -10.326 1.00 84.62 665 THR A C 1
ATOM 5215 O O . THR A 1 665 ? -4.429 33.046 -9.456 1.00 84.62 665 THR A O 1
ATOM 5218 N N . LYS A 1 666 ? -2.570 31.918 -10.056 1.00 75.81 666 LYS A N 1
ATOM 5219 C CA . LYS A 1 666 ? -2.130 31.494 -8.710 1.00 75.81 666 LYS A CA 1
ATOM 5220 C C . LYS A 1 666 ? -3.147 30.645 -7.932 1.00 75.81 666 LYS A C 1
ATOM 5222 O O . LYS A 1 666 ? -3.356 30.818 -6.733 1.00 75.81 666 LYS A O 1
ATOM 5227 N N . LEU A 1 667 ? -3.800 29.714 -8.627 1.00 71.50 667 LEU A N 1
ATOM 5228 C CA . LEU A 1 667 ? -4.799 28.811 -8.037 1.00 71.50 667 LEU A CA 1
ATOM 5229 C C . LEU A 1 667 ? -4.172 27.647 -7.226 1.00 71.50 667 LEU A C 1
ATOM 5231 O O . LEU A 1 667 ? -4.873 26.747 -6.768 1.00 71.50 667 LEU A O 1
ATOM 5235 N N . ASP A 1 668 ? -2.845 27.639 -7.102 1.00 61.69 668 ASP A N 1
ATOM 5236 C CA . ASP A 1 668 ? -2.000 26.703 -6.354 1.00 61.69 668 ASP A CA 1
ATOM 5237 C C . ASP A 1 668 ? -1.818 27.072 -4.868 1.00 61.69 668 ASP A C 1
ATOM 5239 O O . ASP A 1 668 ? -1.378 26.232 -4.086 1.00 61.69 668 ASP A O 1
ATOM 5243 N N . GLY A 1 669 ? -2.194 28.288 -4.453 1.00 54.78 669 GLY A N 1
ATOM 5244 C CA . GLY A 1 669 ? -2.237 28.683 -3.038 1.00 54.78 669 GLY A CA 1
ATOM 5245 C C . GLY A 1 669 ? -3.398 28.048 -2.252 1.00 54.78 669 GLY A C 1
ATOM 5246 O O . GLY A 1 669 ? -4.251 27.369 -2.816 1.00 54.78 669 GLY A O 1
ATOM 5247 N N . ASP A 1 670 ? -3.498 28.338 -0.947 1.00 50.78 670 ASP A N 1
ATOM 5248 C CA . ASP A 1 670 ? -4.504 27.799 0.008 1.00 50.78 670 ASP A CA 1
ATOM 5249 C C . ASP A 1 670 ? -5.987 28.128 -0.329 1.00 50.78 670 ASP A C 1
ATOM 5251 O O . ASP A 1 670 ? -6.912 27.840 0.437 1.00 50.78 670 ASP A O 1
ATOM 5255 N N . THR A 1 671 ? -6.244 28.747 -1.482 1.00 52.78 671 THR A N 1
ATOM 5256 C CA . THR A 1 671 ? -7.548 29.285 -1.876 1.00 52.78 671 THR A CA 1
ATOM 5257 C C . THR A 1 671 ? -8.419 28.239 -2.575 1.00 52.78 671 THR A C 1
ATOM 5259 O O . THR A 1 671 ? -8.149 27.778 -3.681 1.00 52.78 671 THR A O 1
ATOM 5262 N N . ARG A 1 672 ? -9.527 27.861 -1.928 1.00 59.47 672 ARG A N 1
ATOM 5263 C CA . ARG A 1 672 ? -10.450 26.795 -2.370 1.00 59.47 672 ARG A CA 1
ATOM 5264 C C . ARG A 1 672 ? -11.493 27.266 -3.399 1.00 59.47 672 ARG A C 1
ATOM 5266 O O . ARG A 1 672 ? -12.668 26.938 -3.285 1.00 59.47 672 ARG A O 1
ATOM 5273 N N . GLY A 1 673 ? -11.092 28.071 -4.386 1.00 64.38 673 GLY A N 1
ATOM 5274 C CA . GLY A 1 673 ? -11.953 28.446 -5.521 1.00 64.38 673 GLY A CA 1
ATOM 5275 C C . GLY A 1 673 ? -13.077 29.460 -5.260 1.00 64.38 673 GLY A C 1
ATOM 5276 O O . GLY A 1 673 ? -13.862 29.722 -6.171 1.00 64.38 673 GLY A O 1
ATOM 5277 N N . GLY A 1 674 ? -13.180 30.075 -4.077 1.00 68.75 674 GLY A N 1
ATOM 5278 C CA . GLY A 1 674 ? -14.289 30.996 -3.778 1.00 68.75 674 GLY A CA 1
ATOM 5279 C C . GLY A 1 674 ? -14.315 32.283 -4.611 1.00 68.75 674 GLY A C 1
ATOM 5280 O O . GLY A 1 674 ? -15.396 32.817 -4.888 1.00 68.75 674 GLY A O 1
ATOM 5281 N N . ALA A 1 675 ? -13.156 32.735 -5.103 1.00 67.62 675 ALA A N 1
ATOM 5282 C CA . ALA A 1 675 ? -13.059 33.830 -6.069 1.00 67.62 675 ALA A CA 1
ATOM 5283 C C . ALA A 1 675 ? -13.691 33.464 -7.429 1.00 67.62 675 ALA A C 1
ATOM 5285 O O . ALA A 1 675 ? -14.401 34.279 -8.013 1.00 67.62 675 ALA A O 1
ATOM 5286 N N . ALA A 1 676 ? -13.521 32.219 -7.895 1.00 74.81 676 ALA A N 1
ATOM 5287 C CA . ALA A 1 676 ? -14.106 31.716 -9.144 1.00 74.81 676 ALA A CA 1
ATOM 5288 C C . ALA A 1 676 ? -15.642 31.791 -9.111 1.00 74.81 676 ALA A C 1
ATOM 5290 O O . ALA A 1 676 ? -16.281 32.386 -9.981 1.00 74.81 676 ALA A O 1
ATOM 5291 N N . ILE A 1 677 ? -16.214 31.250 -8.034 1.00 75.69 677 ILE A N 1
ATOM 5292 C CA . ILE A 1 677 ? -17.649 31.249 -7.739 1.00 75.69 677 ILE A CA 1
ATOM 5293 C C . ILE A 1 677 ? -18.204 32.679 -7.675 1.00 75.69 677 ILE A C 1
ATOM 5295 O O . ILE A 1 677 ? -19.241 32.985 -8.270 1.00 75.69 677 ILE A O 1
ATOM 5299 N N . SER A 1 678 ? -17.507 33.571 -6.967 1.00 75.81 678 SER A N 1
ATOM 5300 C CA . SER A 1 678 ? -17.987 34.935 -6.727 1.00 75.81 678 SER A CA 1
ATOM 5301 C C . SER A 1 678 ? -17.898 35.824 -7.972 1.00 75.81 678 SER A C 1
ATOM 5303 O O . SER A 1 678 ? -18.775 36.652 -8.193 1.00 75.81 678 SER A O 1
ATOM 5305 N N . ILE A 1 679 ? -16.885 35.643 -8.824 1.00 78.00 679 ILE A N 1
ATOM 5306 C CA . ILE A 1 679 ? -16.759 36.403 -10.076 1.00 78.00 679 ILE A CA 1
ATOM 5307 C C . ILE A 1 679 ? -17.805 35.931 -11.088 1.00 78.00 679 ILE A C 1
ATOM 5309 O O . ILE A 1 679 ? -18.547 36.755 -11.624 1.00 78.00 679 ILE A O 1
ATOM 5313 N N . LYS A 1 680 ? -17.925 34.613 -11.313 1.00 81.56 680 LYS A N 1
ATOM 5314 C CA . LYS A 1 680 ? -18.882 34.058 -12.283 1.00 81.56 680 LYS A CA 1
ATOM 5315 C C . LYS A 1 680 ? -20.317 34.484 -11.977 1.00 81.56 680 LYS A C 1
ATOM 5317 O O . LYS A 1 680 ? -21.037 34.879 -12.888 1.00 81.56 680 LYS A O 1
ATOM 5322 N N . SER A 1 681 ? -20.716 34.455 -10.710 1.00 73.75 681 SER A N 1
ATOM 5323 C CA . SER A 1 681 ? -22.072 34.827 -10.284 1.00 73.75 681 SER A CA 1
ATOM 5324 C C . SER A 1 681 ? -22.382 36.325 -10.398 1.00 73.75 681 SER A C 1
ATOM 5326 O O . SER A 1 681 ? -23.552 36.683 -10.509 1.00 73.75 681 SER A O 1
ATOM 5328 N N . VAL A 1 682 ? -21.370 37.203 -10.410 1.00 77.19 682 VAL A N 1
ATOM 5329 C CA . VAL A 1 682 ? -21.569 38.662 -10.496 1.00 77.19 682 VAL A CA 1
ATOM 5330 C C . VAL A 1 682 ? -21.473 39.196 -11.924 1.00 77.19 682 VAL A C 1
ATOM 5332 O O . VAL A 1 682 ? -22.292 40.032 -12.295 1.00 77.19 682 VAL A O 1
ATOM 5335 N N . VAL A 1 683 ? -20.512 38.733 -12.732 1.00 82.19 683 VAL A N 1
ATOM 5336 C CA . VAL A 1 683 ? -20.332 39.219 -14.120 1.00 82.19 683 VAL A CA 1
ATOM 5337 C C . VAL A 1 683 ? -20.918 38.286 -15.184 1.00 82.19 683 VAL A C 1
ATOM 5339 O O . VAL A 1 683 ? -20.951 38.628 -16.360 1.00 82.19 683 VAL A O 1
ATOM 5342 N N . ASN A 1 684 ? -21.354 37.083 -14.802 1.00 84.50 684 ASN A N 1
ATOM 5343 C CA . ASN A 1 684 ? -21.902 36.044 -15.682 1.00 84.50 684 ASN A CA 1
ATOM 5344 C C . ASN A 1 684 ? -21.002 35.609 -16.866 1.00 84.50 684 ASN A C 1
ATOM 5346 O O . ASN A 1 684 ? -21.443 34.893 -17.765 1.00 84.50 684 ASN A O 1
ATOM 5350 N N . LYS A 1 685 ? -19.706 35.933 -16.864 1.00 87.06 685 LYS A N 1
ATOM 5351 C CA . LYS A 1 685 ? -18.751 35.510 -17.906 1.00 87.06 685 LYS A CA 1
ATOM 5352 C C . LYS A 1 685 ? -18.051 34.194 -17.552 1.00 87.06 685 LYS A C 1
ATOM 5354 O O . LYS A 1 685 ? -17.786 33.963 -16.375 1.00 87.06 685 LYS A O 1
ATOM 5359 N N . PRO A 1 686 ? -17.817 33.284 -18.517 1.00 87.81 686 PRO A N 1
ATOM 5360 C CA . PRO A 1 686 ? -17.179 31.995 -18.256 1.00 87.81 686 PRO A CA 1
ATOM 5361 C C . PRO A 1 686 ? -15.727 32.160 -17.798 1.00 87.81 686 PRO A C 1
ATOM 5363 O O . PRO A 1 686 ? -15.003 33.032 -18.277 1.00 87.81 686 PRO A O 1
ATOM 5366 N N . ILE A 1 687 ? -15.289 31.283 -16.900 1.00 88.81 687 ILE A N 1
ATOM 5367 C CA . ILE A 1 687 ? -13.871 31.125 -16.577 1.00 88.81 687 ILE A CA 1
ATOM 5368 C C . ILE A 1 687 ? -13.310 30.132 -17.591 1.00 88.81 687 ILE A C 1
ATOM 5370 O O . ILE A 1 687 ? -13.834 29.027 -17.705 1.00 88.81 687 ILE A O 1
ATOM 5374 N N . LYS A 1 688 ? -12.288 30.534 -18.351 1.00 89.62 688 LYS A N 1
ATOM 5375 C CA . LYS A 1 688 ? -11.746 29.709 -19.447 1.00 89.62 688 LYS A CA 1
ATOM 5376 C C . LYS A 1 688 ? -10.439 29.015 -19.073 1.00 89.62 688 LYS A C 1
ATOM 5378 O O . LYS A 1 688 ? -10.223 27.868 -19.450 1.00 89.62 688 LYS A O 1
ATOM 5383 N N . PHE A 1 689 ? -9.590 29.680 -18.286 1.00 90.56 689 PHE A N 1
ATOM 5384 C CA . PHE A 1 689 ? -8.268 29.165 -17.925 1.00 90.56 689 PHE A CA 1
ATOM 5385 C C . PHE A 1 689 ? -7.916 29.387 -16.454 1.00 90.56 689 PHE A C 1
ATOM 5387 O O . PHE A 1 689 ? -8.326 30.377 -15.839 1.00 90.56 689 PHE A O 1
ATOM 5394 N N . VAL A 1 690 ? -7.086 28.484 -15.926 1.00 87.62 690 VAL A N 1
ATOM 5395 C CA . VAL A 1 690 ? -6.467 28.573 -14.601 1.00 87.62 690 VAL A CA 1
ATOM 5396 C C . VAL A 1 690 ? -4.952 28.386 -14.679 1.00 87.62 690 VAL A C 1
ATOM 5398 O O . VAL A 1 690 ? -4.448 27.491 -15.352 1.00 87.62 690 VAL A O 1
ATOM 5401 N N . GLY A 1 691 ? -4.205 29.241 -13.982 1.00 83.38 691 GLY A N 1
ATOM 5402 C CA . GLY A 1 691 ? -2.754 29.124 -13.834 1.00 83.38 691 GLY A CA 1
ATOM 5403 C C . GLY A 1 691 ? -2.374 28.556 -12.466 1.00 83.38 691 GLY A C 1
ATOM 5404 O O . GLY A 1 691 ? -2.738 29.144 -11.449 1.00 83.38 691 GLY A O 1
ATOM 5405 N N . THR A 1 692 ? -1.608 27.462 -12.443 1.00 74.25 692 THR A N 1
ATOM 5406 C CA . THR A 1 692 ? -1.264 26.692 -11.225 1.00 74.25 692 THR A CA 1
ATOM 5407 C C . THR A 1 692 ? 0.236 26.706 -10.884 1.00 74.25 692 THR A C 1
ATOM 5409 O O . THR A 1 692 ? 0.745 25.747 -10.313 1.00 74.25 692 THR A O 1
ATOM 5412 N N . GLY A 1 693 ? 0.979 27.732 -11.310 1.00 73.94 693 GLY A N 1
ATOM 5413 C CA . GLY A 1 693 ? 2.413 27.861 -11.016 1.00 73.94 693 GLY A CA 1
ATOM 5414 C C . GLY A 1 693 ? 3.134 28.865 -11.918 1.00 73.94 693 GLY A C 1
ATOM 5415 O O . GLY A 1 693 ? 2.512 29.514 -12.760 1.00 73.94 693 GLY A O 1
ATOM 5416 N N . GLU A 1 694 ? 4.455 28.998 -11.778 1.00 71.12 694 GLU A N 1
ATOM 5417 C CA . GLU A 1 694 ? 5.245 30.028 -12.484 1.00 71.12 694 GLU A CA 1
ATOM 5418 C C . GLU A 1 694 ? 5.787 29.595 -13.857 1.00 71.12 694 GLU A C 1
ATOM 5420 O O . GLU A 1 694 ? 6.085 30.441 -14.701 1.00 71.12 694 GLU A O 1
ATOM 5425 N N . LYS A 1 695 ? 5.884 28.286 -14.117 1.00 80.19 695 LYS A N 1
ATOM 5426 C CA . LYS A 1 695 ? 6.421 27.751 -15.379 1.00 80.19 695 LYS A CA 1
ATOM 5427 C C . LYS A 1 695 ? 5.490 28.028 -16.571 1.00 80.19 695 LYS A C 1
ATOM 5429 O O . LYS A 1 695 ? 4.275 28.124 -16.407 1.00 80.19 695 LYS A O 1
ATOM 5434 N N . MET A 1 696 ? 6.049 28.119 -17.783 1.00 82.69 696 MET A N 1
ATOM 5435 C CA . MET A 1 696 ? 5.303 28.442 -19.019 1.00 82.69 696 MET A CA 1
ATOM 5436 C C . MET A 1 696 ? 4.285 27.376 -19.451 1.00 82.69 696 MET A C 1
ATOM 5438 O O . MET A 1 696 ? 3.380 27.671 -20.219 1.00 82.69 696 MET A O 1
ATOM 5442 N N . ASP A 1 697 ? 4.434 26.145 -18.977 1.00 78.19 697 ASP A N 1
ATOM 5443 C CA . ASP A 1 697 ? 3.517 25.020 -19.179 1.00 78.19 697 ASP A CA 1
ATOM 5444 C C . ASP A 1 697 ? 2.446 24.897 -18.080 1.00 78.19 697 ASP A C 1
ATOM 5446 O O . ASP A 1 697 ? 1.536 24.086 -18.202 1.00 78.19 697 ASP A O 1
ATOM 5450 N N . ALA A 1 698 ? 2.506 25.718 -17.025 1.00 82.19 698 ALA A N 1
ATOM 5451 C CA . ALA A 1 698 ? 1.545 25.700 -15.922 1.00 82.19 698 ALA A CA 1
ATOM 5452 C C . ALA A 1 698 ? 0.282 26.523 -16.252 1.00 82.19 698 ALA A C 1
ATOM 5454 O O . ALA A 1 698 ? 0.018 27.556 -15.614 1.00 82.19 698 ALA A O 1
ATOM 5455 N N . LEU A 1 699 ? -0.453 26.100 -17.284 1.00 85.38 699 LEU A N 1
ATOM 5456 C CA . LEU A 1 699 ? -1.747 26.646 -17.692 1.00 85.38 699 LEU A CA 1
ATOM 5457 C C . LEU A 1 699 ? -2.712 25.516 -18.062 1.00 85.38 699 LEU A C 1
ATOM 5459 O O . LEU A 1 699 ? -2.435 24.765 -18.991 1.00 85.38 699 LEU A O 1
ATOM 5463 N N . ASP A 1 700 ? -3.858 25.458 -17.388 1.00 82.81 700 ASP A N 1
ATOM 5464 C CA . ASP A 1 700 ? -4.892 24.446 -17.610 1.00 82.81 700 ASP A CA 1
ATOM 5465 C C . ASP A 1 700 ? -6.226 25.106 -18.022 1.00 82.81 700 ASP A C 1
ATOM 5467 O O . ASP A 1 700 ? -6.535 26.239 -17.633 1.00 82.81 700 ASP A O 1
ATOM 5471 N N . VAL A 1 701 ? -7.036 24.390 -18.809 1.00 86.44 701 VAL A N 1
ATOM 5472 C CA . VAL A 1 701 ? -8.428 24.776 -19.103 1.00 86.44 701 VAL A CA 1
ATOM 5473 C C . VAL A 1 701 ? -9.254 24.649 -17.823 1.00 86.44 701 VAL A C 1
ATOM 5475 O O . VAL A 1 701 ? -9.081 23.708 -17.045 1.00 86.44 701 VAL A O 1
ATOM 5478 N N . PHE A 1 702 ? -10.159 25.595 -17.575 1.00 85.62 702 PHE A N 1
ATOM 5479 C CA . PHE A 1 702 ? -11.022 25.528 -16.401 1.00 85.62 702 PHE A CA 1
ATOM 5480 C C . PHE A 1 702 ? -12.193 24.565 -16.630 1.00 85.62 702 PHE A C 1
ATOM 5482 O O . PHE A 1 702 ? -13.045 24.796 -17.486 1.00 85.62 702 PHE A O 1
ATOM 5489 N N . HIS A 1 703 ? -12.251 23.507 -15.821 1.00 83.38 703 HIS A N 1
ATOM 5490 C CA . HIS A 1 703 ? -13.345 22.537 -15.811 1.00 83.38 703 HIS A CA 1
ATOM 5491 C C . HIS A 1 703 ? -14.167 22.689 -14.518 1.00 83.38 703 HIS A C 1
ATOM 5493 O O . HIS A 1 703 ? -13.666 22.324 -13.448 1.00 83.38 703 HIS A O 1
ATOM 5499 N N . PRO A 1 704 ? -15.411 23.209 -14.591 1.00 82.06 704 PRO A N 1
ATOM 5500 C CA . PRO A 1 704 ? -16.258 23.437 -13.417 1.00 82.06 704 PRO A CA 1
ATOM 5501 C C . PRO A 1 704 ? -16.504 22.181 -12.568 1.00 82.06 704 PRO A C 1
ATOM 5503 O O . PRO A 1 704 ? -16.382 22.251 -11.346 1.00 82.06 704 PRO A O 1
ATOM 5506 N N . ASP A 1 705 ? -16.760 21.030 -13.199 1.00 75.44 705 ASP A N 1
ATOM 5507 C CA . ASP A 1 705 ? -16.994 19.753 -12.503 1.00 75.44 705 ASP A CA 1
ATOM 5508 C C . ASP A 1 705 ? -15.781 19.321 -11.668 1.00 75.44 705 ASP A C 1
ATOM 5510 O O . ASP A 1 705 ? -15.897 19.033 -10.477 1.00 75.44 705 ASP A O 1
ATOM 5514 N N . ARG A 1 706 ? -14.579 19.387 -12.260 1.00 71.56 706 ARG A N 1
ATOM 5515 C CA . ARG A 1 706 ? -13.323 19.030 -11.577 1.00 71.56 706 ARG A CA 1
ATOM 5516 C C . ARG A 1 706 ? -13.046 19.954 -10.394 1.00 71.56 706 ARG A C 1
ATOM 5518 O O . ARG A 1 706 ? -12.552 19.518 -9.355 1.00 71.56 706 ARG A O 1
ATOM 5525 N N . MET A 1 707 ? -13.364 21.240 -10.542 1.00 73.38 707 MET A N 1
ATOM 5526 C CA . MET A 1 707 ? -13.212 22.203 -9.456 1.00 73.38 707 MET A CA 1
ATOM 5527 C C . MET A 1 707 ? -14.221 21.941 -8.328 1.00 73.38 707 MET A C 1
ATOM 5529 O O . MET A 1 707 ? -13.864 22.069 -7.158 1.00 73.38 707 MET A O 1
ATOM 5533 N N . ALA A 1 708 ? -15.449 21.523 -8.652 1.00 73.56 708 ALA A N 1
ATOM 5534 C CA . ALA A 1 708 ? -16.457 21.142 -7.664 1.00 73.56 708 ALA A CA 1
ATOM 5535 C C . ALA A 1 708 ? -16.026 19.894 -6.874 1.00 73.56 708 ALA A C 1
ATOM 5537 O O . ALA A 1 708 ? -16.109 19.889 -5.644 1.00 73.56 708 ALA A O 1
ATOM 5538 N N . ASP A 1 709 ? -15.474 18.887 -7.555 1.00 66.38 709 ASP A N 1
ATOM 5539 C CA . ASP A 1 709 ? -14.923 17.683 -6.922 1.00 66.38 709 ASP A CA 1
ATOM 5540 C C . ASP A 1 709 ? -13.750 18.005 -5.986 1.00 66.38 709 ASP A C 1
ATOM 5542 O O . ASP A 1 709 ? -13.679 17.490 -4.865 1.00 66.38 709 ASP A O 1
ATOM 5546 N N . ARG A 1 710 ? -12.855 18.909 -6.404 1.00 61.09 710 ARG A N 1
ATOM 5547 C CA . ARG A 1 710 ? -11.726 19.380 -5.588 1.00 61.09 710 ARG A CA 1
ATOM 5548 C C . ARG A 1 710 ? -12.192 20.138 -4.339 1.00 61.09 710 ARG A C 1
ATOM 5550 O O . ARG A 1 710 ? -11.634 19.947 -3.261 1.00 61.09 710 ARG A O 1
ATOM 5557 N N . ILE A 1 711 ? -13.235 20.965 -4.452 1.00 65.31 711 ILE A N 1
ATOM 5558 C CA . ILE A 1 711 ? -13.830 21.697 -3.316 1.00 65.31 711 ILE A CA 1
ATOM 5559 C C . ILE A 1 711 ? -14.482 20.738 -2.310 1.00 65.31 711 ILE A C 1
ATOM 5561 O O . ILE A 1 711 ? -14.385 20.960 -1.101 1.00 65.31 711 ILE A O 1
ATOM 5565 N N . LEU A 1 712 ? -15.117 19.667 -2.791 1.00 59.44 712 LEU A N 1
ATOM 5566 C CA . LEU A 1 712 ? -15.765 18.656 -1.951 1.00 59.44 712 LEU A CA 1
ATOM 5567 C C . LEU A 1 712 ? -14.803 17.592 -1.401 1.00 59.44 712 LEU A C 1
ATOM 5569 O O . LEU A 1 712 ? -15.234 16.722 -0.648 1.00 59.44 712 LEU A O 1
ATOM 5573 N N . GLY A 1 713 ? -13.510 17.668 -1.736 1.00 49.03 713 GLY A N 1
ATOM 5574 C CA . GLY A 1 713 ? -12.497 16.711 -1.283 1.00 49.03 713 GLY A CA 1
ATOM 5575 C C . GLY A 1 713 ? -12.617 15.325 -1.924 1.00 49.03 713 GLY A C 1
ATOM 5576 O O . GLY A 1 713 ? -12.102 14.361 -1.367 1.00 49.03 713 GLY A O 1
ATOM 5577 N N . MET A 1 714 ? -13.305 15.223 -3.068 1.00 43.00 714 MET A N 1
ATOM 5578 C CA . MET A 1 714 ? -13.484 13.992 -3.854 1.00 43.00 714 MET A CA 1
ATOM 5579 C C . MET A 1 714 ? -12.605 13.953 -5.114 1.00 43.00 714 MET A C 1
ATOM 5581 O O . MET A 1 714 ? -12.463 12.907 -5.743 1.00 43.00 714 MET A O 1
ATOM 5585 N N . GLY A 1 715 ? -12.021 15.085 -5.505 1.00 39.09 715 GLY A N 1
ATOM 5586 C CA . GLY A 1 715 ? -11.232 15.208 -6.725 1.00 39.09 715 GLY A CA 1
ATOM 5587 C C . GLY A 1 715 ? -9.741 15.142 -6.453 1.00 39.09 715 GLY A C 1
ATOM 5588 O O . GLY A 1 715 ? -9.184 16.152 -6.051 1.00 39.09 715 GLY A O 1
ATOM 5589 N N . ASP A 1 716 ? -9.128 13.985 -6.719 1.00 47.22 716 ASP A N 1
ATOM 5590 C CA . ASP A 1 716 ? -7.684 13.854 -6.995 1.00 47.22 716 ASP A CA 1
ATOM 5591 C C . ASP A 1 716 ? -7.311 12.568 -7.769 1.00 47.22 716 ASP A C 1
ATOM 5593 O O . ASP A 1 716 ? -6.143 12.343 -8.037 1.00 47.22 716 ASP A O 1
ATOM 5597 N N . VAL A 1 717 ? -8.259 11.721 -8.201 1.00 34.31 717 VAL A N 1
ATOM 5598 C CA . VAL A 1 717 ? -7.931 10.525 -9.017 1.00 34.31 717 VAL A CA 1
ATOM 5599 C C . VAL A 1 717 ? -8.074 10.806 -10.515 1.00 34.31 717 VAL A C 1
ATOM 5601 O O . VAL A 1 717 ? -7.178 10.491 -11.288 1.00 34.31 717 VAL A O 1
ATOM 5604 N N . VAL A 1 718 ? -9.159 11.460 -10.944 1.00 32.50 718 VAL A N 1
ATOM 5605 C CA . VAL A 1 718 ? -9.460 11.675 -12.376 1.00 32.50 718 VAL A CA 1
ATOM 5606 C C . VAL A 1 718 ? -8.504 12.680 -13.027 1.00 32.50 718 VAL A C 1
ATOM 5608 O O . VAL A 1 718 ? -8.024 12.436 -14.125 1.00 32.50 718 VAL A O 1
ATOM 5611 N N . SER A 1 719 ? -8.132 13.757 -12.329 1.00 35.25 719 SER A N 1
ATOM 5612 C CA . SER A 1 719 ? -7.134 14.730 -12.808 1.00 35.25 719 SER A CA 1
ATOM 5613 C C . SER A 1 719 ? -5.726 14.129 -12.909 1.00 35.25 719 SER A C 1
ATOM 5615 O O . SER A 1 719 ? -4.960 14.502 -13.796 1.00 35.25 719 SER A O 1
ATOM 5617 N N . LEU A 1 720 ? -5.399 13.185 -12.019 1.00 33.94 720 LEU A N 1
ATOM 5618 C CA . LEU A 1 720 ? -4.168 12.392 -12.019 1.00 33.94 720 LEU A CA 1
ATOM 5619 C C . LEU A 1 720 ? -4.152 11.400 -13.186 1.00 33.94 720 LEU A C 1
ATOM 5621 O O . LEU A 1 720 ? -3.138 11.277 -13.868 1.00 33.94 720 LEU A O 1
ATOM 5625 N N . VAL A 1 721 ? -5.289 10.756 -13.456 1.00 35.09 721 VAL A N 1
ATOM 5626 C CA . VAL A 1 721 ? -5.483 9.848 -14.592 1.00 35.09 721 VAL A CA 1
ATOM 5627 C C . VAL A 1 721 ? -5.451 10.608 -15.916 1.00 35.09 721 VAL A C 1
ATOM 5629 O O . VAL A 1 721 ? -4.836 10.124 -16.853 1.00 35.09 721 VAL A O 1
ATOM 5632 N N . GLU A 1 722 ? -6.010 11.814 -16.001 1.00 35.88 722 GLU A N 1
ATOM 5633 C CA . GLU A 1 722 ? -6.028 12.615 -17.231 1.00 35.88 722 GLU A CA 1
ATOM 5634 C C . GLU A 1 722 ? -4.694 13.329 -17.501 1.00 35.88 722 GLU A C 1
ATOM 5636 O O . GLU A 1 722 ? -4.237 13.334 -18.639 1.00 35.88 722 GLU A O 1
ATOM 5641 N N . LYS A 1 723 ? -3.999 13.866 -16.480 1.00 35.66 723 LYS A N 1
ATOM 5642 C CA . LYS A 1 723 ? -2.611 14.359 -16.644 1.00 35.66 723 LYS A CA 1
ATOM 5643 C C . LYS A 1 723 ? -1.638 13.224 -16.948 1.00 35.66 723 LYS A C 1
ATOM 5645 O O . LYS A 1 723 ? -0.679 13.441 -17.688 1.00 35.66 723 LYS A O 1
ATOM 5650 N N . ALA A 1 724 ? -1.902 12.020 -16.435 1.00 36.66 724 ALA A N 1
ATOM 5651 C CA . ALA A 1 724 ? -1.232 10.822 -16.912 1.00 36.66 724 ALA A CA 1
ATOM 5652 C C . ALA A 1 724 ? -1.605 10.564 -18.385 1.00 36.66 724 ALA A C 1
ATOM 5654 O O . ALA A 1 724 ? -0.704 10.458 -19.210 1.00 36.66 724 ALA A O 1
ATOM 5655 N N . GLN A 1 725 ? -2.892 10.544 -18.753 1.00 32.88 725 GLN A N 1
ATOM 5656 C CA . GLN A 1 725 ? -3.376 10.268 -20.116 1.00 32.88 725 GLN A CA 1
ATOM 5657 C C . GLN A 1 725 ? -2.885 11.280 -21.166 1.00 32.88 725 GLN A C 1
ATOM 5659 O O . GLN A 1 725 ? -2.577 10.873 -22.278 1.00 32.88 725 GLN A O 1
ATOM 5664 N N . GLU A 1 726 ? -2.733 12.566 -20.834 1.00 40.84 726 GLU A N 1
ATOM 5665 C CA . GLU A 1 726 ? -2.229 13.595 -21.759 1.00 40.84 726 GLU A CA 1
ATOM 5666 C C . GLU A 1 726 ? -0.729 13.460 -22.076 1.00 40.84 726 GLU A C 1
ATOM 5668 O O . GLU A 1 726 ? -0.275 13.951 -23.112 1.00 40.84 726 GLU A O 1
ATOM 5673 N N . GLN A 1 727 ? 0.046 12.801 -21.207 1.00 40.62 727 GLN A N 1
ATOM 5674 C CA . GLN A 1 727 ? 1.456 12.462 -21.448 1.00 40.62 727 GLN A CA 1
ATOM 5675 C C . GLN A 1 727 ? 1.664 10.990 -21.834 1.00 40.62 727 GLN A C 1
ATOM 5677 O O . GLN A 1 727 ? 2.782 10.589 -22.172 1.00 40.62 727 GLN A O 1
ATOM 5682 N N . TYR A 1 728 ? 0.597 10.193 -21.822 1.00 40.41 728 TYR A N 1
ATOM 5683 C CA . TYR A 1 728 ? 0.595 8.831 -22.325 1.00 40.41 728 TYR A CA 1
ATOM 5684 C C . TYR A 1 728 ? 0.358 8.862 -23.834 1.00 40.41 728 TYR A C 1
ATOM 5686 O O . TYR A 1 728 ? -0.742 9.111 -24.317 1.00 40.41 728 TYR A O 1
ATOM 5694 N N . ASP A 1 729 ? 1.392 8.534 -24.602 1.00 45.25 729 ASP A N 1
ATOM 5695 C CA . ASP A 1 729 ? 1.187 8.037 -25.957 1.00 45.25 729 ASP A CA 1
ATOM 5696 C C . ASP A 1 729 ? 0.362 6.742 -25.831 1.00 45.25 729 ASP A C 1
ATOM 5698 O O . ASP A 1 729 ? 0.847 5.713 -25.346 1.00 45.25 729 ASP A O 1
ATOM 5702 N N . GLU A 1 730 ? -0.926 6.822 -26.174 1.00 41.88 730 GLU A N 1
ATOM 5703 C CA . GLU A 1 730 ? -1.934 5.770 -25.992 1.00 41.88 730 GLU A CA 1
ATOM 5704 C C . GLU A 1 730 ? -1.479 4.435 -26.617 1.00 41.88 730 GLU A C 1
ATOM 5706 O O . GLU A 1 730 ? -1.804 3.346 -26.135 1.00 41.88 730 GLU A O 1
ATOM 5711 N N . GLN A 1 731 ? -0.642 4.502 -27.660 1.00 43.88 731 GLN A N 1
ATOM 5712 C CA . GLN A 1 731 ? -0.036 3.330 -28.288 1.00 43.88 731 GLN A CA 1
ATOM 5713 C C . GLN A 1 731 ? 1.109 2.728 -27.466 1.00 43.88 731 GLN A C 1
ATOM 5715 O O . GLN A 1 731 ? 1.315 1.511 -27.492 1.00 43.88 731 GLN A O 1
ATOM 5720 N N . GLN A 1 732 ? 1.869 3.552 -26.748 1.00 43.59 732 GLN A N 1
ATOM 5721 C CA . GLN A 1 732 ? 2.950 3.127 -25.860 1.00 43.59 732 GLN A CA 1
ATOM 5722 C C . GLN A 1 732 ? 2.387 2.524 -24.568 1.00 43.59 732 GLN A C 1
ATOM 5724 O O . GLN A 1 732 ? 2.844 1.452 -24.172 1.00 43.59 732 GLN A O 1
ATOM 5729 N N . ALA A 1 733 ? 1.330 3.119 -24.003 1.00 42.56 733 ALA A N 1
ATOM 5730 C CA . ALA A 1 733 ? 0.569 2.562 -22.880 1.00 42.56 733 ALA A CA 1
ATOM 5731 C C . ALA A 1 733 ? 0.028 1.170 -23.227 1.00 42.56 733 ALA A C 1
ATOM 5733 O O . ALA A 1 733 ? 0.342 0.195 -22.554 1.00 42.56 733 ALA A O 1
ATOM 5734 N N . LYS A 1 734 ? -0.674 1.047 -24.365 1.00 45.41 734 LYS A N 1
ATOM 5735 C CA . LYS A 1 734 ? -1.210 -0.231 -24.864 1.00 45.41 734 LYS A CA 1
ATOM 5736 C C . LYS A 1 734 ? -0.113 -1.255 -25.180 1.00 45.41 734 LYS A C 1
ATOM 5738 O O . LYS A 1 734 ? -0.344 -2.452 -25.025 1.00 45.41 734 LYS A O 1
ATOM 5743 N N . LYS A 1 735 ? 1.089 -0.835 -25.608 1.00 47.16 735 LYS A N 1
ATOM 5744 C CA . LYS A 1 735 ? 2.249 -1.732 -25.822 1.00 47.16 735 LYS A CA 1
ATOM 5745 C C . LYS A 1 735 ? 2.851 -2.226 -24.510 1.00 47.16 735 LYS A C 1
ATOM 5747 O O . LYS A 1 735 ? 3.187 -3.404 -24.428 1.00 47.16 735 LYS A O 1
ATOM 5752 N N . VAL A 1 736 ? 2.984 -1.352 -23.515 1.00 41.66 736 VAL A N 1
ATOM 5753 C CA . VAL A 1 736 ? 3.469 -1.700 -22.174 1.00 41.66 736 VAL A CA 1
ATOM 5754 C C . VAL A 1 736 ? 2.446 -2.592 -21.472 1.00 41.66 736 VAL A C 1
ATOM 5756 O O . VAL A 1 736 ? 2.812 -3.664 -21.012 1.00 41.66 736 VAL A O 1
ATOM 5759 N N . GLN A 1 737 ? 1.157 -2.259 -21.534 1.00 42.44 737 GLN A N 1
ATOM 5760 C CA . GLN A 1 737 ? 0.051 -3.055 -20.995 1.00 42.44 737 GLN A CA 1
ATOM 5761 C C . GLN A 1 737 ? -0.050 -4.434 -21.673 1.00 42.44 737 GLN A C 1
ATOM 5763 O O . GLN A 1 737 ? -0.115 -5.447 -20.988 1.00 42.44 737 GLN A O 1
ATOM 5768 N N . LYS A 1 738 ? 0.081 -4.520 -23.010 1.00 46.84 738 LYS A N 1
ATOM 5769 C CA . LYS A 1 738 ? 0.173 -5.808 -23.735 1.00 46.84 738 LYS A CA 1
ATOM 5770 C C . LYS A 1 738 ? 1.431 -6.618 -23.406 1.00 46.84 738 LYS A C 1
ATOM 5772 O O . LYS A 1 738 ? 1.424 -7.824 -23.633 1.00 46.84 738 LYS A O 1
ATOM 5777 N N . ARG A 1 739 ? 2.522 -5.988 -22.954 1.00 46.72 739 ARG A N 1
ATOM 5778 C CA . ARG A 1 739 ? 3.754 -6.680 -22.532 1.00 46.72 739 ARG A CA 1
ATOM 5779 C C . ARG A 1 739 ? 3.686 -7.126 -21.073 1.00 46.72 739 ARG A C 1
ATOM 5781 O O . ARG A 1 739 ? 4.114 -8.241 -20.794 1.00 46.72 739 ARG A O 1
ATOM 5788 N N . ILE A 1 740 ? 3.092 -6.319 -20.189 1.00 43.66 740 ILE A N 1
ATOM 5789 C CA . ILE A 1 740 ? 2.760 -6.670 -18.797 1.00 43.66 740 ILE A CA 1
ATOM 5790 C C . ILE A 1 740 ? 1.809 -7.865 -18.775 1.00 43.66 740 ILE A C 1
ATOM 5792 O O . ILE A 1 740 ? 2.173 -8.901 -18.231 1.00 43.66 740 ILE A O 1
ATOM 5796 N N . ALA A 1 741 ? 0.702 -7.795 -19.516 1.00 39.09 741 ALA A N 1
ATOM 5797 C CA . ALA A 1 741 ? -0.291 -8.868 -19.622 1.00 39.09 741 ALA A CA 1
ATOM 5798 C C . ALA A 1 741 ? 0.208 -10.147 -20.328 1.00 39.09 741 ALA A C 1
ATOM 5800 O O . ALA A 1 741 ? -0.488 -11.156 -20.358 1.00 39.09 741 ALA A O 1
ATOM 5801 N N . LYS A 1 742 ? 1.394 -10.115 -20.954 1.00 40.78 742 LYS A N 1
ATOM 5802 C CA . LYS A 1 742 ? 2.044 -11.288 -21.572 1.00 40.78 742 LYS A CA 1
ATOM 5803 C C . LYS A 1 742 ? 3.234 -11.801 -20.763 1.00 40.78 742 LYS A C 1
ATOM 5805 O O . LYS A 1 742 ? 3.988 -12.630 -21.276 1.00 40.78 742 LYS A O 1
ATOM 5810 N N . ASN A 1 743 ? 3.443 -11.292 -19.546 1.00 42.59 743 ASN A N 1
ATOM 5811 C CA . ASN A 1 743 ? 4.587 -11.639 -18.703 1.00 42.59 743 ASN A CA 1
ATOM 5812 C C . ASN A 1 743 ? 5.946 -11.349 -19.393 1.00 42.59 743 ASN A C 1
ATOM 5814 O O . ASN A 1 743 ? 6.952 -12.030 -19.186 1.00 42.59 743 ASN A O 1
ATOM 5818 N N . GLN A 1 744 ? 5.952 -10.345 -20.278 1.00 45.09 744 GLN A N 1
ATOM 5819 C CA . GLN A 1 744 ? 7.101 -9.846 -21.045 1.00 45.09 744 GLN A CA 1
ATOM 5820 C C . GLN A 1 744 ? 7.588 -8.490 -20.517 1.00 45.09 744 GLN A C 1
ATOM 5822 O O . GLN A 1 744 ? 8.403 -7.842 -21.175 1.00 45.09 744 GLN A O 1
ATOM 5827 N N . PHE A 1 745 ? 7.075 -8.046 -19.363 1.00 50.50 745 PHE A N 1
ATOM 5828 C CA . PHE A 1 745 ? 7.510 -6.813 -18.719 1.00 50.50 745 PHE A CA 1
ATOM 5829 C C . PHE A 1 745 ? 8.905 -6.998 -18.147 1.00 50.50 745 PHE A C 1
ATOM 5831 O O . PHE A 1 745 ? 9.137 -7.771 -17.215 1.00 50.50 745 PHE A O 1
ATOM 5838 N N . GLY A 1 746 ? 9.847 -6.314 -18.776 1.00 60.84 746 GLY A N 1
ATOM 5839 C CA . GLY A 1 746 ? 11.242 -6.397 -18.432 1.00 60.84 746 GLY A CA 1
ATOM 5840 C C . GLY A 1 746 ? 11.721 -5.217 -17.603 1.00 60.84 746 GLY A C 1
ATOM 5841 O O . GLY A 1 746 ? 11.068 -4.184 -17.482 1.00 60.84 746 GLY A O 1
ATOM 5842 N N . PHE A 1 747 ? 12.948 -5.318 -17.108 1.00 63.41 747 PHE A N 1
ATOM 5843 C CA . PHE A 1 747 ? 13.613 -4.193 -16.464 1.00 63.41 747 PHE A CA 1
ATOM 5844 C C . PHE A 1 747 ? 13.832 -2.999 -17.418 1.00 63.41 747 PHE A C 1
ATOM 5846 O O . PHE A 1 747 ? 13.940 -1.876 -16.943 1.00 63.41 747 PHE A O 1
ATOM 5853 N N . ASP A 1 748 ? 13.838 -3.192 -18.746 1.00 59.69 748 ASP A N 1
ATOM 5854 C CA . ASP A 1 748 ? 13.865 -2.079 -19.717 1.00 59.69 748 ASP A CA 1
ATOM 5855 C C . ASP A 1 748 ? 12.568 -1.248 -19.672 1.00 59.69 748 ASP A C 1
ATOM 5857 O O . ASP A 1 748 ? 12.619 -0.019 -19.738 1.00 59.69 748 ASP A O 1
ATOM 5861 N N . ASP A 1 749 ? 11.417 -1.905 -19.507 1.00 62.28 749 ASP A N 1
ATOM 5862 C CA . ASP A 1 749 ? 10.123 -1.234 -19.387 1.00 62.28 749 ASP A CA 1
ATOM 5863 C C . ASP A 1 749 ? 10.007 -0.550 -18.005 1.00 62.28 749 ASP A C 1
ATOM 5865 O O . ASP A 1 749 ? 9.562 0.592 -17.904 1.00 62.28 749 ASP A O 1
ATOM 5869 N N . PHE A 1 750 ? 10.523 -1.186 -16.945 1.00 58.31 750 PHE A N 1
ATOM 5870 C CA . PHE A 1 750 ? 10.614 -0.595 -15.602 1.00 58.31 750 PHE A CA 1
ATOM 5871 C C . PHE A 1 750 ? 11.561 0.625 -15.542 1.00 58.31 750 PHE A C 1
ATOM 5873 O O . PHE A 1 750 ? 11.251 1.624 -14.894 1.00 58.31 750 PHE A O 1
ATOM 5880 N N . LEU A 1 751 ? 12.687 0.602 -16.266 1.00 57.41 751 LEU A N 1
ATOM 5881 C CA . LEU A 1 751 ? 13.603 1.744 -16.375 1.00 57.41 751 LEU A CA 1
ATOM 5882 C C . LEU A 1 751 ? 12.951 2.932 -17.093 1.00 57.41 751 LEU A C 1
ATOM 5884 O O . LEU A 1 751 ? 13.143 4.074 -16.675 1.00 57.41 751 LEU A O 1
ATOM 5888 N N . GLN A 1 752 ? 12.163 2.677 -18.143 1.00 59.53 752 GLN A N 1
ATOM 5889 C CA . GLN A 1 752 ? 11.388 3.721 -18.820 1.00 59.53 752 GLN A CA 1
ATOM 5890 C C . GLN A 1 752 ? 10.362 4.369 -17.888 1.00 59.53 752 GLN A C 1
ATOM 5892 O O . GLN A 1 752 ? 10.221 5.590 -17.916 1.00 59.53 752 GLN A O 1
ATOM 5897 N N . GLN A 1 753 ? 9.711 3.586 -17.025 1.00 56.00 753 GLN A N 1
ATOM 5898 C CA . GLN A 1 753 ? 8.758 4.093 -16.033 1.00 56.00 753 GLN A CA 1
ATOM 5899 C C . GLN A 1 753 ? 9.438 4.989 -14.987 1.00 56.00 753 GLN A C 1
ATOM 5901 O O . GLN A 1 753 ? 8.984 6.104 -14.742 1.00 56.00 753 GLN A O 1
ATOM 5906 N N . ILE A 1 754 ? 10.590 4.580 -14.441 1.00 58.62 754 ILE A N 1
ATOM 5907 C CA . ILE A 1 754 ? 11.364 5.420 -13.506 1.00 58.62 754 ILE A CA 1
ATOM 5908 C C . ILE A 1 754 ? 11.817 6.727 -14.183 1.00 58.62 754 ILE A C 1
ATOM 5910 O O . ILE A 1 754 ? 11.733 7.807 -13.593 1.00 58.62 754 ILE A O 1
ATOM 5914 N N . GLN A 1 755 ? 12.259 6.658 -15.442 1.00 57.94 755 GLN A N 1
ATOM 5915 C CA . GLN A 1 755 ? 12.653 7.840 -16.213 1.00 57.94 755 GLN A CA 1
ATOM 5916 C C . GLN A 1 755 ? 11.470 8.761 -16.542 1.00 57.94 755 GLN A C 1
ATOM 5918 O O . GLN A 1 755 ? 11.663 9.973 -16.631 1.00 57.94 755 GLN A O 1
ATOM 5923 N N . GLN A 1 756 ? 10.261 8.220 -16.715 1.00 54.00 756 GLN A N 1
ATOM 5924 C CA . GLN A 1 756 ? 9.033 9.002 -16.871 1.00 54.00 756 GLN A CA 1
ATOM 5925 C C . GLN A 1 756 ? 8.640 9.690 -15.560 1.00 54.00 756 GLN A C 1
ATOM 5927 O O . GLN A 1 756 ? 8.410 10.894 -15.575 1.00 54.00 756 GLN A O 1
ATOM 5932 N N . ILE A 1 757 ? 8.696 8.994 -14.421 1.00 54.38 757 ILE A N 1
ATOM 5933 C CA . ILE A 1 757 ? 8.438 9.579 -13.093 1.00 54.38 757 ILE A CA 1
ATOM 5934 C C . ILE A 1 757 ? 9.409 10.736 -12.803 1.00 54.38 757 ILE A C 1
ATOM 5936 O O . ILE A 1 757 ? 8.996 11.800 -12.354 1.00 54.38 757 ILE A O 1
ATOM 5940 N N . LYS A 1 758 ? 10.692 10.597 -13.158 1.00 52.88 758 LYS A N 1
ATOM 5941 C CA . LYS A 1 758 ? 11.677 11.690 -13.041 1.00 52.88 758 LYS A CA 1
ATOM 5942 C C . LYS A 1 758 ? 11.405 12.890 -13.953 1.00 52.88 758 LYS A C 1
ATOM 5944 O O . LYS A 1 758 ? 11.861 13.991 -13.652 1.00 52.88 758 LYS A O 1
ATOM 5949 N N . LYS A 1 759 ? 10.691 12.703 -15.069 1.00 50.84 759 LYS A N 1
ATOM 5950 C CA . LYS A 1 759 ? 10.247 13.813 -15.932 1.00 50.84 759 LYS A CA 1
ATOM 5951 C C . LYS A 1 759 ? 9.067 14.583 -15.326 1.00 50.84 759 LYS A C 1
ATOM 5953 O O . LYS A 1 759 ? 8.835 15.711 -15.749 1.00 50.84 759 LYS A O 1
ATOM 5958 N N . MET A 1 760 ? 8.363 14.010 -14.343 1.00 43.62 760 MET A N 1
ATOM 5959 C CA . MET A 1 760 ? 7.180 14.606 -13.707 1.00 43.62 760 MET A CA 1
ATOM 5960 C C . MET A 1 760 ? 7.509 15.604 -12.580 1.00 43.62 760 MET A C 1
ATOM 5962 O O . MET A 1 760 ? 6.623 16.350 -12.173 1.00 43.62 760 MET A O 1
ATOM 5966 N N . GLY A 1 761 ? 8.760 15.685 -12.105 1.00 48.69 761 GLY A N 1
ATOM 5967 C CA . GLY A 1 761 ? 9.190 16.643 -11.071 1.00 48.69 761 GLY A CA 1
ATOM 5968 C C . GLY A 1 761 ? 10.028 16.001 -9.963 1.00 48.69 761 GLY A C 1
ATOM 5969 O O . GLY A 1 761 ? 10.446 14.852 -10.097 1.00 48.69 761 GLY A O 1
ATOM 5970 N N . ASN A 1 762 ? 10.306 16.740 -8.880 1.00 53.41 762 ASN A N 1
ATOM 5971 C CA . ASN A 1 762 ? 10.981 16.158 -7.716 1.00 53.41 762 ASN A CA 1
ATOM 5972 C C . ASN A 1 762 ? 9.986 15.312 -6.889 1.00 53.41 762 ASN A C 1
ATOM 5974 O O . ASN A 1 762 ? 8.768 15.510 -6.945 1.00 53.41 762 ASN A O 1
ATOM 5978 N N . LEU A 1 763 ? 10.497 14.351 -6.118 1.00 50.59 763 LEU A N 1
ATOM 5979 C CA . LEU A 1 763 ? 9.656 13.395 -5.387 1.00 50.59 763 LEU A CA 1
ATOM 5980 C C . LEU A 1 763 ? 8.880 14.058 -4.229 1.00 50.59 763 LEU A C 1
ATOM 5982 O O . LEU A 1 763 ? 7.809 13.596 -3.837 1.00 50.59 763 LEU A O 1
ATOM 5986 N N . LYS A 1 764 ? 9.405 15.173 -3.715 1.00 50.62 764 LYS A N 1
ATOM 5987 C CA . LYS A 1 764 ? 8.812 16.001 -2.658 1.00 50.62 764 LYS A CA 1
ATOM 5988 C C . LYS A 1 764 ? 7.571 16.764 -3.145 1.00 50.62 764 LYS A C 1
ATOM 5990 O O . LYS A 1 764 ? 6.607 16.872 -2.392 1.00 50.62 764 LYS A O 1
ATOM 5995 N N . ASP A 1 765 ? 7.560 17.211 -4.398 1.00 50.47 765 ASP A N 1
ATOM 5996 C CA . ASP A 1 765 ? 6.448 17.908 -5.047 1.00 50.47 765 ASP A CA 1
ATOM 5997 C C . ASP A 1 765 ? 5.309 16.924 -5.354 1.00 50.47 765 ASP A C 1
ATOM 5999 O O . ASP A 1 765 ? 4.150 17.218 -5.079 1.00 50.47 765 ASP A O 1
ATOM 6003 N N . LEU A 1 766 ? 5.641 15.709 -5.808 1.00 49.12 766 LEU A N 1
ATOM 6004 C CA . LEU A 1 766 ? 4.680 14.614 -6.012 1.00 49.12 766 LEU A CA 1
ATOM 6005 C C . LEU A 1 766 ? 4.042 14.133 -4.695 1.00 49.12 766 LEU A C 1
ATOM 6007 O O . LEU A 1 766 ? 2.843 13.870 -4.648 1.00 49.12 766 LEU A O 1
ATOM 6011 N N . MET A 1 767 ? 4.813 14.050 -3.605 1.00 46.41 767 MET A N 1
ATOM 6012 C CA . MET A 1 767 ? 4.295 13.657 -2.285 1.00 46.41 767 MET A CA 1
ATOM 6013 C C . MET A 1 767 ? 3.507 14.770 -1.578 1.00 46.41 767 MET A C 1
ATOM 6015 O O . MET A 1 767 ? 2.608 14.473 -0.790 1.00 46.41 767 MET A O 1
ATOM 6019 N N . GLY A 1 768 ? 3.797 16.043 -1.868 1.00 44.31 768 GLY A N 1
ATOM 6020 C CA . GLY A 1 768 ? 3.020 17.192 -1.388 1.00 44.31 768 GLY A CA 1
ATOM 6021 C C . GLY A 1 768 ? 1.586 17.236 -1.929 1.00 44.31 768 GLY A C 1
ATOM 6022 O O . GLY A 1 768 ? 0.731 17.894 -1.340 1.00 44.31 768 GLY A O 1
ATOM 6023 N N . MET A 1 769 ? 1.315 16.490 -3.003 1.00 36.41 769 MET A N 1
ATOM 6024 C CA . MET A 1 769 ? 0.003 16.359 -3.640 1.00 36.41 769 MET A CA 1
ATOM 6025 C C . MET A 1 769 ? -0.845 15.209 -3.060 1.00 36.41 769 MET A C 1
ATOM 6027 O O . MET A 1 769 ? -1.980 15.027 -3.482 1.00 36.41 769 MET A O 1
ATOM 6031 N N . ILE A 1 770 ? -0.336 14.449 -2.076 1.00 39.16 770 ILE A N 1
ATOM 6032 C CA . ILE A 1 770 ? -1.082 13.379 -1.389 1.00 39.16 770 ILE A CA 1
ATOM 6033 C C . ILE A 1 770 ? -1.858 13.968 -0.189 1.00 39.16 770 ILE A C 1
ATOM 6035 O O . ILE A 1 770 ? -1.234 14.515 0.734 1.00 39.16 770 ILE A O 1
ATOM 6039 N N . PRO A 1 771 ? -3.199 13.832 -0.124 1.00 32.31 771 PRO A N 1
ATOM 6040 C CA . PRO A 1 771 ? -4.003 14.372 0.971 1.00 32.31 771 PRO A CA 1
ATOM 6041 C C . PRO A 1 771 ? -3.553 13.840 2.340 1.00 32.31 771 PRO A C 1
ATOM 6043 O O . PRO A 1 771 ? -3.553 12.641 2.600 1.00 32.31 771 PRO A O 1
ATOM 6046 N N . GLY A 1 772 ? -3.153 14.743 3.241 1.00 41.47 772 GLY A N 1
ATOM 6047 C CA . GLY A 1 772 ? -2.705 14.409 4.603 1.00 41.47 772 GLY A CA 1
ATOM 6048 C C . GLY A 1 772 ? -1.205 14.113 4.756 1.00 41.47 772 GLY A C 1
ATOM 6049 O O . GLY A 1 772 ? -0.670 14.308 5.851 1.00 41.47 772 GLY A O 1
ATOM 6050 N N . ALA A 1 773 ? -0.491 13.775 3.677 1.00 42.16 773 ALA A N 1
ATOM 6051 C CA . ALA A 1 773 ? 0.948 13.486 3.721 1.00 42.16 773 ALA A CA 1
ATOM 6052 C C . ALA A 1 773 ? 1.788 14.727 4.076 1.00 42.16 773 ALA A C 1
ATOM 6054 O O . ALA A 1 773 ? 2.740 14.638 4.854 1.00 42.16 773 ALA A O 1
ATOM 6055 N N . GLY A 1 774 ? 1.371 15.913 3.615 1.00 43.62 774 GLY A N 1
ATOM 6056 C CA . GLY A 1 774 ? 2.032 17.184 3.942 1.00 43.62 774 GLY A CA 1
ATOM 6057 C C . GLY A 1 774 ? 2.042 17.525 5.441 1.00 43.62 774 GLY A C 1
ATOM 6058 O O . GLY A 1 774 ? 2.947 18.213 5.911 1.00 43.62 774 GLY A O 1
ATOM 6059 N N . LYS A 1 775 ? 1.079 17.007 6.225 1.00 45.22 775 LYS A N 1
ATOM 6060 C CA . LYS A 1 775 ? 1.064 17.144 7.695 1.00 45.22 775 LYS A CA 1
ATOM 6061 C C . LYS A 1 775 ? 1.886 16.066 8.404 1.00 45.22 775 LYS A C 1
ATOM 6063 O O . LYS A 1 775 ? 2.426 16.354 9.469 1.00 45.22 775 LYS A O 1
ATOM 6068 N N . MET A 1 776 ? 1.993 14.863 7.834 1.00 40.38 776 MET A N 1
ATOM 6069 C CA . MET A 1 776 ? 2.749 13.743 8.416 1.00 40.38 776 MET A CA 1
ATOM 6070 C C . MET A 1 776 ? 4.267 13.851 8.203 1.00 40.38 776 MET A C 1
ATOM 6072 O O . MET A 1 776 ? 5.020 13.261 8.968 1.00 40.38 776 MET A O 1
ATOM 6076 N N . MET A 1 777 ? 4.730 14.632 7.220 1.00 41.81 777 MET A N 1
ATOM 6077 C CA . MET A 1 777 ? 6.152 14.723 6.838 1.00 41.81 777 MET A CA 1
ATOM 6078 C C . MET A 1 777 ? 6.876 15.999 7.292 1.00 41.81 777 MET A C 1
ATOM 6080 O O . MET A 1 777 ? 7.939 16.342 6.770 1.00 41.81 777 MET A O 1
ATOM 6084 N N . LYS A 1 778 ? 6.345 16.718 8.287 1.00 39.84 778 LYS A N 1
ATOM 6085 C CA . LYS A 1 778 ? 7.044 17.873 8.871 1.00 39.84 778 LYS A CA 1
ATOM 6086 C C . LYS A 1 778 ? 8.334 17.400 9.570 1.00 39.84 778 LYS A C 1
ATOM 6088 O O . LYS A 1 778 ? 8.286 16.952 10.708 1.00 39.84 778 LYS A O 1
ATOM 6093 N N . GLY A 1 779 ? 9.473 17.513 8.880 1.00 42.59 779 GLY A N 1
ATOM 6094 C CA . GLY A 1 779 ? 10.810 17.211 9.415 1.00 42.59 779 GLY A CA 1
ATOM 6095 C C . GLY A 1 779 ? 11.531 15.994 8.819 1.00 42.59 779 GLY A C 1
ATOM 6096 O O . GLY A 1 779 ? 12.590 15.643 9.328 1.00 42.59 779 GLY A O 1
ATOM 6097 N N . VAL A 1 780 ? 11.005 15.360 7.764 1.00 40.06 780 VAL A N 1
ATOM 6098 C CA . VAL A 1 780 ? 11.684 14.248 7.068 1.00 40.06 780 VAL A CA 1
ATOM 6099 C C . VAL A 1 780 ? 12.289 14.760 5.756 1.00 40.06 780 VAL A C 1
ATOM 6101 O O . VAL A 1 780 ? 11.558 15.209 4.874 1.00 40.06 780 VAL A O 1
ATOM 6104 N N . GLU A 1 781 ? 13.617 14.715 5.619 1.00 42.41 781 GLU A N 1
ATOM 6105 C CA . GLU A 1 781 ? 14.298 14.954 4.339 1.00 42.41 781 GLU A CA 1
ATOM 6106 C C . GLU A 1 781 ? 14.270 13.672 3.500 1.00 42.41 781 GLU A C 1
ATOM 6108 O O . GLU A 1 781 ? 14.782 12.634 3.916 1.00 42.41 781 GLU A O 1
ATOM 6113 N N . ILE A 1 782 ? 13.653 13.741 2.320 1.00 49.66 782 ILE A N 1
ATOM 6114 C CA . ILE A 1 782 ? 13.674 12.667 1.324 1.00 49.66 782 ILE A CA 1
ATOM 6115 C C . ILE A 1 782 ? 14.644 13.090 0.223 1.00 49.66 782 ILE A C 1
ATOM 6117 O O . ILE A 1 782 ? 14.514 14.181 -0.329 1.00 49.66 782 ILE A O 1
ATOM 6121 N N . ASP A 1 783 ? 15.619 12.230 -0.060 1.00 49.78 783 ASP A N 1
ATOM 6122 C CA . ASP A 1 783 ? 16.658 12.455 -1.065 1.00 49.78 783 ASP A CA 1
ATOM 6123 C C . ASP A 1 783 ? 16.101 12.246 -2.489 1.00 49.78 783 ASP A C 1
ATOM 6125 O O . ASP A 1 783 ? 15.523 11.197 -2.795 1.00 49.78 783 ASP A O 1
ATOM 6129 N N . ASP A 1 784 ? 16.309 13.225 -3.375 1.00 49.16 784 ASP A N 1
ATOM 6130 C CA . ASP A 1 784 ? 15.911 13.187 -4.794 1.00 49.16 784 ASP A CA 1
ATOM 6131 C C . ASP A 1 784 ? 16.634 12.067 -5.583 1.00 49.16 784 ASP A C 1
ATOM 6133 O O . ASP A 1 784 ? 16.243 11.708 -6.699 1.00 49.16 784 ASP A O 1
ATOM 6137 N N . ASP A 1 785 ? 17.673 11.465 -4.994 1.00 51.56 785 ASP A N 1
ATOM 6138 C CA . ASP A 1 785 ? 18.503 10.424 -5.598 1.00 51.56 785 ASP A CA 1
ATOM 6139 C C . ASP A 1 785 ? 18.068 8.975 -5.303 1.00 51.56 785 ASP A C 1
ATOM 6141 O O . ASP A 1 785 ? 18.733 8.036 -5.759 1.00 51.56 785 ASP A O 1
ATOM 6145 N N . ALA A 1 786 ? 16.928 8.757 -4.634 1.00 50.97 786 ALA A N 1
ATOM 6146 C CA . ALA A 1 786 ? 16.461 7.433 -4.191 1.00 50.97 786 ALA A CA 1
ATOM 6147 C C . ALA A 1 786 ? 16.426 6.349 -5.297 1.00 50.97 786 ALA A C 1
ATOM 6149 O O . ALA A 1 786 ? 16.688 5.173 -5.037 1.00 50.97 786 ALA A O 1
ATOM 6150 N N . PHE A 1 787 ? 16.170 6.731 -6.554 1.00 53.22 787 PHE A N 1
ATOM 6151 C CA . PHE A 1 787 ? 16.085 5.792 -7.682 1.00 53.22 787 PHE A CA 1
ATOM 6152 C C . PHE A 1 787 ? 17.403 5.562 -8.437 1.00 53.22 787 PHE A C 1
ATOM 6154 O O . PHE A 1 787 ? 17.481 4.629 -9.238 1.00 53.22 787 PHE A O 1
ATOM 6161 N N . LYS A 1 788 ? 18.463 6.350 -8.192 1.00 55.22 788 LYS A N 1
ATOM 6162 C CA . LYS A 1 788 ? 19.741 6.215 -8.928 1.00 55.22 788 LYS A CA 1
ATOM 6163 C C . LYS A 1 788 ? 20.363 4.825 -8.780 1.00 55.22 788 LYS A C 1
ATOM 6165 O O . LYS A 1 788 ? 20.892 4.286 -9.749 1.00 55.22 788 LYS A O 1
ATOM 6170 N N . GLY A 1 789 ? 20.281 4.232 -7.588 1.00 49.66 789 GLY A N 1
ATOM 6171 C CA . GLY A 1 789 ? 20.794 2.881 -7.340 1.00 49.66 789 GLY A CA 1
ATOM 6172 C C . GLY A 1 789 ? 20.030 1.803 -8.114 1.00 49.66 789 GLY A C 1
ATOM 6173 O O . GLY A 1 789 ? 20.632 0.861 -8.624 1.00 49.66 789 GLY A O 1
ATOM 6174 N N . VAL A 1 790 ? 18.713 1.968 -8.257 1.00 53.53 790 VAL A N 1
ATOM 6175 C CA . VAL A 1 790 ? 17.838 1.035 -8.983 1.00 53.53 790 VAL A CA 1
ATOM 6176 C C . VAL A 1 790 ? 18.071 1.132 -10.492 1.00 53.53 790 VAL A C 1
ATOM 6178 O O . VAL A 1 790 ? 18.231 0.108 -11.153 1.00 53.53 790 VAL A O 1
ATOM 6181 N N . GLU A 1 791 ? 18.197 2.347 -11.032 1.00 55.56 791 GLU A N 1
ATOM 6182 C CA . GLU A 1 791 ? 18.543 2.574 -12.442 1.00 55.56 791 GLU A CA 1
ATOM 6183 C C . GLU A 1 791 ? 19.905 1.971 -12.799 1.00 55.56 791 GLU A C 1
ATOM 6185 O O . GLU A 1 791 ? 20.031 1.299 -13.821 1.00 55.56 791 GLU A O 1
ATOM 6190 N N . ALA A 1 792 ? 20.910 2.156 -11.937 1.00 50.75 792 ALA A N 1
ATOM 6191 C CA . ALA A 1 792 ? 22.247 1.605 -12.138 1.00 50.75 792 ALA A CA 1
ATOM 6192 C C . ALA A 1 792 ? 22.251 0.063 -12.151 1.00 50.75 792 ALA A C 1
ATOM 6194 O O . ALA A 1 792 ? 22.923 -0.541 -12.988 1.00 50.75 792 ALA A O 1
ATOM 6195 N N . MET A 1 793 ? 21.463 -0.578 -11.279 1.00 54.62 793 MET A N 1
ATOM 6196 C CA . MET A 1 793 ? 21.299 -2.040 -11.259 1.00 54.62 793 MET A CA 1
ATOM 6197 C C . MET A 1 793 ? 20.570 -2.574 -12.492 1.00 54.62 793 MET A C 1
ATOM 6199 O O . MET A 1 793 ? 20.895 -3.644 -12.993 1.00 54.62 793 MET A O 1
ATOM 6203 N N . ILE A 1 794 ? 19.578 -1.852 -13.006 1.00 59.09 794 ILE A N 1
ATOM 6204 C CA . ILE A 1 794 ? 18.876 -2.263 -14.225 1.00 59.09 794 ILE A CA 1
ATOM 6205 C C . ILE A 1 794 ? 19.789 -2.099 -15.443 1.00 59.09 794 ILE A C 1
ATOM 6207 O O . ILE A 1 794 ? 19.864 -2.974 -16.308 1.00 59.09 794 ILE A O 1
ATOM 6211 N N . GLN A 1 795 ? 20.539 -1.000 -15.492 1.00 55.12 795 GLN A N 1
ATOM 6212 C CA . GLN A 1 795 ? 21.476 -0.709 -16.571 1.00 55.12 795 GLN A CA 1
ATOM 6213 C C . GLN A 1 795 ? 22.681 -1.669 -16.608 1.00 55.12 795 GLN A C 1
ATOM 6215 O O . GLN A 1 795 ? 23.292 -1.812 -17.666 1.00 55.12 795 GLN A O 1
ATOM 6220 N N . SER A 1 796 ? 22.993 -2.382 -15.518 1.00 51.34 796 SER A N 1
ATOM 6221 C CA . SER A 1 796 ? 24.035 -3.426 -15.482 1.00 51.34 796 SER A CA 1
ATOM 6222 C C . SER A 1 796 ? 23.571 -4.802 -16.003 1.00 51.34 796 SER A C 1
ATOM 6224 O O . SER A 1 796 ? 24.387 -5.704 -16.220 1.00 51.34 796 SER A O 1
ATOM 6226 N N . MET A 1 797 ? 22.267 -4.985 -16.239 1.00 64.19 797 MET A N 1
ATOM 6227 C CA . MET A 1 797 ? 21.701 -6.204 -16.826 1.00 64.19 797 MET A CA 1
ATOM 6228 C C . MET A 1 797 ? 21.863 -6.222 -18.353 1.00 64.19 797 MET A C 1
ATOM 6230 O O . MET A 1 797 ? 21.765 -5.183 -19.008 1.00 64.19 797 MET A O 1
ATOM 62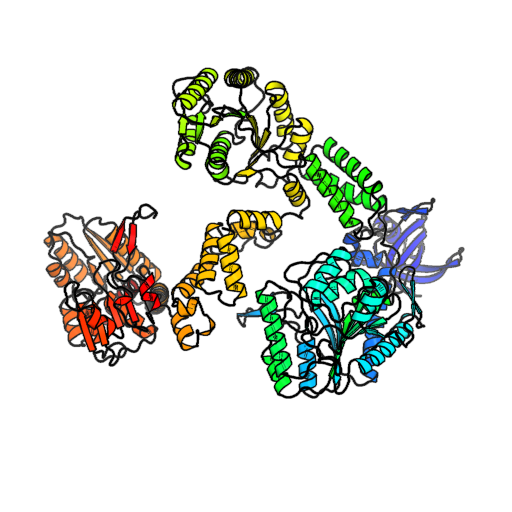34 N N . THR A 1 798 ? 22.017 -7.407 -18.945 1.00 61.66 798 THR A N 1
ATOM 6235 C CA . THR A 1 798 ? 21.943 -7.596 -20.403 1.00 61.66 798 THR A CA 1
ATOM 6236 C C . THR A 1 798 ? 20.485 -7.481 -20.881 1.00 61.66 798 THR A C 1
ATOM 6238 O O . THR A 1 798 ? 19.564 -7.787 -20.128 1.00 61.66 798 THR A O 1
ATOM 6241 N N . PRO A 1 799 ? 20.201 -7.145 -22.150 1.00 56.53 799 PRO A N 1
ATOM 6242 C CA . PRO A 1 799 ? 18.840 -7.034 -22.680 1.00 56.53 799 PRO A CA 1
ATOM 6243 C C . PRO A 1 799 ? 18.040 -8.324 -22.611 1.00 56.53 799 PRO A C 1
ATOM 6245 O O . PRO A 1 799 ? 16.818 -8.281 -22.703 1.00 56.53 799 PRO A O 1
ATOM 6248 N N . LYS A 1 800 ? 18.713 -9.479 -22.544 1.00 57.38 800 LYS A N 1
ATOM 6249 C CA . LYS A 1 800 ? 18.057 -10.777 -22.383 1.00 57.38 800 LYS A CA 1
ATOM 6250 C C . LYS A 1 800 ? 17.598 -10.976 -20.938 1.00 57.38 800 LYS A C 1
ATOM 6252 O O . LYS A 1 800 ? 16.532 -11.534 -20.724 1.00 57.38 800 LYS A O 1
ATOM 6257 N N . GLU A 1 801 ? 18.365 -10.485 -19.969 1.00 59.72 801 GLU A N 1
ATOM 6258 C CA . GLU A 1 801 ? 18.004 -10.501 -18.545 1.00 59.72 801 GLU A CA 1
ATOM 6259 C C . GLU A 1 801 ? 16.989 -9.416 -18.209 1.00 59.72 801 GLU A C 1
ATOM 6261 O O . GLU A 1 801 ? 16.064 -9.672 -17.446 1.00 59.72 801 GLU A O 1
ATOM 6266 N N . ARG A 1 802 ? 17.104 -8.240 -18.838 1.00 65.56 802 ARG A N 1
ATOM 6267 C CA . ARG A 1 802 ? 16.100 -7.186 -18.720 1.00 65.56 802 ARG A CA 1
ATOM 6268 C C . ARG A 1 802 ? 14.763 -7.663 -19.246 1.00 65.56 802 ARG A C 1
ATOM 6270 O O . ARG A 1 802 ? 13.793 -7.568 -18.521 1.00 65.56 802 ARG A O 1
ATOM 6277 N N . ARG A 1 803 ? 14.713 -8.245 -20.448 1.00 58.03 803 ARG A N 1
ATOM 6278 C CA . ARG A 1 803 ? 13.472 -8.765 -21.049 1.00 58.03 803 ARG A CA 1
ATOM 6279 C C . ARG A 1 803 ? 12.952 -10.061 -20.422 1.00 58.03 803 ARG A C 1
ATOM 6281 O O . ARG A 1 803 ? 11.819 -10.435 -20.694 1.00 58.03 803 ARG A O 1
ATOM 6288 N N . ASN A 1 804 ? 13.761 -10.773 -19.637 1.00 66.62 804 ASN A N 1
ATOM 6289 C CA . ASN A 1 804 ? 13.348 -12.019 -18.994 1.00 66.62 804 ASN A CA 1
ATOM 6290 C C . ASN A 1 804 ? 13.991 -12.168 -17.602 1.00 66.62 804 ASN A C 1
ATOM 6292 O O . ASN A 1 804 ? 14.985 -12.886 -17.457 1.00 66.62 804 ASN A O 1
ATOM 6296 N N . PRO A 1 805 ? 13.415 -11.540 -16.561 1.00 60.78 805 PRO A N 1
ATOM 6297 C CA . PRO A 1 805 ? 13.943 -11.574 -15.193 1.00 60.78 805 PRO A CA 1
ATOM 6298 C C . PRO A 1 805 ? 14.138 -12.988 -14.621 1.00 60.78 805 PRO A C 1
ATOM 6300 O O . PRO A 1 805 ? 14.995 -13.196 -13.763 1.00 60.78 805 PRO A O 1
ATOM 6303 N N . LYS A 1 806 ? 13.403 -13.990 -15.133 1.00 61.09 806 LYS A N 1
ATOM 6304 C CA . LYS A 1 806 ? 13.445 -15.392 -14.672 1.00 61.09 806 LYS A CA 1
ATOM 6305 C C . LYS A 1 806 ? 14.794 -16.070 -14.913 1.00 61.09 806 LYS A C 1
ATOM 6307 O O . LYS A 1 806 ? 15.100 -17.073 -14.275 1.00 61.09 806 LYS A O 1
ATOM 6312 N N . ILE A 1 807 ? 15.626 -15.534 -15.810 1.00 59.84 807 ILE A N 1
ATOM 6313 C CA . ILE A 1 807 ? 16.962 -16.087 -16.051 1.00 59.84 807 ILE A CA 1
ATOM 6314 C C . ILE A 1 807 ? 17.987 -15.612 -15.007 1.00 59.84 807 ILE A C 1
ATOM 6316 O O . ILE A 1 80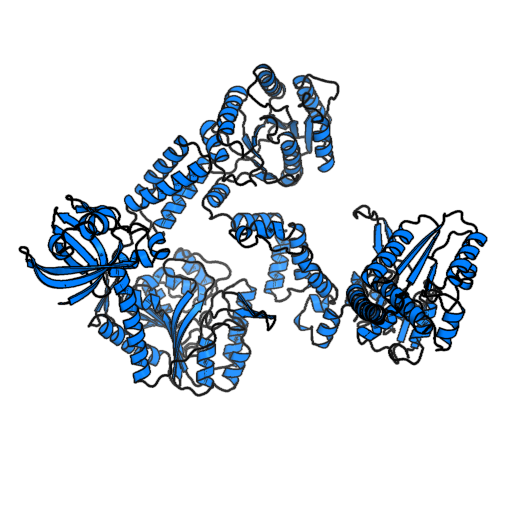7 ? 19.109 -16.117 -15.008 1.00 59.84 807 ILE A O 1
ATOM 6320 N N . ILE A 1 808 ? 17.647 -14.673 -14.116 1.00 58.34 808 ILE A N 1
ATOM 6321 C CA . ILE A 1 808 ? 18.554 -14.147 -13.087 1.00 58.34 808 ILE A CA 1
ATOM 6322 C C . ILE A 1 808 ? 18.710 -15.174 -11.953 1.00 58.34 808 ILE A C 1
ATOM 6324 O O . ILE A 1 808 ? 17.934 -15.223 -11.004 1.00 58.34 808 ILE A O 1
ATOM 6328 N N . ASN A 1 809 ? 19.744 -16.007 -12.054 1.00 54.59 809 ASN A N 1
ATOM 6329 C CA . ASN A 1 809 ? 20.155 -16.958 -11.018 1.00 54.59 809 ASN A CA 1
ATOM 6330 C C . ASN A 1 809 ? 21.159 -16.323 -10.034 1.00 54.59 809 ASN A C 1
ATOM 6332 O O . ASN A 1 809 ? 21.569 -15.183 -10.222 1.00 54.59 809 ASN A O 1
ATOM 6336 N N . ALA A 1 810 ? 21.599 -17.048 -9.000 1.00 41.38 810 ALA A N 1
ATOM 6337 C CA . ALA A 1 810 ? 22.521 -16.520 -7.984 1.00 41.38 810 ALA A CA 1
ATOM 6338 C C . ALA A 1 810 ? 23.823 -15.924 -8.568 1.00 41.38 810 ALA A C 1
ATOM 6340 O O . ALA A 1 810 ? 24.266 -14.872 -8.116 1.00 41.38 810 ALA A O 1
ATOM 6341 N N . SER A 1 811 ? 24.388 -16.532 -9.619 1.00 45.12 811 SER A N 1
ATOM 6342 C CA . SER A 1 811 ? 25.576 -16.024 -10.328 1.00 45.12 811 SER A CA 1
ATOM 6343 C C . SER A 1 811 ? 25.288 -14.723 -11.093 1.00 45.12 811 SER A C 1
ATOM 6345 O O . SER A 1 811 ? 26.047 -13.761 -10.993 1.00 45.12 811 SER A O 1
ATOM 6347 N N . ARG A 1 812 ? 24.149 -14.643 -11.793 1.00 52.00 812 ARG A N 1
ATOM 6348 C CA . ARG A 1 812 ? 23.698 -13.430 -12.496 1.00 52.00 812 ARG A CA 1
ATOM 6349 C C . ARG A 1 812 ? 23.272 -12.332 -11.531 1.00 52.00 812 ARG A C 1
ATOM 6351 O O . ARG A 1 812 ? 23.560 -11.178 -11.791 1.00 52.00 812 ARG A O 1
ATOM 6358 N N . LYS A 1 813 ? 22.651 -12.673 -10.400 1.00 52.41 813 LYS A N 1
ATOM 6359 C CA . LYS A 1 813 ? 22.304 -11.735 -9.327 1.00 52.41 813 LYS A CA 1
ATOM 6360 C C . LYS A 1 813 ? 23.570 -11.151 -8.712 1.00 52.41 813 LYS A C 1
ATOM 6362 O O . LYS A 1 813 ? 23.620 -9.939 -8.575 1.00 52.41 813 LYS A O 1
ATOM 6367 N N . LYS A 1 814 ? 24.589 -11.987 -8.450 1.00 47.06 814 LYS A N 1
ATOM 6368 C CA . LYS A 1 814 ? 25.937 -11.569 -8.033 1.00 47.06 814 LYS A CA 1
ATOM 6369 C C . LYS A 1 814 ? 26.500 -10.582 -9.067 1.00 47.06 814 LYS A C 1
ATOM 6371 O O . LYS A 1 814 ? 26.705 -9.447 -8.700 1.00 47.06 814 LYS A O 1
ATOM 6376 N N . ARG A 1 815 ? 26.542 -10.911 -10.363 1.00 63.50 815 ARG A N 1
ATOM 6377 C CA . ARG A 1 815 ? 26.975 -10.021 -11.470 1.00 63.50 815 ARG A CA 1
ATOM 6378 C C . ARG A 1 815 ? 26.178 -8.703 -11.626 1.00 63.50 815 ARG A C 1
ATOM 6380 O O . ARG A 1 815 ? 26.765 -7.664 -11.894 1.00 63.50 815 ARG A O 1
ATOM 6387 N N . ILE A 1 816 ? 24.849 -8.732 -11.467 1.00 55.09 816 ILE A N 1
ATOM 6388 C CA . ILE A 1 816 ? 23.933 -7.577 -11.622 1.00 55.09 816 ILE A CA 1
ATOM 6389 C C . ILE A 1 816 ? 24.061 -6.610 -10.441 1.00 55.09 816 ILE A C 1
ATOM 6391 O O . ILE A 1 816 ? 24.136 -5.397 -10.642 1.00 55.09 816 ILE A O 1
ATOM 6395 N N . THR A 1 817 ? 24.130 -7.137 -9.213 1.00 45.97 817 THR A N 1
ATOM 6396 C CA . THR A 1 817 ? 24.414 -6.337 -8.009 1.00 45.97 817 THR A CA 1
ATOM 6397 C C . THR A 1 817 ? 25.884 -5.922 -7.923 1.00 45.97 817 THR A C 1
ATOM 6399 O O . THR A 1 817 ? 26.205 -4.949 -7.240 1.00 45.97 817 THR A O 1
ATOM 6402 N N . GLN A 1 818 ? 26.759 -6.631 -8.639 1.00 43.72 818 GLN A N 1
ATOM 6403 C CA . GLN A 1 818 ? 28.185 -6.366 -8.812 1.00 43.72 818 GLN A CA 1
ATOM 6404 C C . GLN A 1 818 ? 28.532 -5.645 -10.118 1.00 43.72 818 GLN A C 1
ATOM 6406 O O . GLN A 1 818 ? 29.694 -5.682 -10.520 1.00 43.72 818 GLN A O 1
ATOM 6411 N N . GLY A 1 819 ? 27.585 -4.968 -10.785 1.00 47.91 819 GLY A N 1
ATOM 6412 C CA . GLY A 1 819 ? 27.963 -4.022 -11.839 1.00 47.91 819 GLY A CA 1
ATOM 6413 C C . GLY A 1 819 ? 29.151 -3.203 -11.330 1.00 47.91 819 GLY A C 1
ATOM 6414 O O . GLY A 1 819 ? 29.087 -2.729 -10.196 1.00 47.91 819 GLY A O 1
ATOM 6415 N N . SER A 1 820 ? 30.260 -3.178 -12.081 1.00 53.78 820 SER A N 1
ATOM 6416 C CA . SER A 1 820 ? 31.563 -2.703 -11.602 1.00 53.78 820 SER A CA 1
ATOM 6417 C C . SER A 1 820 ? 31.543 -1.189 -11.387 1.00 53.78 820 SER A C 1
ATOM 6419 O O . SER A 1 820 ? 32.073 -0.405 -12.174 1.00 53.78 820 SER A O 1
ATOM 6421 N N . ASP A 1 821 ? 30.854 -0.781 -10.325 1.00 66.88 821 ASP A N 1
ATOM 6422 C CA . ASP A 1 821 ? 30.668 0.588 -9.902 1.00 66.88 821 ASP A CA 1
ATOM 6423 C C . ASP A 1 821 ? 31.941 1.016 -9.189 1.00 66.88 821 ASP A C 1
ATOM 6425 O O . ASP A 1 821 ? 32.126 0.839 -7.980 1.00 66.88 821 ASP A O 1
ATOM 6429 N N . GLY A 1 822 ? 32.849 1.574 -9.980 1.00 69.25 822 GLY A N 1
ATOM 6430 C CA . GLY A 1 822 ? 34.087 2.121 -9.467 1.00 69.25 822 GLY A CA 1
ATOM 6431 C C . GLY A 1 822 ? 33.867 3.276 -8.494 1.00 69.25 822 GLY A C 1
ATOM 6432 O O . GLY A 1 822 ? 34.744 3.504 -7.669 1.00 69.25 822 GLY A O 1
ATOM 6433 N N . LYS A 1 823 ? 32.710 3.963 -8.484 1.00 78.06 823 LYS A N 1
ATOM 6434 C CA . LYS A 1 823 ? 32.402 4.956 -7.437 1.00 78.06 823 LYS A CA 1
ATOM 6435 C C . LYS A 1 823 ? 32.154 4.277 -6.099 1.00 78.06 823 LYS A C 1
ATOM 6437 O O . LYS A 1 823 ? 32.726 4.715 -5.102 1.00 78.06 823 LYS A O 1
ATOM 6442 N N . LYS A 1 824 ? 31.346 3.213 -6.073 1.00 77.38 824 LYS A N 1
ATOM 6443 C CA . LYS A 1 824 ? 31.080 2.440 -4.852 1.00 77.38 824 LYS A CA 1
ATOM 6444 C C . LYS A 1 824 ? 32.362 1.811 -4.315 1.00 77.38 824 LYS A C 1
ATOM 6446 O O . LYS A 1 824 ? 32.690 2.010 -3.148 1.00 77.38 824 LYS A O 1
ATOM 6451 N N . THR A 1 825 ? 33.124 1.131 -5.172 1.00 79.31 825 THR A N 1
ATOM 6452 C CA . THR A 1 825 ? 34.392 0.504 -4.774 1.00 79.31 825 THR A CA 1
ATOM 6453 C C . THR A 1 825 ? 35.410 1.546 -4.297 1.00 79.31 825 THR A C 1
ATOM 6455 O O . THR A 1 825 ? 36.020 1.368 -3.242 1.00 79.31 825 THR A O 1
ATOM 6458 N N . ALA A 1 826 ? 35.540 2.682 -4.993 1.00 85.62 826 ALA A N 1
ATOM 6459 C CA . ALA A 1 826 ? 36.412 3.773 -4.560 1.00 85.62 826 ALA A CA 1
ATOM 6460 C C . ALA A 1 826 ? 35.973 4.380 -3.218 1.00 85.62 826 ALA A C 1
ATOM 6462 O O . ALA A 1 826 ? 36.829 4.758 -2.422 1.00 85.62 826 ALA A O 1
ATOM 6463 N N . ALA A 1 827 ? 34.668 4.479 -2.945 1.00 83.75 827 ALA A N 1
ATOM 6464 C CA . ALA A 1 827 ? 34.162 4.958 -1.661 1.00 83.75 827 ALA A CA 1
ATOM 6465 C C . ALA A 1 827 ? 34.530 4.003 -0.515 1.00 83.75 827 ALA A C 1
ATOM 6467 O O . ALA A 1 827 ? 35.015 4.462 0.517 1.00 83.75 827 ALA A O 1
ATOM 6468 N N . THR A 1 828 ? 34.384 2.688 -0.712 1.00 83.12 828 THR A N 1
ATOM 6469 C CA . THR A 1 828 ? 34.810 1.675 0.269 1.00 83.12 828 THR A CA 1
ATOM 6470 C C . THR A 1 828 ? 36.308 1.769 0.558 1.00 83.12 828 THR A C 1
ATOM 6472 O O . THR A 1 828 ? 36.707 1.830 1.717 1.00 83.12 828 THR A O 1
ATOM 6475 N N . ILE A 1 829 ? 37.141 1.881 -0.479 1.00 87.12 829 ILE A N 1
ATOM 6476 C CA . ILE A 1 829 ? 38.596 2.026 -0.320 1.00 87.12 829 ILE A CA 1
ATOM 6477 C C . ILE A 1 829 ? 38.948 3.315 0.426 1.00 87.12 829 ILE A C 1
ATOM 6479 O O . ILE A 1 829 ? 39.803 3.312 1.306 1.00 87.12 829 ILE A O 1
ATOM 6483 N N . LYS A 1 830 ? 38.276 4.428 0.119 1.00 90.44 830 LYS A N 1
ATOM 6484 C CA . LYS A 1 830 ? 38.479 5.684 0.852 1.00 90.44 830 LYS A CA 1
ATOM 6485 C C . LYS A 1 830 ? 38.115 5.541 2.327 1.00 90.44 830 LYS A C 1
ATOM 6487 O O . LYS A 1 830 ? 38.848 6.055 3.156 1.00 90.44 830 LYS A O 1
ATOM 6492 N N . GLN A 1 831 ? 37.059 4.802 2.669 1.00 88.06 831 GLN A N 1
ATOM 6493 C CA . GLN A 1 831 ? 36.714 4.515 4.067 1.00 88.06 831 GLN A CA 1
ATOM 6494 C C . GLN A 1 831 ? 37.770 3.652 4.771 1.00 88.06 831 GLN A C 1
ATOM 6496 O O . GLN A 1 831 ? 38.074 3.902 5.937 1.00 88.06 831 GLN A O 1
ATOM 6501 N N . GLU A 1 832 ? 38.335 2.653 4.087 1.00 90.31 832 GLU A N 1
ATOM 6502 C CA . GLU A 1 832 ? 39.466 1.860 4.596 1.00 90.31 832 GLU A CA 1
ATOM 6503 C C . GLU A 1 832 ? 40.667 2.773 4.895 1.00 90.31 832 GLU A C 1
ATOM 6505 O O . GLU A 1 832 ? 41.181 2.766 6.014 1.00 90.31 832 GLU A O 1
ATOM 6510 N N . ILE A 1 833 ? 41.025 3.654 3.951 1.00 93.25 833 ILE A N 1
ATOM 6511 C CA . ILE A 1 833 ? 42.079 4.666 4.123 1.00 93.25 833 ILE A CA 1
ATOM 6512 C C . ILE A 1 833 ? 41.764 5.589 5.309 1.00 93.25 833 ILE A C 1
ATOM 6514 O O . ILE A 1 833 ? 42.630 5.796 6.155 1.00 93.25 833 ILE A O 1
ATOM 6518 N N . THR A 1 834 ? 40.535 6.103 5.430 1.00 92.12 834 THR A N 1
ATOM 6519 C CA . THR A 1 834 ? 40.128 6.967 6.551 1.00 92.12 834 THR A CA 1
ATOM 6520 C C . THR A 1 834 ? 40.330 6.271 7.897 1.00 92.12 834 THR A C 1
ATOM 6522 O O . THR A 1 834 ? 40.854 6.881 8.828 1.00 92.12 834 THR A O 1
ATOM 6525 N N . LYS A 1 835 ? 39.955 4.990 8.021 1.00 91.06 835 LYS A N 1
ATOM 6526 C CA . LYS A 1 835 ? 40.164 4.217 9.259 1.00 91.06 835 LYS A CA 1
ATOM 6527 C C . LYS A 1 835 ? 41.646 4.114 9.612 1.00 91.06 835 LYS A C 1
ATOM 6529 O O . LYS A 1 835 ? 42.013 4.306 10.770 1.00 91.06 835 LYS A O 1
ATOM 6534 N N . GLU A 1 836 ? 42.497 3.856 8.623 1.00 90.69 836 GLU A N 1
ATOM 6535 C CA . GLU A 1 836 ? 43.944 3.794 8.828 1.00 90.69 836 GLU A CA 1
ATOM 6536 C C . GLU A 1 836 ? 44.528 5.155 9.231 1.00 90.69 836 GLU A C 1
ATOM 6538 O O . GLU A 1 836 ? 45.304 5.231 10.182 1.00 90.69 836 GLU A O 1
ATOM 6543 N N . VAL A 1 837 ? 44.107 6.247 8.590 1.00 91.06 837 VAL A N 1
ATOM 6544 C CA . VAL A 1 837 ? 44.536 7.614 8.937 1.00 91.06 837 VAL A CA 1
ATOM 6545 C C . VAL A 1 837 ? 44.112 7.998 10.350 1.00 91.06 837 VAL A C 1
ATOM 6547 O O . VAL A 1 837 ? 44.901 8.582 11.092 1.00 91.06 837 VAL A O 1
ATOM 6550 N N . LEU A 1 838 ? 42.888 7.652 10.756 1.00 89.38 838 LEU A N 1
ATOM 6551 C CA . LEU A 1 838 ? 42.420 7.865 12.126 1.00 89.38 838 LEU A CA 1
ATOM 6552 C C . LEU A 1 838 ? 43.276 7.092 13.135 1.00 89.38 838 LEU A C 1
ATOM 6554 O O . LEU A 1 838 ? 43.583 7.623 14.201 1.00 89.38 838 LEU A O 1
ATOM 6558 N N . SER A 1 839 ? 43.716 5.878 12.789 1.00 88.94 839 SER A N 1
ATOM 6559 C CA . SER A 1 839 ? 44.662 5.123 13.613 1.00 88.94 839 SER A CA 1
ATOM 6560 C C . SER A 1 839 ? 46.029 5.807 13.702 1.00 88.94 839 SER A C 1
ATOM 6562 O O . SER A 1 839 ? 46.589 5.875 14.795 1.00 88.94 839 SER A O 1
ATOM 6564 N N . LEU A 1 840 ? 46.563 6.344 12.597 1.00 88.25 840 LEU A N 1
ATOM 6565 C CA . LEU A 1 840 ? 47.821 7.106 12.605 1.00 88.25 840 LEU A CA 1
ATOM 6566 C C . LEU A 1 840 ? 47.707 8.336 13.518 1.00 88.25 840 LEU A C 1
ATOM 6568 O O . LEU A 1 840 ? 48.554 8.531 14.390 1.00 88.25 840 LEU A O 1
ATOM 6572 N N . LYS A 1 841 ? 46.615 9.105 13.388 1.00 85.94 841 LYS A N 1
ATOM 6573 C CA . LYS A 1 841 ? 46.325 10.274 14.236 1.00 85.94 841 LYS A CA 1
ATOM 6574 C C . LYS A 1 841 ? 46.222 9.900 15.714 1.00 85.94 841 LYS A C 1
ATOM 6576 O O . LYS A 1 841 ? 46.821 10.567 16.552 1.00 85.94 841 LYS A O 1
ATOM 6581 N N . LYS A 1 842 ? 45.505 8.818 16.041 1.00 86.56 842 LYS A N 1
ATOM 6582 C CA . LYS A 1 842 ? 45.361 8.324 17.421 1.00 86.56 842 LYS A CA 1
ATOM 6583 C C . LYS A 1 842 ? 46.704 7.925 18.038 1.00 86.56 842 LYS A C 1
ATOM 6585 O O . LYS A 1 842 ? 46.912 8.135 19.227 1.00 86.56 842 LYS A O 1
ATOM 6590 N N . ASN A 1 843 ? 47.617 7.402 17.224 1.00 86.69 843 ASN A N 1
ATOM 6591 C CA . ASN A 1 843 ? 48.962 7.013 17.642 1.00 86.69 843 ASN A CA 1
ATOM 6592 C C . ASN A 1 843 ? 49.968 8.184 17.619 1.00 86.69 843 ASN A C 1
ATOM 6594 O O . ASN A 1 843 ? 51.168 7.949 17.742 1.00 86.69 843 ASN A O 1
ATOM 6598 N N . GLY A 1 844 ? 49.512 9.431 17.426 1.00 85.50 844 GLY A N 1
ATOM 6599 C CA . GLY A 1 844 ? 50.371 10.620 17.369 1.00 85.50 844 GLY A CA 1
ATOM 6600 C C . GLY A 1 844 ? 51.287 10.680 16.141 1.00 85.50 844 GLY A C 1
ATOM 6601 O O . GLY A 1 844 ? 52.261 11.429 16.135 1.00 85.50 844 GLY A O 1
ATOM 6602 N N . GLN A 1 845 ? 51.016 9.884 15.104 1.00 86.12 845 GLN A N 1
ATOM 6603 C CA . GLN A 1 845 ? 51.841 9.815 13.901 1.00 86.12 845 GLN A CA 1
ATOM 6604 C C . GLN A 1 845 ? 51.403 10.854 12.861 1.00 86.12 845 GLN A C 1
ATOM 6606 O O . GLN A 1 845 ? 50.214 11.125 12.691 1.00 86.12 845 GLN A O 1
ATOM 6611 N N . LYS A 1 846 ? 52.378 11.403 12.121 1.00 86.94 846 LYS A N 1
ATOM 6612 C CA . LYS A 1 846 ? 52.144 12.325 10.996 1.00 86.94 846 LYS A CA 1
ATOM 6613 C C . LYS A 1 846 ? 51.193 11.705 9.961 1.00 86.94 846 LYS A C 1
ATOM 6615 O O . LYS A 1 846 ? 51.427 10.577 9.516 1.00 86.94 846 LYS A O 1
ATOM 6620 N N . THR A 1 847 ? 50.179 12.468 9.568 1.00 90.12 847 THR A N 1
ATOM 6621 C CA . THR A 1 847 ? 49.223 12.173 8.494 1.00 90.12 847 THR A CA 1
ATOM 6622 C C . THR A 1 847 ? 49.886 12.140 7.116 1.00 90.12 847 THR A C 1
ATOM 6624 O O . THR A 1 847 ? 50.876 12.839 6.911 1.00 90.12 847 THR A O 1
ATOM 6627 N N . PRO A 1 848 ? 49.374 11.344 6.159 1.00 94.94 848 PRO A N 1
ATOM 6628 C CA . PRO A 1 848 ? 49.873 11.379 4.787 1.00 94.94 848 PRO A CA 1
ATOM 6629 C C . PRO A 1 848 ? 49.616 12.741 4.129 1.00 94.94 848 PRO A C 1
ATOM 6631 O O . PRO A 1 848 ? 48.514 13.282 4.246 1.00 94.94 848 PRO A O 1
ATOM 6634 N N . HIS A 1 849 ? 50.609 13.251 3.400 1.00 95.19 849 HIS A N 1
ATOM 6635 C CA . HIS A 1 849 ? 50.548 14.524 2.679 1.00 95.19 849 HIS A CA 1
ATOM 6636 C C . HIS A 1 849 ? 50.755 14.315 1.174 1.00 95.19 849 HIS A C 1
ATOM 6638 O O . HIS A 1 849 ? 51.833 13.894 0.745 1.00 95.19 849 HIS A O 1
ATOM 6644 N N . LEU A 1 850 ? 49.737 14.654 0.372 1.00 95.69 850 LEU A N 1
ATOM 6645 C CA . LEU A 1 850 ? 49.786 14.618 -1.097 1.00 95.69 850 LEU A CA 1
ATOM 6646 C C . LEU A 1 850 ? 49.942 16.023 -1.695 1.00 95.69 850 LEU A C 1
ATOM 6648 O O . LEU A 1 850 ? 49.078 16.875 -1.485 1.00 95.69 850 LEU A O 1
ATOM 6652 N N . ALA A 1 851 ? 50.971 16.259 -2.511 1.00 94.50 851 ALA A N 1
ATOM 6653 C CA . ALA A 1 851 ? 51.052 17.475 -3.324 1.00 94.50 851 ALA A CA 1
ATOM 6654 C C . ALA A 1 851 ? 50.687 17.232 -4.801 1.00 94.50 851 ALA A C 1
ATOM 6656 O O . ALA A 1 851 ? 50.883 16.145 -5.342 1.00 94.50 851 ALA A O 1
ATOM 6657 N N . ALA A 1 852 ? 50.146 18.247 -5.472 1.00 93.25 852 ALA A N 1
ATOM 6658 C CA . ALA A 1 852 ? 49.837 18.201 -6.898 1.00 93.25 852 ALA A CA 1
ATOM 6659 C C . ALA A 1 852 ? 50.342 19.465 -7.600 1.00 93.25 852 ALA A C 1
ATOM 6661 O O . ALA A 1 852 ? 49.981 20.571 -7.203 1.00 93.25 852 ALA A O 1
ATOM 6662 N N . ILE A 1 853 ? 51.148 19.295 -8.651 1.00 93.25 853 ILE A N 1
ATOM 6663 C CA . ILE A 1 853 ? 51.572 20.383 -9.538 1.00 93.25 853 ILE A CA 1
ATOM 6664 C C . ILE A 1 853 ? 50.632 20.447 -10.745 1.00 93.25 853 ILE A C 1
ATOM 6666 O O . ILE A 1 853 ? 50.397 19.430 -11.404 1.00 93.25 853 ILE A O 1
ATOM 6670 N N . ILE A 1 854 ? 50.128 21.640 -11.060 1.00 92.06 854 ILE A N 1
ATOM 6671 C CA . ILE A 1 854 ? 49.392 21.942 -12.294 1.00 92.06 854 ILE A CA 1
ATOM 6672 C C . ILE A 1 854 ? 50.086 23.085 -13.043 1.00 92.06 854 ILE A C 1
ATOM 6674 O O . ILE A 1 854 ? 50.455 24.085 -12.434 1.00 92.06 854 ILE A O 1
ATOM 6678 N N . VAL A 1 855 ? 50.272 22.926 -14.357 1.00 90.25 855 VAL A N 1
ATOM 6679 C CA . VAL A 1 855 ? 50.890 23.932 -15.235 1.00 90.25 855 VAL A CA 1
ATOM 6680 C C . VAL A 1 855 ? 49.853 24.431 -16.246 1.00 90.25 855 VAL A C 1
ATOM 6682 O O . VAL A 1 855 ? 49.355 23.654 -17.061 1.00 90.25 855 VAL A O 1
ATOM 6685 N N . GLY A 1 856 ? 49.532 25.726 -16.196 1.00 82.62 856 GLY A N 1
ATOM 6686 C CA . GLY A 1 856 ? 48.520 26.378 -17.032 1.00 82.62 856 GLY A CA 1
ATOM 6687 C C . GLY A 1 856 ? 47.069 26.185 -16.560 1.00 82.62 856 GLY A C 1
ATOM 6688 O O . GLY A 1 856 ? 46.793 25.471 -15.598 1.00 82.62 856 GLY A O 1
ATOM 6689 N N . ASP A 1 857 ? 46.122 26.820 -17.262 1.00 64.50 857 ASP A N 1
ATOM 6690 C CA . ASP A 1 857 ? 44.701 26.898 -16.862 1.00 64.50 857 ASP A CA 1
ATOM 6691 C C . ASP A 1 857 ? 43.774 26.024 -17.728 1.00 64.50 857 ASP A C 1
ATOM 6693 O O . ASP A 1 857 ? 42.720 26.436 -18.216 1.00 64.50 857 ASP A O 1
ATOM 6697 N N . ASN A 1 858 ? 44.168 24.770 -17.964 1.00 66.38 858 ASN A N 1
ATOM 6698 C CA . ASN A 1 858 ? 43.267 23.823 -18.616 1.00 66.38 858 ASN A CA 1
ATOM 6699 C C . ASN A 1 858 ? 42.132 23.442 -17.647 1.00 66.38 858 ASN A C 1
ATOM 6701 O O . ASN A 1 858 ? 42.344 22.700 -16.682 1.00 66.38 858 ASN A O 1
ATOM 6705 N N . GLY A 1 859 ? 40.902 23.878 -17.942 1.00 61.69 859 GLY A N 1
ATOM 6706 C CA . GLY A 1 859 ? 39.716 23.576 -17.131 1.00 61.69 859 GLY A CA 1
ATOM 6707 C C . GLY A 1 859 ? 39.484 22.074 -16.885 1.00 61.69 859 GLY A C 1
ATOM 6708 O O . GLY A 1 859 ? 38.875 21.692 -15.879 1.00 61.69 859 GLY A O 1
ATOM 6709 N N . ALA A 1 860 ? 40.003 21.190 -17.750 1.00 61.47 860 ALA A N 1
ATOM 6710 C CA . ALA A 1 860 ? 39.998 19.745 -17.524 1.00 61.47 860 ALA A CA 1
ATOM 6711 C C . ALA A 1 860 ? 40.926 19.302 -16.393 1.00 61.47 860 ALA A C 1
ATOM 6713 O O . ALA A 1 860 ? 40.485 18.616 -15.466 1.00 61.47 860 ALA A O 1
ATOM 6714 N N . SER A 1 861 ? 42.181 19.740 -16.456 1.00 68.31 861 SER A N 1
ATOM 6715 C CA . SER A 1 861 ? 43.206 19.459 -15.456 1.00 68.31 861 SER A CA 1
ATOM 6716 C C . SER A 1 861 ? 42.811 20.039 -14.100 1.00 68.31 861 SER A C 1
ATOM 6718 O O . SER A 1 861 ? 42.920 19.350 -13.088 1.00 68.31 861 SER A O 1
ATOM 6720 N N . ARG A 1 862 ? 42.227 21.245 -14.077 1.00 73.19 862 ARG A N 1
ATOM 6721 C CA . ARG A 1 862 ? 41.777 21.897 -12.840 1.00 73.19 862 ARG A CA 1
ATOM 6722 C C . ARG A 1 862 ? 40.641 21.145 -12.151 1.00 73.19 862 ARG A C 1
ATOM 6724 O O . ARG A 1 862 ? 40.691 20.899 -10.950 1.00 73.19 862 ARG A O 1
ATOM 6731 N N . THR A 1 863 ? 39.648 20.691 -12.919 1.00 70.50 863 THR A N 1
ATOM 6732 C CA . THR A 1 863 ? 38.551 19.860 -12.388 1.00 70.50 863 THR A CA 1
ATOM 6733 C C . THR A 1 863 ? 39.084 18.566 -11.764 1.00 70.50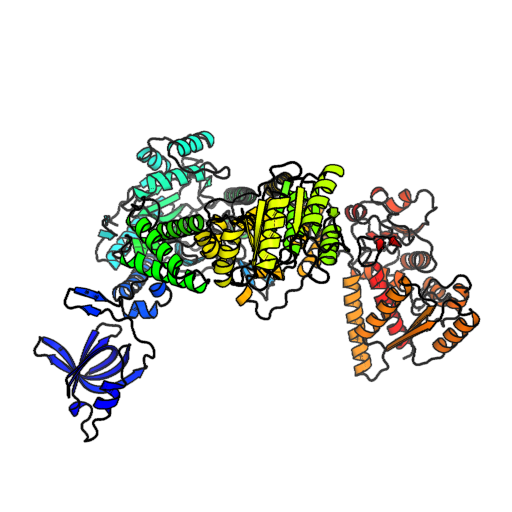 863 THR A C 1
ATOM 6735 O O . THR A 1 863 ? 38.635 18.153 -10.694 1.00 70.50 863 THR A O 1
ATOM 6738 N N . TYR A 1 864 ? 40.057 17.931 -12.421 1.00 72.12 864 TYR A N 1
ATOM 6739 C CA . TYR A 1 864 ? 40.629 16.666 -11.971 1.00 72.12 864 TYR A CA 1
ATOM 6740 C C . TYR A 1 864 ? 41.516 16.826 -10.727 1.00 72.12 864 TYR A C 1
ATOM 6742 O O . TYR A 1 864 ? 41.439 16.014 -9.806 1.00 72.12 864 TYR A O 1
ATOM 6750 N N . VAL A 1 865 ? 42.307 17.898 -10.650 1.00 80.50 865 VAL A N 1
ATOM 6751 C CA . VAL A 1 865 ? 43.141 18.207 -9.480 1.00 80.50 865 VAL A CA 1
ATOM 6752 C C . VAL A 1 865 ? 42.285 18.604 -8.276 1.00 80.50 865 VAL A C 1
ATOM 6754 O O . VAL A 1 865 ? 42.485 18.068 -7.187 1.00 80.50 865 VAL A O 1
ATOM 6757 N N . ASN A 1 866 ? 41.242 19.413 -8.475 1.00 80.44 866 ASN A N 1
ATOM 6758 C CA . ASN A 1 866 ? 40.281 19.740 -7.417 1.00 80.44 866 ASN A CA 1
ATOM 6759 C C . ASN A 1 866 ? 39.592 18.489 -6.850 1.00 80.44 866 ASN A C 1
ATOM 6761 O O . ASN A 1 866 ? 39.328 18.411 -5.651 1.00 80.44 866 ASN A O 1
ATOM 6765 N N . ALA A 1 867 ? 39.322 17.483 -7.688 1.00 82.69 867 ALA A N 1
ATOM 6766 C CA . ALA A 1 867 ? 38.769 16.212 -7.226 1.00 82.69 867 ALA A CA 1
ATOM 6767 C C . ALA A 1 867 ? 39.745 15.429 -6.326 1.00 82.69 867 ALA A C 1
ATOM 6769 O O . ALA A 1 867 ? 39.292 14.731 -5.418 1.00 82.69 867 ALA A O 1
ATOM 6770 N N . LYS A 1 868 ? 41.063 15.554 -6.541 1.00 85.31 868 LYS A N 1
ATOM 6771 C CA . LYS A 1 868 ? 42.099 14.944 -5.687 1.00 85.31 868 LYS A CA 1
ATOM 6772 C C . LYS A 1 868 ? 42.203 15.660 -4.343 1.00 85.31 868 LYS A C 1
ATOM 6774 O O . LYS A 1 868 ? 42.169 14.988 -3.320 1.00 85.31 868 LYS A O 1
ATOM 6779 N N . VAL A 1 869 ? 42.227 16.995 -4.344 1.00 84.69 869 VAL A N 1
ATOM 6780 C CA . VAL A 1 869 ? 42.261 17.815 -3.116 1.00 84.69 869 VAL A CA 1
ATOM 6781 C C . VAL A 1 869 ? 41.062 17.499 -2.220 1.00 84.69 869 VAL A C 1
ATOM 6783 O O . VAL A 1 869 ? 41.236 17.099 -1.072 1.00 84.69 869 VAL A O 1
ATOM 6786 N N . LYS A 1 870 ? 39.844 17.524 -2.779 1.00 86.25 870 LYS A N 1
ATOM 6787 C CA . LYS A 1 870 ? 38.625 17.138 -2.046 1.00 86.25 870 LYS A CA 1
ATOM 6788 C C . LYS A 1 870 ? 38.684 15.709 -1.506 1.00 86.25 870 LYS A C 1
ATOM 6790 O O . LYS A 1 870 ? 38.127 15.413 -0.453 1.00 86.25 870 LYS A O 1
ATOM 6795 N N . ALA A 1 871 ? 39.323 14.794 -2.238 1.00 88.31 871 ALA A N 1
ATOM 6796 C CA . ALA A 1 871 ? 39.467 13.418 -1.789 1.00 88.31 871 ALA A CA 1
ATOM 6797 C C . ALA A 1 871 ? 40.465 13.289 -0.627 1.00 88.31 871 ALA A C 1
ATOM 6799 O O . ALA A 1 871 ? 40.193 12.496 0.269 1.00 88.31 871 ALA A O 1
ATOM 6800 N N . CYS A 1 872 ? 41.553 14.072 -0.609 1.00 90.94 872 CYS A N 1
ATOM 6801 C CA . CYS A 1 872 ? 42.485 14.158 0.521 1.00 90.94 872 CYS A CA 1
ATOM 6802 C C . CYS A 1 872 ? 41.784 14.645 1.792 1.00 90.94 872 CYS A C 1
ATOM 6804 O O . CYS A 1 872 ? 41.872 13.984 2.826 1.00 90.94 872 CYS A O 1
ATOM 6806 N N . GLU A 1 873 ? 41.028 15.743 1.694 1.00 87.81 873 GLU A N 1
ATOM 6807 C CA . GLU A 1 873 ? 40.258 16.297 2.815 1.00 87.81 873 GLU A CA 1
ATOM 6808 C C . GLU A 1 873 ? 39.288 15.257 3.390 1.00 87.81 873 GLU A C 1
ATOM 6810 O O . GLU A 1 873 ? 39.251 15.031 4.600 1.00 87.81 873 GLU A O 1
ATOM 6815 N N . ALA A 1 874 ? 38.562 14.551 2.518 1.00 87.94 874 ALA A N 1
ATOM 6816 C CA . ALA A 1 874 ? 37.584 13.544 2.921 1.00 87.94 874 ALA A CA 1
ATOM 6817 C C . ALA A 1 874 ? 38.193 12.341 3.669 1.00 87.94 874 ALA A C 1
ATOM 6819 O O . ALA A 1 874 ? 37.514 11.732 4.497 1.00 87.94 874 ALA A O 1
ATOM 6820 N N . VAL A 1 875 ? 39.453 11.980 3.391 1.00 91.94 875 VAL A N 1
ATOM 6821 C CA . VAL A 1 875 ? 40.147 10.880 4.091 1.00 91.94 875 VAL A CA 1
ATOM 6822 C C . VAL A 1 875 ? 41.045 11.357 5.237 1.00 91.94 875 VAL A C 1
ATOM 6824 O O . VAL A 1 875 ? 41.620 10.536 5.950 1.00 91.94 875 VAL A O 1
ATOM 6827 N N . GLY A 1 876 ? 41.144 12.672 5.448 1.00 90.56 876 GLY A N 1
ATOM 6828 C CA . GLY A 1 876 ? 41.940 13.284 6.510 1.00 90.56 876 GLY A CA 1
ATOM 6829 C C . GLY A 1 876 ? 43.440 13.387 6.215 1.00 90.56 876 GLY A C 1
ATOM 6830 O O . GLY A 1 876 ? 44.216 13.418 7.173 1.00 90.56 876 GLY A O 1
ATOM 6831 N N . PHE A 1 877 ? 43.828 13.409 4.935 1.00 94.19 877 PHE A N 1
ATOM 6832 C CA . PHE A 1 877 ? 45.189 13.707 4.473 1.00 94.19 877 PHE A CA 1
ATOM 6833 C C . PHE A 1 877 ? 45.447 15.216 4.447 1.00 94.19 877 PHE A C 1
ATOM 6835 O O . PHE A 1 877 ? 44.526 16.006 4.232 1.00 94.19 877 PHE A O 1
ATOM 6842 N N . ASP A 1 878 ? 46.717 15.591 4.552 1.00 92.75 878 ASP A N 1
ATOM 6843 C CA . ASP A 1 878 ? 47.173 16.933 4.201 1.00 92.75 878 ASP A CA 1
ATOM 6844 C C . ASP A 1 878 ? 47.355 17.036 2.680 1.00 92.75 878 ASP A C 1
ATOM 6846 O O . ASP A 1 878 ? 47.664 16.049 1.998 1.00 92.75 878 ASP A O 1
ATOM 6850 N N . SER A 1 879 ? 47.144 18.225 2.110 1.00 93.94 879 SER A N 1
ATOM 6851 C CA . SER A 1 879 ? 47.362 18.423 0.678 1.00 93.94 879 SER A CA 1
ATOM 6852 C C . SER A 1 879 ? 47.926 19.791 0.324 1.00 93.94 879 SER A C 1
ATOM 6854 O O . SER A 1 879 ? 47.633 20.783 0.986 1.00 93.94 879 SER A O 1
ATOM 6856 N N . THR A 1 880 ? 48.742 19.831 -0.733 1.00 93.69 880 THR A N 1
ATOM 6857 C CA . THR A 1 880 ? 49.303 21.069 -1.297 1.00 93.69 880 THR A CA 1
ATOM 6858 C C . THR A 1 880 ? 49.015 21.130 -2.791 1.00 93.69 880 THR A C 1
ATOM 6860 O O . THR A 1 880 ? 49.366 20.212 -3.530 1.00 93.69 880 THR A O 1
ATOM 6863 N N . LEU A 1 881 ? 48.423 22.228 -3.253 1.00 91.88 881 LEU A N 1
ATOM 6864 C CA . LEU A 1 881 ? 48.257 22.510 -4.676 1.00 91.88 881 LEU A CA 1
ATOM 6865 C C . LEU A 1 881 ? 49.294 23.548 -5.117 1.00 91.88 881 LEU A C 1
ATOM 6867 O O . LEU A 1 881 ? 49.347 24.642 -4.562 1.00 91.88 881 LEU A O 1
ATOM 6871 N N . VAL A 1 882 ? 50.113 23.201 -6.108 1.00 91.94 882 VAL A N 1
ATOM 6872 C CA . VAL A 1 882 ? 51.106 24.091 -6.719 1.00 91.94 882 VAL A CA 1
ATOM 6873 C C . VAL A 1 882 ? 50.611 24.472 -8.113 1.00 91.94 882 VAL A C 1
ATOM 6875 O O . VAL A 1 882 ? 50.716 23.680 -9.049 1.00 91.94 882 VAL A O 1
ATOM 6878 N N . GLU A 1 883 ? 50.046 25.673 -8.241 1.00 91.94 883 GLU A N 1
ATOM 6879 C CA . GLU A 1 883 ? 49.607 26.231 -9.526 1.00 91.94 883 GLU A CA 1
ATOM 6880 C C . GLU A 1 883 ? 50.757 27.020 -10.175 1.00 91.94 883 GLU A C 1
ATOM 6882 O O . GLU A 1 883 ? 51.297 27.952 -9.579 1.00 91.94 883 GLU A O 1
ATOM 6887 N N . LEU A 1 884 ? 51.147 26.632 -11.391 1.00 92.06 884 LEU A N 1
ATOM 6888 C CA . LEU A 1 884 ? 52.219 27.251 -12.173 1.00 92.06 884 LEU A CA 1
ATOM 6889 C C . LEU A 1 884 ? 51.654 27.804 -13.495 1.00 92.06 884 LEU A C 1
ATOM 6891 O O . LEU A 1 884 ? 50.756 27.186 -14.075 1.00 92.06 884 LEU A O 1
ATOM 6895 N N . PRO A 1 885 ? 52.153 28.950 -13.996 1.00 90.75 885 PRO A N 1
ATOM 6896 C CA . PRO A 1 885 ? 51.654 29.559 -15.231 1.00 90.75 885 PRO A CA 1
ATOM 6897 C C . PRO A 1 885 ? 51.963 28.693 -16.460 1.00 90.75 885 PRO A C 1
ATOM 6899 O O . PRO A 1 885 ? 52.902 27.896 -16.444 1.00 90.75 885 PRO A O 1
ATOM 6902 N N . LEU A 1 886 ? 51.188 28.860 -17.538 1.00 87.81 886 LEU A N 1
ATOM 6903 C CA . LEU A 1 886 ? 51.351 28.093 -18.782 1.00 87.81 886 LEU A CA 1
ATOM 6904 C C . LEU A 1 886 ? 52.738 28.326 -19.409 1.00 87.81 886 LEU A C 1
ATOM 6906 O O . LEU A 1 886 ? 53.287 27.438 -20.044 1.00 87.81 886 LEU A O 1
ATOM 6910 N N . GLU A 1 887 ? 53.309 29.503 -19.186 1.00 90.31 887 GLU A N 1
ATOM 6911 C CA . GLU A 1 887 ? 54.538 30.046 -19.757 1.00 90.31 887 GLU A CA 1
ATOM 6912 C C . GLU A 1 887 ? 55.791 29.655 -18.959 1.00 90.31 887 GLU A C 1
ATOM 6914 O O . GLU A 1 887 ? 56.896 30.076 -19.303 1.00 90.31 887 GLU A O 1
ATOM 6919 N N . ILE A 1 888 ? 55.643 28.872 -17.882 1.00 94.31 888 ILE A N 1
ATOM 6920 C CA . ILE A 1 888 ? 56.775 28.449 -17.054 1.00 94.31 888 ILE A CA 1
ATOM 6921 C C . ILE A 1 888 ? 57.824 27.707 -17.892 1.00 94.31 888 ILE A C 1
ATOM 6923 O O . ILE A 1 888 ? 57.498 26.874 -18.742 1.00 94.31 888 ILE A O 1
ATOM 6927 N N . SER A 1 889 ? 59.102 27.989 -17.640 1.00 93.94 889 SER A N 1
ATOM 6928 C CA . SER A 1 889 ? 60.189 27.247 -18.280 1.00 93.94 889 SER A CA 1
ATOM 6929 C C . SER A 1 889 ? 60.360 25.856 -17.660 1.00 93.94 889 SER A C 1
ATOM 6931 O O . SER A 1 889 ? 60.135 25.659 -16.464 1.00 93.94 889 SER A O 1
ATOM 6933 N N . GLN A 1 890 ? 60.845 24.895 -18.451 1.00 94.25 890 GLN A N 1
ATOM 6934 C CA . GLN A 1 890 ? 61.187 23.551 -17.966 1.00 94.25 890 GLN A CA 1
ATOM 6935 C C . GLN A 1 890 ? 62.136 23.599 -16.763 1.00 94.25 890 GLN A C 1
ATOM 6937 O O . GLN A 1 890 ? 61.914 22.905 -15.776 1.00 94.25 890 GLN A O 1
ATOM 6942 N N . LYS A 1 891 ? 63.137 24.490 -16.791 1.00 94.50 891 LYS A N 1
ATOM 6943 C CA . LYS A 1 891 ? 64.075 24.690 -15.679 1.00 94.50 891 LYS A CA 1
ATOM 6944 C C . LYS A 1 891 ? 63.359 25.050 -14.370 1.00 94.50 891 LYS A C 1
ATOM 6946 O O . LYS A 1 891 ? 63.631 24.438 -13.345 1.00 94.50 891 LYS A O 1
ATOM 6951 N N . GLN A 1 892 ? 62.423 25.997 -14.409 1.00 93.69 892 GLN A N 1
ATOM 6952 C CA . GLN A 1 892 ? 61.670 26.423 -13.222 1.00 93.69 892 GLN A CA 1
ATOM 6953 C C . GLN A 1 892 ? 60.741 25.320 -12.693 1.00 93.69 892 GLN A C 1
ATOM 6955 O O . GLN A 1 892 ? 60.585 25.169 -11.482 1.00 93.69 892 GLN A O 1
ATOM 6960 N N . LEU A 1 893 ? 60.143 24.517 -13.581 1.00 94.69 893 LEU A N 1
ATOM 6961 C CA . LEU A 1 893 ? 59.355 23.352 -13.174 1.00 94.69 893 LEU A CA 1
ATOM 6962 C C . LEU A 1 893 ? 60.234 22.290 -12.488 1.00 94.69 893 LEU A C 1
ATOM 6964 O O . LEU A 1 893 ? 59.851 21.766 -11.444 1.00 94.69 893 LEU A O 1
ATOM 6968 N N . LEU A 1 894 ? 61.427 22.014 -13.024 1.00 95.69 894 LEU A N 1
ATOM 6969 C CA . LEU A 1 894 ? 62.391 21.076 -12.434 1.00 95.69 894 LEU A CA 1
ATOM 6970 C C . LEU A 1 894 ? 62.927 21.556 -11.073 1.00 95.69 894 LEU A C 1
ATOM 6972 O O . LEU A 1 894 ? 63.072 20.753 -10.149 1.00 95.69 894 LEU A O 1
ATOM 6976 N N . GLU A 1 895 ? 63.164 22.860 -10.912 1.00 94.75 895 GLU A N 1
ATOM 6977 C CA . GLU A 1 895 ? 63.501 23.467 -9.616 1.00 94.75 895 GLU A CA 1
ATOM 6978 C C . GLU A 1 895 ? 62.377 23.240 -8.596 1.00 94.75 895 GLU A C 1
ATOM 6980 O O . GLU A 1 895 ? 62.638 22.813 -7.468 1.00 94.75 895 GLU A O 1
ATOM 6985 N N . LYS A 1 896 ? 61.112 23.419 -9.004 1.00 95.81 896 LYS A N 1
ATOM 6986 C CA . LYS A 1 896 ? 59.966 23.164 -8.125 1.00 95.81 896 LYS A CA 1
ATOM 6987 C C . LYS A 1 896 ? 59.830 21.688 -7.749 1.00 95.81 896 LYS A C 1
ATOM 6989 O O . LYS A 1 896 ? 59.546 21.374 -6.597 1.00 95.81 896 LYS A O 1
ATOM 6994 N N . ILE A 1 897 ? 60.061 20.776 -8.688 1.00 96.25 897 ILE A N 1
ATOM 6995 C CA . ILE A 1 897 ? 60.073 19.329 -8.421 1.00 96.25 897 ILE A CA 1
ATOM 6996 C C . ILE A 1 897 ? 61.184 18.975 -7.422 1.00 96.25 897 ILE A C 1
ATOM 6998 O O . ILE A 1 897 ? 60.952 18.208 -6.491 1.00 96.25 897 ILE A O 1
ATOM 7002 N N . THR A 1 898 ? 62.360 19.593 -7.551 1.00 95.62 898 THR A N 1
ATOM 7003 C CA . THR A 1 898 ? 63.484 19.420 -6.614 1.00 95.62 898 THR A CA 1
ATOM 7004 C C . THR A 1 898 ? 63.122 19.882 -5.196 1.00 95.62 898 THR A C 1
ATOM 7006 O O . THR A 1 898 ? 63.431 19.198 -4.216 1.00 95.62 898 THR A O 1
ATOM 7009 N N . GLU A 1 899 ? 62.400 20.998 -5.067 1.00 95.56 899 GLU A N 1
ATOM 7010 C CA . GLU A 1 899 ? 61.862 21.468 -3.783 1.00 95.56 899 GLU A CA 1
ATOM 7011 C C . GLU A 1 899 ? 60.914 20.430 -3.155 1.00 95.56 899 GLU A C 1
ATOM 7013 O O . GLU A 1 899 ? 61.109 20.022 -2.010 1.00 95.56 899 GLU A O 1
ATOM 7018 N N . LEU A 1 900 ? 59.934 19.917 -3.910 1.00 95.31 900 LEU A N 1
ATOM 7019 C CA . LEU A 1 900 ? 58.989 18.913 -3.397 1.00 95.31 900 LEU A CA 1
ATOM 7020 C C . LEU A 1 900 ? 59.662 17.566 -3.084 1.00 95.31 900 LEU A C 1
ATOM 7022 O O . LEU A 1 900 ? 59.278 16.886 -2.127 1.00 95.31 900 LEU A O 1
ATOM 7026 N N . ASN A 1 901 ? 60.692 17.184 -3.843 1.00 95.31 901 ASN A N 1
ATOM 7027 C CA . ASN A 1 901 ? 61.503 15.997 -3.566 1.00 95.31 901 ASN A CA 1
ATOM 7028 C C . ASN A 1 901 ? 62.206 16.093 -2.209 1.00 95.31 901 ASN A C 1
ATOM 7030 O O . ASN A 1 901 ? 62.247 15.116 -1.463 1.00 95.31 901 ASN A O 1
ATOM 7034 N N . THR A 1 902 ? 62.707 17.272 -1.847 1.00 93.62 902 THR A N 1
ATOM 7035 C CA . THR A 1 902 ? 63.459 17.481 -0.599 1.00 93.62 902 THR A CA 1
ATOM 7036 C C . THR A 1 902 ? 62.575 17.807 0.611 1.00 93.62 902 THR A C 1
ATOM 7038 O O . THR A 1 902 ? 63.007 17.614 1.750 1.00 93.62 902 THR A O 1
ATOM 7041 N N . ASP A 1 903 ? 61.318 18.211 0.403 1.00 93.50 903 ASP A N 1
ATOM 7042 C CA . ASP A 1 903 ? 60.390 18.532 1.493 1.00 93.50 903 ASP A CA 1
ATOM 7043 C C . ASP A 1 903 ? 59.931 17.282 2.270 1.00 93.50 903 ASP A C 1
ATOM 7045 O O . ASP A 1 903 ? 59.140 16.471 1.789 1.00 93.50 903 ASP A O 1
ATOM 7049 N N . LYS A 1 904 ? 60.381 17.139 3.522 1.00 89.44 904 LYS A N 1
ATOM 7050 C CA . LYS A 1 904 ? 59.996 16.031 4.420 1.00 89.44 904 LYS A CA 1
ATOM 7051 C C . LYS A 1 904 ? 58.529 16.080 4.873 1.00 89.44 904 LYS A C 1
ATOM 7053 O O . LYS A 1 904 ? 58.016 15.101 5.424 1.00 89.44 904 LYS A O 1
ATOM 7058 N N . LYS A 1 905 ? 57.835 17.207 4.685 1.00 90.69 905 LYS A N 1
ATOM 7059 C CA . LYS A 1 905 ? 56.397 17.316 4.964 1.00 90.69 905 LYS A CA 1
ATOM 7060 C C . LYS A 1 905 ? 55.565 16.635 3.887 1.00 90.69 905 LYS A C 1
ATOM 7062 O O . LYS A 1 905 ? 54.512 16.115 4.225 1.00 90.69 905 LYS A O 1
ATOM 7067 N N . ILE A 1 906 ? 56.062 16.531 2.660 1.00 93.25 906 ILE A N 1
ATOM 7068 C CA . ILE A 1 906 ? 55.350 15.904 1.546 1.00 93.25 906 ILE A CA 1
ATOM 7069 C C . ILE A 1 906 ? 55.775 14.443 1.432 1.00 93.25 906 ILE A C 1
ATOM 7071 O O . ILE A 1 906 ? 56.956 14.154 1.244 1.00 93.25 906 ILE A O 1
ATOM 7075 N N . ASP A 1 907 ? 54.814 13.526 1.544 1.00 94.75 907 ASP A N 1
ATOM 7076 C CA . ASP A 1 907 ? 55.081 12.085 1.456 1.00 94.75 907 ASP A CA 1
ATOM 7077 C C . ASP A 1 907 ? 55.017 11.587 0.006 1.00 94.75 907 ASP A C 1
ATOM 7079 O O . ASP A 1 907 ? 55.690 10.627 -0.348 1.00 94.75 907 ASP A O 1
ATOM 7083 N N . GLY A 1 908 ? 54.253 12.262 -0.854 1.00 94.31 908 GLY A N 1
ATOM 7084 C CA . GLY A 1 908 ? 54.255 12.003 -2.287 1.00 94.31 908 GLY A CA 1
ATOM 7085 C C . GLY A 1 908 ? 53.596 13.121 -3.078 1.00 94.31 908 GLY A C 1
ATOM 7086 O O . GLY A 1 908 ? 52.804 13.899 -2.538 1.00 94.31 908 GLY A O 1
ATOM 7087 N N . PHE A 1 909 ? 53.925 13.222 -4.360 1.00 94.50 909 PHE A N 1
ATOM 7088 C CA . PHE A 1 909 ? 53.331 14.225 -5.230 1.00 94.50 909 PHE A CA 1
ATOM 7089 C C . PHE A 1 909 ? 53.189 13.755 -6.669 1.00 94.50 909 PHE A C 1
ATOM 7091 O O . PHE A 1 909 ? 53.749 12.741 -7.073 1.00 94.50 909 PHE A O 1
ATOM 7098 N N . ILE A 1 910 ? 52.394 14.507 -7.423 1.00 93.12 910 ILE A N 1
ATOM 7099 C CA . ILE A 1 910 ? 52.144 14.267 -8.841 1.00 93.12 910 ILE A CA 1
ATOM 7100 C C . ILE A 1 910 ? 52.418 15.521 -9.660 1.00 93.12 910 ILE A C 1
ATOM 7102 O O . ILE A 1 910 ? 52.214 16.645 -9.183 1.00 93.12 910 ILE A O 1
ATOM 7106 N N . VAL A 1 911 ? 52.768 15.322 -10.927 1.00 92.00 911 VAL A N 1
ATOM 7107 C CA . VAL A 1 911 ? 52.731 16.376 -11.943 1.00 92.00 911 VAL A CA 1
ATOM 7108 C C . VAL A 1 911 ? 51.572 16.087 -12.891 1.00 92.00 911 VAL A C 1
ATOM 7110 O O . VAL A 1 911 ? 51.515 15.042 -13.535 1.00 92.00 911 VAL A O 1
ATOM 7113 N N . GLN A 1 912 ? 50.587 16.984 -12.944 1.00 89.00 912 GLN A N 1
ATOM 7114 C CA . GLN A 1 912 ? 49.372 16.751 -13.716 1.00 89.00 912 GLN A CA 1
ATOM 7115 C C . GLN A 1 912 ? 49.639 16.860 -15.225 1.00 89.00 912 GLN A C 1
ATOM 7117 O O . GLN A 1 912 ? 49.818 17.954 -15.749 1.00 89.00 912 GLN A O 1
ATOM 7122 N N . LEU A 1 913 ? 49.575 15.722 -15.920 1.00 86.19 913 LEU A N 1
ATOM 7123 C CA . LEU A 1 913 ? 49.662 15.631 -17.382 1.00 86.19 913 LEU A CA 1
ATOM 7124 C C . LEU A 1 913 ? 48.312 15.945 -18.073 1.00 86.19 913 LEU A C 1
ATOM 7126 O O . LEU A 1 913 ? 47.253 15.731 -17.459 1.00 86.19 913 LEU A O 1
ATOM 7130 N N . PRO A 1 914 ? 48.311 16.389 -19.350 1.00 84.12 914 PRO A N 1
ATOM 7131 C CA . PRO A 1 914 ? 49.484 16.690 -20.187 1.00 84.12 914 PRO A CA 1
ATOM 7132 C C . PRO A 1 914 ? 50.144 18.027 -19.825 1.00 84.12 914 PRO A C 1
ATOM 7134 O O . PRO A 1 914 ? 49.465 18.939 -19.347 1.00 84.12 914 PRO A O 1
ATOM 7137 N N . LEU A 1 915 ? 51.446 18.146 -20.088 1.00 87.50 915 LEU A N 1
ATOM 7138 C CA . LEU A 1 915 ? 52.191 19.399 -19.923 1.00 87.50 915 LEU A CA 1
ATOM 7139 C C . LEU A 1 915 ? 52.154 20.253 -21.205 1.00 87.50 915 LEU A C 1
ATOM 7141 O O . LEU A 1 915 ? 51.844 19.750 -22.291 1.00 87.50 915 LEU A O 1
ATOM 7145 N N . PRO A 1 916 ? 52.438 21.565 -21.108 1.00 87.75 916 PRO A N 1
ATOM 7146 C CA . PRO A 1 916 ? 52.613 22.418 -22.279 1.00 87.75 916 PRO A CA 1
ATOM 7147 C C . PRO A 1 916 ? 53.661 21.859 -23.248 1.00 87.75 916 PRO A C 1
ATOM 7149 O O . PRO A 1 916 ? 54.676 21.317 -22.827 1.00 87.75 916 PRO A O 1
ATOM 7152 N N . LYS A 1 917 ? 53.448 22.043 -24.557 1.00 87.38 917 LYS A N 1
ATOM 7153 C CA . LYS A 1 917 ? 54.287 21.438 -25.611 1.00 87.38 917 LYS A CA 1
ATOM 7154 C C . LYS A 1 917 ? 55.775 21.813 -25.552 1.00 87.38 917 LYS A C 1
ATOM 7156 O O . LYS A 1 917 ? 56.578 21.115 -26.158 1.00 87.38 917 LYS A O 1
ATOM 7161 N N . HIS A 1 918 ? 56.133 22.923 -24.904 1.00 90.38 918 HIS A N 1
ATOM 7162 C CA . HIS A 1 918 ? 57.523 23.368 -24.742 1.00 90.38 918 HIS A CA 1
ATOM 7163 C C . HIS A 1 918 ? 58.234 22.737 -23.536 1.00 90.38 918 HIS A C 1
ATOM 7165 O O . HIS A 1 918 ? 59.395 23.060 -23.302 1.00 90.38 918 HIS A O 1
ATOM 7171 N N . ILE A 1 919 ? 57.550 21.885 -22.768 1.00 92.19 919 ILE A N 1
ATOM 7172 C CA . ILE A 1 919 ? 58.101 21.149 -21.631 1.00 92.19 919 ILE A CA 1
ATOM 7173 C C . ILE A 1 919 ? 58.182 19.667 -21.999 1.00 92.19 919 ILE A C 1
ATOM 7175 O O . ILE A 1 919 ? 57.192 19.067 -22.419 1.00 92.19 919 ILE A O 1
ATOM 7179 N N . ASP A 1 920 ? 59.356 19.073 -21.810 1.00 91.56 920 ASP A N 1
ATOM 7180 C CA . ASP A 1 920 ? 59.568 17.641 -21.982 1.00 91.56 920 ASP A CA 1
ATOM 7181 C C . ASP A 1 920 ? 58.943 16.860 -20.814 1.00 91.56 920 ASP A C 1
ATOM 7183 O O . ASP A 1 920 ? 59.408 16.902 -19.671 1.00 91.56 920 ASP A O 1
ATOM 7187 N N . GLU A 1 921 ? 57.861 16.135 -21.107 1.00 89.94 921 GLU A N 1
ATOM 7188 C CA . GLU A 1 921 ? 57.159 15.306 -20.126 1.00 89.94 921 GLU A CA 1
ATOM 7189 C C . GLU A 1 921 ? 58.051 14.205 -19.532 1.00 89.94 921 GLU A C 1
ATOM 7191 O O . GLU A 1 921 ? 57.905 13.881 -18.355 1.00 89.94 921 GLU A O 1
ATOM 7196 N N . GLN A 1 922 ? 58.981 13.628 -20.301 1.00 88.00 922 GLN A N 1
ATOM 7197 C CA . GLN A 1 922 ? 59.840 12.546 -19.812 1.00 88.00 922 GLN A CA 1
ATOM 7198 C C . GLN A 1 922 ? 60.883 13.062 -18.827 1.00 88.00 922 GLN A C 1
ATOM 7200 O O . GLN A 1 922 ? 61.089 12.431 -17.789 1.00 88.00 922 GLN A O 1
ATOM 7205 N N . GLU A 1 923 ? 61.512 14.204 -19.114 1.00 92.12 923 GLU A N 1
ATOM 7206 C CA . GLU A 1 923 ? 62.445 14.826 -18.166 1.00 92.12 923 GLU A CA 1
ATOM 7207 C C . GLU A 1 923 ? 61.754 15.173 -16.846 1.00 92.12 923 GLU A C 1
ATOM 7209 O O . GLU A 1 923 ? 62.306 14.932 -15.773 1.00 92.12 923 GLU A O 1
ATOM 7214 N N . VAL A 1 924 ? 60.517 15.670 -16.913 1.00 93.38 924 VAL A N 1
ATOM 7215 C CA . VAL A 1 924 ? 59.718 15.981 -15.725 1.00 93.38 924 VAL A CA 1
ATOM 7216 C C . VAL A 1 924 ? 59.386 14.728 -14.916 1.00 93.38 924 VAL A C 1
ATOM 7218 O O . VAL A 1 924 ? 59.558 14.732 -13.698 1.00 93.38 924 VAL A O 1
ATOM 7221 N N . LEU A 1 925 ? 58.956 13.643 -15.567 1.00 90.31 925 LEU A N 1
ATOM 7222 C CA . LEU A 1 925 ? 58.668 12.379 -14.883 1.00 90.31 925 LEU A CA 1
ATOM 7223 C C . LEU A 1 925 ? 59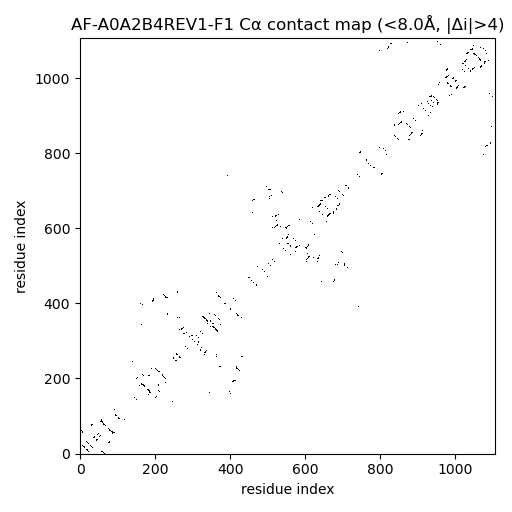.924 11.750 -14.260 1.00 90.31 925 LEU A C 1
ATOM 7225 O O . LEU A 1 925 ? 59.829 11.179 -13.180 1.00 90.31 925 LEU A O 1
ATOM 7229 N N . MET A 1 926 ? 61.094 11.870 -14.900 1.00 92.06 926 MET A N 1
ATOM 7230 C CA . MET A 1 926 ? 62.380 11.405 -14.349 1.00 92.06 926 MET A CA 1
ATOM 7231 C C . MET A 1 926 ? 62.894 12.266 -13.191 1.00 92.06 926 MET A C 1
ATOM 7233 O O . MET A 1 926 ? 63.722 11.811 -12.407 1.00 92.06 926 MET A O 1
ATOM 7237 N N . ALA A 1 927 ? 62.432 13.511 -13.083 1.00 94.75 927 ALA A N 1
ATOM 7238 C CA . ALA A 1 927 ? 62.836 14.402 -12.005 1.00 94.75 927 ALA A CA 1
ATOM 7239 C C . ALA A 1 927 ? 62.092 14.127 -10.689 1.00 94.75 927 ALA A C 1
ATOM 7241 O O . ALA A 1 927 ? 62.572 14.529 -9.632 1.00 94.75 927 ALA A O 1
ATOM 7242 N N . VAL A 1 928 ? 60.933 13.459 -10.715 1.00 95.44 928 VAL A N 1
ATOM 7243 C CA . VAL A 1 928 ? 60.192 13.078 -9.500 1.00 95.44 928 VAL A CA 1
ATOM 7244 C C . VAL A 1 928 ? 60.932 11.945 -8.786 1.00 95.44 928 VAL A C 1
ATOM 7246 O O . VAL A 1 928 ? 61.220 10.921 -9.391 1.00 95.44 928 VAL A O 1
ATOM 7249 N N . ALA A 1 929 ? 61.230 12.079 -7.493 1.00 94.81 929 ALA A N 1
ATOM 7250 C CA . ALA A 1 929 ? 61.910 11.012 -6.758 1.00 94.81 929 ALA A CA 1
ATOM 7251 C C . ALA A 1 929 ? 61.056 9.720 -6.749 1.00 94.81 929 ALA A C 1
ATOM 7253 O O . ALA A 1 929 ? 59.868 9.798 -6.414 1.00 94.81 929 ALA A O 1
ATOM 7254 N N . PRO A 1 930 ? 61.616 8.530 -7.059 1.00 93.94 930 PRO A N 1
ATOM 7255 C CA . PRO A 1 930 ? 60.852 7.278 -7.142 1.00 93.94 930 PRO A CA 1
ATOM 7256 C C . PRO A 1 930 ? 60.025 6.961 -5.888 1.00 93.94 930 PRO A C 1
ATOM 7258 O O . PRO A 1 930 ? 58.944 6.388 -5.975 1.00 93.94 930 PRO A O 1
ATOM 7261 N N . GLU A 1 931 ? 60.526 7.329 -4.714 1.00 92.62 931 GLU A N 1
ATOM 7262 C CA . GLU A 1 931 ? 59.881 7.152 -3.413 1.00 92.62 931 GLU A CA 1
ATOM 7263 C C . GLU A 1 931 ? 58.711 8.116 -3.138 1.00 92.62 931 GLU A C 1
ATOM 7265 O O . GLU A 1 931 ? 57.916 7.860 -2.236 1.00 92.62 931 GLU A O 1
ATOM 7270 N N . LYS A 1 932 ? 58.600 9.208 -3.902 1.00 94.12 932 LYS A N 1
ATOM 7271 C CA . LYS A 1 932 ? 57.526 10.213 -3.810 1.00 94.12 932 LYS A CA 1
ATOM 7272 C C . LYS A 1 932 ? 56.581 10.192 -5.008 1.00 94.12 932 LYS A C 1
ATOM 7274 O O . LYS A 1 932 ? 55.551 10.869 -4.988 1.00 94.12 932 LYS A O 1
ATOM 7279 N N . ASP A 1 933 ? 56.919 9.407 -6.021 1.00 94.12 933 ASP A N 1
ATOM 7280 C CA . ASP A 1 933 ? 56.135 9.174 -7.223 1.00 94.12 933 ASP A CA 1
ATOM 7281 C C . ASP A 1 933 ? 54.909 8.285 -6.928 1.00 94.12 933 ASP A C 1
ATOM 7283 O O . ASP A 1 933 ? 54.912 7.064 -7.094 1.00 94.12 933 ASP A O 1
ATOM 7287 N N . VAL A 1 934 ? 53.837 8.913 -6.449 1.00 93.56 934 VAL A N 1
ATOM 7288 C CA . VAL A 1 934 ? 52.589 8.223 -6.082 1.00 93.56 934 VAL A CA 1
ATOM 7289 C C . VAL A 1 934 ? 51.669 7.956 -7.274 1.00 93.56 934 VAL A C 1
ATOM 7291 O O . VAL A 1 934 ? 50.707 7.192 -7.131 1.00 93.56 934 VAL A O 1
ATOM 7294 N N . ASP A 1 935 ? 51.934 8.561 -8.436 1.00 90.25 935 ASP A N 1
ATOM 7295 C CA . ASP A 1 935 ? 51.249 8.211 -9.683 1.00 90.25 935 ASP A CA 1
ATOM 7296 C C . ASP A 1 935 ? 51.890 7.017 -10.398 1.00 90.25 935 ASP A C 1
ATOM 7298 O O . ASP A 1 935 ? 51.187 6.368 -11.175 1.00 90.25 935 ASP A O 1
ATOM 7302 N N . GLY A 1 936 ? 53.129 6.664 -10.035 1.00 92.00 936 GLY A N 1
ATOM 7303 C CA . GLY A 1 936 ? 53.834 5.449 -10.435 1.00 92.00 936 GLY A CA 1
ATOM 7304 C C . GLY A 1 936 ? 54.460 5.537 -11.825 1.00 92.00 936 GLY A C 1
ATOM 7305 O O . GLY A 1 936 ? 54.724 4.498 -12.435 1.00 92.00 936 GLY A O 1
ATOM 7306 N N . PHE A 1 937 ? 54.638 6.742 -12.373 1.00 92.62 937 PHE A N 1
ATOM 7307 C CA . PHE A 1 937 ? 55.126 6.938 -13.739 1.00 92.62 937 PHE A CA 1
ATOM 7308 C C . PHE A 1 937 ? 56.649 7.019 -13.862 1.00 92.62 937 PHE A C 1
ATOM 7310 O O . PHE A 1 937 ? 57.166 6.926 -14.980 1.00 92.62 937 PHE A O 1
ATOM 7317 N N . HIS A 1 938 ? 57.386 7.141 -12.757 1.00 93.44 938 HIS A N 1
ATOM 7318 C CA . HIS A 1 938 ? 58.841 7.199 -12.787 1.00 93.44 938 HIS A CA 1
ATOM 7319 C C . HIS A 1 938 ? 59.422 5.894 -13.374 1.00 93.44 938 HIS A C 1
ATOM 7321 O O . HIS A 1 938 ? 59.053 4.798 -12.931 1.00 93.44 938 HIS A O 1
ATOM 7327 N N . PRO A 1 939 ? 60.393 5.950 -14.310 1.00 91.38 939 PRO A N 1
ATOM 7328 C CA . PRO A 1 939 ? 60.953 4.756 -14.953 1.00 91.38 939 PRO A CA 1
ATOM 7329 C C . PRO A 1 939 ? 61.482 3.689 -13.984 1.00 91.38 939 PRO A C 1
ATOM 7331 O O . PRO A 1 939 ? 61.338 2.498 -14.242 1.00 91.38 939 PRO A O 1
ATOM 7334 N N . VAL A 1 940 ? 62.045 4.096 -12.841 1.00 93.62 940 VAL A N 1
ATOM 7335 C CA . VAL A 1 940 ? 62.455 3.173 -11.761 1.00 93.62 940 VAL A CA 1
ATOM 7336 C C . VAL A 1 940 ? 61.266 2.403 -11.180 1.00 93.62 940 VAL A C 1
ATOM 7338 O O . VAL A 1 940 ? 61.392 1.200 -10.974 1.00 93.62 940 VAL A O 1
ATOM 7341 N N . ASN A 1 941 ? 60.120 3.045 -10.934 1.00 93.75 941 ASN A N 1
ATOM 7342 C CA . ASN A 1 941 ? 58.928 2.357 -10.427 1.00 93.75 941 ASN A CA 1
ATOM 7343 C C . ASN A 1 941 ? 58.344 1.415 -11.480 1.00 93.75 941 ASN A C 1
ATOM 7345 O O . ASN A 1 941 ? 58.020 0.276 -11.158 1.00 93.75 941 ASN A O 1
ATOM 7349 N N . VAL A 1 942 ? 58.313 1.833 -12.748 1.00 91.31 942 VAL A N 1
ATOM 7350 C CA . VAL A 1 942 ? 57.890 0.975 -13.867 1.00 91.31 942 VAL A CA 1
ATOM 7351 C C . VAL A 1 942 ? 58.829 -0.226 -14.045 1.00 91.31 942 VAL A C 1
ATOM 7353 O O . VAL A 1 942 ? 58.364 -1.346 -14.250 1.00 91.31 942 VAL A O 1
ATOM 7356 N N . GLY A 1 943 ? 60.144 -0.021 -13.935 1.00 92.56 943 GLY A N 1
ATOM 7357 C CA . GLY A 1 943 ? 61.146 -1.084 -14.023 1.00 92.56 943 GLY A CA 1
ATOM 7358 C C . GLY A 1 943 ? 61.066 -2.060 -12.850 1.00 92.56 943 GLY A C 1
ATOM 7359 O O . GLY A 1 943 ? 61.049 -3.270 -13.059 1.00 92.56 943 GLY A O 1
ATOM 7360 N N . LYS A 1 944 ? 60.935 -1.548 -11.621 1.00 93.31 944 LYS A N 1
ATOM 7361 C CA . LYS A 1 944 ? 60.705 -2.371 -10.426 1.00 93.31 944 LYS A CA 1
ATOM 7362 C C . LYS A 1 944 ? 59.407 -3.165 -10.542 1.00 93.31 944 LYS A C 1
ATOM 7364 O O . LYS A 1 944 ? 59.437 -4.368 -10.323 1.00 93.31 944 LYS A O 1
ATOM 7369 N N . MET A 1 945 ? 58.315 -2.526 -10.967 1.00 93.62 945 MET A N 1
ATOM 7370 C CA . MET A 1 945 ? 57.049 -3.197 -11.257 1.00 93.62 945 MET A CA 1
ATOM 7371 C C . MET A 1 945 ? 57.269 -4.339 -12.247 1.00 93.62 945 MET A C 1
ATOM 7373 O O . MET A 1 945 ? 56.853 -5.448 -11.955 1.00 93.62 945 MET A O 1
ATOM 7377 N N . ALA A 1 946 ? 57.954 -4.110 -13.373 1.00 91.69 946 ALA A N 1
ATOM 7378 C CA . ALA A 1 946 ? 58.205 -5.143 -14.381 1.00 91.69 946 ALA A CA 1
ATOM 7379 C C . ALA A 1 946 ? 59.019 -6.339 -13.863 1.00 91.69 946 ALA A C 1
ATOM 7381 O O . ALA A 1 946 ? 58.821 -7.454 -14.336 1.00 91.69 946 ALA A O 1
ATOM 7382 N N . LEU A 1 947 ? 59.892 -6.109 -12.883 1.00 92.19 947 LEU A N 1
ATOM 7383 C CA . LEU A 1 947 ? 60.701 -7.132 -12.219 1.00 92.19 947 LEU A CA 1
ATOM 7384 C C . LEU A 1 947 ? 60.025 -7.735 -10.973 1.00 92.19 947 LEU A C 1
ATOM 7386 O O . LEU A 1 947 ? 60.685 -8.455 -10.229 1.00 92.19 947 LEU A O 1
ATOM 7390 N N . GLU A 1 948 ? 58.750 -7.420 -10.718 1.00 88.88 948 GLU A N 1
ATOM 7391 C CA . GLU A 1 948 ? 58.003 -7.832 -9.514 1.00 88.88 948 GLU A CA 1
ATOM 7392 C C . GLU A 1 948 ? 58.655 -7.366 -8.192 1.00 88.88 948 GLU A C 1
ATOM 7394 O O . GLU A 1 948 ? 58.462 -7.950 -7.125 1.00 88.88 948 GLU A O 1
ATOM 7399 N N . LEU A 1 949 ? 59.426 -6.276 -8.243 1.00 90.06 949 LEU A N 1
ATOM 7400 C CA . LEU A 1 949 ? 60.027 -5.638 -7.075 1.00 90.06 949 LEU A CA 1
ATOM 7401 C C . LEU A 1 949 ? 59.049 -4.646 -6.419 1.00 90.06 949 LEU A C 1
ATOM 7403 O O . LEU A 1 949 ? 58.205 -4.061 -7.104 1.00 90.06 949 LEU A O 1
ATOM 7407 N N . PRO A 1 950 ? 59.191 -4.369 -5.106 1.00 88.56 950 PRO A N 1
ATOM 7408 C CA . PRO A 1 950 ? 58.373 -3.371 -4.421 1.00 88.56 950 PRO A CA 1
ATOM 7409 C C . PRO A 1 950 ? 58.464 -1.985 -5.080 1.00 88.56 950 PRO A C 1
ATOM 7411 O O . PRO A 1 950 ? 59.541 -1.388 -5.147 1.00 88.56 950 PRO A O 1
ATOM 7414 N N . ALA A 1 951 ? 57.328 -1.466 -5.549 1.00 91.06 951 ALA A N 1
ATOM 7415 C CA . ALA A 1 951 ? 57.213 -0.171 -6.220 1.00 91.06 951 ALA A CA 1
ATOM 7416 C C . ALA A 1 951 ? 55.816 0.439 -6.053 1.00 91.06 951 ALA A C 1
ATOM 7418 O O . ALA A 1 951 ? 54.853 -0.261 -5.719 1.00 91.06 951 ALA A O 1
ATOM 7419 N N . PHE A 1 952 ? 55.691 1.736 -6.342 1.00 93.69 952 PHE A N 1
ATOM 7420 C CA . PHE A 1 952 ? 54.383 2.346 -6.562 1.00 93.69 952 PHE A CA 1
ATOM 7421 C C . PHE A 1 952 ? 53.854 1.934 -7.930 1.00 93.69 952 PHE A C 1
ATOM 7423 O O . PHE A 1 952 ? 54.483 2.172 -8.959 1.00 93.69 952 PHE A O 1
ATOM 7430 N N . LEU A 1 953 ? 52.691 1.288 -7.929 1.00 94.12 953 LEU A N 1
ATOM 7431 C CA . LEU A 1 953 ? 52.019 0.916 -9.164 1.00 94.12 953 LEU A CA 1
ATOM 7432 C C . LEU A 1 953 ? 51.349 2.145 -9.780 1.00 94.12 953 LEU A C 1
ATOM 7434 O O . LEU A 1 953 ? 50.767 2.940 -9.028 1.00 94.12 953 LEU A O 1
ATOM 7438 N N . PRO A 1 954 ? 51.327 2.254 -11.121 1.00 94.88 954 PRO A N 1
ATOM 7439 C CA . PRO A 1 954 ? 50.545 3.266 -11.802 1.00 94.88 954 PRO A CA 1
ATOM 7440 C C . PRO A 1 954 ? 49.096 3.295 -11.306 1.00 94.88 954 PRO A C 1
ATOM 7442 O O . PRO A 1 954 ? 48.402 2.276 -11.352 1.00 94.88 954 PRO A O 1
ATOM 7445 N N . ALA A 1 955 ? 48.624 4.450 -10.830 1.00 93.12 955 ALA A N 1
ATOM 7446 C CA . ALA A 1 955 ? 47.377 4.530 -10.056 1.00 93.12 955 ALA A CA 1
ATOM 7447 C C . ALA A 1 955 ? 46.136 4.010 -10.815 1.00 93.12 955 ALA A C 1
ATOM 7449 O O . ALA A 1 955 ? 45.237 3.412 -10.224 1.00 93.12 955 ALA A O 1
ATOM 7450 N N . THR A 1 956 ? 46.091 4.204 -12.136 1.00 93.12 956 THR A N 1
ATOM 7451 C CA . THR A 1 956 ? 44.993 3.720 -12.987 1.00 93.12 956 THR A CA 1
ATOM 7452 C C . THR A 1 956 ? 45.035 2.193 -13.164 1.00 93.12 956 THR A C 1
ATOM 7454 O O . THR A 1 956 ? 44.051 1.551 -12.800 1.00 93.12 956 THR A O 1
ATOM 7457 N N . PRO A 1 957 ? 46.139 1.572 -13.633 1.00 95.31 957 PRO A N 1
ATOM 7458 C CA . PRO A 1 957 ? 46.313 0.115 -13.598 1.00 95.31 957 PRO A CA 1
ATOM 7459 C C . PRO A 1 957 ? 46.068 -0.521 -12.228 1.00 95.31 957 PRO A C 1
ATOM 7461 O O . PRO A 1 957 ? 45.386 -1.538 -12.145 1.00 95.31 957 PRO A O 1
ATOM 7464 N N . TYR A 1 958 ? 46.535 0.104 -11.145 1.00 94.94 958 TYR A N 1
ATOM 7465 C CA . TYR A 1 958 ? 46.268 -0.384 -9.792 1.00 94.94 958 TYR A CA 1
ATOM 7466 C C . TYR A 1 958 ? 44.762 -0.392 -9.480 1.00 94.94 958 TYR A C 1
ATOM 7468 O O . TYR A 1 958 ? 44.239 -1.350 -8.915 1.00 94.94 958 TYR A O 1
ATOM 7476 N N . GLY A 1 959 ? 44.034 0.635 -9.929 1.00 94.06 959 GLY A N 1
ATOM 7477 C CA . GLY A 1 959 ? 42.585 0.706 -9.766 1.00 94.06 959 GLY A CA 1
ATOM 7478 C C . GLY A 1 959 ? 41.858 -0.405 -10.520 1.00 94.06 959 GLY A C 1
ATOM 7479 O O . GLY A 1 959 ? 40.863 -0.927 -10.027 1.00 94.06 959 GLY A O 1
ATOM 7480 N N . ILE A 1 960 ? 42.374 -0.799 -11.686 1.00 95.00 960 ILE A N 1
ATOM 7481 C CA . ILE A 1 960 ? 41.844 -1.923 -12.466 1.00 95.00 960 ILE A CA 1
ATOM 7482 C C . ILE A 1 960 ? 42.079 -3.244 -11.728 1.00 95.00 960 ILE A C 1
ATOM 7484 O O . ILE A 1 960 ? 41.144 -4.032 -11.615 1.00 95.00 960 ILE A O 1
ATOM 7488 N N . LEU A 1 961 ? 43.276 -3.467 -11.177 1.00 94.25 961 LEU A N 1
ATOM 7489 C CA . LEU A 1 961 ? 43.567 -4.663 -10.380 1.00 94.25 961 LEU A CA 1
ATOM 7490 C C . LEU A 1 961 ? 42.633 -4.780 -9.168 1.00 94.25 961 LEU A C 1
ATOM 7492 O O . LEU A 1 961 ? 42.037 -5.829 -8.966 1.00 94.25 961 LEU A O 1
ATOM 7496 N N . GLU A 1 962 ? 42.422 -3.698 -8.414 1.00 92.69 962 GLU A N 1
ATOM 7497 C CA . GLU A 1 962 ? 41.498 -3.700 -7.267 1.00 92.69 962 GLU A CA 1
ATOM 7498 C C . GLU A 1 962 ? 40.041 -3.933 -7.673 1.00 92.69 962 GLU A C 1
ATOM 7500 O O . GLU A 1 962 ? 39.287 -4.558 -6.928 1.00 92.69 962 GLU A O 1
ATOM 7505 N N . LEU A 1 963 ? 39.619 -3.441 -8.844 1.00 89.38 963 LEU A N 1
ATOM 7506 C CA . LEU A 1 963 ? 38.300 -3.773 -9.380 1.00 89.38 963 LEU A CA 1
ATOM 7507 C C . LEU A 1 963 ? 38.212 -5.276 -9.652 1.00 89.38 963 LEU A C 1
ATOM 7509 O O . LEU A 1 963 ? 37.312 -5.932 -9.139 1.00 89.38 963 LEU A O 1
ATOM 7513 N N . LEU A 1 964 ? 39.151 -5.836 -10.412 1.00 91.12 964 LEU A N 1
ATOM 7514 C CA . LEU A 1 964 ? 39.147 -7.262 -10.734 1.00 91.12 964 LEU A CA 1
ATOM 7515 C C . LEU A 1 964 ? 39.209 -8.138 -9.464 1.00 91.12 964 LEU A C 1
ATOM 7517 O O . LEU A 1 964 ? 38.477 -9.121 -9.377 1.00 91.12 964 LEU A O 1
ATOM 7521 N N . GLU A 1 965 ? 39.993 -7.741 -8.456 1.00 88.44 965 GLU A N 1
ATOM 7522 C CA . GLU A 1 965 ? 40.100 -8.439 -7.168 1.00 88.44 965 GLU A CA 1
ATOM 7523 C C . GLU A 1 965 ? 38.787 -8.419 -6.381 1.00 88.44 965 GLU A C 1
ATOM 7525 O O . GLU A 1 965 ? 38.249 -9.461 -6.009 1.00 88.44 965 GLU A O 1
ATOM 7530 N N . ARG A 1 966 ? 38.233 -7.225 -6.137 1.00 85.38 966 ARG A N 1
ATOM 7531 C CA . ARG A 1 966 ? 37.047 -7.048 -5.283 1.00 85.38 966 ARG A CA 1
ATOM 7532 C C . ARG A 1 966 ? 35.770 -7.573 -5.927 1.00 85.38 966 ARG A C 1
ATOM 7534 O O . ARG A 1 966 ? 34.811 -7.878 -5.217 1.00 85.38 966 ARG A O 1
ATOM 7541 N N . TYR A 1 967 ? 35.757 -7.673 -7.253 1.00 83.38 967 TYR A N 1
ATOM 7542 C CA . TYR A 1 967 ? 34.682 -8.298 -8.014 1.00 83.38 967 TYR A CA 1
ATOM 7543 C C . TYR A 1 967 ? 34.906 -9.795 -8.267 1.00 83.38 967 TYR A C 1
ATOM 7545 O O . TYR A 1 967 ? 34.071 -10.408 -8.927 1.00 83.38 967 TYR A O 1
ATOM 7553 N N . ASP A 1 968 ? 35.952 -10.405 -7.690 1.00 84.12 968 ASP A N 1
ATOM 7554 C CA . ASP A 1 968 ? 36.190 -11.855 -7.745 1.00 84.12 968 ASP A CA 1
ATOM 7555 C C . ASP A 1 968 ? 36.315 -12.363 -9.200 1.00 84.12 968 ASP A C 1
ATOM 7557 O O . ASP A 1 968 ? 35.787 -13.410 -9.585 1.00 84.12 968 ASP A O 1
ATOM 7561 N N . ILE A 1 969 ? 36.980 -11.567 -10.051 1.00 88.19 969 ILE A N 1
ATOM 7562 C CA . ILE A 1 969 ? 37.170 -11.864 -11.473 1.00 88.19 969 ILE A CA 1
ATOM 7563 C C . ILE A 1 969 ? 38.444 -12.688 -11.645 1.00 88.19 969 ILE A C 1
ATOM 7565 O O . ILE A 1 969 ? 39.559 -12.195 -11.491 1.00 88.19 969 ILE A O 1
ATOM 7569 N N . SER A 1 970 ? 38.273 -13.955 -12.021 1.00 91.06 970 SER A N 1
ATOM 7570 C CA . SER A 1 970 ? 39.387 -14.860 -12.307 1.00 91.06 970 SER A CA 1
ATOM 7571 C C . SER A 1 970 ? 40.165 -14.419 -13.554 1.00 91.06 970 SER A C 1
ATOM 7573 O O . SER A 1 970 ? 39.597 -14.331 -14.644 1.00 91.06 970 SER A O 1
ATOM 7575 N N . THR A 1 971 ? 41.471 -14.186 -13.395 1.00 95.25 971 THR A N 1
ATOM 7576 C CA . THR A 1 971 ? 42.398 -13.784 -14.471 1.00 95.25 971 THR A CA 1
ATOM 7577 C C . THR A 1 971 ? 43.379 -14.893 -14.863 1.00 95.25 971 THR A C 1
ATOM 7579 O O . THR A 1 971 ? 43.867 -14.916 -15.992 1.00 95.25 971 THR A O 1
ATOM 7582 N N . ALA A 1 972 ? 43.655 -15.838 -13.959 1.00 94.75 972 ALA A N 1
ATOM 7583 C CA . ALA A 1 972 ? 44.653 -16.881 -14.170 1.00 94.75 972 ALA A CA 1
ATOM 7584 C C . ALA A 1 972 ? 44.309 -17.773 -15.378 1.00 94.75 972 ALA A C 1
ATOM 7586 O O . ALA A 1 972 ? 43.217 -18.335 -15.466 1.00 94.75 972 ALA A O 1
ATOM 7587 N N . GLY A 1 973 ? 45.253 -17.903 -16.312 1.00 91.19 973 GLY A N 1
ATOM 7588 C CA . GLY A 1 973 ? 45.104 -18.683 -17.543 1.00 91.19 973 GLY A CA 1
ATOM 7589 C C . GLY A 1 973 ? 44.124 -18.100 -18.568 1.00 91.19 973 GLY A C 1
ATOM 7590 O O . GLY A 1 973 ? 43.856 -18.751 -19.574 1.00 91.19 973 GLY A O 1
ATOM 7591 N N . LYS A 1 974 ? 43.576 -16.900 -18.334 1.00 95.94 974 LYS A N 1
ATOM 7592 C CA . LYS A 1 974 ? 42.630 -16.235 -19.241 1.00 95.94 974 LYS A CA 1
ATOM 7593 C C . LYS A 1 974 ? 43.336 -15.478 -20.362 1.00 95.94 974 LYS A C 1
ATOM 7595 O O . LYS A 1 974 ? 44.474 -15.040 -20.194 1.00 95.94 974 LYS A O 1
ATOM 7600 N N . GLU A 1 975 ? 42.651 -15.282 -21.487 1.00 97.56 975 GLU A N 1
ATOM 7601 C CA . GLU A 1 975 ? 43.119 -14.390 -22.554 1.00 97.56 975 GLU A CA 1
ATOM 7602 C C . GLU A 1 975 ? 42.701 -12.942 -22.250 1.00 97.56 975 GLU A C 1
ATOM 7604 O O . GLU A 1 975 ? 41.513 -12.610 -22.226 1.00 97.56 975 GLU A O 1
ATOM 7609 N N . VAL A 1 976 ? 43.676 -12.060 -22.035 1.00 97.94 976 VAL A N 1
ATOM 7610 C CA . VAL A 1 976 ? 43.466 -10.632 -21.772 1.00 97.94 976 VAL A CA 1
ATOM 7611 C C . VAL A 1 976 ? 43.927 -9.827 -22.978 1.00 97.94 976 VAL A C 1
ATOM 7613 O O . VAL A 1 976 ? 45.080 -9.914 -23.394 1.00 97.94 976 VAL A O 1
ATOM 7616 N N . VAL A 1 977 ? 43.050 -8.991 -23.522 1.00 98.00 977 VAL A N 1
ATOM 7617 C CA . VAL A 1 977 ? 43.398 -8.035 -24.574 1.00 98.00 977 VAL A CA 1
ATOM 7618 C C . VAL A 1 977 ? 43.454 -6.635 -23.982 1.00 98.00 977 VAL A C 1
ATOM 7620 O O . VAL A 1 977 ? 42.463 -6.135 -23.461 1.00 98.00 977 VAL A O 1
ATOM 7623 N N . VAL A 1 978 ? 44.606 -5.979 -24.096 1.00 97.44 978 VAL A N 1
ATOM 7624 C CA . VAL A 1 978 ? 44.779 -4.572 -23.725 1.00 97.44 978 VAL A CA 1
ATOM 7625 C C . VAL A 1 978 ? 44.838 -3.748 -25.004 1.00 97.44 978 VAL A C 1
ATOM 7627 O O . VAL A 1 978 ? 45.718 -3.957 -25.831 1.00 97.44 978 VAL A O 1
ATOM 7630 N N . ILE A 1 979 ? 43.913 -2.811 -25.190 1.00 95.19 979 ILE A N 1
ATOM 7631 C CA . ILE A 1 979 ? 43.850 -1.944 -26.367 1.00 95.19 979 ILE A CA 1
ATOM 7632 C C . ILE A 1 979 ? 44.287 -0.537 -25.966 1.00 95.19 979 ILE A C 1
ATOM 7634 O O . ILE A 1 979 ? 43.600 0.154 -25.221 1.00 95.19 979 ILE A O 1
ATOM 7638 N N . GLY A 1 980 ? 45.426 -0.097 -26.492 1.00 92.50 980 GLY A N 1
ATOM 7639 C CA . GLY A 1 980 ? 46.095 1.138 -26.095 1.00 92.50 980 GLY A CA 1
ATOM 7640 C C . GLY A 1 980 ? 47.464 0.830 -25.506 1.00 92.50 980 GLY A C 1
ATOM 7641 O O . GLY A 1 980 ? 47.612 -0.072 -24.696 1.00 92.50 980 GLY A O 1
ATOM 7642 N N . ARG A 1 981 ? 48.489 1.573 -25.937 1.00 91.00 981 ARG A N 1
ATOM 7643 C CA . ARG A 1 981 ? 49.911 1.295 -25.638 1.00 91.00 981 ARG A CA 1
ATOM 7644 C C . ARG A 1 981 ? 50.633 2.465 -24.969 1.00 91.00 981 ARG A C 1
ATOM 7646 O O . ARG A 1 981 ? 51.842 2.631 -25.149 1.00 91.00 981 ARG A O 1
ATOM 7653 N N . SER A 1 982 ? 49.876 3.302 -24.261 1.00 89.62 982 SER A N 1
ATOM 7654 C CA . SER A 1 982 ? 50.429 4.416 -23.492 1.00 89.62 982 SER A CA 1
ATOM 7655 C C . SER A 1 982 ? 51.344 3.902 -22.380 1.00 89.62 982 SER A C 1
ATOM 7657 O O . SER A 1 982 ? 51.173 2.788 -21.878 1.00 89.62 982 SER A O 1
ATOM 7659 N N . HIS A 1 983 ? 52.306 4.733 -21.983 1.00 85.25 983 HIS A N 1
ATOM 7660 C CA . HIS A 1 983 ? 53.188 4.454 -20.848 1.00 85.25 983 HIS A CA 1
ATOM 7661 C C . HIS A 1 983 ? 52.468 4.559 -19.492 1.00 85.25 983 HIS A C 1
ATOM 7663 O O . HIS A 1 983 ? 52.975 4.059 -18.499 1.00 85.25 983 HIS A O 1
ATOM 7669 N N . ILE A 1 984 ? 51.265 5.145 -19.473 1.00 84.19 984 ILE A N 1
ATOM 7670 C CA . ILE A 1 984 ? 50.478 5.436 -18.265 1.00 84.19 984 ILE A CA 1
ATOM 7671 C C . ILE A 1 984 ? 49.526 4.284 -17.902 1.00 84.19 984 ILE A C 1
ATOM 7673 O O . ILE A 1 984 ? 49.332 3.981 -16.728 1.00 84.19 984 ILE A O 1
ATOM 7677 N N . VAL A 1 985 ? 48.915 3.633 -18.901 1.00 90.50 985 VAL A N 1
ATOM 7678 C CA . VAL A 1 985 ? 47.910 2.577 -18.665 1.00 90.50 985 VAL A CA 1
ATOM 7679 C C . VAL A 1 985 ? 48.239 1.313 -19.441 1.00 90.50 985 VAL A C 1
ATOM 7681 O O . VAL A 1 985 ? 48.450 0.267 -18.842 1.00 90.50 985 VAL A O 1
ATOM 7684 N N . GLY A 1 986 ? 48.312 1.406 -20.770 1.00 92.38 986 GLY A N 1
ATOM 7685 C CA . GLY A 1 986 ? 48.347 0.240 -21.652 1.00 92.38 986 GLY A CA 1
ATOM 7686 C C . GLY A 1 986 ? 49.528 -0.702 -21.421 1.00 92.38 986 GLY A C 1
ATOM 7687 O O . GLY A 1 986 ? 49.345 -1.891 -21.162 1.00 92.38 986 GLY A O 1
ATOM 7688 N N . ARG A 1 987 ? 50.756 -0.168 -21.477 1.00 93.19 987 ARG A N 1
ATOM 7689 C CA . ARG A 1 987 ? 51.968 -0.974 -21.251 1.00 93.19 987 ARG A CA 1
ATOM 7690 C C . ARG A 1 987 ? 52.048 -1.499 -19.811 1.00 93.19 987 ARG A C 1
ATOM 7692 O O . ARG A 1 987 ? 52.230 -2.707 -19.670 1.00 93.19 987 ARG A O 1
ATOM 7699 N N . PRO A 1 988 ? 51.846 -0.679 -18.757 1.00 94.50 988 PRO A N 1
ATOM 7700 C CA . PRO A 1 988 ? 51.807 -1.198 -17.392 1.00 94.50 988 PRO A CA 1
ATOM 7701 C C . PRO A 1 988 ? 50.780 -2.311 -17.184 1.00 94.50 988 PRO A C 1
ATOM 7703 O O . PRO A 1 988 ? 51.101 -3.332 -16.589 1.00 94.50 988 PRO A O 1
ATOM 7706 N N . MET A 1 989 ? 49.570 -2.159 -17.729 1.00 95.88 989 MET A N 1
ATOM 7707 C CA . MET A 1 989 ? 48.527 -3.175 -17.608 1.00 95.88 989 MET A CA 1
ATOM 7708 C C . MET A 1 989 ? 48.929 -4.486 -18.287 1.00 95.88 989 MET A C 1
ATOM 7710 O O . MET A 1 989 ? 48.656 -5.556 -17.751 1.00 95.88 989 MET A O 1
ATOM 7714 N N . SER A 1 990 ? 49.609 -4.413 -19.439 1.00 95.31 990 SER A N 1
ATOM 7715 C CA . SER A 1 990 ? 50.080 -5.617 -20.131 1.00 95.31 990 SER A CA 1
ATOM 7716 C C . SER A 1 990 ? 51.094 -6.419 -19.315 1.00 95.31 990 SER A C 1
ATOM 7718 O O . SER A 1 990 ? 51.054 -7.645 -19.323 1.00 95.31 990 SER A O 1
ATOM 7720 N N . ILE A 1 991 ? 51.946 -5.717 -18.564 1.00 95.25 991 ILE A N 1
ATOM 7721 C CA . ILE A 1 991 ? 52.933 -6.314 -17.667 1.00 95.25 991 ILE A CA 1
ATOM 7722 C C . ILE A 1 991 ? 52.218 -6.910 -16.452 1.00 95.25 991 ILE A C 1
ATOM 7724 O O . ILE A 1 991 ? 52.325 -8.109 -16.221 1.00 95.25 991 ILE A O 1
ATOM 7728 N N . LEU A 1 992 ? 51.424 -6.112 -15.733 1.00 95.94 992 LEU A N 1
ATOM 7729 C CA . LEU A 1 992 ? 50.733 -6.536 -14.510 1.00 95.94 992 LEU A CA 1
ATOM 7730 C C . LEU A 1 992 ? 49.836 -7.760 -14.740 1.00 95.94 992 LEU A C 1
ATOM 7732 O O . LEU A 1 992 ? 49.917 -8.730 -14.001 1.00 95.94 992 LEU A O 1
ATOM 7736 N N . MET A 1 993 ? 49.050 -7.788 -15.820 1.00 96.62 993 MET A N 1
ATOM 7737 C CA . MET A 1 993 ? 48.185 -8.943 -16.103 1.00 96.62 993 MET A CA 1
ATOM 7738 C C . MET A 1 993 ? 48.960 -10.232 -16.405 1.00 96.62 993 MET A C 1
ATOM 7740 O O . MET A 1 993 ? 48.408 -11.319 -16.241 1.00 96.62 993 MET A O 1
ATOM 7744 N N . SER A 1 994 ? 50.219 -10.129 -16.839 1.00 95.19 994 SER A N 1
ATOM 7745 C CA . SER A 1 994 ? 51.073 -11.289 -17.125 1.00 95.19 994 SER A CA 1
ATOM 7746 C C . SER A 1 994 ? 51.788 -11.844 -15.887 1.00 95.19 994 SER A C 1
ATOM 7748 O O . SER A 1 994 ? 52.189 -13.006 -15.886 1.00 95.19 994 SER A O 1
ATOM 7750 N N . GLN A 1 995 ? 51.927 -11.045 -14.826 1.00 93.88 995 GLN A N 1
ATOM 7751 C CA . GLN A 1 995 ? 52.687 -11.405 -13.627 1.00 93.88 995 GLN A CA 1
ATOM 7752 C C . GLN A 1 995 ? 52.001 -12.474 -12.789 1.00 93.88 995 GLN A C 1
ATOM 7754 O O . GLN A 1 995 ? 50.774 -12.574 -12.753 1.00 93.88 995 GLN A O 1
ATOM 7759 N N . LYS A 1 996 ? 52.784 -13.266 -12.054 1.00 89.81 996 LYS A N 1
ATOM 7760 C CA . LYS A 1 996 ? 52.264 -14.402 -11.283 1.00 89.81 996 LYS A CA 1
ATOM 7761 C C . LYS A 1 996 ? 51.663 -13.960 -9.938 1.00 89.81 996 LYS A C 1
ATOM 7763 O O . LYS A 1 996 ? 52.241 -14.198 -8.882 1.00 89.81 996 LYS A O 1
ATOM 7768 N N . HIS A 1 997 ? 50.464 -13.375 -9.961 1.00 85.38 997 HIS A N 1
ATOM 7769 C CA . HIS A 1 997 ? 49.697 -13.028 -8.754 1.00 85.38 997 HIS A CA 1
ATOM 7770 C C . HIS A 1 997 ? 48.188 -13.317 -8.889 1.00 85.38 997 HIS A C 1
ATOM 7772 O O . HIS A 1 997 ? 47.719 -13.764 -9.936 1.00 85.38 997 HIS A O 1
ATOM 7778 N N . SER A 1 998 ? 47.431 -13.094 -7.803 1.00 78.25 998 SER A N 1
ATOM 7779 C CA . SER A 1 998 ? 45.992 -13.412 -7.673 1.00 78.25 998 SER A CA 1
ATOM 7780 C C . SER A 1 998 ? 45.115 -12.788 -8.762 1.00 78.25 998 SER A C 1
ATOM 7782 O O . SER A 1 998 ? 44.153 -13.406 -9.209 1.00 78.25 998 SER A O 1
ATOM 7784 N N . VAL A 1 999 ? 45.482 -11.585 -9.202 1.00 88.69 999 VAL A N 1
ATOM 7785 C CA . VAL A 1 999 ? 44.802 -10.792 -10.237 1.00 88.69 999 VAL A CA 1
ATOM 7786 C C . VAL A 1 999 ? 45.750 -10.530 -11.410 1.00 88.69 999 VAL A C 1
ATOM 7788 O O . VAL A 1 999 ? 45.941 -9.407 -11.859 1.00 88.69 999 VAL A O 1
ATOM 7791 N N . GLY A 1 1000 ? 46.410 -11.590 -11.862 1.00 91.81 1000 GLY A N 1
ATOM 7792 C CA . GLY A 1 1000 ? 47.318 -11.603 -13.004 1.00 91.81 1000 GLY A CA 1
ATOM 7793 C C . GLY A 1 1000 ? 47.346 -12.999 -13.619 1.00 91.81 1000 GLY A C 1
ATOM 7794 O O . GLY A 1 1000 ? 46.306 -13.654 -13.729 1.00 91.81 1000 GLY A O 1
ATOM 7795 N N . ASN A 1 1001 ? 48.533 -13.482 -13.971 1.00 94.44 1001 ASN A N 1
ATOM 7796 C CA . ASN A 1 1001 ? 48.785 -14.833 -14.466 1.00 94.44 1001 ASN A CA 1
ATOM 7797 C C . ASN A 1 1001 ? 47.983 -15.162 -15.741 1.00 94.44 1001 ASN A C 1
ATOM 7799 O O . ASN A 1 1001 ? 47.527 -16.291 -15.933 1.00 94.44 1001 ASN A O 1
ATOM 7803 N N . ALA A 1 1002 ? 47.762 -14.156 -16.587 1.00 96.69 1002 ALA A N 1
ATOM 7804 C CA . ALA A 1 1002 ? 46.977 -14.244 -17.810 1.00 96.69 1002 ALA A CA 1
ATOM 7805 C C . ALA A 1 1002 ? 47.863 -14.277 -19.066 1.00 96.69 1002 ALA A C 1
ATOM 7807 O O . ALA A 1 1002 ? 48.996 -13.798 -19.071 1.00 96.69 1002 ALA A O 1
ATOM 7808 N N . THR A 1 1003 ? 47.312 -14.783 -20.172 1.00 97.06 1003 THR A N 1
ATOM 7809 C CA . THR A 1 1003 ? 47.909 -14.611 -21.504 1.00 97.06 1003 THR A CA 1
ATOM 7810 C C . THR A 1 1003 ? 47.495 -13.248 -22.042 1.00 97.06 1003 THR A C 1
ATOM 7812 O O . THR A 1 1003 ? 46.310 -13.022 -22.282 1.00 97.06 1003 THR A O 1
ATOM 7815 N N . VAL A 1 1004 ? 48.445 -12.328 -22.230 1.00 97.25 1004 VAL A N 1
ATOM 7816 C CA . VAL A 1 1004 ? 48.134 -10.926 -22.550 1.00 97.25 1004 VAL A CA 1
ATOM 7817 C C . VAL A 1 1004 ? 48.509 -10.560 -23.984 1.00 97.25 1004 VAL A C 1
ATOM 7819 O O . VAL A 1 1004 ? 49.640 -10.766 -24.413 1.00 97.25 1004 VAL A O 1
ATOM 7822 N N . THR A 1 1005 ? 47.574 -9.954 -24.716 1.00 96.94 1005 THR A N 1
ATOM 7823 C CA . THR A 1 1005 ? 47.793 -9.387 -26.054 1.00 96.94 1005 THR A CA 1
ATOM 7824 C C . THR A 1 1005 ? 47.632 -7.869 -26.012 1.00 96.94 1005 THR A C 1
ATOM 7826 O O . THR A 1 1005 ? 46.553 -7.364 -25.701 1.00 96.94 1005 THR A O 1
ATOM 7829 N N . LEU A 1 1006 ? 48.691 -7.127 -26.347 1.00 96.44 1006 LEU A N 1
ATOM 7830 C CA . LEU A 1 1006 ? 48.676 -5.662 -26.416 1.00 96.44 1006 LEU A CA 1
ATOM 7831 C C . LEU A 1 1006 ? 48.400 -5.185 -27.851 1.00 96.44 1006 LEU A C 1
ATOM 7833 O O . LEU A 1 1006 ? 49.196 -5.421 -28.757 1.00 96.44 1006 LEU A O 1
ATOM 7837 N N . LEU A 1 1007 ? 47.296 -4.468 -28.049 1.00 95.31 1007 LEU A N 1
ATOM 7838 C CA . LEU A 1 1007 ? 46.845 -3.923 -29.330 1.00 95.31 1007 LEU A CA 1
ATOM 7839 C C . LEU A 1 1007 ? 46.910 -2.389 -29.343 1.00 95.31 1007 LEU A C 1
ATOM 7841 O O . LEU A 1 1007 ? 46.904 -1.718 -28.310 1.00 95.31 1007 LEU A O 1
ATOM 7845 N N . HIS A 1 1008 ? 46.925 -1.802 -30.536 1.00 92.56 1008 HIS A N 1
ATOM 7846 C CA . HIS A 1 1008 ? 46.766 -0.363 -30.750 1.00 92.56 1008 HIS A CA 1
ATOM 7847 C C . HIS A 1 1008 ? 45.728 -0.092 -31.842 1.00 92.56 1008 HIS A C 1
ATOM 7849 O O . HIS A 1 1008 ? 45.346 -0.982 -32.591 1.00 92.56 1008 HIS A O 1
ATOM 7855 N N . SER A 1 1009 ? 45.310 1.166 -32.001 1.00 86.69 1009 SER A N 1
ATOM 7856 C CA . SER A 1 1009 ? 44.268 1.573 -32.966 1.00 86.69 1009 SER A CA 1
ATOM 7857 C C . SER A 1 1009 ? 44.597 1.342 -34.453 1.00 86.69 1009 SER A C 1
ATOM 7859 O O . SER A 1 1009 ? 43.797 1.696 -35.309 1.00 86.69 1009 SER A O 1
ATOM 7861 N N . ARG A 1 1010 ? 45.771 0.780 -34.760 1.00 89.81 1010 ARG A N 1
ATOM 7862 C CA . ARG A 1 1010 ? 46.222 0.408 -36.115 1.00 89.81 1010 ARG A CA 1
ATOM 7863 C C . ARG A 1 1010 ? 46.615 -1.070 -36.215 1.00 89.81 1010 ARG A C 1
ATOM 7865 O O . ARG A 1 1010 ? 47.228 -1.455 -37.199 1.00 89.81 1010 ARG A O 1
ATOM 7872 N N . SER A 1 1011 ? 46.383 -1.861 -35.169 1.00 91.00 1011 SER A N 1
ATOM 7873 C CA . SER A 1 1011 ? 46.636 -3.297 -35.230 1.00 91.00 1011 SER A CA 1
ATOM 7874 C C . SER A 1 1011 ? 45.680 -3.912 -36.250 1.00 91.00 1011 SER A C 1
ATOM 7876 O O . SER A 1 1011 ? 44.502 -3.556 -36.290 1.00 91.00 1011 SER A O 1
ATOM 7878 N N . GLU A 1 1012 ? 46.179 -4.809 -37.090 1.00 89.44 1012 GLU A N 1
ATOM 7879 C CA . GLU A 1 1012 ? 45.328 -5.569 -38.002 1.00 89.44 1012 GLU A CA 1
ATOM 7880 C C . GLU A 1 1012 ? 44.557 -6.638 -37.219 1.00 89.44 1012 GLU A C 1
ATOM 7882 O O . GLU A 1 1012 ? 44.990 -7.089 -36.157 1.00 89.44 1012 GLU A O 1
ATOM 7887 N N . HIS A 1 1013 ? 43.379 -7.018 -37.715 1.00 89.75 1013 HIS A N 1
ATOM 7888 C CA . HIS A 1 1013 ? 42.544 -8.062 -37.112 1.00 89.75 1013 HIS A CA 1
ATOM 7889 C C . HIS A 1 1013 ? 42.195 -7.854 -35.621 1.00 89.75 1013 HIS A C 1
ATOM 7891 O O . HIS A 1 1013 ? 42.019 -8.832 -34.900 1.00 89.75 1013 HIS A O 1
ATOM 7897 N N . ILE A 1 1014 ? 42.022 -6.612 -35.139 1.00 93.25 1014 ILE A N 1
ATOM 7898 C CA . ILE A 1 1014 ? 41.641 -6.331 -33.731 1.00 93.25 1014 ILE A CA 1
ATOM 7899 C C . ILE A 1 1014 ? 40.445 -7.182 -33.292 1.00 93.25 1014 ILE A C 1
ATOM 7901 O O . ILE A 1 1014 ? 40.483 -7.791 -32.228 1.00 93.25 1014 ILE A O 1
ATOM 7905 N N . GLN A 1 1015 ? 39.433 -7.294 -34.156 1.00 92.44 1015 GLN A N 1
ATOM 7906 C CA . GLN A 1 1015 ? 38.236 -8.090 -33.904 1.00 92.44 1015 GLN A CA 1
ATOM 7907 C C . GLN A 1 1015 ? 38.530 -9.583 -33.673 1.00 92.44 1015 GLN A C 1
ATOM 7909 O O . GLN A 1 1015 ? 37.819 -10.224 -32.904 1.00 92.44 1015 GLN A O 1
ATOM 7914 N N . HIS A 1 1016 ? 39.560 -10.151 -34.311 1.00 93.38 1016 HIS A N 1
ATOM 7915 C CA . HIS A 1 1016 ? 39.970 -11.538 -34.074 1.00 93.38 1016 HIS A CA 1
ATOM 7916 C C . HIS A 1 1016 ? 40.438 -11.725 -32.627 1.00 93.38 1016 HIS A C 1
ATOM 7918 O O . HIS A 1 1016 ? 39.988 -12.644 -31.946 1.00 93.38 1016 HIS A O 1
ATOM 7924 N N . PHE A 1 1017 ? 41.293 -10.824 -32.141 1.00 95.31 1017 PHE A N 1
ATOM 7925 C CA . PHE A 1 1017 ? 41.825 -10.878 -30.781 1.00 95.31 1017 PHE A CA 1
ATOM 7926 C C . PHE A 1 1017 ? 40.748 -10.570 -29.734 1.00 95.31 1017 PHE A C 1
ATOM 7928 O O . PHE A 1 1017 ? 40.581 -11.320 -28.775 1.00 95.31 1017 PHE A O 1
ATOM 7935 N N . THR A 1 1018 ? 39.952 -9.515 -29.931 1.00 95.31 1018 THR A N 1
ATOM 7936 C CA . THR A 1 1018 ? 38.915 -9.116 -28.965 1.00 95.31 1018 THR A CA 1
ATOM 7937 C C . THR A 1 1018 ? 37.759 -10.116 -28.873 1.00 95.31 1018 THR A C 1
ATOM 7939 O O . THR A 1 1018 ? 37.149 -10.233 -27.812 1.00 95.31 1018 THR A O 1
ATOM 7942 N N . LYS A 1 1019 ? 37.475 -10.892 -29.932 1.00 94.81 1019 LYS A N 1
ATOM 7943 C CA . LYS A 1 1019 ? 36.487 -11.988 -29.885 1.00 94.81 1019 LYS A CA 1
ATOM 7944 C C . LYS A 1 1019 ? 36.970 -13.215 -29.119 1.00 94.81 1019 LYS A C 1
ATOM 7946 O O . LYS A 1 1019 ? 36.140 -14.018 -28.707 1.00 94.81 1019 LYS A O 1
ATOM 7951 N N . ARG A 1 1020 ? 38.278 -13.396 -28.948 1.00 94.25 1020 ARG A N 1
ATOM 7952 C CA . ARG A 1 1020 ? 38.829 -14.521 -28.179 1.00 94.25 1020 ARG A CA 1
ATOM 7953 C C . ARG A 1 1020 ? 39.030 -14.174 -26.708 1.00 94.25 1020 ARG A C 1
ATOM 7955 O O . ARG A 1 1020 ? 38.827 -15.037 -25.855 1.00 94.25 1020 ARG A O 1
ATOM 7962 N N . ALA A 1 1021 ? 39.315 -12.905 -26.420 1.00 96.56 1021 ALA A N 1
ATOM 7963 C CA . ALA A 1 1021 ? 39.600 -12.415 -25.080 1.00 96.56 1021 ALA A CA 1
ATOM 7964 C C . ALA A 1 1021 ? 38.492 -12.740 -24.067 1.00 96.56 1021 ALA A C 1
ATOM 7966 O O . ALA A 1 1021 ? 37.304 -12.549 -24.329 1.00 96.56 1021 ALA A O 1
ATOM 7967 N N . ASP A 1 1022 ? 38.891 -13.203 -22.888 1.00 96.69 1022 ASP A N 1
ATOM 7968 C CA . ASP A 1 1022 ? 38.041 -13.294 -21.701 1.00 96.69 1022 ASP A CA 1
ATOM 7969 C C . ASP A 1 1022 ? 37.897 -11.932 -21.014 1.00 96.69 1022 ASP A C 1
ATOM 7971 O O . ASP A 1 1022 ? 36.844 -11.636 -20.449 1.00 96.69 1022 ASP A O 1
ATOM 7975 N N . ILE A 1 1023 ? 38.941 -11.099 -21.092 1.00 97.50 1023 ILE A N 1
ATOM 7976 C CA . ILE A 1 1023 ? 38.984 -9.752 -20.518 1.00 97.50 1023 ILE A CA 1
ATOM 7977 C C . ILE A 1 1023 ? 39.515 -8.774 -21.571 1.00 97.50 1023 ILE A C 1
ATOM 7979 O O . ILE A 1 1023 ? 40.564 -9.013 -22.166 1.00 97.50 1023 ILE A O 1
ATOM 7983 N N . VAL A 1 1024 ? 38.826 -7.655 -21.788 1.00 97.62 1024 VAL A N 1
ATOM 7984 C CA . VAL A 1 1024 ? 39.255 -6.572 -22.681 1.00 97.62 1024 VAL A CA 1
ATOM 7985 C C . VAL A 1 1024 ? 39.416 -5.287 -21.876 1.00 97.62 1024 VAL A C 1
ATOM 7987 O O . VAL A 1 1024 ? 38.455 -4.796 -21.295 1.00 97.62 1024 VAL A O 1
ATOM 7990 N N . ILE A 1 1025 ? 40.620 -4.722 -21.858 1.00 97.12 1025 ILE A N 1
ATOM 7991 C CA . ILE A 1 1025 ? 40.933 -3.448 -21.200 1.00 97.12 1025 ILE A CA 1
ATOM 7992 C C . ILE A 1 1025 ? 41.191 -2.405 -22.289 1.00 97.12 1025 ILE A C 1
ATOM 7994 O O . ILE A 1 1025 ? 42.115 -2.571 -23.082 1.00 97.12 1025 ILE A O 1
ATOM 7998 N N . VAL A 1 1026 ? 40.392 -1.339 -22.352 1.00 94.81 1026 VAL A N 1
ATOM 7999 C CA . VAL A 1 1026 ? 40.454 -0.330 -23.424 1.00 94.81 1026 VAL A CA 1
ATOM 8000 C C . VAL A 1 1026 ? 40.893 1.021 -22.863 1.00 94.81 1026 VAL A C 1
ATOM 8002 O O . VAL A 1 1026 ? 40.259 1.558 -21.960 1.00 94.81 1026 VAL A O 1
ATOM 8005 N N . ALA A 1 1027 ? 41.995 1.555 -23.390 1.00 92.69 1027 ALA A N 1
ATOM 8006 C CA . ALA A 1 1027 ? 42.619 2.817 -22.991 1.00 92.69 1027 ALA A CA 1
ATOM 8007 C C . ALA A 1 1027 ? 43.236 3.542 -24.211 1.00 92.69 1027 ALA A C 1
ATOM 8009 O O . ALA A 1 1027 ? 44.438 3.825 -24.264 1.00 92.69 1027 ALA A O 1
ATOM 8010 N N . LEU A 1 1028 ? 42.416 3.786 -25.231 1.00 87.50 1028 LEU A N 1
ATOM 8011 C CA . LEU A 1 1028 ? 42.745 4.457 -26.490 1.00 87.50 1028 LEU A CA 1
ATOM 8012 C C . LEU A 1 1028 ? 42.437 5.961 -26.506 1.00 87.50 1028 LEU A C 1
ATOM 8014 O O . LEU A 1 1028 ? 43.081 6.674 -27.279 1.00 87.50 1028 LEU A O 1
ATOM 8018 N N . GLY A 1 1029 ? 41.466 6.435 -25.721 1.00 85.31 1029 GLY A N 1
ATOM 8019 C CA . GLY A 1 1029 ? 40.989 7.825 -25.763 1.00 85.31 1029 GLY A CA 1
ATOM 8020 C C . GLY A 1 1029 ? 40.201 8.173 -27.036 1.00 85.31 1029 GLY A C 1
ATOM 8021 O O . GLY A 1 1029 ? 40.225 9.318 -27.492 1.00 85.31 1029 GLY A O 1
ATOM 8022 N N . LYS A 1 1030 ? 39.542 7.181 -27.640 1.00 87.81 1030 LYS A N 1
ATOM 8023 C CA . LYS A 1 1030 ? 38.681 7.298 -28.819 1.00 87.81 1030 LYS A CA 1
ATOM 8024 C C . LYS A 1 1030 ? 37.271 6.803 -28.476 1.00 87.81 1030 LYS A C 1
ATOM 8026 O O . LYS A 1 1030 ? 37.110 5.593 -28.326 1.00 87.81 1030 LYS A O 1
ATOM 8031 N N . PRO A 1 1031 ? 36.258 7.690 -28.441 1.00 89.38 1031 PRO A N 1
ATOM 8032 C CA . PRO A 1 1031 ? 34.887 7.316 -28.119 1.00 89.38 1031 PRO A CA 1
ATOM 8033 C C . PRO A 1 1031 ? 34.370 6.158 -28.968 1.00 89.38 1031 PRO A C 1
ATOM 8035 O O . PRO A 1 1031 ? 34.546 6.178 -30.187 1.00 89.38 1031 PRO A O 1
ATOM 8038 N N . HIS A 1 1032 ? 33.684 5.204 -28.334 1.00 91.25 1032 HIS A N 1
ATOM 8039 C CA . HIS A 1 1032 ? 32.954 4.121 -29.013 1.00 91.25 1032 HIS A CA 1
ATOM 8040 C C . HIS A 1 1032 ? 33.804 3.249 -29.959 1.00 91.25 1032 HIS A C 1
ATOM 8042 O O . HIS A 1 1032 ? 33.294 2.689 -30.927 1.00 91.25 1032 HIS A O 1
ATOM 8048 N N . PHE A 1 1033 ? 35.106 3.127 -29.694 1.00 93.75 1033 PHE A N 1
ATOM 8049 C CA . PHE A 1 1033 ? 36.016 2.293 -30.471 1.00 93.75 1033 PHE A CA 1
ATOM 8050 C C . PHE A 1 1033 ? 35.706 0.794 -30.357 1.00 93.75 1033 PHE A C 1
ATOM 8052 O O . PHE A 1 1033 ? 35.751 0.090 -31.361 1.00 93.75 1033 PHE A O 1
ATOM 8059 N N . LEU A 1 1034 ? 35.427 0.286 -29.150 1.00 94.44 1034 LEU A N 1
ATOM 8060 C CA . LEU A 1 1034 ? 35.048 -1.115 -28.954 1.00 94.44 1034 LEU A CA 1
ATOM 8061 C C . LEU A 1 1034 ? 33.524 -1.257 -29.045 1.00 94.44 1034 LEU A C 1
ATOM 8063 O O . LEU A 1 1034 ? 32.800 -0.733 -28.197 1.00 94.44 1034 LEU A O 1
ATOM 8067 N N . THR A 1 1035 ? 33.049 -2.000 -30.041 1.00 94.94 1035 THR A N 1
ATOM 8068 C CA . THR A 1 1035 ? 31.622 -2.228 -30.313 1.00 94.94 1035 THR A CA 1
ATOM 8069 C C . THR A 1 1035 ? 31.196 -3.662 -29.993 1.00 94.94 1035 THR A C 1
ATOM 8071 O O . THR A 1 1035 ? 32.015 -4.572 -29.836 1.00 94.94 1035 THR A O 1
ATOM 8074 N N . ALA A 1 1036 ? 29.886 -3.903 -29.890 1.00 90.75 1036 ALA A N 1
ATOM 8075 C CA . ALA A 1 1036 ? 29.353 -5.212 -29.505 1.00 90.75 1036 ALA A CA 1
ATOM 8076 C C . ALA A 1 1036 ? 29.731 -6.354 -30.461 1.00 90.75 1036 ALA A C 1
ATOM 8078 O O . ALA A 1 1036 ? 29.860 -7.501 -30.036 1.00 90.75 1036 ALA A O 1
ATOM 8079 N N . ASP A 1 1037 ? 29.892 -6.097 -31.756 1.00 93.44 1037 ASP A N 1
ATOM 8080 C CA . ASP A 1 1037 ? 30.311 -7.111 -32.726 1.00 93.44 1037 ASP A CA 1
ATOM 8081 C C . ASP A 1 1037 ? 31.790 -7.506 -32.572 1.00 93.44 1037 ASP A C 1
ATOM 8083 O O . ASP A 1 1037 ? 32.198 -8.555 -33.077 1.00 93.44 1037 ASP A O 1
ATOM 8087 N N . MET A 1 1038 ? 32.587 -6.720 -31.843 1.00 94.88 1038 MET A N 1
ATOM 8088 C CA . MET A 1 1038 ? 34.005 -6.984 -31.607 1.00 94.88 1038 MET A CA 1
ATOM 8089 C C . MET A 1 1038 ? 34.275 -7.933 -30.439 1.00 94.88 1038 MET A C 1
ATOM 8091 O O . MET A 1 1038 ? 35.397 -8.416 -30.315 1.00 94.88 1038 MET A O 1
ATOM 8095 N N . VAL A 1 1039 ? 33.280 -8.235 -29.606 1.00 94.62 1039 VAL A N 1
ATOM 8096 C CA . VAL A 1 1039 ? 33.463 -9.026 -28.381 1.00 94.62 1039 VAL A CA 1
ATOM 8097 C C . VAL A 1 1039 ? 32.579 -10.273 -28.332 1.00 94.62 1039 VAL A C 1
ATOM 8099 O O . VAL A 1 1039 ? 31.506 -10.326 -28.947 1.00 94.62 1039 VAL A O 1
ATOM 8102 N N . LYS A 1 1040 ? 33.034 -11.288 -27.585 1.00 89.75 1040 LYS A N 1
ATOM 8103 C CA . LYS A 1 1040 ? 32.263 -12.509 -27.303 1.00 89.75 1040 LYS A CA 1
ATOM 8104 C C . LYS A 1 1040 ? 31.269 -12.315 -26.157 1.00 89.75 1040 LYS A C 1
ATOM 8106 O O . LYS A 1 1040 ? 31.412 -11.412 -25.338 1.00 89.75 1040 LYS A O 1
ATOM 8111 N N . GLU A 1 1041 ? 30.271 -13.190 -26.093 1.00 86.44 1041 GLU A N 1
ATOM 8112 C CA . GLU A 1 1041 ? 29.358 -13.270 -24.947 1.00 86.44 1041 GLU A CA 1
ATOM 8113 C C . GLU A 1 1041 ? 30.118 -13.645 -23.667 1.00 86.44 1041 GLU A C 1
ATOM 8115 O O . GLU A 1 1041 ? 30.988 -14.517 -23.677 1.00 86.44 1041 GLU A O 1
ATOM 8120 N N . GLY A 1 1042 ? 29.781 -12.990 -22.559 1.00 84.38 1042 GLY A N 1
ATOM 8121 C CA . GLY A 1 1042 ? 30.383 -13.214 -21.246 1.00 84.38 1042 GLY A CA 1
ATOM 8122 C C . GLY A 1 1042 ? 31.735 -12.529 -21.014 1.00 84.38 1042 GLY A C 1
ATOM 8123 O O . GLY A 1 1042 ? 32.307 -12.711 -19.940 1.00 84.38 1042 GLY A O 1
ATOM 8124 N N . VAL A 1 1043 ? 32.236 -11.723 -21.957 1.00 92.94 1043 VAL A N 1
ATOM 8125 C CA . VAL A 1 1043 ? 33.515 -10.997 -21.820 1.00 92.94 1043 VAL A CA 1
ATOM 8126 C C . VAL A 1 1043 ? 33.509 -10.033 -20.622 1.00 92.94 1043 VAL A C 1
ATOM 8128 O O . VAL A 1 1043 ? 32.487 -9.420 -20.322 1.00 92.94 1043 VAL A O 1
ATOM 8131 N N . VAL A 1 1044 ? 34.633 -9.858 -19.935 1.00 95.06 1044 VAL A N 1
ATOM 8132 C CA . VAL A 1 1044 ? 34.824 -8.756 -18.975 1.00 95.06 1044 VAL A CA 1
ATOM 8133 C C . VAL A 1 1044 ? 35.413 -7.562 -19.718 1.00 95.06 1044 VAL A C 1
ATOM 8135 O O . VAL A 1 1044 ? 36.416 -7.709 -20.407 1.00 95.06 1044 VAL A O 1
ATOM 8138 N N . VAL A 1 1045 ? 34.826 -6.374 -19.587 1.00 95.62 1045 VAL A N 1
ATOM 8139 C CA . VAL A 1 1045 ? 35.293 -5.159 -20.268 1.00 95.62 1045 VAL A CA 1
ATOM 8140 C C . VAL A 1 1045 ? 35.648 -4.077 -19.253 1.00 95.62 1045 VAL A C 1
ATOM 8142 O O . VAL A 1 1045 ? 34.827 -3.667 -18.440 1.00 95.62 1045 VAL A O 1
ATOM 8145 N N . VAL A 1 1046 ? 36.871 -3.568 -19.319 1.00 95.31 1046 VAL A N 1
ATOM 8146 C CA . VAL A 1 1046 ? 37.328 -2.436 -18.512 1.00 95.31 1046 VAL A CA 1
ATOM 8147 C C . VAL A 1 1046 ? 37.574 -1.256 -19.446 1.00 95.31 1046 VAL A C 1
ATOM 8149 O O . VAL A 1 1046 ? 38.593 -1.188 -20.130 1.00 95.31 1046 VAL A O 1
ATOM 8152 N N . ASP A 1 1047 ? 36.615 -0.339 -19.488 1.00 93.81 1047 ASP A N 1
ATOM 8153 C CA . ASP A 1 1047 ? 36.717 0.942 -20.184 1.00 93.81 1047 ASP A CA 1
ATOM 8154 C C . ASP A 1 1047 ? 37.438 1.972 -19.304 1.00 93.81 1047 ASP A C 1
ATOM 8156 O O . ASP A 1 1047 ? 36.934 2.402 -18.258 1.00 93.81 1047 ASP A O 1
ATOM 8160 N N . VAL A 1 1048 ? 38.651 2.327 -19.722 1.00 89.50 1048 VAL A N 1
ATOM 8161 C CA . VAL A 1 1048 ? 39.527 3.298 -19.058 1.00 89.50 1048 VAL A CA 1
ATOM 8162 C C . VAL A 1 1048 ? 39.509 4.643 -19.782 1.00 89.50 1048 VAL A C 1
ATOM 8164 O O . VAL A 1 1048 ? 39.805 5.672 -19.170 1.00 89.50 1048 VAL A O 1
ATOM 8167 N N . GLY A 1 1049 ? 39.202 4.645 -21.082 1.00 82.81 1049 GLY A N 1
ATOM 8168 C CA . GLY A 1 1049 ? 39.225 5.841 -21.911 1.00 82.81 1049 GLY A CA 1
ATOM 8169 C C . GLY A 1 1049 ? 38.224 6.882 -21.442 1.00 82.81 1049 GLY A C 1
ATOM 8170 O O . GLY A 1 1049 ? 37.110 6.563 -21.041 1.00 82.81 1049 GLY A O 1
ATOM 8171 N N . ILE A 1 1050 ? 38.627 8.150 -21.476 1.00 81.25 1050 ILE A N 1
ATOM 8172 C CA . ILE A 1 1050 ? 37.737 9.273 -21.193 1.00 81.25 1050 ILE A CA 1
ATOM 8173 C C . ILE A 1 1050 ? 38.007 10.353 -22.230 1.00 81.25 1050 ILE A C 1
ATOM 8175 O O . ILE A 1 1050 ? 39.085 10.949 -22.251 1.00 81.25 1050 ILE A O 1
ATOM 8179 N N . THR A 1 1051 ? 36.999 10.654 -23.038 1.00 82.62 1051 THR A N 1
ATOM 8180 C CA . THR A 1 1051 ? 37.057 11.710 -24.047 1.00 82.62 1051 THR A CA 1
ATOM 8181 C C . THR A 1 1051 ? 35.946 12.722 -23.802 1.00 82.62 1051 THR A C 1
ATOM 8183 O O . THR A 1 1051 ? 34.787 12.363 -23.586 1.00 82.62 1051 THR A O 1
ATOM 8186 N N . ARG A 1 1052 ? 36.303 14.009 -23.831 1.00 79.56 1052 ARG A N 1
ATOM 8187 C CA . ARG A 1 1052 ? 35.342 15.117 -23.797 1.00 79.56 1052 ARG A CA 1
ATOM 8188 C C . ARG A 1 1052 ? 34.772 15.331 -25.191 1.00 79.56 1052 ARG A C 1
ATOM 8190 O O . ARG A 1 1052 ? 35.532 15.454 -26.144 1.00 79.56 1052 ARG A O 1
ATOM 8197 N N . VAL A 1 1053 ? 33.451 15.382 -25.284 1.00 80.25 1053 VAL A N 1
ATOM 8198 C CA . VAL A 1 1053 ? 32.723 15.697 -26.514 1.00 80.25 1053 VAL A CA 1
ATOM 8199 C C . VAL A 1 1053 ? 31.791 16.856 -26.219 1.00 80.25 1053 VAL A C 1
ATOM 8201 O O . VAL A 1 1053 ? 31.044 16.790 -25.244 1.00 80.25 1053 VAL A O 1
ATOM 8204 N N . ASP A 1 1054 ? 31.842 17.905 -27.034 1.00 78.12 1054 ASP A N 1
ATOM 8205 C CA . ASP A 1 1054 ? 31.001 19.085 -26.847 1.00 78.12 1054 ASP A CA 1
ATOM 8206 C C . ASP A 1 1054 ? 29.517 18.703 -26.876 1.00 78.12 1054 ASP A C 1
ATOM 8208 O O . ASP A 1 1054 ? 29.060 17.913 -27.706 1.00 78.12 1054 ASP A O 1
ATOM 8212 N N . ASP A 1 1055 ? 28.773 19.223 -25.906 1.00 76.06 1055 ASP A N 1
ATOM 8213 C CA . ASP A 1 1055 ? 27.356 18.944 -25.719 1.00 76.06 1055 ASP A CA 1
ATOM 8214 C C . ASP A 1 1055 ? 26.683 20.176 -25.097 1.00 76.06 1055 ASP A C 1
ATOM 8216 O O . ASP A 1 1055 ? 26.678 20.332 -23.868 1.00 76.06 1055 ASP A O 1
ATOM 8220 N N . PRO A 1 1056 ? 26.106 21.062 -25.929 1.00 66.75 1056 PRO A N 1
ATOM 8221 C CA . PRO A 1 1056 ? 25.471 22.290 -25.462 1.00 66.75 1056 PRO A CA 1
ATOM 8222 C C . PRO A 1 1056 ? 24.203 22.033 -24.632 1.00 66.75 1056 PRO A C 1
ATOM 8224 O O . PRO A 1 1056 ? 23.715 22.948 -23.973 1.00 66.75 1056 PRO A O 1
ATOM 8227 N N . SER A 1 1057 ? 23.680 20.798 -24.606 1.00 67.38 1057 SER A N 1
ATOM 8228 C CA . SER A 1 1057 ? 22.557 20.414 -23.738 1.00 67.38 1057 SER A CA 1
ATOM 8229 C C . SER A 1 1057 ? 22.969 20.197 -22.275 1.00 67.38 1057 SER A C 1
ATOM 8231 O O . SER A 1 1057 ? 22.118 20.136 -21.382 1.00 67.38 1057 SER A O 1
ATOM 8233 N N . LYS A 1 1058 ? 24.273 20.072 -21.993 1.00 62.19 1058 LYS A N 1
ATOM 8234 C CA . LYS A 1 1058 ? 24.804 19.903 -20.637 1.00 62.19 1058 LYS A CA 1
ATOM 8235 C C . LYS A 1 1058 ? 25.243 21.245 -20.067 1.00 62.19 1058 LYS A C 1
ATOM 8237 O O . LYS A 1 1058 ? 25.934 22.017 -20.716 1.00 62.19 1058 LYS A O 1
ATOM 8242 N N . LYS A 1 1059 ? 24.955 21.467 -18.779 1.00 59.84 1059 LYS A N 1
ATOM 8243 C CA . LYS A 1 1059 ? 25.396 22.653 -18.015 1.00 59.84 1059 LYS A CA 1
ATOM 8244 C C . LYS A 1 1059 ? 26.924 22.859 -18.032 1.00 59.84 1059 LYS A C 1
ATOM 8246 O O . LYS A 1 1059 ? 27.391 23.969 -17.826 1.00 59.84 1059 LYS A O 1
ATOM 8251 N N . SER A 1 1060 ? 27.689 21.787 -18.257 1.00 56.00 1060 SER A N 1
ATOM 8252 C CA . SER A 1 1060 ? 29.151 21.778 -18.400 1.00 56.00 1060 SER A CA 1
ATOM 8253 C C . SER A 1 1060 ? 29.657 22.132 -19.804 1.00 56.00 1060 SER A C 1
ATOM 8255 O O . SER A 1 1060 ? 30.863 22.261 -19.971 1.00 56.00 1060 SER A O 1
ATOM 8257 N N . GLY A 1 1061 ? 28.783 22.231 -20.812 1.00 69.31 1061 GLY A N 1
ATOM 8258 C CA . GLY A 1 1061 ? 29.137 22.450 -22.222 1.00 69.31 1061 GLY A CA 1
ATOM 8259 C C . GLY A 1 1061 ? 29.707 21.224 -22.950 1.00 69.31 1061 GLY A C 1
ATOM 8260 O O . GLY A 1 1061 ? 29.890 21.261 -24.162 1.00 69.31 1061 GLY A O 1
ATOM 8261 N N . PHE A 1 1062 ? 29.972 20.125 -22.237 1.00 75.12 1062 PHE A N 1
ATOM 8262 C CA . PHE A 1 1062 ? 30.504 18.876 -22.788 1.00 75.12 1062 PHE A CA 1
ATOM 8263 C C . PHE A 1 1062 ? 29.983 17.649 -22.024 1.00 75.12 1062 PHE A C 1
ATOM 8265 O O . PHE A 1 1062 ? 29.637 17.735 -20.838 1.00 75.12 1062 PHE A O 1
ATOM 8272 N N . LYS A 1 1063 ? 29.995 16.489 -22.689 1.00 80.56 1063 LYS A N 1
ATOM 8273 C CA . LYS A 1 1063 ? 29.785 15.148 -22.125 1.00 80.56 1063 LYS A CA 1
ATOM 8274 C C . LYS A 1 1063 ? 31.087 14.341 -22.124 1.00 80.56 1063 LYS A C 1
ATOM 8276 O O . LYS A 1 1063 ? 31.980 14.575 -22.936 1.00 80.56 1063 LYS A O 1
ATOM 8281 N N . LEU A 1 1064 ? 31.200 13.392 -21.196 1.00 81.75 1064 LEU A N 1
ATOM 8282 C CA . LEU A 1 1064 ? 32.313 12.441 -21.138 1.00 81.75 1064 LEU A CA 1
ATOM 8283 C C . LEU A 1 1064 ? 31.866 11.115 -21.742 1.00 81.75 1064 LEU A C 1
ATOM 8285 O O . LEU A 1 1064 ? 30.845 10.579 -21.317 1.00 81.75 1064 LEU A O 1
ATOM 8289 N N . LEU A 1 1065 ? 32.630 10.604 -22.702 1.00 83.88 1065 LEU A N 1
ATOM 8290 C CA . LEU A 1 1065 ? 32.405 9.307 -23.335 1.00 83.88 1065 LEU A CA 1
ATOM 8291 C C . LEU A 1 1065 ? 33.614 8.399 -23.120 1.00 83.88 1065 LEU A C 1
ATOM 8293 O O . LEU A 1 1065 ? 34.748 8.882 -23.071 1.00 83.88 1065 LEU A O 1
ATOM 8297 N N . GLY A 1 1066 ? 33.346 7.102 -22.985 1.00 89.00 1066 GLY A N 1
ATOM 8298 C CA . GLY A 1 1066 ? 34.365 6.062 -22.905 1.00 89.00 1066 GLY A CA 1
ATOM 8299 C C . GLY A 1 1066 ? 34.754 5.504 -24.268 1.00 89.00 1066 GLY A C 1
ATOM 8300 O O . GLY A 1 1066 ? 34.108 5.794 -25.281 1.00 89.00 1066 GLY A O 1
ATOM 8301 N N . ASP A 1 1067 ? 35.806 4.690 -24.296 1.00 92.75 1067 ASP A N 1
ATOM 8302 C CA . ASP A 1 1067 ? 36.266 4.049 -25.529 1.00 92.75 1067 ASP A CA 1
ATOM 8303 C C . ASP A 1 1067 ? 35.353 2.903 -25.973 1.00 92.75 1067 ASP A C 1
ATOM 8305 O O . ASP A 1 1067 ? 35.495 2.383 -27.079 1.00 92.75 1067 ASP A O 1
ATOM 8309 N N . VAL A 1 1068 ? 34.423 2.483 -25.121 1.00 93.00 1068 VAL A N 1
ATOM 8310 C CA . VAL A 1 1068 ? 33.494 1.392 -25.386 1.00 93.00 1068 VAL A CA 1
ATOM 8311 C C . VAL A 1 1068 ? 32.118 1.961 -25.721 1.00 93.00 1068 VAL A C 1
ATOM 8313 O O . VAL A 1 1068 ? 31.616 2.879 -25.068 1.00 93.00 1068 VAL A O 1
ATOM 8316 N N . ASP A 1 1069 ? 31.456 1.399 -26.732 1.00 91.25 1069 ASP A N 1
ATOM 8317 C CA . ASP A 1 1069 ? 30.020 1.599 -26.916 1.00 91.25 1069 ASP A CA 1
ATOM 8318 C C . ASP A 1 1069 ? 29.252 0.861 -25.812 1.00 91.25 1069 ASP A C 1
ATOM 8320 O O . ASP A 1 1069 ? 28.827 -0.288 -25.952 1.00 91.25 1069 ASP A O 1
ATOM 8324 N N . TYR A 1 1070 ? 29.134 1.533 -24.667 1.00 84.81 1070 TYR A N 1
ATOM 8325 C CA . TYR A 1 1070 ? 28.591 0.962 -23.444 1.00 84.81 1070 TYR A CA 1
ATOM 8326 C C . TYR A 1 1070 ? 27.187 0.385 -23.650 1.00 84.81 1070 TYR A C 1
ATOM 8328 O O . TYR A 1 1070 ? 26.895 -0.701 -23.149 1.00 84.81 1070 TYR A O 1
ATOM 8336 N N . GLU A 1 1071 ? 26.319 1.054 -24.415 1.00 79.38 1071 GLU A N 1
ATOM 8337 C CA . GLU A 1 1071 ? 24.941 0.599 -24.629 1.00 79.38 1071 GLU A CA 1
ATOM 8338 C C . GLU A 1 1071 ? 24.865 -0.733 -25.368 1.00 79.38 1071 GLU A C 1
ATOM 8340 O O . GLU A 1 1071 ? 23.975 -1.539 -25.086 1.00 79.38 1071 GLU A O 1
ATOM 8345 N N . THR A 1 1072 ? 25.766 -0.976 -26.319 1.00 82.62 1072 THR A N 1
ATOM 8346 C CA . THR A 1 1072 ? 25.746 -2.209 -27.107 1.00 82.62 1072 THR A CA 1
ATOM 8347 C C . THR A 1 1072 ? 26.613 -3.301 -26.488 1.00 82.62 1072 THR A C 1
ATOM 8349 O O . THR A 1 1072 ? 26.195 -4.459 -26.461 1.00 82.62 1072 THR A O 1
ATOM 8352 N N . VAL A 1 1073 ? 27.776 -2.960 -25.930 1.00 84.69 1073 VAL A N 1
ATOM 8353 C CA . VAL A 1 1073 ? 28.736 -3.921 -25.361 1.00 84.69 1073 VAL A CA 1
ATOM 8354 C C . VAL A 1 1073 ? 28.284 -4.460 -24.003 1.00 84.69 1073 VAL A C 1
ATOM 8356 O O . VAL A 1 1073 ? 28.441 -5.656 -23.750 1.00 84.69 1073 VAL A O 1
ATOM 8359 N N . SER A 1 1074 ? 27.632 -3.645 -23.162 1.00 81.19 1074 SER A N 1
ATOM 8360 C CA . SER A 1 1074 ? 27.058 -4.102 -21.876 1.00 81.19 1074 SER A CA 1
ATOM 8361 C C . SER A 1 1074 ? 26.061 -5.253 -22.035 1.00 81.19 1074 SER A C 1
ATOM 8363 O O . SER A 1 1074 ? 25.844 -6.034 -21.113 1.00 81.19 1074 SER A O 1
ATOM 8365 N N . LYS A 1 1075 ? 25.482 -5.400 -23.232 1.00 80.75 1075 LYS A N 1
ATOM 8366 C CA . LYS A 1 1075 ? 24.540 -6.465 -23.581 1.00 80.75 1075 LYS A CA 1
ATOM 8367 C C . LYS A 1 1075 ? 25.195 -7.840 -23.688 1.00 80.75 1075 LYS A C 1
ATOM 8369 O O . LYS A 1 1075 ? 24.483 -8.829 -23.548 1.00 80.75 1075 LYS A O 1
ATOM 8374 N N . LYS A 1 1076 ? 26.506 -7.876 -23.947 1.00 82.00 1076 LYS A N 1
ATOM 8375 C CA . LYS A 1 1076 ? 27.316 -9.091 -24.108 1.00 82.00 1076 LYS A CA 1
ATOM 8376 C C . LYS A 1 1076 ? 28.295 -9.312 -22.963 1.00 82.00 1076 LYS A C 1
ATOM 8378 O O . LYS A 1 1076 ? 28.697 -10.443 -22.706 1.00 82.00 1076 LYS A O 1
ATOM 8383 N N . ALA A 1 1077 ? 28.725 -8.239 -22.309 1.00 84.62 1077 ALA A N 1
ATOM 8384 C CA . ALA A 1 1077 ? 29.728 -8.312 -21.264 1.00 84.62 1077 ALA A CA 1
ATOM 8385 C C . ALA A 1 1077 ? 29.163 -8.957 -19.987 1.00 84.62 1077 ALA A C 1
ATOM 8387 O O . ALA A 1 1077 ? 28.050 -8.652 -19.557 1.00 84.62 1077 ALA A O 1
ATOM 8388 N N . SER A 1 1078 ? 29.943 -9.829 -19.344 1.00 81.12 1078 SER A N 1
ATOM 8389 C CA . SER A 1 1078 ? 29.635 -10.275 -17.986 1.00 81.12 1078 SER A CA 1
ATOM 8390 C C . SER A 1 1078 ? 29.816 -9.118 -16.999 1.00 81.12 1078 SER A C 1
ATOM 8392 O O . SER A 1 1078 ? 28.926 -8.863 -16.192 1.00 81.12 1078 SER A O 1
ATOM 8394 N N . HIS A 1 1079 ? 30.903 -8.359 -17.127 1.00 86.81 1079 HIS A N 1
ATOM 8395 C CA . HIS A 1 1079 ? 31.171 -7.153 -16.343 1.00 86.81 1079 HIS A CA 1
ATOM 8396 C C . HIS A 1 1079 ? 31.651 -6.041 -17.270 1.00 86.81 1079 HIS A C 1
ATOM 8398 O O . HIS A 1 1079 ? 32.391 -6.310 -18.215 1.00 86.81 1079 HIS A O 1
ATOM 8404 N N . ILE A 1 1080 ? 31.236 -4.803 -17.007 1.00 88.25 1080 ILE A N 1
ATOM 8405 C CA . ILE A 1 1080 ? 31.672 -3.625 -17.759 1.00 88.25 1080 ILE A CA 1
ATOM 8406 C C . ILE A 1 1080 ? 31.809 -2.415 -16.832 1.00 88.25 1080 ILE A C 1
ATOM 8408 O O . ILE A 1 1080 ? 30.945 -2.175 -15.985 1.00 88.25 1080 ILE A O 1
ATOM 8412 N N . THR A 1 1081 ? 32.890 -1.646 -16.956 1.00 88.12 1081 THR A N 1
ATOM 8413 C CA . THR A 1 1081 ? 33.047 -0.396 -16.197 1.00 88.12 1081 THR A CA 1
ATOM 8414 C C . THR A 1 1081 ? 32.358 0.774 -16.913 1.00 88.12 1081 THR A C 1
ATOM 8416 O O . THR A 1 1081 ? 32.589 0.965 -18.107 1.00 88.12 1081 THR A O 1
ATOM 8419 N N . PRO A 1 1082 ? 31.536 1.592 -16.227 1.00 82.81 1082 PRO A N 1
ATOM 8420 C CA . PRO A 1 1082 ? 30.875 2.737 -16.852 1.00 82.81 1082 PRO A CA 1
ATOM 8421 C C . PRO A 1 1082 ? 31.826 3.927 -17.033 1.00 82.81 1082 PRO A C 1
ATOM 8423 O O . PRO A 1 1082 ? 32.714 4.161 -16.212 1.00 82.81 1082 PRO A O 1
ATOM 8426 N N . VAL A 1 1083 ? 31.591 4.755 -18.050 1.00 79.75 1083 VAL A N 1
ATOM 8427 C CA . VAL A 1 1083 ? 32.279 6.044 -18.218 1.00 79.75 1083 VAL A CA 1
ATOM 8428 C C . VAL A 1 1083 ? 31.235 7.158 -18.361 1.00 79.75 1083 VAL A C 1
ATOM 8430 O O . VAL A 1 1083 ? 30.455 7.124 -19.309 1.00 79.75 1083 VAL A O 1
ATOM 8433 N N . PRO A 1 1084 ? 31.195 8.153 -17.448 1.00 74.81 1084 PRO A N 1
ATOM 8434 C CA . PRO A 1 1084 ? 32.007 8.298 -16.234 1.00 74.81 1084 PRO A CA 1
ATOM 8435 C C . PRO A 1 1084 ? 31.518 7.409 -15.071 1.00 74.81 1084 PRO A C 1
ATOM 8437 O O . PRO A 1 1084 ? 30.323 7.195 -14.899 1.00 74.81 1084 PRO A O 1
ATOM 8440 N N . GLY A 1 1085 ? 32.430 6.989 -14.185 1.00 76.06 1085 GLY A N 1
ATOM 8441 C CA . GLY A 1 1085 ? 32.079 6.329 -12.912 1.00 76.06 1085 GLY A CA 1
ATOM 8442 C C . GLY A 1 1085 ? 32.732 4.971 -12.648 1.00 76.06 1085 GLY A C 1
ATOM 8443 O O . GLY A 1 1085 ? 32.605 4.457 -11.546 1.00 76.06 1085 GLY A O 1
ATOM 8444 N N . GLY A 1 1086 ? 33.454 4.421 -13.618 1.00 84.25 1086 GLY A N 1
ATOM 8445 C CA . GLY A 1 1086 ? 34.217 3.183 -13.504 1.00 84.25 1086 GLY A CA 1
ATOM 8446 C C . GLY A 1 1086 ? 35.640 3.437 -13.015 1.00 84.25 1086 GLY A C 1
ATOM 8447 O O . GLY A 1 1086 ? 35.870 3.699 -11.839 1.00 84.25 1086 GLY A O 1
ATOM 8448 N N . VAL A 1 1087 ? 36.617 3.396 -13.920 1.00 88.81 1087 VAL A N 1
ATOM 8449 C CA . VAL A 1 1087 ? 38.042 3.423 -13.542 1.00 88.81 1087 VAL A CA 1
ATOM 8450 C C . VAL A 1 1087 ? 38.495 4.776 -12.967 1.00 88.81 1087 VAL A C 1
ATOM 8452 O O . VAL A 1 1087 ? 39.297 4.808 -12.041 1.00 88.81 1087 VAL A O 1
ATOM 8455 N N . GLY A 1 1088 ? 37.939 5.904 -13.426 1.00 86.31 1088 GLY A N 1
ATOM 8456 C CA . GLY A 1 1088 ? 38.351 7.246 -12.970 1.00 86.31 1088 GLY A CA 1
ATOM 8457 C C . GLY A 1 1088 ? 38.304 7.465 -11.441 1.00 86.31 1088 GLY A C 1
ATOM 8458 O O . GLY A 1 1088 ? 39.304 7.885 -10.857 1.00 86.31 1088 GLY A O 1
ATOM 8459 N N . PRO A 1 1089 ? 37.183 7.169 -10.751 1.00 87.88 1089 PRO A N 1
ATOM 8460 C CA . PRO A 1 1089 ? 37.125 7.182 -9.285 1.00 87.88 1089 PRO A CA 1
ATOM 8461 C C . PRO A 1 1089 ? 38.165 6.282 -8.600 1.00 87.88 1089 PRO A C 1
ATOM 8463 O O . PRO A 1 1089 ? 38.709 6.668 -7.561 1.00 87.88 1089 PRO A O 1
ATOM 8466 N N . MET A 1 1090 ? 38.467 5.119 -9.190 1.00 92.00 1090 MET A N 1
ATOM 8467 C CA . MET A 1 1090 ? 39.473 4.184 -8.676 1.00 92.00 1090 MET A CA 1
ATOM 8468 C C . MET A 1 1090 ? 40.887 4.748 -8.795 1.00 92.00 1090 MET A C 1
ATOM 8470 O O . MET A 1 1090 ? 41.661 4.606 -7.853 1.00 92.00 1090 MET A O 1
ATOM 8474 N N . THR A 1 1091 ? 41.205 5.468 -9.876 1.00 91.44 1091 THR A N 1
ATOM 8475 C CA . THR A 1 1091 ? 42.495 6.158 -10.030 1.00 91.44 1091 THR A CA 1
ATOM 8476 C C . THR A 1 1091 ? 42.766 7.109 -8.861 1.00 91.44 1091 THR A C 1
ATOM 8478 O O . THR A 1 1091 ? 43.866 7.115 -8.313 1.00 91.44 1091 THR A O 1
ATOM 8481 N N . ILE A 1 1092 ? 41.766 7.886 -8.425 1.00 91.06 1092 ILE A N 1
ATOM 8482 C CA . ILE A 1 1092 ? 41.920 8.800 -7.278 1.00 91.06 1092 ILE A CA 1
ATOM 8483 C C . ILE A 1 1092 ? 42.074 8.014 -5.969 1.00 91.06 1092 ILE A C 1
ATOM 8485 O O . ILE A 1 1092 ? 42.909 8.365 -5.142 1.00 91.06 1092 ILE A O 1
ATOM 8489 N N . ALA A 1 1093 ? 41.297 6.947 -5.766 1.00 93.12 1093 ALA A N 1
ATOM 8490 C CA . ALA A 1 1093 ? 41.416 6.121 -4.563 1.00 93.12 1093 ALA A CA 1
ATOM 8491 C C . ALA A 1 1093 ? 42.796 5.445 -4.455 1.00 93.12 1093 ALA A C 1
ATOM 8493 O O . ALA A 1 1093 ? 43.381 5.407 -3.374 1.00 93.12 1093 ALA A O 1
ATOM 8494 N N . MET A 1 1094 ? 43.341 4.958 -5.572 1.00 95.38 1094 MET A N 1
ATOM 8495 C CA . MET A 1 1094 ? 44.667 4.338 -5.616 1.00 95.38 1094 MET A CA 1
ATOM 8496 C C . MET A 1 1094 ? 45.800 5.333 -5.461 1.00 95.38 1094 MET A C 1
ATOM 8498 O O . MET A 1 1094 ? 46.788 5.010 -4.809 1.00 95.38 1094 MET A O 1
ATOM 8502 N N . LEU A 1 1095 ? 45.633 6.554 -5.970 1.00 94.38 1095 LEU A N 1
ATOM 8503 C CA . LEU A 1 1095 ? 46.569 7.638 -5.702 1.00 94.38 1095 LEU A CA 1
ATOM 8504 C C . LEU A 1 1095 ? 46.703 7.877 -4.190 1.00 94.38 1095 LEU A C 1
ATOM 8506 O O . LEU A 1 1095 ? 47.813 7.872 -3.667 1.00 94.38 1095 LEU A O 1
ATOM 8510 N N . LEU A 1 1096 ? 45.580 7.980 -3.469 1.00 95.19 1096 LEU A N 1
ATOM 8511 C CA . LEU A 1 1096 ? 45.591 8.124 -2.007 1.00 95.19 1096 LEU A CA 1
ATOM 8512 C C . LEU A 1 1096 ? 46.214 6.904 -1.311 1.00 95.19 1096 LEU A C 1
ATOM 8514 O O . LEU A 1 1096 ? 46.963 7.055 -0.346 1.00 95.19 1096 LEU A O 1
ATOM 8518 N N . LYS A 1 1097 ? 45.943 5.692 -1.810 1.00 94.62 1097 LYS A N 1
ATOM 8519 C CA . LYS A 1 1097 ? 46.534 4.451 -1.286 1.00 94.62 1097 LYS A CA 1
ATOM 8520 C C . LYS A 1 1097 ? 48.057 4.423 -1.475 1.00 94.62 1097 LYS A C 1
ATOM 8522 O O . LYS A 1 1097 ? 48.765 4.012 -0.557 1.00 94.62 1097 LYS A O 1
ATOM 8527 N N . ASN A 1 1098 ? 48.567 4.897 -2.613 1.00 95.06 1098 ASN A N 1
ATOM 8528 C CA . ASN A 1 1098 ? 50.002 5.057 -2.856 1.00 95.06 1098 ASN A CA 1
ATOM 8529 C C . ASN A 1 1098 ? 50.617 6.114 -1.929 1.00 95.06 1098 ASN A C 1
ATOM 8531 O O . ASN A 1 1098 ? 51.658 5.849 -1.338 1.00 95.06 1098 ASN A O 1
ATOM 8535 N N . THR A 1 1099 ? 49.957 7.253 -1.700 1.00 94.62 1099 THR A N 1
ATOM 8536 C CA . THR A 1 1099 ? 50.432 8.263 -0.733 1.00 94.62 1099 THR A CA 1
ATOM 8537 C C . THR A 1 1099 ? 50.479 7.723 0.698 1.00 94.62 1099 THR A C 1
ATOM 8539 O O . THR A 1 1099 ? 51.457 7.936 1.413 1.00 94.62 1099 THR A O 1
ATOM 8542 N N . LEU A 1 1100 ? 49.463 6.963 1.122 1.00 93.75 1100 LEU A N 1
ATOM 8543 C CA . LEU A 1 1100 ? 49.472 6.292 2.425 1.00 93.75 1100 LEU A CA 1
ATOM 8544 C C . LEU A 1 1100 ? 50.622 5.281 2.530 1.00 93.75 1100 LEU A C 1
ATOM 8546 O O . LEU A 1 1100 ? 51.258 5.183 3.579 1.00 93.75 1100 LEU A O 1
ATOM 8550 N N . ARG A 1 1101 ? 50.909 4.539 1.451 1.00 92.12 1101 ARG A N 1
ATOM 8551 C CA . ARG A 1 1101 ? 52.063 3.631 1.383 1.00 92.12 1101 ARG A CA 1
ATOM 8552 C C . ARG A 1 1101 ? 53.382 4.391 1.486 1.00 92.12 1101 ARG A C 1
ATOM 8554 O O . ARG A 1 1101 ? 54.192 4.010 2.320 1.00 92.12 1101 ARG A O 1
ATOM 8561 N N . ALA A 1 1102 ? 53.556 5.484 0.744 1.00 91.44 1102 ALA A N 1
ATOM 8562 C CA . ALA A 1 1102 ? 54.750 6.325 0.820 1.00 91.44 1102 ALA A CA 1
ATOM 8563 C C . ALA A 1 1102 ? 55.011 6.800 2.252 1.00 91.44 1102 ALA A C 1
ATOM 8565 O O . ALA A 1 1102 ? 56.114 6.647 2.766 1.00 91.44 1102 ALA A O 1
ATOM 8566 N N . ARG A 1 1103 ? 53.965 7.229 2.967 1.00 89.56 1103 ARG A N 1
ATOM 8567 C CA . ARG A 1 1103 ? 54.077 7.598 4.382 1.00 89.56 1103 ARG A CA 1
ATOM 8568 C C . ARG A 1 1103 ? 54.548 6.444 5.279 1.00 89.56 1103 ARG A C 1
ATOM 8570 O O . ARG A 1 1103 ? 55.296 6.695 6.225 1.00 89.56 1103 ARG A O 1
ATOM 8577 N N . LYS A 1 1104 ? 54.101 5.210 5.015 1.00 82.62 1104 LYS A N 1
ATOM 8578 C CA . LYS A 1 1104 ? 54.441 4.010 5.803 1.00 82.62 1104 LYS A CA 1
ATOM 8579 C C . LYS A 1 1104 ? 55.827 3.456 5.504 1.00 82.62 1104 LYS A C 1
ATOM 8581 O O . LYS A 1 1104 ? 56.450 2.928 6.407 1.00 82.62 1104 LYS A O 1
ATOM 8586 N N . THR A 1 1105 ? 56.305 3.567 4.269 1.00 68.69 1105 THR A N 1
ATOM 8587 C CA . THR A 1 1105 ? 57.627 3.059 3.864 1.00 68.69 1105 THR A CA 1
ATOM 8588 C C . THR A 1 1105 ? 58.785 3.848 4.501 1.00 68.69 1105 THR A C 1
ATOM 8590 O O . THR A 1 1105 ? 59.915 3.374 4.497 1.00 68.69 1105 THR A O 1
ATOM 8593 N N . PHE A 1 1106 ? 58.502 5.015 5.097 1.00 51.69 1106 PHE A N 1
ATOM 8594 C CA . PHE A 1 1106 ? 59.444 5.841 5.868 1.00 51.69 1106 PHE A CA 1
ATOM 8595 C C . PHE A 1 1106 ? 59.202 5.815 7.398 1.00 51.69 1106 PHE A C 1
ATOM 8597 O O . PHE A 1 1106 ? 59.602 6.744 8.106 1.00 51.69 1106 PHE A O 1
ATOM 8604 N N . LEU A 1 1107 ? 58.534 4.773 7.909 1.00 38.12 1107 LEU A N 1
ATOM 8605 C CA . LEU A 1 1107 ? 58.541 4.347 9.319 1.00 38.12 1107 LEU A CA 1
ATOM 8606 C C . LEU A 1 1107 ? 59.239 2.991 9.406 1.00 38.12 1107 LEU A C 1
ATOM 8608 O O . LEU A 1 1107 ? 59.971 2.797 10.399 1.00 38.12 1107 LEU A O 1
#

Solvent-accessible surface area (backbone atoms only — not comparable to full-atom values): 58916 Å² total; per-residue (Å²): 120,51,77,50,62,24,31,26,74,44,78,49,86,55,89,63,34,32,43,34,31,31,36,50,96,90,48,77,46,40,34,38,43,37,39,67,56,57,27,76,58,93,66,49,52,65,44,63,42,42,56,67,66,68,52,53,56,47,20,28,35,35,37,31,23,40,80,47,67,48,98,88,67,47,69,29,30,45,33,48,42,78,42,85,74,44,82,49,91,54,83,66,62,63,68,42,68,52,100,88,71,51,78,40,60,61,81,66,57,66,66,60,34,66,77,37,45,73,58,34,51,71,70,38,66,70,57,50,52,49,57,54,48,47,52,48,42,56,49,44,53,50,48,62,38,48,78,70,72,38,40,80,57,86,74,74,53,70,22,83,69,49,38,65,45,76,52,33,58,41,80,48,72,41,77,93,80,69,44,70,30,18,36,20,50,36,62,53,62,58,57,52,48,43,40,40,71,67,45,57,35,43,30,33,84,38,77,28,27,38,64,63,80,76,58,100,87,38,59,49,62,45,47,34,38,39,39,39,32,51,81,38,40,39,70,58,47,52,57,49,50,37,53,51,47,26,49,37,32,30,78,70,72,75,35,40,69,34,61,39,80,94,44,81,35,55,42,60,68,83,60,56,78,39,44,48,57,54,46,36,26,73,63,69,71,49,82,62,83,85,52,52,60,69,55,47,52,57,48,30,59,76,70,71,46,92,82,61,94,82,62,49,62,39,53,52,53,49,52,53,34,57,79,63,34,39,71,74,34,45,50,54,28,35,37,26,49,42,45,39,81,72,37,63,65,40,22,65,23,94,90,40,83,65,22,15,38,31,37,38,34,26,42,67,35,38,80,37,33,45,34,18,17,44,51,46,52,38,66,63,42,50,54,34,30,53,51,29,42,55,42,34,44,72,68,42,75,31,48,37,61,76,58,67,66,57,41,52,44,28,67,75,47,35,66,57,21,19,38,37,42,33,38,49,69,50,44,43,47,66,69,44,48,75,89,85,90,87,76,84,46,76,67,62,53,52,56,53,43,52,50,52,36,50,53,38,45,76,29,48,24,49,66,70,57,37,49,52,50,46,52,53,45,49,54,53,62,71,71,52,78,77,54,97,87,57,55,64,68,60,51,49,52,48,49,50,38,56,50,47,8,47,55,46,56,45,61,63,47,82,85,58,67,57,64,88,44,12,31,35,36,48,44,44,44,51,90,21,45,55,64,62,46,51,43,26,50,46,44,47,34,37,76,77,64,72,45,47,46,33,40,32,55,39,25,72,81,52,86,64,44,52,58,50,48,50,53,44,23,61,76,67,73,44,47,70,48,76,58,94,91,55,86,51,47,50,60,52,53,48,51,46,54,54,49,30,55,76,68,72,26,47,30,37,39,38,36,50,63,52,38,94,65,97,51,71,73,67,48,51,48,54,44,47,34,47,70,69,62,60,51,47,27,32,36,40,28,37,45,41,81,48,34,65,62,48,34,61,51,50,43,59,49,36,80,69,63,61,51,58,30,33,30,37,24,58,59,67,54,100,56,64,54,17,33,57,42,42,36,25,69,72,65,71,39,45,47,31,35,35,22,61,55,89,56,66,79,37,62,45,75,32,44,24,52,60,52,24,29,43,65,72,75,71,49,67,59,66,66,52,52,47,60,46,50,77,71,43,55,68,68,56,51,53,51,51,50,57,26,42,52,63,77,46,63,16,47,63,57,52,48,50,51,55,55,49,53,59,70,74,50,59,66,67,64,62,45,58,70,39,90,67,43,61,73,75,48,79,86,68,90,79,70,86,62,76,58,55,66,56,51,54,38,49,69,42,39,26,65,68,44,21,48,35,62,88,72,61,44,74,71,49,46,50,39,25,78,50,40,45,46,18,48,61,53,23,50,54,51,39,52,53,50,27,55,52,45,52,49,34,52,74,70,74,40,85,66,38,19,44,35,40,37,40,61,37,86,51,70,67,58,51,56,55,50,52,53,48,52,56,50,29,57,76,33,64,34,46,72,48,82,45,84,41,60,64,82,61,49,55,68,61,51,53,52,51,40,50,51,55,63,68,35,84,77,45,31,15,40,44,74,54,74,78,66,53,90,89,42,63,64,65,62,54,41,64,56,42,44,62,75,28,26,23,51,13,72,21,65,66,20,46,50,27,47,73,70,75,38,95,53,42,58,27,14,51,41,48,23,50,41,52,49,37,52,78,67,71,48,86,28,64,78,31,40,32,31,30,35,15,72,42,85,68,41,26,46,53,40,49,48,52,35,43,36,91,50,87,60,5,34,23,49,63,46,82,38,45,103,80,51,79,65,54,50,64,54,40,42,65,23,47,31,41,38,34,47,68,55,42,65,48,68,47,42,44,91,33,46,35,79,60,18,32,37,42,34,60,14,70,30,84,42,83,29,84,90,37,99,78,45,43,43,64,36,18,17,42,30,56,84,55,29,38,50,34,31,54,37,48,31,45,54,82,47,6,45,67,44,16,24,55,38,32,30,53,51,33,22,48,45,34,45,54,78,77,109